Protein AF-0000000085091351 (afdb_homodimer)

Sequence (1080 aa):
MVPRAASSNAKSRRTSRACDFCHKRGRRCKKDTESPLQCTTCIDFGVACTWSRVPAKRGTKPRSGNKAAPWTLSETKHGSIELIEQLIDNFFEAVYPVAITIHEQTFRDRWNTGKMPDSRGSYARLMAMCAVSALRIKNGAVLKERSVPNDLNPRLYFDETLQALPDNVNEFEEFESLQATGLACLTALHYSDGPLLHQILGLYHAVVAEQGFGDEKRWPRGLSEIDAEERRRLFWHMYRLEVHTSLVIGHVVRCPELQSSVAYPTIQDIDSMDPEDRSDSEWLSGWNFVTDLYRGIEHVIAQFKYRRASVNLDRRRLSTSFVLDYDPQKKILDPLAAAREDLPDRFKKAMPVSYNTRRNRCGYQTANIACTYQLLRMVTFSAYHTTTLYEACQTVLELIDEISNIPIEYLRAMGLAMLQELSGFGHILSSFINEGLSKSDYYHLRTVMLCMSELLEILSSCMASATEAGQRLRAYVEDIDRLLDIPQTPDRQTPTEEDDGQSQAVDNTLDLLSPDLLVPLDILQRIPWPAAWEESVGLFMVPRAASSNAKSRRTSRACDFCHKRGRRCKKDTESPLQCTTCIDFGVACTWSRVPAKRGTKPRSGNKAAPWTLSETKHGSIELIEQLIDNFFEAVYPVAITIHEQTFRDRWNTGKMPDSRGSYARLMAMCAVSALRIKNGAVLKERSVPNDLNPRLYFDETLQALPDNVNEFEEFESLQATGLACLTALHYSDGPLLHQILGLYHAVVAEQGFGDEKRWPRGLSEIDAEERRRLFWHMYRLEVHTSLVIGHVVRCPELQSSVAYPTIQDIDSMDPEDRSDSEWLSGWNFVTDLYRGIEHVIAQFKYRRASVNLDRRRLSTSFVLDYDPQKKILDPLAAAREDLPDRFKKAMPVSYNTRRNRCGYQTANIACTYQLLRMVTFSAYHTTTLYEACQTVLELIDEISNIPIEYLRAMGLAMLQELSGFGHILSSFINEGLSKSDYYHLRTVMLCMSELLEILSSCMASATEAGQRLRAYVEDIDRLLDIPQTPDRQTPTEEDDGQSQAVDNTLDLLSPDLLVPLDILQRIPWPAAWEESVGLF

Nearest PDB structures (foldseek):
  4l8t-assembly1_A  TM=1.956E-01  e=2.781E+00  Homo sapiens
  4l8t-assembly1_A  TM=2.017E-01  e=3.199E+00  Homo sapiens

InterPro domains:
  IPR001138 Zn(2)Cys(6) fungal-type DNA-binding domain [PF00172] (17-57)
  IPR001138 Zn(2)Cys(6) fungal-type DNA-binding domain [PS50048] (18-51)
  IPR001138 Zn(2)Cys(6) fungal-type DNA-binding domain [SM00066] (13-60)
  IPR001138 Zn(2)Cys(6) fungal-type DNA-binding domain [cd00067] (14-52)
  IPR007219 Xylanolytic transcriptional activator, regulatory domain [PF04082] (88-276)
  IPR036864 Zn(2)-C6 fungal-type DNA-binding domain superfamily [G3DSA:4.10.240.10] (16-99)
  IPR036864 Zn(2)-C6 fungal-type DNA-binding domain superfamily [SSF57701] (9-59)
  IPR050987 ABC-transporter-regulating transcription factor-like [PTHR46910] (80-487)

Radius of gyration: 35.46 Å; Cα contacts (8 Å, |Δi|>4): 1422; chains: 2; bounding box: 116×86×125 Å

Organism: Talaromyces marneffei (strain ATCC 18224 / CBS 334.59 / QM 7333) (NCBI:txid441960)

Foldseek 3Di:
DDPPPPPPPPPPPQPPDAFPVCVVVVHRFAADPVDRQAGPVCVVVVHDRHRPDDDDDPPPPPVPPPPPDPLDDDCVQQNDPVQLVVLLVQLVQQVCLQQVLDQNQVVVVCVVVVCPPPDLLRSLLSLLSSLLSLLLLVQQLTLDNDDDDPPRDSVSSLVSNVVSADPDLVPPPDVSSLSSLLSSLVSCVSVLPVVVNVVSLVSNLVNCVVQVLLEPVSHDPPDDPVRLLSSQSSVLSSQLVQLLCCLQQVDARSRQNVVGHRDQHDDDRDPPDDPVVCVLLPQSVLVVLLSLLSNLSNLLSVLQCVVPDPDDPPPPPDDPCVVNPDQSCVPRLVVSVVVQVVDDPLLCAQDDDDPDSSSNSSLLSSLSCLLSSLLSVLSSLLSDVVHALLNLLVSLVVSLVSNVRRDLSSVSSCPVSSLSSQLSSLVSSLSNADFADFPVSVVSVLVSLQSQLVSLCVNCVRGVLSPVQSVLSVVLSVVLCVVLVPPPPPDPDDPPDDDDDDPDDPPPPCPPPPPGGRGGSVSSVPRRRSPPNPPPRPND/DDPPPPPPPPPPPQPPDAFPVCVVVVHRFAADPPDRQAGPVCVVVVHDRHRPDDDDDPPPPPVPPPPPDPLDDDCVQQNDPVQLVVLLVQLVQQVCLQQVLDQNQVVVVCVVVVCPPPDLLRSLLSLLSSLLSLLLLVQQLTLDNDDDDPPRDSVSSLVSNVVSADPDLVPPPDVSSLSSLLSSLVSCVSVLPVVVNVVSLVSNLVNCVVQVLLEPVSHDPPDDPVRLLSSQSSVLSSQLVQLLCCLQQVDARSRQNVVGHRDHHDDDRDDDDDPVVCVLLDQSVLVVLLSLLSNLSNLLSVLQCVVPDPDDPPPPPDDPCVVNPDQSCVPRLVVSVVVQVVDDPLLCAQDDDDPDSSSNSSLLSSLSCLLSSLLSVLSSLLSDVVHALLNLLVSLVVSLVSNVRRDLSSVSSCPVSSLSSQLSSLVSSLSNADFADFPVSVVSVLVSLQSQLVSLVVNCVRGVLSPVQSVLSVVLSVVLCVVLVPPPPPDPDDPDDDDDDDPDDPPPPCPPPPPTGRGGSVSSVPRRRSPPNPPPRPRD

Secondary structure (DSSP, 8-state):
----------------S--HHHHHTT----B-SS-TTSBHHHHHHT------------S-----S----TT---HHHH--HHHHHHHHHHIIIIITTT---S-HHHHHHHHHTT----SHHHHHHHHHHHHHHHHHHHHT--SS-----TT--HHHHHHHHHHHS-SSGGG--SHHHHHHHHHHHHHHHHTT-HHHHHHHHHHHHHHHHHHTTTBGGGSPTT--HHHHHHHHHHHHHHHHHHHHHHHHH-PPPSS-GGG-B-PPP---S---S-HHHHHHT--HHHHHHHHHHHHHHHHHHHHHHHHH--S--TT-S---GGGG-S-HIIIIIHHHHHHHHTS-GGGTSPPPP-S-HHHHHHHHHHHHHHHHHHHHHHHHHHHSTT--HHHHHHHHHHHHHHHHTS-HHHHHHHTHHHHHHHHHHHHHHHHT-SS-B-HHHHHHHHHHHHHHHHHHHHHHTT-HHHHHHHHHHHHHHHHHHHHTT-----SS---------------SGGGSS-TT--B-HHHHTT-----SSTTT----/----------------S--HHHHHTT----B-SS-TTSBHHHHHHT------------S-----S----TT---HHHH--HHHHHHHHHHIIIIITTT---S-HHHHHHHHHTT----SHHHHHHHHHHHHHHHHHHHHT--SS-----TT--HHHHHHHHHHHS-SSGGG--SHHHHHHHHHHHHHHHHTT-HHHHHHHHHHHHHHHHHHTTTBGGGSPTT--HHHHHHHHHHHHHHHHHHHHHHHHH-PPPSS-GGG-B-PPP-------S-HHHHHHT--HHHHHHHHHHHHHHHHHHHHHHHHH--S--TT-S---GGGG-S-HIIIIIHHHHHHHHTS-GGGTSPPPP-S-HHHHHHHHHHHHHHHHHHHHHHHHHHHSTT--HHHHHHHHHHHHHHHHTS-HHHHHHHTHHHHHHHHHHHHHHHHT-SS-B-HHHHHHHHHHHHHHHHHHHHHHTT-HHHHHHHHHHHHHHHHHHHHTT-----SS-------------TTSGGGSS-TT--B-HHHHTT-----SSTTT----

pLDDT: mean 77.76, std 20.29, range [20.67, 98.56]

Structure (mmCIF, N/CA/C/O backbone):
data_AF-0000000085091351-model_v1
#
loop_
_entity.id
_entity.type
_entity.pdbx_description
1 polymer 'C6 transcription factor, putative'
#
loop_
_atom_site.group_PDB
_atom_site.id
_atom_site.type_symbol
_atom_site.label_atom_id
_atom_site.label_alt_id
_atom_site.label_comp_id
_atom_site.label_asym_id
_atom_site.label_entity_id
_atom_site.label_seq_id
_atom_site.pdbx_PDB_ins_code
_atom_site.Cartn_x
_atom_site.Cartn_y
_atom_site.Cartn_z
_atom_site.occupancy
_atom_site.B_iso_or_equiv
_atom_site.auth_seq_id
_atom_site.auth_comp_id
_atom_site.auth_asym_id
_atom_site.auth_atom_id
_atom_site.pdbx_PDB_model_num
ATOM 1 N N . MET A 1 1 ? -89.625 -20.672 -34.188 1 25.92 1 MET A N 1
ATOM 2 C CA . MET A 1 1 ? -89.125 -19.672 -33.25 1 25.92 1 MET A CA 1
ATOM 3 C C . MET A 1 1 ? -87.75 -20.031 -32.75 1 25.92 1 MET A C 1
ATOM 5 O O . MET A 1 1 ? -87.562 -21.047 -32.031 1 25.92 1 MET A O 1
ATOM 9 N N . VAL A 1 2 ? -86.688 -19.719 -33.469 1 30.98 2 VAL A N 1
ATOM 10 C CA . VAL A 1 2 ? -85.312 -20.281 -33.438 1 30.98 2 VAL A CA 1
ATOM 11 C C . VAL A 1 2 ? -84.562 -19.703 -32.281 1 30.98 2 VAL A C 1
ATOM 13 O O . VAL A 1 2 ? -84.5 -18.484 -32.094 1 30.98 2 VAL A O 1
ATOM 16 N N . PRO A 1 3 ? -84.312 -20.453 -31.188 1 32.34 3 PRO A N 1
ATOM 17 C CA . PRO A 1 3 ? -83.812 -19.953 -29.906 1 32.34 3 PRO A CA 1
ATOM 18 C C . PRO A 1 3 ? -82.438 -19.25 -30.062 1 32.34 3 PRO A C 1
ATOM 20 O O . PRO A 1 3 ? -81.625 -19.641 -30.875 1 32.34 3 PRO A O 1
ATOM 23 N N . ARG A 1 4 ? -82.375 -17.875 -29.875 1 27.78 4 ARG A N 1
ATOM 24 C CA . ARG A 1 4 ? -81.25 -17 -29.984 1 27.78 4 ARG A CA 1
ATOM 25 C C . ARG A 1 4 ? -80.125 -17.422 -29.031 1 27.78 4 ARG A C 1
ATOM 27 O O . ARG A 1 4 ? -80.375 -17.484 -27.812 1 27.78 4 ARG A O 1
ATOM 34 N N . ALA A 1 5 ? -79.188 -18.281 -29.469 1 27.7 5 ALA A N 1
ATOM 35 C CA . ALA A 1 5 ? -78.062 -18.797 -28.703 1 27.7 5 ALA A CA 1
ATOM 36 C C . ALA A 1 5 ? -77.25 -17.656 -28.109 1 27.7 5 ALA A C 1
ATOM 38 O O . ALA A 1 5 ? -76.75 -16.797 -28.844 1 27.7 5 ALA A O 1
ATOM 39 N N . ALA A 1 6 ? -77.625 -17.172 -26.828 1 29.77 6 ALA A N 1
ATOM 40 C CA . ALA A 1 6 ? -77 -16.094 -26.062 1 29.77 6 ALA A CA 1
ATOM 41 C C . ALA A 1 6 ? -75.5 -16.25 -26.031 1 29.77 6 ALA A C 1
ATOM 43 O O . ALA A 1 6 ? -75 -17.281 -25.594 1 29.77 6 ALA A O 1
ATOM 44 N N . SER A 1 7 ? -74.75 -15.781 -27.062 1 27.19 7 SER A N 1
ATOM 45 C CA . SER A 1 7 ? -73.25 -15.805 -27.188 1 27.19 7 SER A CA 1
ATOM 46 C C . SER A 1 7 ? -72.625 -15.188 -25.953 1 27.19 7 SER A C 1
ATOM 48 O O . SER A 1 7 ? -72.812 -14.016 -25.656 1 27.19 7 SER A O 1
ATOM 50 N N . SER A 1 8 ? -72.75 -15.898 -24.797 1 29.09 8 SER A N 1
ATOM 51 C CA . SER A 1 8 ? -72.188 -15.445 -23.547 1 29.09 8 SER A CA 1
ATOM 52 C C . SER A 1 8 ? -70.75 -14.938 -23.781 1 29.09 8 SER A C 1
ATOM 54 O O . SER A 1 8 ? -69.938 -15.609 -24.406 1 29.09 8 SER A O 1
ATOM 56 N N . ASN A 1 9 ? -70.688 -13.664 -24.016 1 29.44 9 ASN A N 1
ATOM 57 C CA . ASN A 1 9 ? -69.438 -12.93 -24.109 1 29.44 9 ASN A CA 1
ATOM 58 C C . ASN A 1 9 ? -68.438 -13.312 -22.984 1 29.44 9 ASN A C 1
ATOM 60 O O . ASN A 1 9 ? -68.75 -13.102 -21.797 1 29.44 9 ASN A O 1
ATOM 64 N N . ALA A 1 10 ? -67.938 -14.477 -23.047 1 29.08 10 ALA A N 1
ATOM 65 C CA . ALA A 1 10 ? -66.938 -14.922 -22.047 1 29.08 10 ALA A CA 1
ATOM 66 C C . ALA A 1 10 ? -66 -13.781 -21.656 1 29.08 10 ALA A C 1
ATOM 68 O O . ALA A 1 10 ? -65.438 -13.109 -22.531 1 29.08 10 ALA A O 1
ATOM 69 N N . LYS A 1 11 ? -66.438 -13.008 -20.578 1 30.81 11 LYS A N 1
ATOM 70 C CA . LYS A 1 11 ? -65.562 -12.031 -19.953 1 30.81 11 LYS A CA 1
ATOM 71 C C . LYS A 1 11 ? -64.062 -12.469 -20.047 1 30.81 11 LYS A C 1
ATOM 73 O O . LYS A 1 11 ? -63.75 -13.602 -19.719 1 30.81 11 LYS A O 1
ATOM 78 N N . SER A 1 12 ? -63.344 -11.953 -21.047 1 31.16 12 SER A N 1
ATOM 79 C CA . SER A 1 12 ? -61.906 -12.219 -21.219 1 31.16 12 SER A CA 1
ATOM 80 C C . SER A 1 12 ? -61.188 -12.203 -19.875 1 31.16 12 SER A C 1
ATOM 82 O O . SER A 1 12 ? -61.344 -11.266 -19.094 1 31.16 12 SER A O 1
ATOM 84 N N . ARG A 1 13 ? -61.031 -13.281 -19.203 1 34.75 13 ARG A N 1
ATOM 85 C CA . ARG A 1 13 ? -60.281 -13.398 -17.953 1 34.75 13 ARG A CA 1
ATOM 86 C C . ARG A 1 13 ? -59.031 -12.5 -18 1 34.75 13 ARG A C 1
ATOM 88 O O . ARG A 1 13 ? -58.344 -12.43 -19.016 1 34.75 13 ARG A O 1
ATOM 95 N N . ARG A 1 14 ? -59.094 -11.477 -17.188 1 41.19 14 ARG A N 1
ATOM 96 C CA . ARG A 1 14 ? -57.969 -10.578 -16.953 1 41.19 14 ARG A CA 1
ATOM 97 C C . ARG A 1 14 ? -56.656 -11.328 -16.969 1 41.19 14 ARG A C 1
ATOM 99 O O . ARG A 1 14 ? -56.531 -12.422 -16.406 1 41.19 14 ARG A O 1
ATOM 106 N N . THR A 1 15 ? -56 -11.297 -18.031 1 45.34 15 THR A N 1
ATOM 107 C CA . THR A 1 15 ? -54.656 -11.914 -18.047 1 45.34 15 THR A CA 1
ATOM 108 C C . THR A 1 15 ? -53.938 -11.641 -16.734 1 45.34 15 THR A C 1
ATOM 110 O O . THR A 1 15 ? -53.656 -10.492 -16.406 1 45.34 15 THR A O 1
ATOM 113 N N . SER A 1 16 ? -54.156 -12.344 -15.633 1 53.78 16 SER A N 1
ATOM 114 C CA . SER A 1 16 ? -53.719 -12.227 -14.242 1 53.78 16 SER A CA 1
ATOM 115 C C . SER A 1 16 ? -52.219 -12.211 -14.133 1 53.78 16 SER A C 1
ATOM 117 O O . SER A 1 16 ? -51.656 -11.922 -13.062 1 53.78 16 SER A O 1
ATOM 119 N N . ARG A 1 17 ? -51.5 -12.609 -15.172 1 62.44 17 ARG A N 1
ATOM 120 C CA . ARG A 1 17 ? -50.031 -12.734 -15.031 1 62.44 17 ARG A CA 1
ATOM 121 C C . ARG A 1 17 ? -49.312 -11.984 -16.141 1 62.44 17 ARG A C 1
ATOM 123 O O . ARG A 1 17 ? -49.656 -12.133 -17.328 1 62.44 17 ARG A O 1
ATOM 130 N N . ALA A 1 18 ? -48.594 -11.047 -15.859 1 72.06 18 ALA A N 1
ATOM 131 C CA . ALA A 1 18 ? -47.719 -10.383 -16.844 1 72.06 18 ALA A CA 1
ATOM 132 C C . ALA A 1 18 ? -46.594 -11.289 -17.281 1 72.06 18 ALA A C 1
ATOM 134 O O . ALA A 1 18 ? -46.188 -12.188 -16.531 1 72.06 18 ALA A O 1
ATOM 135 N N . CYS A 1 19 ? -46.125 -11.32 -18.469 1 72.88 19 CYS A N 1
ATOM 136 C CA . CYS A 1 19 ? -44.938 -12.039 -18.906 1 72.88 19 CYS A CA 1
ATOM 137 C C . CYS A 1 19 ? -43.719 -11.602 -18.109 1 72.88 19 CYS A C 1
ATOM 139 O O . CYS A 1 19 ? -43.75 -10.586 -17.406 1 72.88 19 CYS A O 1
ATOM 141 N N . ASP A 1 20 ? -42.656 -12.273 -18.078 1 74.88 20 ASP A N 1
ATOM 142 C CA . ASP A 1 20 ? -41.469 -12.023 -17.266 1 74.88 20 ASP A CA 1
ATOM 143 C C . ASP A 1 20 ? -40.906 -10.625 -17.531 1 74.88 20 ASP A C 1
ATOM 145 O O . ASP A 1 20 ? -40.469 -9.938 -16.609 1 74.88 20 ASP A O 1
ATOM 149 N N . PHE A 1 21 ? -40.969 -10.195 -18.672 1 78.5 21 PHE A N 1
ATOM 150 C CA . PHE A 1 21 ? -40.438 -8.891 -19.062 1 78.5 21 PHE A CA 1
ATOM 151 C C . PHE A 1 21 ? -41.344 -7.777 -18.531 1 78.5 21 PHE A C 1
ATOM 153 O O . PHE A 1 21 ? -40.875 -6.789 -17.984 1 78.5 21 PHE A O 1
ATOM 160 N N . CYS A 1 22 ? -42.562 -7.898 -18.734 1 76.38 22 CYS A N 1
ATOM 161 C CA . CYS A 1 22 ? -43.5 -6.887 -18.281 1 76.38 22 CYS A CA 1
ATOM 162 C C . CYS A 1 22 ? -43.594 -6.855 -16.766 1 76.38 22 CYS A C 1
ATOM 164 O O . CYS A 1 22 ? -43.719 -5.781 -16.156 1 76.38 22 CYS A O 1
ATOM 166 N N . HIS A 1 23 ? -43.469 -7.977 -16.172 1 75.5 23 HIS A N 1
ATOM 167 C CA . HIS A 1 23 ? -43.469 -8.07 -14.719 1 75.5 23 HIS A CA 1
ATOM 168 C C . HIS A 1 23 ? -42.281 -7.34 -14.109 1 75.5 23 HIS A C 1
ATOM 170 O O . HIS A 1 23 ? -42.438 -6.605 -13.125 1 75.5 23 HIS A O 1
ATOM 176 N N . LYS A 1 24 ? -41.188 -7.488 -14.719 1 73.25 24 LYS A N 1
ATOM 177 C CA . LYS A 1 24 ? -39.938 -6.883 -14.219 1 73.25 24 LYS A CA 1
ATOM 178 C C . LYS A 1 24 ? -40 -5.359 -14.297 1 73.25 24 LYS A C 1
ATOM 180 O O . LYS A 1 24 ? -39.406 -4.664 -13.477 1 73.25 24 LYS A O 1
ATOM 185 N N . ARG A 1 25 ? -40.781 -4.902 -15.141 1 74.75 25 ARG A N 1
ATOM 186 C CA . ARG A 1 25 ? -40.875 -3.461 -15.359 1 74.75 25 ARG A CA 1
ATOM 187 C C . ARG A 1 25 ? -42.156 -2.889 -14.773 1 74.75 25 ARG A C 1
ATOM 189 O O . ARG A 1 25 ? -42.438 -1.701 -14.938 1 74.75 25 ARG A O 1
ATOM 196 N N . GLY A 1 26 ? -42.938 -3.703 -14.109 1 74.88 26 GLY A N 1
ATOM 197 C CA . GLY A 1 26 ? -44.188 -3.309 -13.461 1 74.88 26 GLY A CA 1
ATOM 198 C C . GLY A 1 26 ? -45.219 -2.795 -14.43 1 74.88 26 GLY A C 1
ATOM 199 O O . GLY A 1 26 ? -46.031 -1.949 -14.07 1 74.88 26 GLY A O 1
ATOM 200 N N . ARG A 1 27 ? -45.125 -3.127 -15.625 1 73.06 27 ARG A N 1
ATOM 201 C CA . ARG A 1 27 ? -46.125 -2.666 -16.594 1 73.06 27 ARG A CA 1
ATOM 202 C C . ARG A 1 27 ? -47.188 -3.729 -16.844 1 73.06 27 ARG A C 1
ATOM 204 O O . ARG A 1 27 ? -46.938 -4.918 -16.641 1 73.06 27 ARG A O 1
ATOM 211 N N . ARG A 1 28 ? -48.281 -3.359 -17.188 1 72.25 28 ARG A N 1
ATOM 212 C CA . ARG A 1 28 ? -49.375 -4.25 -17.547 1 72.25 28 ARG A CA 1
ATOM 213 C C . ARG A 1 28 ? -49.125 -4.957 -18.875 1 72.25 28 ARG A C 1
ATOM 215 O O . ARG A 1 28 ? -48.75 -4.316 -19.859 1 72.25 28 ARG A O 1
ATOM 222 N N . CYS A 1 29 ? -49.031 -6.281 -18.797 1 68.94 29 CYS A N 1
ATOM 223 C CA . CYS A 1 29 ? -48.812 -7.125 -19.953 1 68.94 29 CYS A CA 1
ATOM 224 C C . CYS A 1 29 ? -50.062 -7.195 -20.828 1 68.94 29 CYS A C 1
ATOM 226 O O . CYS A 1 29 ? -51.125 -7.602 -20.375 1 68.94 29 CYS A O 1
ATOM 228 N N . LYS A 1 30 ? -50.094 -6.562 -21.953 1 72.38 30 LYS A N 1
ATOM 229 C CA . LYS A 1 30 ? -51.219 -6.672 -22.891 1 72.38 30 LYS A CA 1
ATOM 230 C C . LYS A 1 30 ? -50.938 -7.734 -23.938 1 72.38 30 LYS A C 1
ATOM 232 O O . LYS A 1 30 ? -50 -7.621 -24.719 1 72.38 30 LYS A O 1
ATOM 237 N N . LYS A 1 31 ? -51.594 -8.852 -23.906 1 68.38 31 LYS A N 1
ATOM 238 C CA . LYS A 1 31 ? -51.438 -9.938 -24.859 1 68.38 31 LYS A CA 1
ATOM 239 C C . LYS A 1 31 ? -51.781 -9.469 -26.281 1 68.38 31 LYS A C 1
ATOM 241 O O . LYS A 1 31 ? -52.719 -8.695 -26.469 1 68.38 31 LYS A O 1
ATOM 246 N N . ASP A 1 32 ? -50.781 -9.82 -27.234 1 67.56 32 ASP A N 1
ATOM 247 C CA . ASP A 1 32 ? -51.031 -9.484 -28.625 1 67.56 32 ASP A CA 1
ATOM 248 C C . ASP A 1 32 ? -52.188 -10.328 -29.203 1 67.56 32 ASP A C 1
ATOM 250 O O . ASP A 1 32 ? -52.312 -11.516 -28.875 1 67.56 32 ASP A O 1
ATOM 254 N N . THR A 1 33 ? -53.156 -9.898 -29.828 1 66.5 33 THR A N 1
ATOM 255 C CA . THR A 1 33 ? -54.312 -10.562 -30.438 1 66.5 33 THR A CA 1
ATOM 256 C C . THR A 1 33 ? -53.844 -11.586 -31.469 1 66.5 33 THR A C 1
ATOM 258 O O . THR A 1 33 ? -54.531 -12.578 -31.719 1 66.5 33 THR A O 1
ATOM 261 N N . GLU A 1 34 ? -52.781 -11.438 -32.25 1 66.44 34 GLU A N 1
ATOM 262 C CA . GLU A 1 34 ? -52.375 -12.281 -33.375 1 66.44 34 GLU A CA 1
ATOM 263 C C . GLU A 1 34 ? -51.469 -13.422 -32.906 1 66.44 34 GLU A C 1
ATOM 265 O O . GLU A 1 34 ? -51.469 -14.5 -33.5 1 66.44 34 GLU A O 1
ATOM 270 N N . SER A 1 35 ? -50.5 -13.25 -31.844 1 58.59 35 SER A N 1
ATOM 271 C CA . SER A 1 35 ? -49.656 -14.312 -31.297 1 58.59 35 SER A CA 1
ATOM 272 C C . SER A 1 35 ? -49.844 -14.438 -29.781 1 58.59 35 SER A C 1
ATOM 274 O O . SER A 1 35 ? -49.375 -13.602 -29.031 1 58.59 35 SER A O 1
ATOM 276 N N . PRO A 1 36 ? -50.719 -15.289 -29.266 1 61 36 PRO A N 1
ATOM 277 C CA . PRO A 1 36 ? -51.125 -15.414 -27.859 1 61 36 PRO A CA 1
ATOM 278 C C . PRO A 1 36 ? -49.938 -15.656 -26.938 1 61 36 PRO A C 1
ATOM 280 O O . PRO A 1 36 ? -50.094 -15.531 -25.719 1 61 36 PRO A O 1
ATOM 283 N N . LEU A 1 37 ? -48.844 -15.938 -27.375 1 66.06 37 LEU A N 1
ATOM 284 C CA . LEU A 1 37 ? -47.75 -16.328 -26.5 1 66.06 37 LEU A CA 1
ATOM 285 C C . LEU A 1 37 ? -46.812 -15.156 -26.219 1 66.06 37 LEU A C 1
ATOM 287 O O . LEU A 1 37 ? -45.906 -15.266 -25.422 1 66.06 37 LEU A O 1
ATOM 291 N N . GLN A 1 38 ? -47.094 -14.023 -26.938 1 71.25 38 GLN A N 1
ATOM 292 C CA . GLN A 1 38 ? -46.25 -12.852 -26.75 1 71.25 38 GLN A CA 1
ATOM 293 C C . GLN A 1 38 ? -47.062 -11.625 -26.391 1 71.25 38 GLN A C 1
ATOM 295 O O . GLN A 1 38 ? -48.219 -11.492 -26.828 1 71.25 38 GLN A O 1
ATOM 300 N N . CYS A 1 39 ? -46.594 -10.828 -25.516 1 74.69 39 CYS A N 1
ATOM 301 C CA . CYS A 1 39 ? -47.312 -9.609 -25.188 1 74.69 39 CYS A CA 1
ATOM 302 C C . CYS A 1 39 ? -46.906 -8.453 -26.094 1 74.69 39 CYS A C 1
ATOM 304 O O . CYS A 1 39 ? -45.812 -8.484 -26.656 1 74.69 39 CYS A O 1
ATOM 306 N N . THR A 1 40 ? -47.719 -7.469 -26.453 1 77.56 40 THR A N 1
ATOM 307 C CA . THR A 1 40 ? -47.469 -6.328 -27.328 1 77.56 40 THR A CA 1
ATOM 308 C C . THR A 1 40 ? -46.25 -5.543 -26.875 1 77.56 40 THR A C 1
ATOM 310 O O . THR A 1 40 ? -45.531 -4.992 -27.703 1 77.56 40 THR A O 1
ATOM 313 N N . THR A 1 41 ? -46 -5.496 -25.578 1 76.81 41 THR A N 1
ATOM 314 C CA . THR A 1 41 ? -44.875 -4.766 -25.031 1 76.81 41 THR A CA 1
ATOM 315 C C . THR A 1 41 ? -43.562 -5.465 -25.406 1 76.81 41 THR A C 1
ATOM 317 O O . THR A 1 41 ? -42.594 -4.809 -25.812 1 76.81 41 THR A O 1
ATOM 320 N N . CYS A 1 42 ? -43.469 -6.699 -25.188 1 75.25 42 CYS A N 1
ATOM 321 C CA . CYS A 1 42 ? -42.281 -7.449 -25.578 1 75.25 42 CYS A CA 1
ATOM 322 C C . CYS A 1 42 ? -42 -7.324 -27.062 1 75.25 42 CYS A C 1
ATOM 324 O O . CYS A 1 42 ? -40.875 -7.199 -27.5 1 75.25 42 CYS A O 1
ATOM 326 N N . ILE A 1 43 ? -42.938 -7.309 -27.953 1 78 43 ILE A N 1
ATOM 327 C CA . ILE A 1 43 ? -42.781 -7.121 -29.391 1 78 43 ILE A CA 1
ATOM 328 C C . ILE A 1 43 ? -42.219 -5.73 -29.688 1 78 43 ILE A C 1
ATOM 330 O O . ILE A 1 43 ? -41.312 -5.578 -30.484 1 78 43 ILE A O 1
ATOM 334 N N . ASP A 1 44 ? -42.812 -4.754 -29.016 1 75.38 44 ASP A N 1
ATOM 335 C CA . ASP A 1 44 ? -42.375 -3.385 -29.266 1 75.38 44 ASP A CA 1
ATOM 336 C C . ASP A 1 44 ? -40.906 -3.195 -28.875 1 75.38 44 ASP A C 1
ATOM 338 O O . ASP A 1 44 ? -40.188 -2.439 -29.516 1 75.38 44 ASP A O 1
ATOM 342 N N . PHE A 1 45 ? -40.438 -3.949 -27.875 1 75.81 45 PHE A N 1
ATOM 343 C CA . PHE A 1 45 ? -39.062 -3.803 -27.359 1 75.81 45 PHE A CA 1
ATOM 344 C C . PHE A 1 45 ? -38.156 -4.844 -27.969 1 75.81 45 PHE A C 1
ATOM 346 O O . PHE A 1 45 ? -36.938 -4.82 -27.734 1 75.81 45 PHE A O 1
ATOM 353 N N . GLY A 1 46 ? -38.656 -5.75 -28.828 1 77 46 GLY A N 1
ATOM 354 C CA . GLY A 1 46 ? -37.906 -6.785 -29.531 1 77 46 GLY A CA 1
ATOM 355 C C . GLY A 1 46 ? -37.344 -7.824 -28.578 1 77 46 GLY A C 1
ATOM 356 O O . GLY A 1 46 ? -36.25 -8.336 -28.812 1 77 46 GLY A O 1
ATOM 357 N N . VAL A 1 47 ? -37.938 -8.039 -27.516 1 77.62 47 VAL A N 1
ATOM 358 C CA . VAL A 1 47 ? -37.469 -9.047 -26.562 1 77.62 47 VAL A CA 1
ATOM 359 C C . VAL A 1 47 ? -38.406 -10.258 -26.594 1 77.62 47 VAL A C 1
ATOM 361 O O . VAL A 1 47 ? -39.562 -10.156 -27 1 77.62 47 VAL A O 1
ATOM 364 N N . ALA A 1 48 ? -37.812 -11.414 -26.188 1 77.12 48 ALA A N 1
ATOM 365 C CA . ALA A 1 48 ? -38.625 -12.633 -26.109 1 77.12 48 ALA A CA 1
ATOM 366 C C . ALA A 1 48 ? -39.625 -12.555 -24.969 1 77.12 48 ALA A C 1
ATOM 368 O O . ALA A 1 48 ? -39.281 -12.195 -23.844 1 77.12 48 ALA A O 1
ATOM 369 N N . CYS A 1 49 ? -40.812 -12.766 -25.188 1 72 49 CYS A N 1
ATOM 370 C CA . CYS A 1 49 ? -41.875 -12.766 -24.188 1 72 49 CYS A CA 1
ATOM 371 C C . CYS A 1 49 ? -41.938 -14.102 -23.453 1 72 49 CYS A C 1
ATOM 373 O O . CYS A 1 49 ? -42.344 -15.109 -24.031 1 72 49 CYS A O 1
ATOM 375 N N . THR A 1 50 ? -41.25 -14.273 -22.359 1 77.31 50 THR A N 1
ATOM 376 C CA . THR A 1 50 ? -41.188 -15.508 -21.594 1 77.31 50 THR A CA 1
ATOM 377 C C . THR A 1 50 ? -42.094 -15.43 -20.359 1 77.31 50 THR A C 1
ATOM 379 O O . THR A 1 50 ? -42.375 -14.336 -19.844 1 77.31 50 THR A O 1
ATOM 382 N N . TRP A 1 51 ? -42.75 -16.438 -20 1 65.81 51 TRP A N 1
ATOM 383 C CA . TRP A 1 51 ? -43.656 -16.578 -18.859 1 65.81 51 TRP A CA 1
ATOM 384 C C . TRP A 1 51 ? -43.125 -17.641 -17.891 1 65.81 51 TRP A C 1
ATOM 386 O O . TRP A 1 51 ? -43.844 -18.578 -17.562 1 65.81 51 TRP A O 1
ATOM 396 N N . SER A 1 52 ? -41.875 -17.703 -17.703 1 69 52 SER A N 1
ATOM 397 C CA . SER A 1 52 ? -41.25 -18.766 -16.922 1 69 52 SER A CA 1
ATOM 398 C C . SER A 1 52 ? -41.344 -18.453 -15.422 1 69 52 SER A C 1
ATOM 400 O O . SER A 1 52 ? -40.938 -19.281 -14.602 1 69 52 SER A O 1
ATOM 402 N N . ARG A 1 53 ? -41.812 -17.391 -15.203 1 61.97 53 ARG A N 1
ATOM 403 C CA . ARG A 1 53 ? -41.906 -17.031 -13.789 1 61.97 53 ARG A CA 1
ATOM 404 C C . ARG A 1 53 ? -42.906 -17.906 -13.062 1 61.97 53 ARG A C 1
ATOM 406 O O . ARG A 1 53 ? -44.031 -18.109 -13.555 1 61.97 53 ARG A O 1
ATOM 413 N N . VAL A 1 54 ? -42.531 -18.672 -12.047 1 58.5 54 VAL A N 1
ATOM 414 C CA . VAL A 1 54 ? -43.438 -19.406 -11.164 1 58.5 54 VAL A CA 1
ATOM 415 C C . VAL A 1 54 ? -44.156 -18.438 -10.227 1 58.5 54 VAL A C 1
ATOM 417 O O . VAL A 1 54 ? -43.531 -17.547 -9.648 1 58.5 54 VAL A O 1
ATOM 420 N N . PRO A 1 55 ? -45.375 -18.312 -10.359 1 48.59 55 PRO A N 1
ATOM 421 C CA . PRO A 1 55 ? -46.094 -17.422 -9.445 1 48.59 55 PRO A CA 1
ATOM 422 C C . PRO A 1 55 ? -45.75 -17.672 -7.977 1 48.59 55 PRO A C 1
ATOM 424 O O . PRO A 1 55 ? -45.594 -18.828 -7.566 1 48.59 55 PRO A O 1
ATOM 427 N N . ALA A 1 56 ? -45.281 -16.656 -7.277 1 46.59 56 ALA A N 1
ATOM 428 C CA . ALA A 1 56 ? -45.156 -16.812 -5.832 1 46.59 56 ALA A CA 1
ATOM 429 C C . ALA A 1 56 ? -46.531 -17.141 -5.199 1 46.59 56 ALA A C 1
ATOM 431 O O . ALA A 1 56 ? -47.5 -16.469 -5.48 1 46.59 56 ALA A O 1
ATOM 432 N N . LYS A 1 57 ? -46.844 -18.297 -4.844 1 42.72 57 LYS A N 1
ATOM 433 C CA . LYS A 1 57 ? -48 -18.547 -3.98 1 42.72 57 LYS A CA 1
ATOM 434 C C . LYS A 1 57 ? -48.156 -17.469 -2.916 1 42.72 57 LYS A C 1
ATOM 436 O O . LYS A 1 57 ? -47.156 -17 -2.363 1 42.72 57 LYS A O 1
ATOM 441 N N . ARG A 1 58 ? -49.125 -16.703 -2.871 1 40.34 58 ARG A N 1
ATOM 442 C CA . ARG A 1 58 ? -49.469 -15.672 -1.896 1 40.34 58 ARG A CA 1
ATOM 443 C C . ARG A 1 58 ? -49.344 -16.203 -0.472 1 40.34 58 ARG A C 1
ATOM 445 O O . ARG A 1 58 ? -49.75 -15.531 0.484 1 40.34 58 ARG A O 1
ATOM 452 N N . GLY A 1 59 ? -49.469 -17.516 -0.262 1 37.41 59 GLY A N 1
ATOM 453 C CA . GLY A 1 59 ? -49.531 -17.859 1.154 1 37.41 59 GLY A CA 1
ATOM 454 C C . GLY A 1 59 ? -48.406 -17.219 1.955 1 37.41 59 GLY A C 1
ATOM 455 O O . GLY A 1 59 ? -47.406 -16.766 1.387 1 37.41 59 GLY A O 1
ATOM 456 N N . THR A 1 60 ? -48.75 -16.781 3.238 1 35.91 60 THR A N 1
ATOM 457 C CA . THR A 1 60 ? -47.625 -16.391 4.102 1 35.91 60 THR A CA 1
ATOM 458 C C . THR A 1 60 ? -46.406 -17.281 3.857 1 35.91 60 THR A C 1
ATOM 460 O O . THR A 1 60 ? -46.531 -18.516 3.893 1 35.91 60 THR A O 1
ATOM 463 N N . LYS A 1 61 ? -45.656 -16.922 2.969 1 35.03 61 LYS A N 1
ATOM 464 C CA . LYS A 1 61 ? -44.562 -17.859 2.738 1 35.03 61 LYS A CA 1
ATOM 465 C C . LYS A 1 61 ? -44.125 -18.531 4.035 1 35.03 61 LYS A C 1
ATOM 467 O O . LYS A 1 61 ? -43.969 -17.875 5.066 1 35.03 61 LYS A O 1
ATOM 472 N N . PRO A 1 62 ? -44.562 -19.766 4.305 1 34.62 62 PRO A N 1
ATOM 473 C CA . PRO A 1 62 ? -44.031 -20.219 5.598 1 34.62 62 PRO A CA 1
ATOM 474 C C . PRO A 1 62 ? -42.688 -19.609 5.938 1 34.62 62 PRO A C 1
ATOM 476 O O . PRO A 1 62 ? -41.875 -19.359 5.043 1 34.62 62 PRO A O 1
ATOM 479 N N . ARG A 1 63 ? -42.656 -18.812 6.934 1 35.81 63 ARG A N 1
ATOM 480 C CA . ARG A 1 63 ? -41.344 -18.5 7.516 1 35.81 63 ARG A CA 1
ATOM 481 C C . ARG A 1 63 ? -40.406 -19.703 7.441 1 35.81 63 ARG A C 1
ATOM 483 O O . ARG A 1 63 ? -40.625 -20.703 8.148 1 35.81 63 ARG A O 1
ATOM 490 N N . SER A 1 64 ? -40.312 -20.312 6.316 1 33.38 64 SER A N 1
ATOM 491 C CA . SER A 1 64 ? -39.562 -21.562 6.254 1 33.38 64 SER A CA 1
ATOM 492 C C . SER A 1 64 ? -38.531 -21.625 7.352 1 33.38 64 SER A C 1
ATOM 494 O O . SER A 1 64 ? -37.656 -20.75 7.449 1 33.38 64 SER A O 1
ATOM 496 N N . GLY A 1 65 ? -38.812 -22.016 8.508 1 38.06 65 GLY A N 1
ATOM 497 C CA . GLY A 1 65 ? -38.125 -22.297 9.758 1 38.06 65 GLY A CA 1
ATOM 498 C C . GLY A 1 65 ? -36.656 -22.656 9.57 1 38.06 65 GLY A C 1
ATOM 499 O O . GLY A 1 65 ? -35.906 -22.719 10.531 1 38.06 65 GLY A O 1
ATOM 500 N N . ASN A 1 66 ? -36.375 -23.688 8.773 1 34.56 66 ASN A N 1
ATOM 501 C CA . ASN A 1 66 ? -35 -24.109 8.883 1 34.56 66 ASN A CA 1
ATOM 502 C C . ASN A 1 66 ? -34.031 -23.047 8.312 1 34.56 66 ASN A C 1
ATOM 504 O O . ASN A 1 66 ? -33.688 -23.109 7.137 1 34.56 66 ASN A O 1
ATOM 508 N N . LYS A 1 67 ? -34.25 -21.828 8.414 1 41.59 67 LYS A N 1
ATOM 509 C CA . LYS A 1 67 ? -33.188 -20.875 8.086 1 41.59 67 LYS A CA 1
ATOM 510 C C . LYS A 1 67 ? -31.812 -21.484 8.305 1 41.59 67 LYS A C 1
ATOM 512 O O . LYS A 1 67 ? -31.438 -21.812 9.438 1 41.59 67 LYS A O 1
ATOM 517 N N . ALA A 1 68 ? -31.391 -22.312 7.312 1 41.84 68 ALA A N 1
ATOM 518 C CA . ALA A 1 68 ? -30.031 -22.812 7.465 1 41.84 68 ALA A CA 1
ATOM 519 C C . ALA A 1 68 ? -29.156 -21.797 8.18 1 41.84 68 ALA A C 1
ATOM 521 O O . ALA A 1 68 ? -29.312 -20.594 7.984 1 41.84 68 ALA A O 1
ATOM 522 N N . ALA A 1 69 ? -28.641 -22.266 9.211 1 55.41 69 ALA A N 1
ATOM 523 C CA . ALA A 1 69 ? -27.688 -21.469 9.992 1 55.41 69 ALA A CA 1
ATOM 524 C C . ALA A 1 69 ? -26.781 -20.641 9.086 1 55.41 69 ALA A C 1
ATOM 526 O O . ALA A 1 69 ? -26.391 -21.109 8.008 1 55.41 69 ALA A O 1
ATOM 527 N N . PRO A 1 70 ? -26.812 -19.312 9.219 1 78.81 70 PRO A N 1
ATOM 528 C CA . PRO A 1 70 ? -25.953 -18.453 8.391 1 78.81 70 PRO A CA 1
ATOM 529 C C . PRO A 1 70 ? -24.547 -19 8.211 1 78.81 70 PRO A C 1
ATOM 531 O O . PRO A 1 70 ? -24.031 -19.703 9.102 1 78.81 70 PRO A O 1
ATOM 534 N N . TRP A 1 71 ? -24.047 -19.297 6.938 1 90.12 71 TRP A N 1
ATOM 535 C CA . TRP A 1 71 ? -22.688 -19.656 6.535 1 90.12 71 TRP A CA 1
ATOM 536 C C . TRP A 1 71 ? -22.484 -21.172 6.637 1 90.12 71 TRP A C 1
ATOM 538 O O . TRP A 1 71 ? -21.5 -21.625 7.223 1 90.12 71 TRP A O 1
ATOM 548 N N . THR A 1 72 ? -23.516 -21.906 6.293 1 89.81 72 THR A N 1
ATOM 549 C CA . THR A 1 72 ? -23.453 -23.375 6.258 1 89.81 72 THR A CA 1
ATOM 550 C C . THR A 1 72 ? -23.531 -23.891 4.824 1 89.81 72 THR A C 1
ATOM 552 O O . THR A 1 72 ? -24.047 -23.188 3.941 1 89.81 72 THR A O 1
ATOM 555 N N . LEU A 1 73 ? -23.031 -25.141 4.723 1 91.12 73 LEU A N 1
ATOM 556 C CA . LEU A 1 73 ? -23.094 -25.781 3.414 1 91.12 73 LEU A CA 1
ATOM 557 C C . LEU A 1 73 ? -24.484 -26.375 3.162 1 91.12 73 LEU A C 1
ATOM 559 O O . LEU A 1 73 ? -25.078 -26.969 4.059 1 91.12 73 LEU A O 1
ATOM 563 N N . SER A 1 74 ? -24.953 -26.078 1.972 1 89.44 74 SER A N 1
ATOM 564 C CA . SER A 1 74 ? -26.25 -26.609 1.546 1 89.44 74 SER A CA 1
ATOM 565 C C . SER A 1 74 ? -26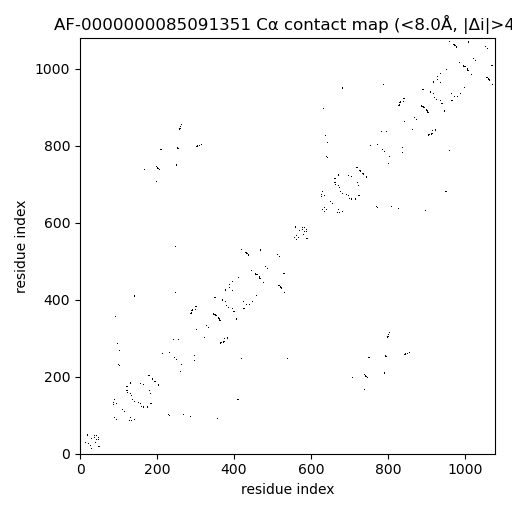.141 -27.297 0.192 1 89.44 74 SER A C 1
ATOM 567 O O . SER A 1 74 ? -25.578 -26.734 -0.754 1 89.44 74 SER A O 1
ATOM 569 N N . GLU A 1 75 ? -26.672 -28.453 0.088 1 88.81 75 GLU A N 1
ATOM 570 C CA . GLU A 1 75 ? -26.625 -29.188 -1.167 1 88.81 75 GLU A CA 1
ATOM 571 C C . GLU A 1 75 ? -27.438 -28.5 -2.256 1 88.81 75 GLU A C 1
ATOM 573 O O . GLU A 1 75 ? -27.062 -28.547 -3.434 1 88.81 75 GLU A O 1
ATOM 578 N N . THR A 1 76 ? -28.453 -27.953 -1.905 1 88 76 THR A N 1
ATOM 579 C CA . THR A 1 76 ? -29.328 -27.281 -2.863 1 88 76 THR A CA 1
ATOM 580 C C . THR A 1 76 ? -28.641 -26.047 -3.449 1 88 76 THR A C 1
ATOM 582 O O . THR A 1 76 ? -28.766 -25.766 -4.645 1 88 76 THR A O 1
ATOM 585 N N . LYS A 1 77 ? -27.953 -25.406 -2.615 1 89.69 77 LYS A N 1
ATOM 586 C CA . LYS A 1 77 ? -27.344 -24.172 -3.053 1 89.69 77 LYS A CA 1
ATOM 587 C C . LYS A 1 77 ? -25.953 -24.422 -3.637 1 89.69 77 LYS A C 1
ATOM 589 O O . LYS A 1 77 ? -25.594 -23.859 -4.68 1 89.69 77 LYS A O 1
ATOM 594 N N . HIS A 1 78 ? -25.172 -25.281 -3.016 1 93.38 78 HIS A N 1
ATOM 595 C CA . HIS A 1 78 ? -23.75 -25.375 -3.314 1 93.38 78 HIS A CA 1
ATOM 596 C C . HIS A 1 78 ? -23.422 -26.625 -4.105 1 93.38 78 HIS A C 1
ATOM 598 O O . HIS A 1 78 ? -22.328 -26.766 -4.629 1 93.38 78 HIS A O 1
ATOM 604 N N . GLY A 1 79 ? -24.422 -27.484 -4.227 1 91 79 GLY A N 1
ATOM 605 C CA . GLY A 1 79 ? -24.172 -28.75 -4.887 1 91 79 GLY A CA 1
ATOM 606 C C . GLY A 1 79 ? -23.938 -29.891 -3.914 1 91 79 GLY A C 1
ATOM 607 O O . GLY A 1 79 ? -23.891 -29.688 -2.699 1 91 79 GLY A O 1
ATOM 608 N N . SER A 1 80 ? -23.75 -31.094 -4.43 1 91.75 80 SER A N 1
ATOM 609 C CA . SER A 1 80 ? -23.547 -32.281 -3.617 1 91.75 80 SER A CA 1
ATOM 610 C C . SER A 1 80 ? -22.203 -32.25 -2.898 1 91.75 80 SER A C 1
ATOM 612 O O . SER A 1 80 ? -21.297 -31.531 -3.314 1 91.75 80 SER A O 1
ATOM 614 N N . ILE A 1 81 ? -22.109 -32.969 -1.825 1 92.19 81 ILE A N 1
ATOM 615 C CA . ILE A 1 81 ? -20.875 -33.062 -1.072 1 92.19 81 ILE A CA 1
ATOM 616 C C . ILE A 1 81 ? -19.766 -33.625 -1.963 1 92.19 81 ILE A C 1
ATOM 618 O O . ILE A 1 81 ? -18.594 -33.25 -1.836 1 92.19 81 ILE A O 1
ATOM 622 N N . GLU A 1 82 ? -20.141 -34.531 -2.828 1 92.75 82 GLU A N 1
ATOM 623 C CA . GLU A 1 82 ? -19.188 -35.125 -3.766 1 92.75 82 GLU A CA 1
ATOM 624 C C . GLU A 1 82 ? -18.594 -34.031 -4.688 1 92.75 82 GLU A C 1
ATOM 626 O O . GLU A 1 82 ? -17.406 -34.062 -5.004 1 92.75 82 GLU A O 1
ATOM 631 N N . LEU A 1 83 ? -19.469 -33.188 -5.07 1 95.19 83 LEU A N 1
ATOM 632 C CA . LEU A 1 83 ? -19 -32.094 -5.914 1 95.19 83 LEU A CA 1
ATOM 633 C C . LEU A 1 83 ? -18.016 -31.203 -5.152 1 95.19 83 LEU A C 1
ATOM 635 O O . LEU A 1 83 ? -16.969 -30.844 -5.68 1 95.19 83 LEU A O 1
ATOM 639 N N . ILE A 1 84 ? -18.406 -30.828 -3.965 1 95.81 84 ILE A N 1
ATOM 640 C CA . ILE A 1 84 ? -17.547 -29.969 -3.143 1 95.81 84 ILE A CA 1
ATOM 641 C C . ILE A 1 84 ? -16.203 -30.656 -2.922 1 95.81 84 ILE A C 1
ATOM 643 O O . ILE A 1 84 ? -15.148 -30.016 -2.961 1 95.81 84 ILE A O 1
ATOM 647 N N . GLU A 1 85 ? -16.219 -31.906 -2.752 1 94.81 85 GLU A N 1
ATOM 648 C CA . GLU A 1 85 ? -14.992 -32.688 -2.576 1 94.81 85 GLU A CA 1
ATOM 649 C C . GLU A 1 85 ? -14.125 -32.625 -3.834 1 94.81 85 GLU A C 1
ATOM 651 O O . GLU A 1 85 ? -12.898 -32.531 -3.752 1 94.81 85 GLU A O 1
ATOM 656 N N . GLN A 1 86 ? -14.766 -32.75 -4.918 1 95.06 86 GLN A N 1
ATOM 657 C CA . GLN A 1 86 ? -14.047 -32.656 -6.18 1 95.06 86 GLN A CA 1
ATOM 658 C C . GLN A 1 86 ? -13.398 -31.281 -6.344 1 95.06 86 GLN A C 1
ATOM 660 O O . GLN A 1 86 ? -12.281 -31.188 -6.852 1 95.06 86 GLN A O 1
ATOM 665 N N . LEU A 1 87 ? -14.117 -30.281 -5.938 1 96.62 87 LEU A N 1
ATOM 666 C CA . LEU A 1 87 ? -13.586 -28.922 -6.02 1 96.62 87 LEU A CA 1
ATOM 667 C C . LEU A 1 87 ? -12.406 -28.75 -5.07 1 96.62 87 LEU A C 1
ATOM 669 O O . LEU A 1 87 ? -11.422 -28.094 -5.418 1 96.62 87 LEU A O 1
ATOM 673 N N . ILE A 1 88 ? -12.5 -29.297 -3.9 1 96.19 88 ILE A N 1
ATOM 674 C CA . ILE A 1 88 ? -11.414 -29.25 -2.934 1 96.19 88 ILE A CA 1
ATOM 675 C C . ILE A 1 88 ? -10.195 -29.984 -3.486 1 96.19 88 ILE A C 1
ATOM 677 O O . ILE A 1 88 ? -9.07 -29.5 -3.398 1 96.19 88 ILE A O 1
ATOM 681 N N . ASP A 1 89 ? -10.43 -31.109 -4.062 1 94.06 89 ASP A N 1
ATOM 682 C CA . ASP A 1 89 ? -9.344 -31.891 -4.652 1 94.06 89 ASP A CA 1
ATOM 683 C C . ASP A 1 89 ? -8.648 -31.109 -5.766 1 94.06 89 ASP A C 1
ATOM 685 O O . ASP A 1 89 ? -7.418 -31.078 -5.828 1 94.06 89 ASP A O 1
ATOM 689 N N . ASN A 1 90 ? -9.477 -30.547 -6.562 1 92.81 90 ASN A N 1
ATOM 690 C CA . ASN A 1 90 ? -8.906 -29.75 -7.648 1 92.81 90 ASN A CA 1
ATOM 691 C C . ASN A 1 90 ? -8.125 -28.547 -7.117 1 92.81 90 ASN A C 1
ATOM 693 O O . ASN A 1 90 ? -7.105 -28.172 -7.688 1 92.81 90 ASN A O 1
ATOM 697 N N . PHE A 1 91 ? -8.664 -27.922 -6.094 1 95.25 91 PHE A N 1
ATOM 698 C CA . PHE A 1 91 ? -7.965 -26.797 -5.488 1 95.25 91 PHE A CA 1
ATOM 699 C C . PHE A 1 91 ? -6.551 -27.188 -5.082 1 95.25 91 PHE A C 1
ATOM 701 O O . PHE A 1 91 ? -5.59 -26.5 -5.422 1 95.25 91 PHE A O 1
ATOM 708 N N . PHE A 1 92 ? -6.387 -28.234 -4.402 1 93.25 92 PHE A N 1
ATOM 709 C CA . PHE A 1 92 ? -5.09 -28.625 -3.871 1 93.25 92 PHE A CA 1
ATOM 710 C C . PHE A 1 92 ? -4.195 -29.188 -4.977 1 93.25 92 PHE A C 1
ATOM 712 O O . PHE A 1 92 ? -2.971 -29.219 -4.832 1 93.25 92 PHE A O 1
ATOM 719 N N . GLU A 1 93 ? -4.797 -29.484 -6.07 1 90.06 93 GLU A N 1
ATOM 720 C CA . GLU A 1 93 ? -4.02 -30.031 -7.18 1 90.06 93 GLU A CA 1
ATOM 721 C C . GLU A 1 93 ? -3.549 -28.922 -8.117 1 90.06 93 GLU A C 1
ATOM 723 O O . GLU A 1 93 ? -2.396 -28.922 -8.555 1 90.06 93 GLU A O 1
ATOM 728 N N . ALA A 1 94 ? -4.461 -27.984 -8.391 1 86.88 94 ALA A N 1
ATOM 729 C CA . ALA A 1 94 ? -4.188 -27.078 -9.508 1 86.88 94 ALA A CA 1
ATOM 730 C C . ALA A 1 94 ? -3.99 -25.641 -9.008 1 86.88 94 ALA A C 1
ATOM 732 O O . ALA A 1 94 ? -3.336 -24.828 -9.672 1 86.88 94 ALA A O 1
ATOM 733 N N . VAL A 1 95 ? -4.512 -25.297 -7.895 1 90.94 95 VAL A N 1
ATOM 734 C CA . VAL A 1 95 ? -4.449 -23.906 -7.414 1 90.94 95 VAL A CA 1
ATOM 735 C C . VAL A 1 95 ? -3.373 -23.781 -6.336 1 90.94 95 VAL A C 1
ATOM 737 O O . VAL A 1 95 ? -2.578 -22.844 -6.348 1 90.94 95 VAL A O 1
ATOM 740 N N . TYR A 1 96 ? -3.287 -24.75 -5.512 1 92.75 96 TYR A N 1
ATOM 741 C CA . TYR A 1 96 ? -2.475 -24.766 -4.301 1 92.75 96 TYR A CA 1
ATOM 742 C C . TYR A 1 96 ? -0.996 -24.594 -4.633 1 92.75 96 TYR A C 1
ATOM 744 O O . TYR A 1 96 ? -0.257 -23.938 -3.896 1 92.75 96 TYR A O 1
ATOM 752 N N . PRO A 1 97 ? -0.527 -25.078 -5.672 1 90.31 97 PRO A N 1
ATOM 753 C CA . PRO A 1 97 ? 0.902 -24.922 -5.945 1 90.31 97 PRO A CA 1
ATOM 754 C C . PRO A 1 97 ? 1.293 -23.453 -6.16 1 90.31 97 PRO A C 1
ATOM 756 O O . PRO A 1 97 ? 2.471 -23.109 -6.051 1 90.31 97 PRO A O 1
ATOM 759 N N . VAL A 1 98 ? 0.323 -22.672 -6.445 1 87.56 98 VAL A N 1
ATOM 760 C CA . VAL A 1 98 ? 0.584 -21.25 -6.617 1 87.56 98 VAL A CA 1
ATOM 761 C C . VAL A 1 98 ? 0.154 -20.5 -5.363 1 87.56 98 VAL A C 1
ATOM 763 O O . VAL A 1 98 ? 0.907 -19.672 -4.84 1 87.56 98 VAL A O 1
ATOM 766 N N . ALA A 1 99 ? -0.999 -20.812 -4.941 1 92.75 99 ALA A N 1
ATOM 767 C CA . ALA A 1 99 ? -1.58 -20.156 -3.775 1 92.75 99 ALA A CA 1
ATOM 768 C C . ALA A 1 99 ? -1.576 -21.078 -2.561 1 92.75 99 ALA A C 1
ATOM 770 O O . ALA A 1 99 ? -2.611 -21.641 -2.197 1 92.75 99 ALA A O 1
ATOM 771 N N . ILE A 1 100 ? -0.563 -21.094 -1.816 1 93.94 100 ILE A N 1
ATOM 772 C CA . ILE A 1 100 ? -0.342 -22.109 -0.788 1 93.94 100 ILE A CA 1
ATOM 773 C C . ILE A 1 100 ? -0.926 -21.625 0.539 1 93.94 100 ILE A C 1
ATOM 775 O O . ILE A 1 100 ? -0.445 -22.016 1.609 1 93.94 100 ILE A O 1
ATOM 779 N N . THR A 1 101 ? -1.894 -20.891 0.568 1 95.75 101 THR A N 1
ATOM 780 C CA . THR A 1 101 ? -2.387 -20.125 1.715 1 95.75 101 THR A CA 1
ATOM 781 C C . THR A 1 101 ? -3 -21.062 2.754 1 95.75 101 THR A C 1
ATOM 783 O O . THR A 1 101 ? -3.176 -20.688 3.912 1 95.75 101 THR A O 1
ATOM 786 N N . ILE A 1 102 ? -3.342 -22.297 2.336 1 95.88 102 ILE A N 1
ATOM 787 C CA . ILE A 1 102 ? -4.027 -23.234 3.215 1 95.88 102 ILE A CA 1
ATOM 788 C C . ILE A 1 102 ? -3.209 -24.516 3.336 1 95.88 102 ILE A C 1
ATOM 790 O O . ILE A 1 102 ? -2.957 -25.203 2.338 1 95.88 102 ILE A O 1
ATOM 794 N N . HIS A 1 103 ? -2.832 -24.812 4.516 1 94.44 103 HIS A N 1
ATOM 795 C CA . HIS A 1 103 ? -2.121 -26.078 4.73 1 94.44 103 HIS A CA 1
ATOM 796 C C . HIS A 1 103 ? -3.027 -27.266 4.465 1 94.44 103 HIS A C 1
ATOM 798 O O . HIS A 1 103 ? -4.035 -27.453 5.152 1 94.44 103 HIS A O 1
ATOM 804 N N . GLU A 1 104 ? -2.639 -28.109 3.59 1 93.81 104 GLU A N 1
ATOM 805 C CA . GLU A 1 104 ? -3.527 -29.141 3.061 1 93.81 104 GLU A CA 1
ATOM 806 C C . GLU A 1 104 ? -3.873 -30.172 4.129 1 93.81 104 GLU A C 1
ATOM 808 O O . GLU A 1 104 ? -5.047 -30.5 4.328 1 93.81 104 GLU A O 1
ATOM 813 N N . GLN A 1 105 ? -2.879 -30.688 4.84 1 91.12 105 GLN A N 1
ATOM 814 C CA . GLN A 1 105 ? -3.119 -31.75 5.809 1 91.12 105 GLN A CA 1
ATOM 815 C C . GLN A 1 105 ? -4.098 -31.312 6.891 1 91.12 105 GLN A C 1
ATOM 817 O O . GLN A 1 105 ? -5.051 -32.031 7.207 1 91.12 105 GLN A O 1
ATOM 822 N N . THR A 1 106 ? -3.83 -30.172 7.391 1 91.12 106 THR A N 1
ATOM 823 C CA . THR A 1 106 ? -4.691 -29.672 8.453 1 91.12 106 THR A CA 1
ATOM 824 C C . THR A 1 106 ? -6.105 -29.438 7.941 1 91.12 106 THR A C 1
ATOM 826 O O . THR A 1 106 ? -7.082 -29.703 8.641 1 91.12 106 THR A O 1
ATOM 829 N N . PHE A 1 107 ? -6.223 -28.984 6.77 1 94.62 107 PHE A N 1
ATOM 830 C CA . PHE A 1 107 ? -7.535 -28.734 6.191 1 94.62 107 PHE A CA 1
ATOM 831 C C . PHE A 1 107 ? -8.305 -30.031 5.988 1 94.62 107 PHE A C 1
ATOM 833 O O . PHE A 1 107 ? -9.477 -30.125 6.363 1 94.62 107 PHE A O 1
ATOM 840 N N . ARG A 1 108 ? -7.672 -30.984 5.422 1 93.31 108 ARG A N 1
ATOM 841 C CA . ARG A 1 108 ? -8.328 -32.25 5.117 1 93.31 108 ARG A CA 1
ATOM 842 C C . ARG A 1 108 ? -8.727 -32.969 6.395 1 93.31 108 ARG A C 1
ATOM 844 O O . ARG A 1 108 ? -9.766 -33.625 6.441 1 93.31 108 ARG A O 1
ATOM 851 N N . ASP A 1 109 ? -7.855 -32.844 7.375 1 91.31 109 ASP A N 1
ATOM 852 C CA . ASP A 1 109 ? -8.203 -33.438 8.664 1 91.31 109 ASP A CA 1
ATOM 853 C C . ASP A 1 109 ? -9.5 -32.844 9.211 1 91.31 109 ASP A C 1
ATOM 855 O O . ASP A 1 109 ? -10.383 -33.594 9.664 1 91.31 109 ASP A O 1
ATOM 859 N N . ARG A 1 110 ? -9.578 -31.594 9.094 1 91.94 110 ARG A N 1
ATOM 860 C CA . ARG A 1 110 ? -10.766 -30.922 9.602 1 91.94 110 ARG A CA 1
ATOM 861 C C . ARG A 1 110 ? -11.984 -31.219 8.727 1 91.94 110 ARG A C 1
ATOM 863 O O . ARG A 1 110 ? -13.086 -31.406 9.234 1 91.94 110 ARG A O 1
ATOM 870 N N . TRP A 1 111 ? -11.82 -31.281 7.473 1 93.94 111 TRP A N 1
ATOM 871 C CA . TRP A 1 111 ? -12.891 -31.578 6.531 1 93.94 111 TRP A CA 1
ATOM 872 C C . TRP A 1 111 ? -13.445 -32.969 6.754 1 93.94 111 TRP A C 1
ATOM 874 O O . TRP A 1 111 ? -14.664 -33.188 6.758 1 93.94 111 TRP A O 1
ATOM 884 N N . ASN A 1 112 ? -12.602 -33.875 6.965 1 91.75 112 ASN A N 1
ATOM 885 C CA . ASN A 1 112 ? -12.984 -35.25 7.09 1 91.75 112 ASN A CA 1
ATOM 886 C C . ASN A 1 112 ? -13.703 -35.531 8.406 1 91.75 112 ASN A C 1
ATOM 888 O O . ASN A 1 112 ? -14.414 -36.531 8.539 1 91.75 112 ASN A O 1
ATOM 892 N N . THR A 1 113 ? -13.492 -34.656 9.281 1 90.31 113 THR A N 1
ATOM 893 C CA . THR A 1 113 ? -14.195 -34.812 10.547 1 90.31 113 THR A CA 1
ATOM 894 C C . THR A 1 113 ? -15.609 -34.25 10.461 1 90.31 113 THR A C 1
ATOM 896 O O . THR A 1 113 ? -16.406 -34.438 11.383 1 90.31 113 THR A O 1
ATOM 899 N N . GLY A 1 114 ? -15.969 -33.656 9.367 1 82.31 114 GLY A N 1
ATOM 900 C CA . GLY A 1 114 ? -17.297 -33.125 9.156 1 82.31 114 GLY A CA 1
ATOM 901 C C . GLY A 1 114 ? -17.547 -31.844 9.938 1 82.31 114 GLY A C 1
ATOM 902 O O . GLY A 1 114 ? -18.703 -31.453 10.133 1 82.31 114 GLY A O 1
ATOM 903 N N . LYS A 1 115 ? -16.641 -31.141 10.219 1 77.94 115 LYS A N 1
ATOM 904 C CA . LYS A 1 115 ? -16.75 -29.984 11.102 1 77.94 115 LYS A CA 1
ATOM 905 C C . LYS A 1 115 ? -16.719 -28.688 10.305 1 77.94 115 LYS A C 1
ATOM 907 O O . LYS A 1 115 ? -16.844 -27.609 10.883 1 77.94 115 LYS A O 1
ATOM 912 N N . MET A 1 116 ? -16.609 -28.812 9.086 1 86.81 116 MET A N 1
ATOM 913 C CA . MET A 1 116 ? -16.453 -27.578 8.312 1 86.81 116 MET A CA 1
ATOM 914 C C . MET A 1 116 ? -17.641 -27.375 7.375 1 86.81 116 MET A C 1
ATOM 916 O O . MET A 1 116 ? -18.172 -28.344 6.82 1 86.81 116 MET A O 1
ATOM 920 N N . PRO A 1 117 ? -18.125 -26.188 7.273 1 91.94 117 PRO A N 1
ATOM 921 C CA . PRO A 1 117 ? -17.656 -24.953 7.895 1 91.94 117 PRO A CA 1
ATOM 922 C C . PRO A 1 117 ? -18.203 -24.75 9.305 1 91.94 117 PRO A C 1
ATOM 924 O O . PRO A 1 117 ? -19.359 -25.094 9.57 1 91.94 117 PRO A O 1
ATOM 927 N N . ASP A 1 118 ? -17.391 -24.156 10.156 1 91.31 118 ASP A N 1
ATOM 928 C CA . ASP A 1 118 ? -17.812 -24 11.539 1 91.31 118 ASP A CA 1
ATOM 929 C C . ASP A 1 118 ? -17.875 -22.531 11.938 1 91.31 118 ASP A C 1
ATOM 931 O O . ASP A 1 118 ? -18.172 -22.203 13.086 1 91.31 118 ASP A O 1
ATOM 935 N N . SER A 1 119 ? -17.547 -21.688 11.133 1 93.75 119 SER A N 1
ATOM 936 C CA . SER A 1 119 ? -17.609 -20.25 11.367 1 93.75 119 SER A CA 1
ATOM 937 C C . SER A 1 119 ? -17.766 -19.484 10.055 1 93.75 119 SER A C 1
ATOM 939 O O . SER A 1 119 ? -17.688 -20.062 8.977 1 93.75 119 SER A O 1
ATOM 941 N N . ARG A 1 120 ? -18.047 -18.234 10.188 1 95.25 120 ARG A N 1
ATOM 942 C CA . ARG A 1 120 ? -18.156 -17.375 9.016 1 95.25 120 ARG A CA 1
ATOM 943 C C . ARG A 1 120 ? -16.875 -17.391 8.203 1 95.25 120 ARG A C 1
ATOM 945 O O . ARG A 1 120 ? -16.906 -17.469 6.973 1 95.25 120 ARG A O 1
ATOM 952 N N . GLY A 1 121 ? -15.773 -17.297 8.906 1 96.12 121 GLY A N 1
ATOM 953 C CA . GLY A 1 121 ? -14.477 -17.328 8.25 1 96.12 121 GLY A CA 1
ATOM 954 C C . GLY A 1 121 ? -14.195 -18.656 7.559 1 96.12 121 GLY A C 1
ATOM 955 O O . GLY A 1 121 ? -13.703 -18.672 6.43 1 96.12 121 GLY A O 1
ATOM 956 N N . SER A 1 122 ? -14.547 -19.703 8.219 1 96.06 122 SER A N 1
ATOM 957 C CA . SER A 1 122 ? -14.367 -21.031 7.648 1 96.06 122 SER A CA 1
ATOM 958 C C . SER A 1 122 ? -15.234 -21.219 6.406 1 96.06 122 SER A C 1
ATOM 960 O O . SER A 1 122 ? -14.789 -21.812 5.426 1 96.06 122 SER A O 1
ATOM 962 N N . TYR A 1 123 ? -16.406 -20.75 6.484 1 97.25 123 TYR A N 1
ATOM 963 C CA . TYR A 1 123 ? -17.312 -20.797 5.344 1 97.25 123 TYR A CA 1
ATOM 964 C C . TYR A 1 123 ? -16.766 -19.984 4.172 1 97.25 123 TYR A C 1
ATOM 966 O O . TYR A 1 123 ? -16.75 -20.469 3.035 1 97.25 123 TYR A O 1
ATOM 974 N N . ALA A 1 124 ? -16.344 -18.781 4.441 1 97.88 124 ALA A N 1
ATOM 975 C CA . ALA A 1 124 ? -15.773 -17.906 3.41 1 97.88 124 ALA A CA 1
ATOM 976 C C . ALA A 1 124 ? -14.586 -18.578 2.719 1 97.88 124 ALA A C 1
ATOM 978 O O . ALA A 1 124 ? -14.477 -18.547 1.491 1 97.88 124 ALA A O 1
ATOM 979 N N . ARG A 1 125 ? -13.742 -19.141 3.471 1 97.94 125 ARG A N 1
ATOM 980 C CA . ARG A 1 125 ? -12.562 -19.812 2.934 1 97.94 125 ARG A CA 1
ATOM 981 C C . ARG A 1 125 ? -12.961 -20.969 2.021 1 97.94 125 ARG A C 1
ATOM 983 O O . ARG A 1 125 ? -12.406 -21.125 0.932 1 97.94 125 ARG A O 1
ATOM 990 N N . LEU A 1 126 ? -13.883 -21.734 2.502 1 97.88 126 LEU A N 1
ATOM 991 C CA . LEU A 1 126 ? -14.328 -22.875 1.703 1 97.88 126 LEU A CA 1
ATOM 992 C C . LEU A 1 126 ? -14.961 -22.406 0.395 1 97.88 126 LEU A C 1
ATOM 994 O O . LEU A 1 126 ? -14.664 -22.953 -0.67 1 97.88 126 LEU A O 1
ATOM 998 N N . MET A 1 127 ? -15.805 -21.438 0.491 1 98.12 127 MET A N 1
ATOM 999 C CA . MET A 1 127 ? -16.438 -20.906 -0.711 1 98.12 127 MET A CA 1
ATOM 1000 C C . MET A 1 127 ? -15.406 -20.312 -1.665 1 98.12 127 MET A C 1
ATOM 1002 O O . MET A 1 127 ? -15.523 -20.469 -2.883 1 98.12 127 MET A O 1
ATOM 1006 N N . ALA A 1 128 ? -14.438 -19.656 -1.106 1 98.56 128 ALA A N 1
ATOM 1007 C CA . ALA A 1 128 ? -13.367 -19.094 -1.935 1 98.56 128 ALA A CA 1
ATOM 1008 C C . ALA A 1 128 ? -12.594 -20.188 -2.656 1 98.56 128 ALA A C 1
ATOM 1010 O O . ALA A 1 128 ? -12.266 -20.047 -3.836 1 98.56 128 ALA A O 1
ATOM 1011 N N . MET A 1 129 ? -12.32 -21.266 -1.959 1 98.06 129 MET A N 1
ATOM 1012 C CA . MET A 1 129 ? -11.664 -22.422 -2.564 1 98.06 129 MET A CA 1
ATOM 1013 C C . MET A 1 129 ? -12.484 -22.969 -3.723 1 98.06 129 MET A C 1
ATOM 1015 O O . MET A 1 129 ? -11.953 -23.234 -4.801 1 98.06 129 MET A O 1
ATOM 1019 N N . CYS A 1 130 ? -13.695 -23.078 -3.436 1 97.94 130 CYS A N 1
ATOM 1020 C CA . CYS A 1 130 ? -14.594 -23.625 -4.449 1 97.94 130 CYS A CA 1
ATOM 1021 C C . CYS A 1 130 ? -14.695 -22.688 -5.645 1 97.94 130 CYS A C 1
ATOM 1023 O O . CYS A 1 130 ? -14.758 -23.141 -6.789 1 97.94 130 CYS A O 1
ATOM 1025 N N . ALA A 1 131 ? -14.727 -21.438 -5.395 1 97.94 131 ALA A N 1
ATOM 1026 C CA . ALA A 1 131 ? -14.867 -20.453 -6.465 1 97.94 131 ALA A CA 1
ATOM 1027 C C . ALA A 1 131 ? -13.695 -20.531 -7.441 1 97.94 131 ALA A C 1
ATOM 1029 O O . ALA A 1 131 ? -13.891 -20.672 -8.648 1 97.94 131 ALA A O 1
ATOM 1030 N N . VAL A 1 132 ? -12.508 -20.484 -6.941 1 95.44 132 VAL A N 1
ATOM 1031 C CA . VAL A 1 132 ? -11.328 -20.484 -7.805 1 95.44 132 VAL A CA 1
ATOM 1032 C C . VAL A 1 132 ? -11.188 -21.844 -8.492 1 95.44 132 VAL A C 1
ATOM 1034 O O . VAL A 1 132 ? -10.844 -21.906 -9.672 1 95.44 132 VAL A O 1
ATOM 1037 N N . SER A 1 133 ? -11.461 -22.844 -7.758 1 94.75 133 SER A N 1
ATOM 1038 C CA . SER A 1 133 ? -11.391 -24.203 -8.312 1 94.75 133 SER A CA 1
ATOM 1039 C C . SER A 1 133 ? -12.391 -24.375 -9.445 1 94.75 133 SER A C 1
ATOM 1041 O O . SER A 1 133 ? -12.039 -24.891 -10.516 1 94.75 133 SER A O 1
ATOM 1043 N N . ALA A 1 134 ? -13.594 -24 -9.188 1 94.81 134 ALA A N 1
ATOM 1044 C CA . ALA A 1 134 ? -14.633 -24.125 -10.203 1 94.81 134 ALA A CA 1
ATOM 1045 C C . ALA A 1 134 ? -14.281 -23.312 -11.445 1 94.81 134 ALA A C 1
ATOM 1047 O O . ALA A 1 134 ? -14.523 -23.75 -12.57 1 94.81 134 ALA A O 1
ATOM 1048 N N . LEU A 1 135 ? -13.797 -22.188 -11.211 1 90.25 135 LEU A N 1
ATOM 1049 C CA . LEU A 1 135 ? -13.422 -21.328 -12.32 1 90.25 135 LEU A CA 1
ATOM 1050 C C . LEU A 1 135 ? -12.305 -21.953 -13.148 1 90.25 135 LEU A C 1
ATOM 1052 O O . LEU A 1 135 ? -12.336 -21.906 -14.383 1 90.25 135 LEU A O 1
ATOM 1056 N N . ARG A 1 136 ? -11.375 -22.547 -12.539 1 86.88 136 ARG A N 1
ATOM 1057 C CA . ARG A 1 136 ? -10.281 -23.203 -13.242 1 86.88 136 ARG A CA 1
ATOM 1058 C C . ARG A 1 136 ? -10.797 -24.406 -14.039 1 86.88 136 ARG A C 1
ATOM 1060 O O . ARG A 1 136 ? -10.344 -24.641 -15.164 1 86.88 136 ARG A O 1
ATOM 1067 N N . ILE A 1 137 ? -11.633 -25.109 -13.43 1 87.5 137 ILE A N 1
ATOM 1068 C CA . ILE A 1 137 ? -12.211 -26.25 -14.125 1 87.5 137 ILE A CA 1
ATOM 1069 C C . ILE A 1 137 ? -12.945 -25.781 -15.375 1 87.5 137 ILE A C 1
ATOM 1071 O O . ILE A 1 137 ? -12.766 -26.344 -16.453 1 87.5 137 ILE A O 1
ATOM 1075 N N . LYS A 1 138 ? -13.695 -24.781 -15.203 1 83.62 138 LYS A N 1
ATOM 1076 C CA . LYS A 1 138 ? -14.484 -24.266 -16.312 1 83.62 138 LYS A CA 1
ATOM 1077 C C . LYS A 1 138 ? -13.586 -23.766 -17.438 1 83.62 138 LYS A C 1
ATOM 1079 O O . LYS A 1 138 ? -13.922 -23.891 -18.625 1 83.62 138 LYS A O 1
ATOM 1084 N N . ASN A 1 139 ? -12.523 -23.203 -17.031 1 77.06 139 ASN A N 1
ATOM 1085 C CA . ASN A 1 139 ? -11.609 -22.641 -18.016 1 77.06 139 ASN A CA 1
ATOM 1086 C C . ASN A 1 139 ? -10.633 -23.688 -18.547 1 77.06 139 ASN A C 1
ATOM 1088 O O . ASN A 1 139 ? -9.789 -23.391 -19.391 1 77.06 139 ASN A O 1
ATOM 1092 N N . GLY A 1 140 ? -10.688 -24.844 -18.016 1 76.88 140 GLY A N 1
ATOM 1093 C CA . GLY A 1 140 ? -9.82 -25.922 -18.469 1 76.88 140 GLY A CA 1
ATOM 1094 C C . GLY A 1 140 ? -8.43 -25.844 -17.875 1 76.88 140 GLY A C 1
ATOM 1095 O O . GLY A 1 140 ? -7.52 -26.531 -18.344 1 76.88 140 GLY A O 1
ATOM 1096 N N . ALA A 1 141 ? -8.219 -25.078 -16.875 1 78.56 141 ALA A N 1
ATOM 1097 C CA . ALA A 1 141 ? -6.926 -24.922 -16.219 1 78.56 141 ALA A CA 1
ATOM 1098 C C . ALA A 1 141 ? -6.754 -25.953 -15.109 1 78.56 141 ALA A C 1
ATOM 1100 O O . ALA A 1 141 ? -6.633 -25.609 -13.938 1 78.56 141 ALA A O 1
ATOM 1101 N N . VAL A 1 142 ? -6.773 -27.188 -15.523 1 81.25 142 VAL A N 1
ATOM 1102 C CA . VAL A 1 142 ? -6.695 -28.297 -14.57 1 81.25 142 VAL A CA 1
ATOM 1103 C C . VAL A 1 142 ? -5.594 -29.266 -14.992 1 81.25 142 VAL A C 1
ATOM 1105 O O . VAL A 1 142 ? -5.199 -29.297 -16.156 1 81.25 142 VAL A O 1
ATOM 1108 N N . LEU A 1 143 ? -5.105 -29.938 -14.031 1 81.12 143 LEU A N 1
ATOM 1109 C CA . LEU A 1 143 ? -4.102 -30.953 -14.305 1 81.12 143 LEU A CA 1
ATOM 1110 C C . LEU A 1 143 ? -4.754 -32.219 -14.82 1 81.12 143 LEU A C 1
ATOM 1112 O O . LEU A 1 143 ? -4.242 -32.875 -15.742 1 81.12 143 LEU A O 1
ATOM 1116 N N . LYS A 1 144 ? -5.762 -32.562 -14.117 1 78.44 144 LYS A N 1
ATOM 1117 C CA . LYS A 1 144 ? -6.551 -33.719 -14.484 1 78.44 144 LYS A CA 1
ATOM 1118 C C . LYS A 1 144 ? -8 -33.344 -14.766 1 78.44 144 LYS A C 1
ATOM 1120 O O . LYS A 1 144 ? -8.602 -32.562 -14.023 1 78.44 144 LYS A O 1
ATOM 1125 N N . GLU A 1 145 ? -8.43 -33.875 -15.875 1 79.25 145 GLU A N 1
ATOM 1126 C CA . GLU A 1 145 ? -9.828 -33.625 -16.203 1 79.25 145 GLU A CA 1
ATOM 1127 C C . GLU A 1 145 ? -10.758 -34.219 -15.156 1 79.25 145 GLU A C 1
ATOM 1129 O O . GLU A 1 145 ? -10.523 -35.344 -14.672 1 79.25 145 GLU A O 1
ATOM 1134 N N . ARG A 1 146 ? -11.641 -33.406 -14.797 1 83 146 ARG A N 1
ATOM 1135 C CA . ARG A 1 146 ? -12.602 -33.844 -13.789 1 83 146 ARG A CA 1
ATOM 1136 C C . ARG A 1 146 ? -14.031 -33.812 -14.336 1 83 146 ARG A C 1
ATOM 1138 O O . ARG A 1 146 ? -14.352 -32.938 -15.156 1 83 146 ARG A O 1
ATOM 1145 N N . SER A 1 147 ? -14.797 -34.812 -13.859 1 84 147 SER A N 1
ATOM 1146 C CA . SER A 1 147 ? -16.203 -34.844 -14.242 1 84 147 SER A CA 1
ATOM 1147 C C . SER A 1 147 ? -17.047 -33.969 -13.336 1 84 147 SER A C 1
ATOM 1149 O O . SER A 1 147 ? -17.281 -34.281 -12.172 1 84 147 SER A O 1
ATOM 1151 N N . VAL A 1 148 ? -17.328 -32.812 -13.828 1 85.69 148 VAL A N 1
ATOM 1152 C CA . VAL A 1 148 ? -18.156 -31.891 -13.055 1 85.69 148 VAL A CA 1
ATOM 1153 C C . VAL A 1 148 ? -19.469 -31.609 -13.797 1 85.69 148 VAL A C 1
ATOM 1155 O O . VAL A 1 148 ? -19.547 -31.797 -15.016 1 85.69 148 VAL A O 1
ATOM 1158 N N . PRO A 1 149 ? -20.469 -31.297 -13.016 1 87.94 149 PRO A N 1
ATOM 1159 C CA . PRO A 1 149 ? -21.75 -31 -13.664 1 87.94 149 PRO A CA 1
ATOM 1160 C C . PRO A 1 149 ? -21.641 -29.859 -14.672 1 87.94 149 PRO A C 1
ATOM 1162 O O . PRO A 1 149 ? -20.875 -28.922 -14.469 1 87.94 149 PRO A O 1
ATOM 1165 N N . ASN A 1 150 ? -22.469 -29.875 -15.648 1 83.06 150 ASN A N 1
ATOM 1166 C CA . ASN A 1 150 ? -22.469 -28.875 -16.703 1 83.06 150 ASN A CA 1
ATOM 1167 C C . ASN A 1 150 ? -22.906 -27.516 -16.188 1 83.06 150 ASN A C 1
ATOM 1169 O O . ASN A 1 150 ? -22.562 -26.469 -16.766 1 83.06 150 ASN A O 1
ATOM 1173 N N . ASP A 1 151 ? -23.609 -27.594 -15.133 1 87.31 151 ASP A N 1
ATOM 1174 C CA . ASP A 1 151 ? -24.172 -26.344 -14.633 1 87.31 151 ASP A CA 1
ATOM 1175 C C . ASP A 1 151 ? -23.281 -25.766 -13.523 1 87.31 151 ASP A C 1
ATOM 1177 O O . ASP A 1 151 ? -23.734 -24.922 -12.742 1 87.31 151 ASP A O 1
ATOM 1181 N N . LEU A 1 152 ? -22.094 -26.234 -13.453 1 91.94 152 LEU A N 1
ATOM 1182 C CA . LEU A 1 152 ? -21.156 -25.672 -12.484 1 91.94 152 LEU A CA 1
ATOM 1183 C C . LEU A 1 152 ? -21.016 -24.156 -12.688 1 91.94 152 LEU A C 1
ATOM 1185 O O . LEU A 1 152 ? -20.703 -23.703 -13.789 1 91.94 152 LEU A O 1
ATOM 1189 N N . ASN A 1 153 ? -21.328 -23.422 -11.617 1 93.38 153 ASN A N 1
ATOM 1190 C CA . ASN A 1 153 ? -21.281 -21.969 -11.688 1 93.38 153 ASN A CA 1
ATOM 1191 C C . ASN A 1 153 ? -20.297 -21.391 -10.688 1 93.38 153 ASN A C 1
ATOM 1193 O O . ASN A 1 153 ? -20.656 -21.094 -9.539 1 93.38 153 ASN A O 1
ATOM 1197 N N . PRO A 1 154 ? -19.062 -21.109 -11.148 1 95.19 154 PRO A N 1
ATOM 1198 C CA . PRO A 1 154 ? -18.078 -20.547 -10.234 1 95.19 154 PRO A CA 1
ATOM 1199 C C . PRO A 1 154 ? -18.547 -19.25 -9.578 1 95.19 154 PRO A C 1
ATOM 1201 O O . PRO A 1 154 ? -18.141 -18.953 -8.445 1 95.19 154 PRO A O 1
ATOM 1204 N N . ARG A 1 155 ? -19.391 -18.484 -10.234 1 95.81 155 ARG A N 1
ATOM 1205 C CA . ARG A 1 155 ? -19.844 -17.188 -9.742 1 95.81 155 ARG A CA 1
ATOM 1206 C C . ARG A 1 155 ? -20.656 -17.359 -8.461 1 95.81 155 ARG A C 1
ATOM 1208 O O . ARG A 1 155 ? -20.625 -16.5 -7.578 1 95.81 155 ARG A O 1
ATOM 1215 N N . LEU A 1 156 ? -21.312 -18.406 -8.406 1 96.38 156 LEU A N 1
ATOM 1216 C CA . LEU A 1 156 ? -22.094 -18.688 -7.199 1 96.38 156 LEU A CA 1
ATOM 1217 C C . LEU A 1 156 ? -21.188 -18.719 -5.973 1 96.38 156 LEU A C 1
ATOM 1219 O O . LEU A 1 156 ? -21.453 -18.047 -4.977 1 96.38 156 LEU A O 1
ATOM 1223 N N . TYR A 1 157 ? -20.172 -19.516 -6.039 1 97.94 157 TYR A N 1
ATOM 1224 C CA . TYR A 1 157 ? -19.234 -19.656 -4.926 1 97.94 157 TYR A CA 1
ATOM 1225 C C . TYR A 1 157 ? -18.531 -18.328 -4.633 1 97.94 157 TYR A C 1
ATOM 1227 O O . TYR A 1 157 ? -18.297 -17.984 -3.473 1 97.94 157 TYR A O 1
ATOM 1235 N N . PHE A 1 158 ? -18.234 -17.672 -5.688 1 98.12 158 PHE A N 1
ATOM 1236 C CA . PHE A 1 158 ? -17.531 -16.391 -5.531 1 98.12 158 PHE A CA 1
ATOM 1237 C C . PHE A 1 158 ? -18.422 -15.375 -4.824 1 98.12 158 PHE A C 1
ATOM 1239 O O . PHE A 1 158 ? -17.969 -14.672 -3.92 1 98.12 158 PHE A O 1
ATOM 1246 N N . ASP A 1 159 ? -19.641 -15.289 -5.227 1 97.19 159 ASP A N 1
ATOM 1247 C CA . ASP A 1 159 ? -20.578 -14.367 -4.594 1 97.19 159 ASP A CA 1
ATOM 1248 C C . ASP A 1 159 ? -20.766 -14.719 -3.117 1 97.19 159 ASP A C 1
ATOM 1250 O O . ASP A 1 159 ? -20.859 -13.82 -2.273 1 97.19 159 ASP A O 1
ATOM 1254 N N . GLU A 1 160 ? -20.844 -15.969 -2.846 1 97.25 160 GLU A N 1
ATOM 1255 C CA . GLU A 1 160 ? -20.953 -16.406 -1.456 1 97.25 160 GLU A CA 1
ATOM 1256 C C . GLU A 1 160 ? -19.719 -15.992 -0.655 1 97.25 160 GLU A C 1
ATOM 1258 O O . GLU A 1 160 ? -19.828 -15.625 0.518 1 97.25 160 GLU A O 1
ATOM 1263 N N . THR A 1 161 ? -18.516 -16.109 -1.252 1 98.06 161 THR A N 1
ATOM 1264 C CA . THR A 1 161 ? -17.281 -15.664 -0.612 1 98.06 161 THR A CA 1
ATOM 1265 C C . THR A 1 161 ? -17.375 -14.188 -0.236 1 98.06 161 THR A C 1
ATOM 1267 O O . THR A 1 161 ? -17.125 -13.812 0.912 1 98.06 161 THR A O 1
ATOM 1270 N N . LEU A 1 162 ? -17.781 -13.383 -1.193 1 96.81 162 LEU A N 1
ATOM 1271 C CA . LEU A 1 162 ? -17.828 -11.938 -1.009 1 96.81 162 LEU A CA 1
ATOM 1272 C C . LEU A 1 162 ? -18.844 -11.547 0.054 1 96.81 162 LEU A C 1
ATOM 1274 O O . LEU A 1 162 ? -18.641 -10.602 0.812 1 96.81 162 LEU A O 1
ATOM 1278 N N . GLN A 1 163 ? -19.875 -12.281 0.086 1 95.69 163 GLN A N 1
ATOM 1279 C CA . GLN A 1 163 ? -20.906 -12.016 1.086 1 95.69 163 GLN A CA 1
ATOM 1280 C C . GLN A 1 163 ? -20.422 -12.383 2.484 1 95.69 163 GLN A C 1
ATOM 1282 O O . GLN A 1 163 ? -20.797 -11.75 3.469 1 95.69 163 GLN A O 1
ATOM 1287 N N . ALA A 1 164 ? -19.672 -13.398 2.518 1 96.62 164 ALA A N 1
ATOM 1288 C CA . ALA A 1 164 ? -19.219 -13.906 3.811 1 96.62 164 ALA A CA 1
ATOM 1289 C C . ALA A 1 164 ? -18.031 -13.102 4.34 1 96.62 164 ALA A C 1
ATOM 1291 O O . ALA A 1 164 ? -17.766 -13.117 5.543 1 96.62 164 ALA A O 1
ATOM 1292 N N . LEU A 1 165 ? -17.281 -12.43 3.508 1 96.19 165 LEU A N 1
ATOM 1293 C CA . LEU A 1 165 ? -16.156 -11.602 3.947 1 96.19 165 LEU A CA 1
ATOM 1294 C C . LEU A 1 165 ? -16.641 -10.391 4.73 1 96.19 165 LEU A C 1
ATOM 1296 O O . LEU A 1 165 ? -17.641 -9.766 4.359 1 96.19 165 LEU A O 1
ATOM 1300 N N . PRO A 1 166 ? -15.938 -10.07 5.766 1 92.56 166 PRO A N 1
ATOM 1301 C CA . PRO A 1 166 ? -16.312 -8.859 6.492 1 92.56 166 PRO A CA 1
ATOM 1302 C C . PRO A 1 166 ? -16.109 -7.59 5.664 1 92.56 166 PRO A C 1
ATOM 1304 O O . PRO A 1 166 ? -15.203 -7.527 4.832 1 92.56 166 PRO A O 1
ATOM 1307 N N . ASP A 1 167 ? -16.875 -6.613 5.977 1 82.75 167 ASP A N 1
ATOM 1308 C CA . ASP A 1 167 ? -16.797 -5.359 5.23 1 82.75 167 ASP A CA 1
ATOM 1309 C C . ASP A 1 167 ? -15.883 -4.359 5.93 1 82.75 167 ASP A C 1
ATOM 1311 O O . ASP A 1 167 ? -15.469 -3.367 5.328 1 82.75 167 ASP A O 1
ATOM 1315 N N . ASN A 1 168 ? -15.656 -4.633 7.113 1 87.44 168 ASN A N 1
ATOM 1316 C CA . ASN A 1 168 ? -14.82 -3.676 7.832 1 87.44 168 ASN A CA 1
ATOM 1317 C C . ASN A 1 168 ? -13.641 -4.359 8.508 1 87.44 168 ASN A C 1
ATOM 1319 O O . ASN A 1 168 ? -13.703 -5.551 8.828 1 87.44 168 ASN A O 1
ATOM 1323 N N . VAL A 1 169 ? -12.656 -3.637 8.781 1 90.44 169 VAL A N 1
ATOM 1324 C CA . VAL A 1 169 ? -11.367 -4.098 9.289 1 90.44 169 VAL A CA 1
ATOM 1325 C C . VAL A 1 169 ? -11.547 -4.699 10.688 1 90.44 169 VAL A C 1
ATOM 1327 O O . VAL A 1 169 ? -10.93 -5.715 11.016 1 90.44 169 VAL A O 1
ATOM 1330 N N . ASN A 1 170 ? -12.523 -4.152 11.391 1 87.56 170 ASN A N 1
ATOM 1331 C CA . ASN A 1 170 ? -12.719 -4.582 12.773 1 87.56 170 ASN A CA 1
ATOM 1332 C C . ASN A 1 170 ? -13.367 -5.961 12.844 1 87.56 170 ASN A C 1
ATOM 1334 O O . ASN A 1 170 ? -13.258 -6.648 13.859 1 87.56 170 ASN A O 1
ATOM 1338 N N . GLU A 1 171 ? -13.906 -6.367 11.852 1 90.75 171 GLU A N 1
ATOM 1339 C CA . GLU A 1 171 ? -14.656 -7.621 11.859 1 90.75 171 GLU A CA 1
ATOM 1340 C C . GLU A 1 171 ? -13.789 -8.789 11.383 1 90.75 171 GLU A C 1
ATOM 1342 O O . GLU A 1 171 ? -14.227 -9.938 11.406 1 90.75 171 GLU A O 1
ATOM 1347 N N . PHE A 1 172 ? -12.555 -8.531 11.031 1 93.12 172 PHE A N 1
ATOM 1348 C CA . PHE A 1 172 ? -11.648 -9.594 10.625 1 93.12 172 PHE A CA 1
ATOM 1349 C C . PHE A 1 172 ? -11.039 -10.281 11.844 1 93.12 172 PHE A C 1
ATOM 1351 O O . PHE A 1 172 ? -9.828 -10.203 12.07 1 93.12 172 PHE A O 1
ATOM 1358 N N . GLU A 1 173 ? -11.805 -11.047 12.43 1 89.69 173 GLU A N 1
ATOM 1359 C CA . GLU A 1 173 ? -11.391 -11.719 13.664 1 89.69 173 GLU A CA 1
ATOM 1360 C C . GLU A 1 173 ? -10.773 -13.078 13.367 1 89.69 173 GLU A C 1
ATOM 1362 O O . GLU A 1 173 ? -9.836 -13.5 14.047 1 89.69 173 GLU A O 1
ATOM 1367 N N . GLU A 1 174 ? -11.242 -13.672 12.383 1 93.44 174 GLU A N 1
ATOM 1368 C CA . GLU A 1 174 ? -10.781 -15.008 12.031 1 93.44 174 GLU A CA 1
ATOM 1369 C C . GLU A 1 174 ? -9.734 -14.953 10.922 1 93.44 174 GLU A C 1
ATOM 1371 O O . GLU A 1 174 ? -9.938 -14.289 9.906 1 93.44 174 GLU A O 1
ATOM 1376 N N . PHE A 1 175 ? -8.711 -15.766 11.078 1 96.06 175 PHE A N 1
ATOM 1377 C CA . PHE A 1 175 ? -7.641 -15.805 10.086 1 96.06 175 PHE A CA 1
ATOM 1378 C C . PHE A 1 175 ? -8.148 -16.375 8.766 1 96.06 175 PHE A C 1
ATOM 1380 O O . PHE A 1 175 ? -7.688 -15.969 7.695 1 96.06 175 PHE A O 1
ATOM 1387 N N . GLU A 1 176 ? -9.117 -17.219 8.844 1 96.62 176 GLU A N 1
ATOM 1388 C CA . GLU A 1 176 ? -9.688 -17.844 7.648 1 96.62 176 GLU A CA 1
ATOM 1389 C C . GLU A 1 176 ? -10.281 -16.797 6.715 1 96.62 176 GLU A C 1
ATOM 1391 O O . GLU A 1 176 ? -10.258 -16.969 5.492 1 96.62 176 GLU A O 1
ATOM 1396 N N . SER A 1 177 ? -10.789 -15.758 7.301 1 97.56 177 SER A N 1
ATOM 1397 C CA . SER A 1 177 ? -11.312 -14.68 6.473 1 97.56 177 SER A CA 1
ATOM 1398 C C . SER A 1 177 ? -10.211 -14.023 5.652 1 97.56 177 SER A C 1
ATOM 1400 O O . SER A 1 177 ? -10.438 -13.609 4.512 1 97.56 177 SER A O 1
ATOM 1402 N N . LEU A 1 178 ? -9.062 -13.938 6.23 1 97.56 178 LEU A N 1
ATOM 1403 C CA . LEU A 1 178 ? -7.934 -13.367 5.504 1 97.56 178 LEU A CA 1
ATOM 1404 C C . LEU A 1 178 ? -7.484 -14.297 4.383 1 97.56 178 LEU A C 1
ATOM 1406 O O . LEU A 1 178 ? -7.137 -13.836 3.293 1 97.56 178 LEU A O 1
ATOM 1410 N N . GLN A 1 179 ? -7.473 -15.531 4.68 1 98.19 179 GLN A N 1
ATOM 1411 C CA . GLN A 1 179 ? -7.164 -16.5 3.637 1 98.19 179 GLN A CA 1
ATOM 1412 C C . GLN A 1 179 ? -8.172 -16.422 2.492 1 98.19 179 GLN A C 1
ATOM 1414 O O . GLN A 1 179 ? -7.789 -16.469 1.32 1 98.19 179 GLN A O 1
ATOM 1419 N N . ALA A 1 180 ? -9.406 -16.328 2.877 1 98.31 180 ALA A N 1
ATOM 1420 C CA . ALA A 1 180 ? -10.461 -16.188 1.873 1 98.31 180 ALA A CA 1
ATOM 1421 C C . ALA A 1 180 ? -10.242 -14.938 1.02 1 98.31 180 ALA A C 1
ATOM 1423 O O . ALA A 1 180 ? -10.492 -14.961 -0.189 1 98.31 180 ALA A O 1
ATOM 1424 N N . THR A 1 181 ? -9.828 -13.891 1.656 1 97.94 181 THR A N 1
ATOM 1425 C CA . THR A 1 181 ? -9.547 -12.648 0.943 1 97.94 181 THR A CA 1
ATOM 1426 C C . THR A 1 181 ? -8.461 -12.867 -0.112 1 97.94 181 THR A C 1
ATOM 1428 O O . THR A 1 181 ? -8.578 -12.375 -1.236 1 97.94 181 THR A O 1
ATOM 1431 N N . GLY A 1 182 ? -7.441 -13.57 0.239 1 97.56 182 GLY A N 1
ATOM 1432 C CA . GLY A 1 182 ? -6.395 -13.883 -0.719 1 97.56 182 GLY A CA 1
ATOM 1433 C C . GLY A 1 182 ? -6.898 -14.648 -1.925 1 97.56 182 GLY A C 1
ATOM 1434 O O . GLY A 1 182 ? -6.574 -14.312 -3.064 1 97.56 182 GLY A O 1
ATOM 1435 N N . LEU A 1 183 ? -7.664 -15.609 -1.679 1 97.81 183 LEU A N 1
ATOM 1436 C CA . LEU A 1 183 ? -8.211 -16.422 -2.762 1 97.81 183 LEU A CA 1
ATOM 1437 C C . LEU A 1 183 ? -9.211 -15.625 -3.59 1 97.81 183 LEU A C 1
ATOM 1439 O O . LEU A 1 183 ? -9.32 -15.82 -4.801 1 97.81 183 LEU A O 1
ATOM 1443 N N . ALA A 1 184 ? -9.938 -14.789 -2.926 1 97.81 184 ALA A N 1
ATOM 1444 C CA . ALA A 1 184 ? -10.867 -13.914 -3.643 1 97.81 184 ALA A CA 1
ATOM 1445 C C . ALA A 1 184 ? -10.117 -13.008 -4.621 1 97.81 184 ALA A C 1
ATOM 1447 O O . ALA A 1 184 ? -10.602 -12.742 -5.723 1 97.81 184 ALA A O 1
ATOM 1448 N N . CYS A 1 185 ? -9 -12.508 -4.207 1 96.19 185 CYS A N 1
ATOM 1449 C CA . CYS A 1 185 ? -8.172 -11.711 -5.105 1 96.19 185 CYS A CA 1
ATOM 1450 C C . CYS A 1 185 ? -7.793 -12.5 -6.348 1 96.19 185 CYS A C 1
ATOM 1452 O O . CYS A 1 185 ? -7.891 -12 -7.469 1 96.19 185 CYS A O 1
ATOM 1454 N N . LEU A 1 186 ? -7.371 -13.695 -6.109 1 92.81 186 LEU A N 1
ATOM 1455 C CA . LEU A 1 186 ? -6.996 -14.562 -7.219 1 92.81 186 LEU A CA 1
ATOM 1456 C C . LEU A 1 186 ? -8.172 -14.781 -8.156 1 92.81 186 LEU A C 1
ATOM 1458 O O . LEU A 1 186 ? -8.016 -14.75 -9.383 1 92.81 186 LEU A O 1
ATOM 1462 N N . THR A 1 187 ? -9.297 -15 -7.57 1 94.06 187 THR A N 1
ATOM 1463 C CA . THR A 1 187 ? -10.5 -15.219 -8.367 1 94.06 187 THR A CA 1
ATOM 1464 C C . THR A 1 187 ? -10.859 -13.969 -9.172 1 94.06 187 THR A C 1
ATOM 1466 O O . THR A 1 187 ? -11.211 -14.062 -10.344 1 94.06 187 THR A O 1
ATOM 1469 N N . ALA A 1 188 ? -10.781 -12.852 -8.523 1 93.06 188 ALA A N 1
ATOM 1470 C CA . ALA A 1 188 ? -11.039 -11.594 -9.219 1 93.06 188 ALA A CA 1
ATOM 1471 C C . ALA A 1 188 ? -10.07 -11.398 -10.383 1 93.06 188 ALA A C 1
ATOM 1473 O O . ALA A 1 188 ? -10.461 -10.914 -11.445 1 93.06 188 ALA A O 1
ATOM 1474 N N . LEU A 1 189 ? -8.891 -11.742 -10.148 1 86.88 189 LEU A N 1
ATOM 1475 C CA . LEU A 1 189 ? -7.883 -11.656 -11.195 1 86.88 189 LEU A CA 1
ATOM 1476 C C . LEU A 1 189 ? -8.242 -12.562 -12.375 1 86.88 189 LEU A C 1
ATOM 1478 O O . LEU A 1 189 ? -8.102 -12.156 -13.531 1 86.88 189 LEU A O 1
ATOM 1482 N N . HIS A 1 190 ? -8.742 -13.75 -12.07 1 83.56 190 HIS A N 1
ATOM 1483 C CA . HIS A 1 190 ? -9.133 -14.688 -13.117 1 83.56 190 HIS A CA 1
ATOM 1484 C C . HIS A 1 190 ? -10.328 -14.156 -13.906 1 83.56 190 HIS A C 1
ATOM 1486 O O . HIS A 1 190 ? -10.453 -14.43 -15.102 1 83.56 190 HIS A O 1
ATOM 1492 N N . TYR A 1 191 ? -11.164 -13.414 -13.211 1 83.12 191 TYR A N 1
ATOM 1493 C CA . TYR A 1 191 ? -12.305 -12.797 -13.883 1 83.12 191 TYR A CA 1
ATOM 1494 C C . TYR A 1 191 ? -11.883 -11.516 -14.594 1 83.12 191 TYR A C 1
ATOM 1496 O O . TYR A 1 191 ? -12.703 -10.875 -15.258 1 83.12 191 TYR A O 1
ATOM 1504 N N . SER A 1 192 ? -10.609 -11.094 -14.477 1 79.75 192 SER A N 1
ATOM 1505 C CA . SER A 1 192 ? -10.102 -9.828 -15.008 1 79.75 192 SER A CA 1
ATOM 1506 C C . SER A 1 192 ? -10.922 -8.648 -14.508 1 79.75 192 SER A C 1
ATOM 1508 O O . SER A 1 192 ? -11.234 -7.734 -15.273 1 79.75 192 SER A O 1
ATOM 1510 N N . ASP A 1 193 ? -11.406 -8.844 -13.336 1 88.25 193 ASP A N 1
ATOM 1511 C CA . ASP A 1 193 ? -12.156 -7.773 -12.688 1 88.25 193 ASP A CA 1
ATOM 1512 C C . ASP A 1 193 ? -11.227 -6.859 -11.891 1 88.25 193 ASP A C 1
ATOM 1514 O O . ASP A 1 193 ? -11.062 -7.031 -10.68 1 88.25 193 ASP A O 1
ATOM 1518 N N . GLY A 1 194 ? -10.695 -5.816 -12.531 1 86.69 194 GLY A N 1
ATOM 1519 C CA . GLY A 1 194 ? -9.711 -4.918 -11.961 1 86.69 194 GLY A CA 1
ATOM 1520 C C . GLY A 1 194 ? -10.219 -4.176 -10.734 1 86.69 194 GLY A C 1
ATOM 1521 O O . GLY A 1 194 ? -9.617 -4.254 -9.664 1 86.69 194 GLY A O 1
ATOM 1522 N N . PRO A 1 195 ? -11.312 -3.514 -10.859 1 91.25 195 PRO A N 1
ATOM 1523 C CA . PRO A 1 195 ? -11.852 -2.762 -9.727 1 91.25 195 PRO A CA 1
ATOM 1524 C C . PRO A 1 195 ? -12.109 -3.641 -8.5 1 91.25 195 PRO A C 1
ATOM 1526 O O . PRO A 1 195 ? -11.758 -3.262 -7.379 1 91.25 195 PRO A O 1
ATOM 1529 N N . LEU A 1 196 ? -12.695 -4.773 -8.758 1 93.69 196 LEU A N 1
ATOM 1530 C CA . LEU A 1 196 ? -12.953 -5.676 -7.641 1 93.69 196 LEU A CA 1
ATOM 1531 C C . LEU A 1 196 ? -11.648 -6.172 -7.031 1 93.69 196 LEU A C 1
ATOM 1533 O O . LEU A 1 196 ? -11.539 -6.289 -5.809 1 93.69 196 LEU A O 1
ATOM 1537 N N . LEU A 1 197 ? -10.711 -6.508 -7.836 1 94.81 197 LEU A N 1
ATOM 1538 C CA . LEU A 1 197 ? -9.398 -6.93 -7.352 1 94.81 197 LEU A CA 1
ATOM 1539 C C . LEU A 1 197 ? -8.805 -5.887 -6.418 1 94.81 197 LEU A C 1
ATOM 1541 O O . LEU A 1 197 ? -8.383 -6.207 -5.305 1 94.81 197 LEU A O 1
ATOM 1545 N N . HIS A 1 198 ? -8.781 -4.656 -6.852 1 95.31 198 HIS A N 1
ATOM 1546 C CA . HIS A 1 198 ? -8.211 -3.59 -6.043 1 95.31 198 HIS A CA 1
ATOM 1547 C C . HIS A 1 198 ? -9.016 -3.369 -4.77 1 95.31 198 HIS A C 1
ATOM 1549 O O . HIS A 1 198 ? -8.453 -3.043 -3.721 1 95.31 198 HIS A O 1
ATOM 1555 N N . GLN A 1 199 ? -10.289 -3.523 -4.93 1 95.12 199 GLN A N 1
ATOM 1556 C CA . GLN A 1 199 ? -11.141 -3.393 -3.748 1 95.12 199 GLN A CA 1
ATOM 1557 C C . GLN A 1 199 ? -10.758 -4.414 -2.682 1 95.12 199 GLN A C 1
ATOM 1559 O O . GLN A 1 199 ? -10.609 -4.07 -1.509 1 95.12 199 GLN A O 1
ATOM 1564 N N . ILE A 1 200 ? -10.625 -5.637 -3.078 1 96.5 200 ILE A N 1
ATOM 1565 C CA . ILE A 1 200 ? -10.297 -6.707 -2.139 1 96.5 200 ILE A CA 1
ATOM 1566 C C . ILE A 1 200 ? -8.867 -6.531 -1.636 1 96.5 200 ILE A C 1
ATOM 1568 O O . ILE A 1 200 ? -8.594 -6.703 -0.445 1 96.5 200 ILE A O 1
ATOM 1572 N N . LEU A 1 201 ? -7.965 -6.16 -2.514 1 96.56 201 LEU A N 1
ATOM 1573 C CA . LEU A 1 201 ? -6.59 -5.902 -2.104 1 96.56 201 LEU A CA 1
ATOM 1574 C C . LEU A 1 201 ? -6.531 -4.746 -1.107 1 96.56 201 LEU A C 1
ATOM 1576 O O . LEU A 1 201 ? -5.773 -4.801 -0.136 1 96.56 201 LEU A O 1
ATOM 1580 N N . GLY A 1 202 ? -7.305 -3.725 -1.436 1 95.56 202 GLY A N 1
ATOM 1581 C CA . GLY A 1 202 ? -7.371 -2.613 -0.499 1 95.56 202 GLY A CA 1
ATOM 1582 C C . GLY A 1 202 ? -7.805 -3.031 0.893 1 95.56 202 GLY A C 1
ATOM 1583 O O . GLY A 1 202 ? -7.223 -2.598 1.889 1 95.56 202 GLY A O 1
ATOM 1584 N N . LEU A 1 203 ? -8.797 -3.846 0.903 1 95.12 203 LEU A N 1
ATOM 1585 C CA . LEU A 1 203 ? -9.266 -4.379 2.178 1 95.12 203 LEU A CA 1
ATOM 1586 C C . LEU A 1 203 ? -8.18 -5.203 2.855 1 95.12 203 LEU A C 1
ATOM 1588 O O . LEU A 1 203 ? -7.957 -5.074 4.062 1 95.12 203 LEU A O 1
ATOM 1592 N N . TYR A 1 204 ? -7.559 -6.027 2.166 1 97.31 204 TYR A N 1
ATOM 1593 C CA . TYR A 1 204 ? -6.473 -6.848 2.695 1 97.31 204 TYR A CA 1
ATOM 1594 C C . TYR A 1 204 ? -5.391 -5.977 3.324 1 97.31 204 TYR A C 1
ATOM 1596 O O . TYR A 1 204 ? -4.965 -6.227 4.453 1 97.31 204 TYR A O 1
ATOM 1604 N N . HIS A 1 205 ? -4.934 -4.977 2.598 1 96.75 205 HIS A N 1
ATOM 1605 C CA . HIS A 1 205 ? -3.859 -4.117 3.082 1 96.75 205 HIS A CA 1
ATOM 1606 C C . HIS A 1 205 ? -4.297 -3.33 4.312 1 96.75 205 HIS A C 1
ATOM 1608 O O . HIS A 1 205 ? -3.482 -3.045 5.191 1 96.75 205 HIS A O 1
ATOM 1614 N N . ALA A 1 206 ? -5.594 -2.992 4.297 1 96.5 206 ALA A N 1
ATOM 1615 C CA . ALA A 1 206 ? -6.117 -2.32 5.484 1 96.5 206 ALA A CA 1
ATOM 1616 C C . ALA A 1 206 ? -6.031 -3.223 6.711 1 96.5 206 ALA A C 1
ATOM 1618 O O . ALA A 1 206 ? -5.578 -2.795 7.773 1 96.5 206 ALA A O 1
ATOM 1619 N N . VAL A 1 207 ? -6.391 -4.453 6.566 1 96.44 207 VAL A N 1
ATOM 1620 C CA . VAL A 1 207 ? -6.406 -5.402 7.676 1 96.44 207 VAL A CA 1
ATOM 1621 C C . VAL A 1 207 ? -4.977 -5.723 8.102 1 96.44 207 VAL A C 1
ATOM 1623 O O . VAL A 1 207 ? -4.676 -5.77 9.297 1 96.44 207 VAL A O 1
ATOM 1626 N N . VAL A 1 208 ? -4.152 -5.941 7.16 1 95.88 208 VAL A N 1
ATOM 1627 C CA . VAL A 1 208 ? -2.76 -6.285 7.422 1 95.88 208 VAL A CA 1
ATOM 1628 C C . VAL A 1 208 ? -2.08 -5.148 8.18 1 95.88 208 VAL A C 1
ATOM 1630 O O . VAL A 1 208 ? -1.274 -5.387 9.078 1 95.88 208 VAL A O 1
ATOM 1633 N N . ALA A 1 209 ? -2.385 -3.941 7.801 1 94.44 209 ALA A N 1
ATOM 1634 C CA . ALA A 1 209 ? -1.815 -2.781 8.484 1 94.44 209 ALA A CA 1
ATOM 1635 C C . ALA A 1 209 ? -2.305 -2.697 9.93 1 94.44 209 ALA A C 1
ATOM 1637 O O . ALA A 1 209 ? -1.515 -2.467 10.844 1 94.44 209 ALA A O 1
ATOM 1638 N N . GLU A 1 210 ? -3.543 -2.932 10.062 1 92.5 210 GLU A N 1
ATOM 1639 C CA . GLU A 1 210 ? -4.145 -2.824 11.391 1 92.5 210 GLU A CA 1
ATOM 1640 C C . GLU A 1 210 ? -3.623 -3.916 12.32 1 92.5 210 GLU A C 1
ATOM 1642 O O . GLU A 1 210 ? -3.373 -3.666 13.5 1 92.5 210 GLU A O 1
ATOM 1647 N N . GLN A 1 211 ? -3.42 -5.086 11.773 1 92.44 211 GLN A N 1
ATOM 1648 C CA . GLN A 1 211 ? -3.086 -6.238 12.602 1 92.44 211 GLN A CA 1
ATOM 1649 C C . GLN A 1 211 ? -1.575 -6.434 12.688 1 92.44 211 GLN A C 1
ATOM 1651 O O . GLN A 1 211 ? -1.099 -7.312 13.414 1 92.44 211 GLN A O 1
ATOM 1656 N N . GLY A 1 212 ? -0.83 -5.68 11.953 1 91.25 212 GLY A N 1
ATOM 1657 C CA . GLY A 1 212 ? 0.615 -5.844 11.953 1 91.25 212 GLY A CA 1
ATOM 1658 C C . GLY A 1 212 ? 1.065 -7.148 11.328 1 91.25 212 GLY A C 1
ATOM 1659 O O . GLY A 1 212 ? 2.035 -7.758 11.781 1 91.25 212 GLY A O 1
ATOM 1660 N N . PHE A 1 213 ? 0.375 -7.578 10.359 1 94.38 213 PHE A N 1
ATOM 1661 C CA . PHE A 1 213 ? 0.548 -8.898 9.758 1 94.38 213 PHE A CA 1
ATOM 1662 C C . PHE A 1 213 ? 1.894 -8.992 9.047 1 94.38 213 PHE A C 1
ATOM 1664 O O . PHE A 1 213 ? 2.422 -10.094 8.859 1 94.38 213 PHE A O 1
ATOM 1671 N N . GLY A 1 214 ? 2.5 -7.906 8.711 1 92.75 214 GLY A N 1
ATOM 1672 C CA . GLY A 1 214 ? 3.762 -7.883 7.992 1 92.75 214 GLY A CA 1
ATOM 1673 C C . GLY A 1 214 ? 4.969 -8.062 8.898 1 92.75 214 GLY A C 1
ATOM 1674 O O . GLY A 1 214 ? 6.105 -8.07 8.422 1 92.75 214 GLY A O 1
ATOM 1675 N N . ASP A 1 215 ? 4.773 -8.242 10.141 1 91.69 215 ASP A N 1
ATOM 1676 C CA . ASP A 1 215 ? 5.824 -8.453 11.133 1 91.69 215 ASP A CA 1
ATOM 1677 C C . ASP A 1 215 ? 5.449 -9.578 12.094 1 91.69 215 ASP A C 1
ATOM 1679 O O . ASP A 1 215 ? 4.527 -9.438 12.898 1 91.69 215 ASP A O 1
ATOM 1683 N N . GLU A 1 216 ? 6.242 -10.648 12.125 1 92.62 216 GLU A N 1
ATOM 1684 C CA . GLU A 1 216 ? 5.906 -11.812 12.938 1 92.62 216 GLU A CA 1
ATOM 1685 C C . GLU A 1 216 ? 5.887 -11.461 14.422 1 92.62 216 GLU A C 1
ATOM 1687 O O . GLU A 1 216 ? 5.172 -12.086 15.211 1 92.62 216 GLU A O 1
ATOM 1692 N N . LYS A 1 217 ? 6.633 -10.43 14.789 1 84.94 217 LYS A N 1
ATOM 1693 C CA . LYS A 1 217 ? 6.68 -10.016 16.188 1 84.94 217 LYS A CA 1
ATOM 1694 C C . LYS A 1 217 ? 5.324 -9.477 16.641 1 84.94 217 LYS A C 1
ATOM 1696 O O . LYS A 1 217 ? 5.027 -9.461 17.844 1 84.94 217 LYS A O 1
ATOM 1701 N N . ARG A 1 218 ? 4.578 -9.078 15.688 1 87.88 218 ARG A N 1
ATOM 1702 C CA . ARG A 1 218 ? 3.295 -8.461 16.016 1 87.88 218 ARG A CA 1
ATOM 1703 C C . ARG A 1 218 ? 2.16 -9.469 15.914 1 87.88 218 ARG A C 1
ATOM 1705 O O . ARG A 1 218 ? 0.998 -9.133 16.156 1 87.88 218 ARG A O 1
ATOM 1712 N N . TRP A 1 219 ? 2.541 -10.664 15.586 1 92.94 219 TRP A N 1
ATOM 1713 C CA . TRP A 1 219 ? 1.521 -11.711 15.539 1 92.94 219 TRP A CA 1
ATOM 1714 C C . TRP A 1 219 ? 1.064 -12.086 16.953 1 92.94 219 TRP A C 1
ATOM 1716 O O . TRP A 1 219 ? 1.78 -11.852 17.922 1 92.94 219 TRP A O 1
ATOM 1726 N N . PRO A 1 220 ? -0.191 -12.609 17 1 89.5 220 PRO A N 1
ATOM 1727 C CA . PRO A 1 220 ? -0.639 -13.039 18.328 1 89.5 220 PRO A CA 1
ATOM 1728 C C . PRO A 1 220 ? 0.321 -14.031 18.984 1 89.5 220 PRO A C 1
ATOM 1730 O O . PRO A 1 220 ? 0.911 -14.867 18.297 1 89.5 220 PRO A O 1
ATOM 1733 N N . ARG A 1 221 ? 0.322 -13.953 20.297 1 87.5 221 ARG A N 1
ATOM 1734 C CA . ARG A 1 221 ? 1.191 -14.852 21.047 1 87.5 221 ARG A CA 1
ATOM 1735 C C . ARG A 1 221 ? 0.582 -16.25 21.141 1 87.5 221 ARG A C 1
ATOM 1737 O O . ARG A 1 221 ? -0.641 -16.391 21.109 1 87.5 221 ARG A O 1
ATOM 1744 N N . GLY A 1 222 ? 1.407 -17.188 21.156 1 90.56 222 GLY A N 1
ATOM 1745 C CA . GLY A 1 222 ? 0.954 -18.562 21.375 1 90.56 222 GLY A CA 1
ATOM 1746 C C . GLY A 1 222 ? 0.43 -19.234 20.125 1 90.56 222 GLY A C 1
ATOM 1747 O O . GLY A 1 222 ? -0.38 -20.156 20.203 1 90.56 222 GLY A O 1
ATOM 1748 N N . LEU A 1 223 ? 0.795 -18.703 19.047 1 93.38 223 LEU A N 1
ATOM 1749 C CA . LEU A 1 223 ? 0.408 -19.359 17.812 1 93.38 223 LEU A CA 1
ATOM 1750 C C . LEU A 1 223 ? 1.085 -20.719 17.672 1 93.38 223 LEU A C 1
ATOM 1752 O O . LEU A 1 223 ? 2.248 -20.875 18.047 1 93.38 223 LEU A O 1
ATOM 1756 N N . SER A 1 224 ? 0.32 -21.656 17.172 1 93.88 224 SER A N 1
ATOM 1757 C CA . SER A 1 224 ? 0.937 -22.938 16.828 1 93.88 224 SER A CA 1
ATOM 1758 C C . SER A 1 224 ? 1.896 -22.797 15.656 1 93.88 224 SER A C 1
ATOM 1760 O O . SER A 1 224 ? 1.857 -21.797 14.938 1 93.88 224 SER A O 1
ATOM 1762 N N . GLU A 1 225 ? 2.682 -23.797 15.492 1 93.56 225 GLU A N 1
ATOM 1763 C CA . GLU A 1 225 ? 3.627 -23.781 14.375 1 93.56 225 GLU A CA 1
ATOM 1764 C C . GLU A 1 225 ? 2.902 -23.75 13.031 1 93.56 225 GLU A C 1
ATOM 1766 O O . GLU A 1 225 ? 3.332 -23.062 12.109 1 93.56 225 GLU A O 1
ATOM 1771 N N . ILE A 1 226 ? 1.879 -24.453 12.938 1 94.25 226 ILE A N 1
ATOM 1772 C CA . ILE A 1 226 ? 1.123 -24.516 11.695 1 94.25 226 ILE A CA 1
ATOM 1773 C C . ILE A 1 226 ? 0.424 -23.188 11.445 1 94.25 226 ILE A C 1
ATOM 1775 O O . ILE A 1 226 ? 0.342 -22.719 10.305 1 94.25 226 ILE A O 1
ATOM 1779 N N . ASP A 1 227 ? -0.052 -22.594 12.523 1 94.88 227 ASP A N 1
ATOM 1780 C CA . ASP A 1 227 ? -0.694 -21.297 12.383 1 94.88 227 ASP A CA 1
ATOM 1781 C C . ASP A 1 227 ? 0.291 -20.25 11.859 1 94.88 227 ASP A C 1
ATOM 1783 O O . ASP A 1 227 ? -0.051 -19.438 10.992 1 94.88 227 ASP A O 1
ATOM 1787 N N . ALA A 1 228 ? 1.418 -20.281 12.406 1 95.44 228 ALA A N 1
ATOM 1788 C CA . ALA A 1 228 ? 2.457 -19.359 11.945 1 95.44 228 ALA A CA 1
ATOM 1789 C C . ALA A 1 228 ? 2.838 -19.641 10.5 1 95.44 228 ALA A C 1
ATOM 1791 O O . ALA A 1 228 ? 3.029 -18.719 9.711 1 95.44 228 ALA A O 1
ATOM 1792 N N . GLU A 1 229 ? 2.895 -20.938 10.203 1 95.81 229 GLU A N 1
ATOM 1793 C CA . GLU A 1 229 ? 3.227 -21.344 8.836 1 95.81 229 GLU A CA 1
ATOM 1794 C C . GLU A 1 229 ? 2.189 -20.844 7.84 1 95.81 229 GLU A C 1
ATOM 1796 O O . GLU A 1 229 ? 2.543 -20.312 6.781 1 95.81 229 GLU A O 1
ATOM 1801 N N . GLU A 1 230 ? 1.007 -20.969 8.156 1 97 230 GLU A N 1
ATOM 1802 C CA . GLU A 1 230 ? -0.051 -20.531 7.254 1 97 230 GLU A CA 1
ATOM 1803 C C . GLU A 1 230 ? -0.037 -19.016 7.078 1 97 230 GLU A C 1
ATOM 1805 O O . GLU A 1 230 ? -0.344 -18.516 5.996 1 97 230 GLU A O 1
ATOM 1810 N N . ARG A 1 231 ? 0.256 -18.344 8.141 1 97.38 231 ARG A N 1
ATOM 1811 C CA . ARG A 1 231 ? 0.378 -16.891 8.039 1 97.38 231 ARG A CA 1
ATOM 1812 C C . ARG A 1 231 ? 1.512 -16.5 7.094 1 97.38 231 ARG A C 1
ATOM 1814 O O . ARG A 1 231 ? 1.362 -15.594 6.277 1 97.38 231 ARG A O 1
ATOM 1821 N N . ARG A 1 232 ? 2.615 -17.203 7.207 1 96.75 232 ARG A N 1
ATOM 1822 C CA . ARG A 1 232 ? 3.736 -16.953 6.309 1 96.75 232 ARG A CA 1
ATOM 1823 C C . ARG A 1 232 ? 3.348 -17.234 4.859 1 96.75 232 ARG A C 1
ATOM 1825 O O . ARG A 1 232 ? 3.643 -16.422 3.969 1 96.75 232 ARG A O 1
ATOM 1832 N N . ARG A 1 233 ? 2.664 -18.281 4.668 1 97.38 233 ARG A N 1
ATOM 1833 C CA . ARG A 1 233 ? 2.23 -18.672 3.332 1 97.38 233 ARG A CA 1
ATOM 1834 C C . ARG A 1 233 ? 1.299 -17.625 2.732 1 97.38 233 ARG A C 1
ATOM 1836 O O . ARG A 1 233 ? 1.464 -17.219 1.576 1 97.38 233 ARG A O 1
ATOM 1843 N N . LEU A 1 234 ? 0.36 -17.234 3.535 1 98.19 234 LEU A N 1
ATOM 1844 C CA . LEU A 1 234 ? -0.561 -16.203 3.049 1 98.19 234 LEU A CA 1
ATOM 1845 C C . LEU A 1 234 ? 0.183 -14.922 2.721 1 98.19 234 LEU A C 1
ATOM 1847 O O . LEU A 1 234 ? -0.039 -14.32 1.665 1 98.19 234 LEU A O 1
ATOM 1851 N N . PHE A 1 235 ? 0.986 -14.492 3.566 1 97.5 235 PHE A N 1
ATOM 1852 C CA . PHE A 1 235 ? 1.697 -13.234 3.385 1 97.5 235 PHE A CA 1
ATOM 1853 C C . PHE A 1 235 ? 2.457 -13.227 2.062 1 97.5 235 PHE A C 1
ATOM 1855 O O . PHE A 1 235 ? 2.307 -12.305 1.26 1 97.5 235 PHE A O 1
ATOM 1862 N N . TRP A 1 236 ? 3.24 -14.195 1.869 1 97.44 236 TRP A N 1
ATOM 1863 C CA . TRP A 1 236 ? 4.113 -14.203 0.698 1 97.44 236 TRP A CA 1
ATOM 1864 C C . TRP A 1 236 ? 3.312 -14.453 -0.575 1 97.44 236 TRP A C 1
ATOM 1866 O O . TRP A 1 236 ? 3.66 -13.953 -1.646 1 97.44 236 TRP A O 1
ATOM 1876 N N . HIS A 1 237 ? 2.27 -15.242 -0.47 1 97.31 237 HIS A N 1
ATOM 1877 C CA . HIS A 1 237 ? 1.396 -15.359 -1.633 1 97.31 237 HIS A CA 1
ATOM 1878 C C . HIS A 1 237 ? 0.835 -14 -2.041 1 97.31 237 HIS A C 1
ATOM 1880 O O . HIS A 1 237 ? 0.855 -13.648 -3.223 1 97.31 237 HIS A O 1
ATOM 1886 N N . MET A 1 238 ? 0.326 -13.312 -1.073 1 97.88 238 MET A N 1
ATOM 1887 C CA . MET A 1 238 ? -0.248 -12 -1.348 1 97.88 238 MET A CA 1
ATOM 1888 C C . MET A 1 238 ? 0.819 -11.039 -1.854 1 97.88 238 MET A C 1
ATOM 1890 O O . MET A 1 238 ? 0.546 -10.203 -2.717 1 97.88 238 MET A O 1
ATOM 1894 N N . TYR A 1 239 ? 1.983 -11.164 -1.318 1 97.44 239 TYR A N 1
ATOM 1895 C CA . TYR A 1 239 ? 3.098 -10.352 -1.79 1 97.44 239 TYR A CA 1
ATOM 1896 C C . TYR A 1 239 ? 3.377 -10.609 -3.266 1 97.44 239 TYR A C 1
ATOM 1898 O O . TYR A 1 239 ? 3.514 -9.672 -4.051 1 97.44 239 TYR A O 1
ATOM 1906 N N . ARG A 1 240 ? 3.457 -11.844 -3.637 1 95.81 240 ARG A N 1
ATOM 1907 C CA . ARG A 1 240 ? 3.68 -12.203 -5.031 1 95.81 240 ARG A CA 1
ATOM 1908 C C . ARG A 1 240 ? 2.574 -11.656 -5.926 1 95.81 240 ARG A C 1
ATOM 1910 O O . ARG A 1 240 ? 2.846 -11.125 -7.004 1 95.81 240 ARG A O 1
ATOM 1917 N N . LEU A 1 241 ? 1.412 -11.828 -5.426 1 93.75 241 LEU A N 1
ATOM 1918 C CA . LEU A 1 241 ? 0.271 -11.328 -6.188 1 93.75 241 LEU A CA 1
ATOM 1919 C C . LEU A 1 241 ? 0.369 -9.82 -6.387 1 93.75 241 LEU A C 1
ATOM 1921 O O . LEU A 1 241 ? 0.084 -9.312 -7.473 1 93.75 241 LEU A O 1
ATOM 1925 N N . GLU A 1 242 ? 0.727 -9.133 -5.355 1 95 242 GLU A N 1
ATOM 1926 C CA . GLU A 1 242 ? 0.887 -7.684 -5.398 1 95 242 GLU A CA 1
ATOM 1927 C C . GLU A 1 242 ? 1.93 -7.273 -6.434 1 95 242 GLU A C 1
ATOM 1929 O O . GLU A 1 242 ? 1.692 -6.371 -7.238 1 95 242 GLU A O 1
ATOM 1934 N N . VAL A 1 243 ? 3.062 -7.875 -6.406 1 94 243 VAL A N 1
ATOM 1935 C CA . VAL A 1 243 ? 4.152 -7.535 -7.312 1 94 243 VAL A CA 1
ATOM 1936 C C . VAL A 1 243 ? 3.752 -7.871 -8.75 1 94 243 VAL A C 1
ATOM 1938 O O . VAL A 1 243 ? 3.982 -7.078 -9.664 1 94 243 VAL A O 1
ATOM 1941 N N . HIS A 1 244 ? 3.109 -9 -8.844 1 87.69 244 HIS A N 1
ATOM 1942 C CA . HIS A 1 244 ? 2.664 -9.414 -10.172 1 87.69 244 HIS A CA 1
ATOM 1943 C C . HIS A 1 244 ? 1.673 -8.414 -10.75 1 87.69 244 HIS A C 1
ATOM 1945 O O . HIS A 1 244 ? 1.812 -7.996 -11.906 1 87.69 244 HIS A O 1
ATOM 1951 N N . THR A 1 245 ? 0.738 -8.062 -10.016 1 88 245 THR A N 1
ATOM 1952 C CA . THR A 1 245 ? -0.289 -7.16 -10.516 1 88 245 THR A CA 1
ATOM 1953 C C . THR A 1 245 ? 0.28 -5.758 -10.727 1 88 245 THR A C 1
ATOM 1955 O O . THR A 1 245 ? -0.139 -5.039 -11.633 1 88 245 THR A O 1
ATOM 1958 N N . SER A 1 246 ? 1.196 -5.363 -9.859 1 90.06 246 SER A N 1
ATOM 1959 C CA . SER A 1 246 ? 1.861 -4.082 -10.07 1 90.06 246 SER A CA 1
ATOM 1960 C C . SER A 1 246 ? 2.557 -4.035 -11.43 1 90.06 246 SER A C 1
ATOM 1962 O O . SER A 1 246 ? 2.527 -3.014 -12.117 1 90.06 246 SER A O 1
ATOM 1964 N N . LEU A 1 247 ? 3.154 -5.09 -11.766 1 82.94 247 LEU A N 1
ATOM 1965 C CA . LEU A 1 247 ? 3.869 -5.188 -13.031 1 82.94 247 LEU A CA 1
ATOM 1966 C C . LEU A 1 247 ? 2.896 -5.164 -14.203 1 82.94 247 LEU A C 1
ATOM 1968 O O . LEU A 1 247 ? 3.137 -4.477 -15.203 1 82.94 247 LEU A O 1
ATOM 1972 N N . VAL A 1 248 ? 1.808 -5.871 -13.992 1 74.81 248 VAL A N 1
ATOM 1973 C CA . VAL A 1 248 ? 0.902 -6.09 -15.117 1 74.81 248 VAL A CA 1
ATOM 1974 C C . VAL A 1 248 ? -0.059 -4.91 -15.234 1 74.81 248 VAL A C 1
ATOM 1976 O O . VAL A 1 248 ? -0.359 -4.457 -16.344 1 74.81 248 VAL A O 1
ATOM 1979 N N . ILE A 1 249 ? -0.557 -4.418 -14.102 1 75.81 249 ILE A N 1
ATOM 1980 C CA . ILE A 1 249 ? -1.591 -3.391 -14.125 1 75.81 249 ILE A CA 1
ATOM 1981 C C . ILE A 1 249 ? -0.949 -2.012 -13.977 1 75.81 249 ILE A C 1
ATOM 1983 O O . ILE A 1 249 ? -1.519 -1.007 -14.406 1 75.81 249 ILE A O 1
ATOM 1987 N N . GLY A 1 250 ? 0.201 -1.939 -13.32 1 81.06 250 GLY A N 1
ATOM 1988 C CA . GLY A 1 250 ? 0.951 -0.694 -13.305 1 81.06 250 GLY A CA 1
ATOM 1989 C C . GLY A 1 250 ? 0.796 0.081 -12.016 1 81.06 250 GLY A C 1
ATOM 1990 O O . GLY A 1 250 ? 1.296 1.201 -11.891 1 81.06 250 GLY A O 1
ATOM 1991 N N . HIS A 1 251 ? 0.13 -0.427 -11.047 1 90.12 251 HIS A N 1
ATOM 1992 C CA . HIS A 1 251 ? 0.013 0.275 -9.773 1 90.12 251 HIS A CA 1
ATOM 1993 C C . HIS A 1 251 ? 1.279 0.116 -8.938 1 90.12 251 HIS A C 1
ATOM 1995 O O . HIS A 1 251 ? 2.182 -0.64 -9.305 1 90.12 251 HIS A O 1
ATOM 2001 N N . VAL A 1 252 ? 1.398 0.828 -7.871 1 94.25 252 VAL A N 1
ATOM 2002 C CA . VAL A 1 252 ? 2.57 0.747 -7.008 1 94.25 252 VAL A CA 1
ATOM 2003 C C . VAL A 1 252 ? 2.492 -0.51 -6.145 1 94.25 252 VAL A C 1
ATOM 2005 O O . VAL A 1 252 ? 1.412 -1.072 -5.953 1 94.25 252 VAL A O 1
ATOM 2008 N N . VAL A 1 253 ? 3.6 -0.967 -5.734 1 95.81 253 VAL A N 1
ATOM 2009 C CA . VAL A 1 253 ? 3.619 -2.088 -4.801 1 95.81 253 VAL A CA 1
ATOM 2010 C C . VAL A 1 253 ? 3.254 -1.601 -3.402 1 95.81 253 VAL A C 1
ATOM 2012 O O . VAL A 1 253 ? 3.949 -0.757 -2.83 1 95.81 253 VAL A O 1
ATOM 2015 N N . ARG A 1 254 ? 2.26 -2.123 -2.748 1 96 254 ARG A N 1
ATOM 2016 C CA . ARG A 1 254 ? 1.716 -1.611 -1.493 1 96 254 ARG A CA 1
ATOM 2017 C C . ARG A 1 254 ? 2.227 -2.42 -0.305 1 96 254 ARG A C 1
ATOM 2019 O O . ARG A 1 254 ? 1.833 -2.172 0.836 1 96 254 ARG A O 1
ATOM 2026 N N . CYS A 1 255 ? 3.037 -3.367 -0.58 1 95 255 CYS A N 1
ATOM 2027 C CA . CYS A 1 255 ? 3.619 -4.188 0.476 1 95 255 CYS A CA 1
ATOM 2028 C C . CYS A 1 255 ? 5.102 -4.438 0.219 1 95 255 CYS A C 1
ATOM 2030 O O . CYS A 1 255 ? 5.504 -5.566 -0.062 1 95 255 CYS A O 1
ATOM 2032 N N . PRO A 1 256 ? 5.863 -3.414 0.379 1 94.69 256 PRO A N 1
ATOM 2033 C CA . PRO A 1 256 ? 7.293 -3.572 0.097 1 94.69 256 PRO A CA 1
ATOM 2034 C C . PRO A 1 256 ? 7.965 -4.586 1.017 1 94.69 256 PRO A C 1
ATOM 2036 O O . PRO A 1 256 ? 7.785 -4.535 2.236 1 94.69 256 PRO A O 1
ATOM 2039 N N . GLU A 1 257 ? 8.766 -5.43 0.479 1 93.69 257 GLU A N 1
ATOM 2040 C CA . GLU A 1 257 ? 9.32 -6.562 1.22 1 93.69 257 GLU A CA 1
ATOM 2041 C C . GLU A 1 257 ? 10.344 -6.098 2.248 1 93.69 257 GLU A C 1
ATOM 2043 O O . GLU A 1 257 ? 10.484 -6.707 3.314 1 93.69 257 GLU A O 1
ATOM 2048 N N . LEU A 1 258 ? 11.047 -4.969 1.965 1 92.62 258 LEU A N 1
ATOM 2049 C CA . LEU A 1 258 ? 12.109 -4.512 2.85 1 92.62 258 LEU A CA 1
ATOM 2050 C C . LEU A 1 258 ? 11.539 -3.924 4.133 1 92.62 258 LEU A C 1
ATOM 2052 O O . LEU A 1 258 ? 12.273 -3.701 5.102 1 92.62 258 LEU A O 1
ATOM 2056 N N . GLN A 1 259 ? 10.305 -3.686 4.098 1 92.44 259 GLN A N 1
ATOM 2057 C CA . GLN A 1 259 ? 9.656 -3.162 5.297 1 92.44 259 GLN A CA 1
ATOM 2058 C C . GLN A 1 259 ? 8.891 -4.258 6.031 1 92.44 259 GLN A C 1
ATOM 2060 O O . GLN A 1 259 ? 8.18 -3.98 7 1 92.44 259 GLN A O 1
ATOM 2065 N N . SER A 1 260 ? 8.984 -5.453 5.527 1 92 260 SER A N 1
ATOM 2066 C CA . SER A 1 260 ? 8.281 -6.582 6.125 1 92 260 SER A CA 1
ATOM 2067 C C . SER A 1 260 ? 9.242 -7.555 6.789 1 92 260 SER A C 1
ATOM 2069 O O . SER A 1 260 ? 10.391 -7.695 6.355 1 92 260 SER A O 1
ATOM 2071 N N . SER A 1 261 ? 8.805 -8.148 7.875 1 92.25 261 SER A N 1
ATOM 2072 C CA . SER A 1 261 ? 9.602 -9.109 8.617 1 92.25 261 SER A CA 1
ATOM 2073 C C . SER A 1 261 ? 8.852 -10.43 8.805 1 92.25 261 SER A C 1
ATOM 2075 O O . SER A 1 261 ? 8.406 -10.75 9.914 1 92.25 261 SER A O 1
ATOM 2077 N N . VAL A 1 262 ? 8.727 -11.117 7.754 1 95 262 VAL A N 1
ATOM 2078 C CA . VAL A 1 262 ? 8.055 -12.414 7.742 1 95 262 VAL A CA 1
ATOM 2079 C C . VAL A 1 262 ? 8.977 -13.469 7.129 1 95 262 VAL A C 1
ATOM 2081 O O . VAL A 1 262 ? 9.508 -13.266 6.035 1 95 262 VAL A O 1
ATOM 2084 N N . ALA A 1 263 ? 9.141 -14.523 7.797 1 94.94 263 ALA A N 1
ATOM 2085 C CA . ALA A 1 263 ? 10 -15.602 7.312 1 94.94 263 ALA A CA 1
ATOM 2086 C C . ALA A 1 263 ? 9.328 -16.375 6.188 1 94.94 263 ALA A C 1
ATOM 2088 O O . ALA A 1 263 ? 8.109 -16.297 6.012 1 94.94 263 ALA A O 1
ATOM 2089 N N . TYR A 1 264 ? 10.188 -17.078 5.383 1 95.5 264 TYR A N 1
ATOM 2090 C CA . TYR A 1 264 ? 9.633 -17.969 4.363 1 95.5 264 TYR A CA 1
ATOM 2091 C C . TYR A 1 264 ? 8.969 -19.188 4.996 1 95.5 264 TYR A C 1
ATOM 2093 O O . TYR A 1 264 ? 9.375 -19.625 6.074 1 95.5 264 TYR A O 1
ATOM 2101 N N . PRO A 1 265 ? 7.93 -19.672 4.293 1 94.31 265 PRO A N 1
ATOM 2102 C CA . PRO A 1 265 ? 7.367 -20.938 4.773 1 94.31 265 PRO A CA 1
ATOM 2103 C C . PRO A 1 265 ? 8.367 -22.094 4.73 1 94.31 265 PRO A C 1
ATOM 2105 O O . PRO A 1 265 ? 9.234 -22.125 3.852 1 94.31 265 PRO A O 1
ATOM 2108 N N . THR A 1 266 ? 8.172 -23.062 5.703 1 90.88 266 THR A N 1
ATOM 2109 C CA . THR A 1 266 ? 9.172 -24.125 5.801 1 90.88 266 THR A CA 1
ATOM 2110 C C . THR A 1 266 ? 8.5 -25.484 6.012 1 90.88 266 THR A C 1
ATOM 2112 O O . THR A 1 266 ? 9.125 -26.516 5.82 1 90.88 266 THR A O 1
ATOM 2115 N N . ILE A 1 267 ? 7.281 -25.516 6.344 1 87.62 267 ILE A N 1
ATOM 2116 C CA . ILE A 1 267 ? 6.633 -26.781 6.703 1 87.62 267 ILE A CA 1
ATOM 2117 C C . ILE A 1 267 ? 5.973 -27.391 5.473 1 87.62 267 ILE A C 1
ATOM 2119 O O . ILE A 1 267 ? 5.121 -26.766 4.84 1 87.62 267 ILE A O 1
ATOM 2123 N N . GLN A 1 268 ? 6.367 -28.641 5.258 1 81.94 268 GLN A N 1
ATOM 2124 C CA . GLN A 1 268 ? 5.789 -29.359 4.121 1 81.94 268 GLN A CA 1
ATOM 2125 C C . GLN A 1 268 ? 4.391 -29.859 4.445 1 81.94 268 GLN A C 1
ATOM 2127 O O . GLN A 1 268 ? 4.035 -30.016 5.617 1 81.94 268 GLN A O 1
ATOM 2132 N N . ASP A 1 269 ? 3.49 -29.984 3.43 1 73.31 269 ASP A N 1
ATOM 2133 C CA . ASP A 1 269 ? 2.09 -30.344 3.631 1 73.31 269 ASP A CA 1
ATOM 2134 C C . ASP A 1 269 ? 1.951 -31.781 4.133 1 73.31 269 ASP A C 1
ATOM 2136 O O . ASP A 1 269 ? 1.064 -32.094 4.934 1 73.31 269 ASP A O 1
ATOM 2140 N N . ILE A 1 270 ? 2.412 -32.875 3.377 1 61.84 270 ILE A N 1
ATOM 2141 C CA . ILE A 1 270 ? 2.006 -34.281 3.621 1 61.84 270 ILE A CA 1
ATOM 2142 C C . ILE A 1 270 ? 3.17 -35.062 4.23 1 61.84 270 ILE A C 1
ATOM 2144 O O . ILE A 1 270 ? 4.266 -35.094 3.668 1 61.84 270 ILE A O 1
ATOM 2148 N N . ASP A 1 271 ? 3.021 -35.406 5.57 1 51.97 271 ASP A N 1
ATOM 2149 C CA . ASP A 1 271 ? 3.912 -36.219 6.395 1 51.97 271 ASP A CA 1
ATOM 2150 C C . ASP A 1 271 ? 3.99 -37.656 5.867 1 51.97 271 ASP A C 1
ATOM 2152 O O . ASP A 1 271 ? 4.738 -38.469 6.402 1 51.97 271 ASP A O 1
ATOM 2156 N N . SER A 1 272 ? 3.014 -38.156 5.16 1 50.16 272 SER A N 1
ATOM 2157 C CA . SER A 1 272 ? 2.918 -39.594 5.238 1 50.16 272 SER A CA 1
ATOM 2158 C C . SER A 1 272 ? 4.09 -40.281 4.527 1 50.16 272 SER A C 1
ATOM 2160 O O . SER A 1 272 ? 4.191 -41.5 4.512 1 50.16 272 SER A O 1
ATOM 2162 N N . MET A 1 273 ? 4.695 -39.625 3.668 1 50.84 273 MET A N 1
ATOM 2163 C CA . MET A 1 273 ? 5.539 -40.5 2.857 1 50.84 273 MET A CA 1
ATOM 2164 C C . MET A 1 273 ? 6.871 -40.75 3.553 1 50.84 273 MET A C 1
ATOM 2166 O O . MET A 1 273 ? 7.266 -40.031 4.453 1 50.84 273 MET A O 1
ATOM 2170 N N . ASP A 1 274 ? 7.5 -41.812 3.125 1 52.62 274 ASP A N 1
ATOM 2171 C CA . ASP A 1 274 ? 8.828 -42.312 3.492 1 52.62 274 ASP A CA 1
ATOM 2172 C C . ASP A 1 274 ? 9.859 -41.188 3.447 1 52.62 274 ASP A C 1
ATOM 2174 O O . ASP A 1 274 ? 9.828 -40.344 2.545 1 52.62 274 ASP A O 1
ATOM 2178 N N . PRO A 1 275 ? 10.609 -41.094 4.469 1 53.97 275 PRO A N 1
ATOM 2179 C CA . PRO A 1 275 ? 11.625 -40.031 4.609 1 53.97 275 PRO A CA 1
ATOM 2180 C C . PRO A 1 275 ? 12.422 -39.812 3.322 1 53.97 275 PRO A C 1
ATOM 2182 O O . PRO A 1 275 ? 12.773 -38.688 3.008 1 53.97 275 PRO A O 1
ATOM 2185 N N . GLU A 1 276 ? 12.898 -40.906 2.758 1 50.53 276 GLU A N 1
ATOM 2186 C CA . GLU A 1 276 ? 13.719 -40.812 1.554 1 50.53 276 GLU A CA 1
ATOM 2187 C C . GLU A 1 276 ? 12.984 -40.094 0.428 1 50.53 276 GLU A C 1
ATOM 2189 O O . GLU A 1 276 ? 13.578 -39.344 -0.321 1 50.53 276 GLU A O 1
ATOM 2194 N N . ASP A 1 277 ? 11.766 -40.344 0.438 1 56.56 277 ASP A N 1
ATOM 2195 C CA . ASP A 1 277 ? 10.898 -39.812 -0.614 1 56.56 277 ASP A CA 1
ATOM 2196 C C . ASP A 1 277 ? 10.578 -38.344 -0.374 1 56.56 277 ASP A C 1
ATOM 2198 O O . ASP A 1 277 ? 10.234 -37.625 -1.309 1 56.56 277 ASP A O 1
ATOM 2202 N N . ARG A 1 278 ? 10.875 -38.031 0.835 1 58.19 278 ARG A N 1
ATOM 2203 C CA . ARG A 1 278 ? 10.586 -36.688 1.288 1 58.19 278 ARG A CA 1
ATOM 2204 C C . ARG A 1 278 ? 11.562 -35.688 0.676 1 58.19 278 ARG A C 1
ATOM 2206 O O . ARG A 1 278 ? 11.164 -34.594 0.25 1 58.19 278 ARG A O 1
ATOM 2213 N N . SER A 1 279 ? 12.797 -36.125 0.677 1 58.75 279 SER A N 1
ATOM 2214 C CA . SER A 1 279 ? 13.805 -35.188 0.211 1 58.75 279 SER A CA 1
ATOM 2215 C C . SER A 1 279 ? 13.672 -34.906 -1.285 1 58.75 279 SER A C 1
ATOM 2217 O O . SER A 1 279 ? 13.836 -33.781 -1.741 1 58.75 279 SER A O 1
ATOM 2219 N N . ASP A 1 280 ? 13.219 -35.938 -1.917 1 62.06 280 ASP A N 1
ATOM 2220 C CA . ASP A 1 280 ? 13.164 -35.844 -3.371 1 62.06 280 ASP A CA 1
ATOM 2221 C C . ASP A 1 280 ? 11.859 -35.188 -3.818 1 62.06 280 ASP A C 1
ATOM 2223 O O . ASP A 1 280 ? 11.719 -34.781 -4.98 1 62.06 280 ASP A O 1
ATOM 2227 N N . SER A 1 281 ? 11.055 -34.969 -2.84 1 70.38 281 SER A N 1
ATOM 2228 C CA . SER A 1 281 ? 9.766 -34.438 -3.273 1 70.38 281 SER A CA 1
ATOM 2229 C C . SER A 1 281 ? 9.414 -33.156 -2.541 1 70.38 281 SER A C 1
ATOM 2231 O O . SER A 1 281 ? 8.25 -32.75 -2.512 1 70.38 281 SER A O 1
ATOM 2233 N N . GLU A 1 282 ? 10.391 -32.562 -2.012 1 86.38 282 GLU A N 1
ATOM 2234 C CA . GLU A 1 282 ? 10.18 -31.281 -1.368 1 86.38 282 GLU A CA 1
ATOM 2235 C C . GLU A 1 282 ? 10 -30.172 -2.402 1 86.38 282 GLU A C 1
ATOM 2237 O O . GLU A 1 282 ? 10.875 -29.953 -3.246 1 86.38 282 GLU A O 1
ATOM 2242 N N . TRP A 1 283 ? 8.875 -29.469 -2.406 1 92 283 TRP A N 1
ATOM 2243 C CA . TRP A 1 283 ? 8.578 -28.516 -3.471 1 92 283 TRP A CA 1
ATOM 2244 C C . TRP A 1 283 ? 8.57 -27.094 -2.934 1 92 283 TRP A C 1
ATOM 2246 O O . TRP A 1 283 ? 8.609 -26.125 -3.707 1 92 283 TRP A O 1
ATOM 2256 N N . LEU A 1 284 ? 8.586 -26.891 -1.625 1 92.31 284 LEU A N 1
ATOM 2257 C CA . LEU A 1 284 ? 8.469 -25.562 -1.025 1 92.31 284 LEU A CA 1
ATOM 2258 C C . LEU A 1 284 ? 9.695 -24.719 -1.33 1 92.31 284 LEU A C 1
ATOM 2260 O O . LEU A 1 284 ? 9.594 -23.5 -1.468 1 92.31 284 LEU A O 1
ATOM 2264 N N . SER A 1 285 ? 10.852 -25.328 -1.415 1 93.06 285 SER A N 1
ATOM 2265 C CA . SER A 1 285 ? 12.047 -24.578 -1.757 1 93.06 285 SER A CA 1
ATOM 2266 C C . SER A 1 285 ? 11.93 -23.938 -3.135 1 93.06 285 SER A C 1
ATOM 2268 O O . SER A 1 285 ? 12.438 -22.828 -3.365 1 93.06 285 SER A O 1
ATOM 2270 N N . GLY A 1 286 ? 11.281 -24.656 -4.043 1 94.56 286 GLY A N 1
ATOM 2271 C CA . GLY A 1 286 ? 10.992 -24.062 -5.34 1 94.56 286 GLY A CA 1
ATOM 2272 C C . GLY A 1 286 ? 10.039 -22.891 -5.258 1 94.56 286 GLY A C 1
ATOM 2273 O O . GLY A 1 286 ? 10.266 -21.859 -5.902 1 94.56 286 GLY A O 1
ATOM 2274 N N . TRP A 1 287 ? 9.062 -23.109 -4.477 1 95.38 287 TRP A N 1
ATOM 2275 C CA . TRP A 1 287 ? 8.102 -22.031 -4.277 1 95.38 287 TRP A CA 1
ATOM 2276 C C . TRP A 1 287 ? 8.773 -20.812 -3.664 1 95.38 287 TRP A C 1
ATOM 2278 O O . TRP A 1 287 ? 8.508 -19.672 -4.07 1 95.38 287 TRP A O 1
ATOM 2288 N N . ASN A 1 288 ? 9.617 -21 -2.693 1 96.19 288 ASN A N 1
ATOM 2289 C CA . ASN A 1 288 ? 10.367 -19.922 -2.061 1 96.19 288 ASN A CA 1
ATOM 2290 C C . ASN A 1 288 ? 11.289 -19.219 -3.051 1 96.19 288 ASN A C 1
ATOM 2292 O O . ASN A 1 288 ? 11.453 -18 -3.004 1 96.19 288 ASN A O 1
ATOM 2296 N N . PHE A 1 289 ? 11.844 -20.016 -3.912 1 97.06 289 PHE A N 1
ATOM 2297 C CA . PHE A 1 289 ? 12.711 -19.406 -4.914 1 97.06 289 PHE A CA 1
ATOM 2298 C C . PHE A 1 289 ? 11.922 -18.484 -5.832 1 97.06 289 PHE A C 1
ATOM 2300 O O . PHE A 1 289 ? 12.398 -17.422 -6.219 1 97.06 289 PHE A O 1
ATOM 2307 N N . VAL A 1 290 ? 10.758 -18.891 -6.195 1 95.69 290 VAL A N 1
ATOM 2308 C CA . VAL A 1 290 ? 9.898 -18.016 -6.992 1 95.69 290 VAL A CA 1
ATOM 2309 C C . VAL A 1 290 ? 9.633 -16.719 -6.238 1 95.69 290 VAL A C 1
ATOM 2311 O O . VAL A 1 290 ? 9.562 -15.648 -6.84 1 95.69 290 VAL A O 1
ATOM 2314 N N . THR A 1 291 ? 9.461 -16.797 -4.977 1 97.06 291 THR A N 1
ATOM 2315 C CA . THR A 1 291 ? 9.297 -15.602 -4.16 1 97.06 291 THR A CA 1
ATOM 2316 C C . THR A 1 291 ? 10.523 -14.703 -4.277 1 97.06 291 THR A C 1
ATOM 2318 O O . THR A 1 291 ? 10.391 -13.477 -4.375 1 97.06 291 THR A O 1
ATOM 2321 N N . ASP A 1 292 ? 11.695 -15.281 -4.289 1 97.81 292 ASP A N 1
ATOM 2322 C CA . ASP A 1 292 ? 12.906 -14.5 -4.496 1 97.81 292 ASP A CA 1
ATOM 2323 C C . ASP A 1 292 ? 12.875 -13.773 -5.836 1 97.81 292 ASP A C 1
ATOM 2325 O O . ASP A 1 292 ? 13.305 -12.625 -5.938 1 97.81 292 ASP A O 1
ATOM 2329 N N . LEU A 1 293 ? 12.414 -14.461 -6.797 1 96 293 LEU A N 1
ATOM 2330 C CA . LEU A 1 293 ? 12.305 -13.836 -8.109 1 96 293 LEU A CA 1
ATOM 2331 C C . LEU A 1 293 ? 11.383 -12.625 -8.062 1 96 293 LEU A C 1
ATOM 2333 O O . LEU A 1 293 ? 11.703 -11.57 -8.609 1 96 293 LEU A O 1
ATOM 2337 N N . TYR A 1 294 ? 10.312 -12.773 -7.387 1 96.06 294 TYR A N 1
ATOM 2338 C CA . TYR A 1 294 ? 9.383 -11.656 -7.27 1 96.06 294 TYR A CA 1
ATOM 2339 C C . TYR A 1 294 ? 9.992 -10.523 -6.461 1 96.06 294 TYR A C 1
ATOM 2341 O O . TYR A 1 294 ? 9.719 -9.344 -6.727 1 96.06 294 TYR A O 1
ATOM 2349 N N . ARG A 1 295 ? 10.719 -10.859 -5.457 1 97.12 295 ARG A N 1
ATOM 2350 C CA . ARG A 1 295 ? 11.422 -9.812 -4.719 1 97.12 295 ARG A CA 1
ATOM 2351 C C . ARG A 1 295 ? 12.359 -9.031 -5.637 1 97.12 295 ARG A C 1
ATOM 2353 O O . ARG A 1 295 ? 12.445 -7.809 -5.547 1 97.12 295 ARG A O 1
ATOM 2360 N N . GLY A 1 296 ? 13.055 -9.75 -6.504 1 96.5 296 GLY A N 1
ATOM 2361 C CA . GLY A 1 296 ? 13.859 -9.078 -7.516 1 96.5 296 GLY A CA 1
ATOM 2362 C C . GLY A 1 296 ? 13.039 -8.18 -8.43 1 96.5 296 GLY A C 1
ATOM 2363 O O . GLY A 1 296 ? 13.414 -7.039 -8.688 1 96.5 296 GLY A O 1
ATOM 2364 N N . ILE A 1 297 ? 11.922 -8.703 -8.859 1 92.94 297 ILE A N 1
ATOM 2365 C CA . ILE A 1 297 ? 11.047 -7.969 -9.773 1 92.94 297 ILE A CA 1
ATOM 2366 C C . ILE A 1 297 ? 10.578 -6.676 -9.109 1 92.94 297 ILE A C 1
ATOM 2368 O O . ILE A 1 297 ? 10.516 -5.629 -9.766 1 92.94 297 ILE A O 1
ATOM 2372 N N . GLU A 1 298 ? 10.242 -6.695 -7.824 1 96.19 298 GLU A N 1
ATOM 2373 C CA . GLU A 1 298 ? 9.797 -5.504 -7.113 1 96.19 298 GLU A CA 1
ATOM 2374 C C . GLU A 1 298 ? 10.789 -4.359 -7.27 1 96.19 298 GLU A C 1
ATOM 2376 O O . GLU A 1 298 ? 10.406 -3.223 -7.547 1 96.19 298 GLU A O 1
ATOM 2381 N N . HIS A 1 299 ? 12.016 -4.676 -7.137 1 95.31 299 HIS A N 1
ATOM 2382 C CA . HIS A 1 299 ? 13.031 -3.629 -7.16 1 95.31 299 HIS A CA 1
ATOM 2383 C C . HIS A 1 299 ? 13.32 -3.174 -8.586 1 95.31 299 HIS A C 1
ATOM 2385 O O . HIS A 1 299 ? 13.602 -1.997 -8.828 1 95.31 299 HIS A O 1
ATOM 2391 N N . VAL A 1 300 ? 13.203 -4.066 -9.508 1 91.94 300 VAL A N 1
ATOM 2392 C CA . VAL A 1 300 ? 13.398 -3.688 -10.898 1 91.94 300 VAL A CA 1
ATOM 2393 C C . VAL A 1 300 ? 12.227 -2.816 -11.359 1 91.94 300 VAL A C 1
ATOM 2395 O O . VAL A 1 300 ? 12.414 -1.892 -12.156 1 91.94 300 VAL A O 1
ATOM 2398 N N . ILE A 1 301 ? 11.07 -3.127 -10.898 1 87.81 301 ILE A N 1
ATOM 2399 C CA . ILE A 1 301 ? 9.883 -2.328 -11.203 1 87.81 301 ILE A CA 1
ATOM 2400 C C . ILE A 1 301 ? 10.102 -0.886 -10.758 1 87.81 301 ILE A C 1
ATOM 2402 O O . ILE A 1 301 ? 9.758 0.055 -11.469 1 87.81 301 ILE A O 1
ATOM 2406 N N . ALA A 1 302 ? 10.617 -0.747 -9.578 1 91 302 ALA A N 1
ATOM 2407 C CA . ALA A 1 302 ? 10.867 0.593 -9.047 1 91 302 ALA A CA 1
ATOM 2408 C C . ALA A 1 302 ? 11.805 1.377 -9.969 1 91 302 ALA A C 1
ATOM 2410 O O . ALA A 1 302 ? 11.57 2.557 -10.242 1 91 302 ALA A O 1
ATOM 2411 N N . GLN A 1 303 ? 12.805 0.729 -10.438 1 88.81 303 GLN A N 1
ATOM 2412 C CA . GLN A 1 303 ? 13.719 1.366 -11.383 1 88.81 303 GLN A CA 1
ATOM 2413 C C . GLN A 1 303 ? 13.008 1.705 -12.695 1 88.81 303 GLN A C 1
ATOM 2415 O O . GLN A 1 303 ? 13.203 2.789 -13.242 1 88.81 303 GLN A O 1
ATOM 2420 N N . PHE A 1 304 ? 12.32 0.775 -13.094 1 82.19 304 PHE A N 1
ATOM 2421 C CA . PHE A 1 304 ? 11.586 0.919 -14.344 1 82.19 304 PHE A CA 1
ATOM 2422 C C . PHE A 1 304 ? 10.648 2.115 -14.289 1 82.19 304 PHE A C 1
ATOM 2424 O O . PHE A 1 304 ? 10.648 2.959 -15.188 1 82.19 304 PHE A O 1
ATOM 2431 N N . LYS A 1 305 ? 9.891 2.207 -13.305 1 83.81 305 LYS A N 1
ATOM 2432 C CA . LYS A 1 305 ? 8.914 3.279 -13.156 1 83.81 305 LYS A CA 1
ATOM 2433 C C . LYS A 1 305 ? 9.602 4.629 -12.969 1 83.81 305 LYS A C 1
ATOM 2435 O O . LYS A 1 305 ? 9.156 5.641 -13.523 1 83.81 305 LYS A O 1
ATOM 2440 N N . TYR A 1 306 ? 10.617 4.656 -12.203 1 85.81 306 TYR A N 1
ATOM 2441 C CA . TYR A 1 306 ? 11.336 5.895 -11.93 1 85.81 306 TYR A CA 1
ATOM 2442 C C . TYR A 1 306 ? 11.945 6.465 -13.211 1 85.81 306 TYR A C 1
ATOM 2444 O O . TYR A 1 306 ? 11.875 7.672 -13.453 1 85.81 306 TYR A O 1
ATOM 2452 N N . ARG A 1 307 ? 12.477 5.68 -13.969 1 78.62 307 ARG A N 1
ATOM 2453 C CA . ARG A 1 307 ? 13.164 6.117 -15.18 1 78.62 307 ARG A CA 1
ATOM 2454 C C . ARG A 1 307 ? 12.172 6.582 -16.234 1 78.62 307 ARG A C 1
ATOM 2456 O O . ARG A 1 307 ? 12.492 7.434 -17.078 1 78.62 307 ARG A O 1
ATOM 2463 N N . ARG A 1 308 ? 11.117 6.121 -16.141 1 73.88 308 ARG A N 1
ATOM 2464 C CA . ARG A 1 308 ? 10.109 6.484 -17.125 1 73.88 308 ARG A CA 1
ATOM 2465 C C . ARG A 1 308 ? 9.281 7.68 -16.656 1 73.88 308 ARG A C 1
ATOM 2467 O O . ARG A 1 308 ? 8.469 8.211 -17.406 1 73.88 308 ARG A O 1
ATOM 2474 N N . ALA A 1 309 ? 9.562 8.023 -15.438 1 76.81 309 ALA A N 1
ATOM 2475 C CA . ALA A 1 309 ? 8.82 9.156 -14.898 1 76.81 309 ALA A CA 1
ATOM 2476 C C . ALA A 1 309 ? 9.141 10.445 -15.648 1 76.81 309 ALA A C 1
ATOM 2478 O O . ALA A 1 309 ? 10.305 10.711 -15.961 1 76.81 309 ALA A O 1
ATOM 2479 N N . SER A 1 310 ? 8.18 11.016 -16.109 1 67.06 310 SER A N 1
ATOM 2480 C CA . SER A 1 310 ? 8.344 12.211 -16.922 1 67.06 310 SER A CA 1
ATOM 2481 C C . SER A 1 310 ? 8.055 13.477 -16.125 1 67.06 310 SER A C 1
ATOM 2483 O O . SER A 1 310 ? 8.148 14.586 -16.641 1 67.06 310 SER A O 1
ATOM 2485 N N . VAL A 1 311 ? 7.875 13.258 -14.914 1 72.25 311 VAL A N 1
ATOM 2486 C CA . VAL A 1 311 ? 7.445 14.445 -14.188 1 72.25 311 VAL A CA 1
ATOM 2487 C C . VAL A 1 311 ? 8.664 15.289 -13.805 1 72.25 311 VAL A C 1
ATOM 2489 O O . VAL A 1 311 ? 9.766 14.766 -13.664 1 72.25 311 VAL A O 1
ATOM 2492 N N . ASN A 1 312 ? 8.367 16.5 -13.789 1 71.69 312 ASN A N 1
ATOM 2493 C CA . ASN A 1 312 ? 9.367 17.5 -13.398 1 71.69 312 ASN A CA 1
ATOM 2494 C C . ASN A 1 312 ? 9.781 17.344 -11.938 1 71.69 312 ASN A C 1
ATOM 2496 O O . ASN A 1 312 ? 8.953 17.5 -11.039 1 71.69 312 ASN A O 1
ATOM 2500 N N . LEU A 1 313 ? 11.039 16.969 -11.867 1 74.62 313 LEU A N 1
ATOM 2501 C CA . LEU A 1 313 ? 11.523 16.719 -10.516 1 74.62 313 LEU A CA 1
ATOM 2502 C C . LEU A 1 313 ? 12.305 17.922 -9.992 1 74.62 313 LEU A C 1
ATOM 2504 O O . LEU A 1 313 ? 12.891 17.859 -8.906 1 74.62 313 LEU A O 1
ATOM 2508 N N . ASP A 1 314 ? 12.203 18.938 -10.641 1 70.5 314 ASP A N 1
ATOM 2509 C CA . ASP A 1 314 ? 13.07 20.078 -10.352 1 70.5 314 ASP A CA 1
ATOM 2510 C C . ASP A 1 314 ? 12.719 20.703 -9.008 1 70.5 314 ASP A C 1
ATOM 2512 O O . ASP A 1 314 ? 13.586 21.266 -8.328 1 70.5 314 ASP A O 1
ATOM 2516 N N . ARG A 1 315 ? 11.609 20.531 -8.625 1 80.25 315 ARG A N 1
ATOM 2517 C CA . ARG A 1 315 ? 11.188 21.234 -7.41 1 80.25 315 ARG A CA 1
ATOM 2518 C C . ARG A 1 315 ? 11.477 20.391 -6.172 1 80.25 315 ARG A C 1
ATOM 2520 O O . ARG A 1 315 ? 11.25 20.828 -5.047 1 80.25 315 ARG A O 1
ATOM 2527 N N . ARG A 1 316 ? 12 19.328 -6.391 1 89.81 316 ARG A N 1
ATOM 2528 C CA . ARG A 1 316 ? 12.383 18.484 -5.262 1 89.81 316 ARG A CA 1
ATOM 2529 C C . ARG A 1 316 ? 13.781 18.844 -4.762 1 89.81 316 ARG A C 1
ATOM 2531 O O . ARG A 1 316 ? 14.727 18.938 -5.551 1 89.81 316 ARG A O 1
ATOM 2538 N N . ARG A 1 317 ? 13.844 19.078 -3.525 1 91.12 317 ARG A N 1
ATOM 2539 C CA . ARG A 1 317 ? 15.125 19.469 -2.943 1 91.12 317 ARG A CA 1
ATOM 2540 C C . ARG A 1 317 ? 15.914 18.234 -2.51 1 91.12 317 ARG A C 1
ATOM 2542 O O . ARG A 1 317 ? 17.125 18.312 -2.301 1 91.12 317 ARG A O 1
ATOM 2549 N N . LEU A 1 318 ? 15.234 17.172 -2.352 1 93.88 318 LEU A N 1
ATOM 2550 C CA . LEU A 1 318 ? 15.883 15.906 -2.021 1 93.88 318 LEU A CA 1
ATOM 2551 C C . LEU A 1 318 ? 15.812 14.93 -3.195 1 93.88 318 LEU A C 1
ATOM 2553 O O . LEU A 1 318 ? 14.719 14.625 -3.686 1 93.88 318 LEU A O 1
ATOM 2557 N N . SER A 1 319 ? 16.984 14.562 -3.666 1 91.81 319 SER A N 1
ATOM 2558 C CA . SER A 1 319 ? 17.016 13.469 -4.633 1 91.81 319 SER A CA 1
ATOM 2559 C C . SER A 1 319 ? 17.141 12.117 -3.941 1 91.81 319 SER A C 1
ATOM 2561 O O . SER A 1 319 ? 18.031 11.93 -3.096 1 91.81 319 SER A O 1
ATOM 2563 N N . THR A 1 320 ? 16.266 11.266 -4.234 1 91.06 320 THR A N 1
ATOM 2564 C CA . THR A 1 320 ? 16.297 9.93 -3.643 1 91.06 320 THR A CA 1
ATOM 2565 C C . THR A 1 320 ? 16.688 8.891 -4.688 1 91.06 320 THR A C 1
ATOM 2567 O O . THR A 1 320 ? 16.531 7.688 -4.465 1 91.06 320 THR A O 1
ATOM 2570 N N . SER A 1 321 ? 17.219 9.305 -5.785 1 89.38 321 SER A N 1
ATOM 2571 C CA . SER A 1 321 ? 17.594 8.414 -6.883 1 89.38 321 SER A CA 1
ATOM 2572 C C . SER A 1 321 ? 18.719 7.469 -6.473 1 89.38 321 SER A C 1
ATOM 2574 O O . SER A 1 321 ? 18.953 6.453 -7.125 1 89.38 321 SER A O 1
ATOM 2576 N N . PHE A 1 322 ? 19.406 7.789 -5.395 1 91.88 322 PHE A N 1
ATOM 2577 C CA . PHE A 1 322 ? 20.516 6.965 -4.922 1 91.88 322 PHE A CA 1
ATOM 2578 C C . PHE A 1 322 ? 20.016 5.582 -4.512 1 91.88 322 PHE A C 1
ATOM 2580 O O . PHE A 1 322 ? 20.766 4.609 -4.555 1 91.88 322 PHE A O 1
ATOM 2587 N N . VAL A 1 323 ? 18.812 5.488 -4.145 1 92.56 323 VAL A N 1
ATOM 2588 C CA . VAL A 1 323 ? 18.219 4.219 -3.732 1 92.56 323 VAL A CA 1
ATOM 2589 C C . VAL A 1 323 ? 18.172 3.264 -4.922 1 92.56 323 VAL A C 1
ATOM 2591 O O . VAL A 1 323 ? 18.25 2.045 -4.754 1 92.56 323 VAL A O 1
ATOM 2594 N N . LEU A 1 324 ? 18.078 3.82 -6.105 1 91.31 324 LEU A N 1
ATOM 2595 C CA . LEU A 1 324 ? 17.906 3.031 -7.32 1 91.31 324 LEU A CA 1
ATOM 2596 C C . LEU A 1 324 ? 19.234 2.914 -8.07 1 91.31 324 LEU A C 1
ATOM 2598 O O . LEU A 1 324 ? 19.281 2.396 -9.188 1 91.31 324 LEU A O 1
ATOM 2602 N N . ASP A 1 325 ? 20.234 3.414 -7.402 1 89.5 325 ASP A N 1
ATOM 2603 C CA . ASP A 1 325 ? 21.516 3.471 -8.078 1 89.5 325 ASP A CA 1
ATOM 2604 C C . ASP A 1 325 ? 22.281 2.154 -7.922 1 89.5 325 ASP A C 1
ATOM 2606 O O . ASP A 1 325 ? 23.281 2.09 -7.211 1 89.5 325 ASP A O 1
ATOM 2610 N N . TYR A 1 326 ? 21.875 1.137 -8.539 1 91.12 326 TYR A N 1
ATOM 2611 C CA . TYR A 1 326 ? 22.516 -0.169 -8.586 1 91.12 326 TYR A CA 1
ATOM 2612 C C . TYR A 1 326 ? 22.328 -0.821 -9.953 1 91.12 326 TYR A C 1
ATOM 2614 O O . TYR A 1 326 ? 21.406 -0.475 -10.688 1 91.12 326 TYR A O 1
ATOM 2622 N N . ASP A 1 327 ? 23.234 -1.693 -10.266 1 91.06 327 ASP A N 1
ATOM 2623 C CA . ASP A 1 327 ? 23.125 -2.477 -11.492 1 91.06 327 ASP A CA 1
ATOM 2624 C C . ASP A 1 327 ? 22.281 -3.727 -11.266 1 91.06 327 ASP A C 1
ATOM 2626 O O . ASP A 1 327 ? 22.719 -4.68 -10.625 1 91.06 327 ASP A O 1
ATOM 2630 N N . PRO A 1 328 ? 21.109 -3.756 -11.836 1 91.44 328 PRO A N 1
ATOM 2631 C CA . PRO A 1 328 ? 20.203 -4.891 -11.594 1 91.44 328 PRO A CA 1
ATOM 2632 C C . PRO A 1 328 ? 20.781 -6.211 -12.117 1 91.44 328 PRO A C 1
ATOM 2634 O O . PRO A 1 328 ? 20.438 -7.277 -11.594 1 91.44 328 PRO A O 1
ATOM 2637 N N . GLN A 1 329 ? 21.562 -6.148 -13.141 1 89.31 329 GLN A N 1
ATOM 2638 C CA . GLN A 1 329 ? 22.203 -7.363 -13.633 1 89.31 329 GLN A CA 1
ATOM 2639 C C . GLN A 1 329 ? 23.125 -7.969 -12.578 1 89.31 329 GLN A C 1
ATOM 2641 O O . GLN A 1 329 ? 23.031 -9.164 -12.281 1 89.31 329 GLN A O 1
ATOM 2646 N N . LYS A 1 330 ? 23.859 -7.168 -12.008 1 93.44 330 LYS A N 1
ATOM 2647 C CA . LYS A 1 330 ? 24.875 -7.637 -11.055 1 93.44 330 LYS A CA 1
ATOM 2648 C C . LYS A 1 330 ? 24.234 -7.953 -9.703 1 93.44 330 LYS A C 1
ATOM 2650 O O . LYS A 1 330 ? 24.641 -8.898 -9.023 1 93.44 330 LYS A O 1
ATOM 2655 N N . LYS A 1 331 ? 23.281 -7.16 -9.328 1 95.44 331 LYS A N 1
ATOM 2656 C CA . LYS A 1 331 ? 22.797 -7.25 -7.953 1 95.44 331 LYS A CA 1
ATOM 2657 C C . LYS A 1 331 ? 21.578 -8.18 -7.863 1 95.44 331 LYS A C 1
ATOM 2659 O O . LYS A 1 331 ? 21.281 -8.711 -6.793 1 95.44 331 LYS A O 1
ATOM 2664 N N . ILE A 1 332 ? 20.906 -8.406 -8.977 1 95.62 332 ILE A N 1
ATOM 2665 C CA . ILE A 1 332 ? 19.672 -9.164 -8.898 1 95.62 332 ILE A CA 1
ATOM 2666 C C . ILE A 1 332 ? 19.75 -10.375 -9.82 1 95.62 332 ILE A C 1
ATOM 2668 O O . ILE A 1 332 ? 19.703 -11.523 -9.359 1 95.62 332 ILE A O 1
ATOM 2672 N N . LEU A 1 333 ? 20 -10.188 -11.07 1 93.38 333 LEU A N 1
ATOM 2673 C CA . LEU A 1 333 ? 19.906 -11.266 -12.055 1 93.38 333 LEU A CA 1
ATOM 2674 C C . LEU A 1 333 ? 21.031 -12.273 -11.859 1 93.38 333 LEU A C 1
ATOM 2676 O O . LEU A 1 333 ? 20.797 -13.484 -11.875 1 93.38 333 LEU A O 1
ATOM 2680 N N . ASP A 1 334 ? 22.234 -11.781 -11.656 1 95.75 334 ASP A N 1
ATOM 2681 C CA . ASP A 1 334 ? 23.375 -12.688 -11.531 1 95.75 334 ASP A CA 1
ATOM 2682 C C . ASP A 1 334 ? 23.234 -13.578 -10.297 1 95.75 334 ASP A C 1
ATOM 2684 O O . ASP A 1 334 ? 23.391 -14.797 -10.383 1 95.75 334 ASP A O 1
ATOM 2688 N N . PRO A 1 335 ? 22.953 -12.992 -9.188 1 96.88 335 PRO A N 1
ATOM 2689 C CA . PRO A 1 335 ? 22.781 -13.836 -8.008 1 96.88 335 PRO A CA 1
ATOM 2690 C C . PRO A 1 335 ? 21.641 -14.844 -8.172 1 96.88 335 PRO A C 1
ATOM 2692 O O . PRO A 1 335 ? 21.75 -15.992 -7.727 1 96.88 335 PRO A O 1
ATOM 2695 N N . LEU A 1 336 ? 20.594 -14.477 -8.797 1 97.19 336 LEU A N 1
ATOM 2696 C CA . LEU A 1 336 ? 19.453 -15.367 -8.977 1 97.19 336 LEU A CA 1
ATOM 2697 C C . LEU A 1 336 ? 19.766 -16.438 -10.016 1 97.19 336 LEU A C 1
ATOM 2699 O O . LEU A 1 336 ? 19.266 -17.562 -9.914 1 97.19 336 LEU A O 1
ATOM 2703 N N . ALA A 1 337 ? 20.5 -16.062 -10.984 1 94.88 337 ALA A N 1
ATOM 2704 C CA . ALA A 1 337 ? 20.953 -17.062 -11.945 1 94.88 337 ALA A CA 1
ATOM 2705 C C . ALA A 1 337 ? 21.797 -18.141 -11.258 1 94.88 337 ALA A C 1
ATOM 2707 O O . ALA A 1 337 ? 21.625 -19.328 -11.516 1 94.88 337 ALA A O 1
ATOM 2708 N N . ALA A 1 338 ? 22.688 -17.656 -10.43 1 96.81 338 ALA A N 1
ATOM 2709 C CA . ALA A 1 338 ? 23.516 -18.594 -9.68 1 96.81 338 ALA A CA 1
ATOM 2710 C C . ALA A 1 338 ? 22.672 -19.453 -8.75 1 96.81 338 ALA A C 1
ATOM 2712 O O . ALA A 1 338 ? 22.906 -20.656 -8.633 1 96.81 338 ALA A O 1
ATOM 2713 N N . ALA A 1 339 ? 21.766 -18.859 -8.125 1 96.75 339 ALA A N 1
ATOM 2714 C CA . ALA A 1 339 ? 20.875 -19.578 -7.227 1 96.75 339 ALA A CA 1
ATOM 2715 C C . ALA A 1 339 ? 20.047 -20.609 -7.992 1 96.75 339 ALA A C 1
ATOM 2717 O O . ALA A 1 339 ? 19.766 -21.703 -7.484 1 96.75 339 ALA A O 1
ATOM 2718 N N . ARG A 1 340 ? 19.562 -20.25 -9.125 1 95.31 340 ARG A N 1
ATOM 2719 C CA . ARG A 1 340 ? 18.781 -21.156 -9.961 1 95.31 340 ARG A CA 1
ATOM 2720 C C . ARG A 1 340 ? 19.594 -22.391 -10.32 1 95.31 340 ARG A C 1
ATOM 2722 O O . ARG A 1 340 ? 19.062 -23.516 -10.305 1 95.31 340 ARG A O 1
ATOM 2729 N N . GLU A 1 341 ? 20.859 -22.188 -10.555 1 94.5 341 GLU A N 1
ATOM 2730 C CA . GLU A 1 341 ? 21.75 -23.281 -10.891 1 94.5 341 GLU A CA 1
ATOM 2731 C C . GLU A 1 341 ? 21.984 -24.188 -9.688 1 94.5 341 GLU A C 1
ATOM 2733 O O . GLU A 1 341 ? 22.188 -25.406 -9.844 1 94.5 341 GLU A O 1
ATOM 2738 N N . ASP A 1 342 ? 21.844 -23.609 -8.562 1 94.69 342 ASP A N 1
ATOM 2739 C CA . ASP A 1 342 ? 22.109 -24.344 -7.336 1 94.69 342 ASP A CA 1
ATOM 2740 C C . ASP A 1 342 ? 20.859 -25.047 -6.832 1 94.69 342 ASP A C 1
ATOM 2742 O O . ASP A 1 342 ? 20.906 -25.797 -5.852 1 94.69 342 ASP A O 1
ATOM 2746 N N . LEU A 1 343 ? 19.781 -24.875 -7.504 1 94.75 343 LEU A N 1
ATOM 2747 C CA . LEU A 1 343 ? 18.547 -25.547 -7.078 1 94.75 343 LEU A CA 1
ATOM 2748 C C . LEU A 1 343 ? 18.656 -27.047 -7.277 1 94.75 343 LEU A C 1
ATOM 2750 O O . LEU A 1 343 ? 19.375 -27.516 -8.156 1 94.75 343 LEU A O 1
ATOM 2754 N N . PRO A 1 344 ? 17.984 -27.781 -6.461 1 92.44 344 PRO A N 1
ATOM 2755 C CA . PRO A 1 344 ? 17.953 -29.234 -6.664 1 92.44 344 PRO A CA 1
ATOM 2756 C C . PRO A 1 344 ? 17.484 -29.625 -8.062 1 92.44 344 PRO A C 1
ATOM 2758 O O . PRO A 1 344 ? 16.734 -28.875 -8.695 1 92.44 344 PRO A O 1
ATOM 2761 N N . ASP A 1 345 ? 17.797 -30.797 -8.508 1 90.56 345 ASP A N 1
ATOM 2762 C CA . ASP A 1 345 ? 17.547 -31.297 -9.859 1 90.56 345 ASP A CA 1
ATOM 2763 C C . ASP A 1 345 ? 16.047 -31.359 -10.141 1 90.56 345 ASP A C 1
ATOM 2765 O O . ASP A 1 345 ? 15.617 -31.156 -11.281 1 90.56 345 ASP A O 1
ATOM 2769 N N . ARG A 1 346 ? 15.336 -31.547 -9.18 1 89.81 346 ARG A N 1
ATOM 2770 C CA . ARG A 1 346 ? 13.891 -31.688 -9.359 1 89.81 346 ARG A CA 1
ATOM 2771 C C . ARG A 1 346 ? 13.273 -30.406 -9.891 1 89.81 346 ARG A C 1
ATOM 2773 O O . ARG A 1 346 ? 12.148 -30.406 -10.406 1 89.81 346 ARG A O 1
ATOM 2780 N N . PHE A 1 347 ? 14.031 -29.281 -9.797 1 92.81 347 PHE A N 1
ATOM 2781 C CA . PHE A 1 347 ? 13.508 -28 -10.273 1 92.81 347 PHE A CA 1
ATOM 2782 C C . PHE A 1 347 ? 14.141 -27.625 -11.602 1 92.81 347 PHE A C 1
ATOM 2784 O O . PHE A 1 347 ? 13.883 -26.547 -12.133 1 92.81 347 PHE A O 1
ATOM 2791 N N . LYS A 1 348 ? 14.938 -28.391 -12.172 1 88.38 348 LYS A N 1
ATOM 2792 C CA . LYS A 1 348 ? 15.625 -28.078 -13.422 1 88.38 348 LYS A CA 1
ATOM 2793 C C . LYS A 1 348 ? 14.836 -28.578 -14.625 1 88.38 348 LYS A C 1
ATOM 2795 O O . LYS A 1 348 ? 14.789 -27.922 -15.664 1 88.38 348 LYS A O 1
ATOM 2800 N N . LYS A 1 349 ? 14.25 -29.734 -14.43 1 86.62 349 LYS A N 1
ATOM 2801 C CA . LYS A 1 349 ? 13.406 -30.312 -15.484 1 86.62 349 LYS A CA 1
ATOM 2802 C C . LYS A 1 349 ? 12.078 -30.797 -14.914 1 86.62 349 LYS A C 1
ATOM 2804 O O . LYS A 1 349 ? 12.055 -31.594 -13.977 1 86.62 349 LYS A O 1
ATOM 2809 N N . ALA A 1 350 ? 11.047 -30.266 -15.539 1 87.88 350 ALA A N 1
ATOM 2810 C CA . ALA A 1 350 ? 9.727 -30.688 -15.086 1 87.88 350 ALA A CA 1
ATOM 2811 C C . ALA A 1 350 ? 9.398 -32.094 -15.586 1 87.88 350 ALA A C 1
ATOM 2813 O O . ALA A 1 350 ? 9.352 -32.344 -16.797 1 87.88 350 ALA A O 1
ATOM 2814 N N . MET A 1 351 ? 9.148 -32.969 -14.672 1 87 351 MET A N 1
ATOM 2815 C CA . MET A 1 351 ? 8.742 -34.312 -15.031 1 87 351 MET A CA 1
ATOM 2816 C C . MET A 1 351 ? 7.285 -34.344 -15.469 1 87 351 MET A C 1
ATOM 2818 O O . MET A 1 351 ? 6.492 -33.5 -15.07 1 87 351 MET A O 1
ATOM 2822 N N . PRO A 1 352 ? 6.969 -35.312 -16.312 1 87.81 352 PRO A N 1
ATOM 2823 C CA . PRO A 1 352 ? 5.559 -35.406 -16.703 1 87.81 352 PRO A CA 1
ATOM 2824 C C . PRO A 1 352 ? 4.637 -35.625 -15.508 1 87.81 352 PRO A C 1
ATOM 2826 O O . PRO A 1 352 ? 5.07 -36.125 -14.469 1 87.81 352 PRO A O 1
ATOM 2829 N N . VAL A 1 353 ? 3.463 -35.25 -15.758 1 87.31 353 VAL A N 1
ATOM 2830 C CA . VAL A 1 353 ? 2.471 -35.375 -14.695 1 87.31 353 VAL A CA 1
ATOM 2831 C C . VAL A 1 353 ? 2.338 -36.844 -14.281 1 87.31 353 VAL A C 1
ATOM 2833 O O . VAL A 1 353 ? 2.348 -37.719 -15.125 1 87.31 353 VAL A O 1
ATOM 2836 N N . SER A 1 354 ? 2.326 -37.094 -13 1 86.06 354 SER A N 1
ATOM 2837 C CA . SER A 1 354 ? 2.219 -38.438 -12.461 1 86.06 354 SER A CA 1
ATOM 2838 C C . SER A 1 354 ? 1.164 -38.531 -11.367 1 86.06 354 SER A C 1
ATOM 2840 O O . SER A 1 354 ? 0.437 -37.562 -11.125 1 86.06 354 SER A O 1
ATOM 2842 N N . TYR A 1 355 ? 1.078 -39.719 -10.781 1 83 355 TYR A N 1
ATOM 2843 C CA . TYR A 1 355 ? 0.119 -39.906 -9.695 1 83 355 TYR A CA 1
ATOM 2844 C C . TYR A 1 355 ? 0.647 -39.344 -8.391 1 83 355 TYR A C 1
ATOM 2846 O O . TYR A 1 355 ? -0.114 -39.125 -7.438 1 83 355 TYR A O 1
ATOM 2854 N N . ASN A 1 356 ? 1.873 -39.031 -8.414 1 84 356 ASN A N 1
ATOM 2855 C CA . ASN A 1 356 ? 2.49 -38.438 -7.227 1 84 356 ASN A CA 1
ATOM 2856 C C . ASN A 1 356 ? 2.279 -36.938 -7.172 1 84 356 ASN A C 1
ATOM 2858 O O . ASN A 1 356 ? 2.922 -36.188 -7.91 1 84 356 ASN A O 1
ATOM 2862 N N . THR A 1 357 ? 1.486 -36.531 -6.219 1 84.62 357 THR A N 1
ATOM 2863 C CA . THR A 1 357 ? 1.101 -35.125 -6.105 1 84.62 357 THR A CA 1
ATOM 2864 C C . THR A 1 357 ? 2.318 -34.25 -5.82 1 84.62 357 THR A C 1
ATOM 2866 O O . THR A 1 357 ? 2.41 -33.125 -6.312 1 84.62 357 THR A O 1
ATOM 2869 N N . ARG A 1 358 ? 3.223 -34.719 -5.074 1 86.44 358 ARG A N 1
ATOM 2870 C CA . ARG A 1 358 ? 4.395 -33.906 -4.719 1 86.44 358 ARG A CA 1
ATOM 2871 C C . ARG A 1 358 ? 5.309 -33.719 -5.922 1 86.44 358 ARG A C 1
ATOM 2873 O O . ARG A 1 358 ? 5.895 -32.656 -6.094 1 86.44 358 ARG A O 1
ATOM 2880 N N . ARG A 1 359 ? 5.422 -34.75 -6.641 1 87.5 359 ARG A N 1
ATOM 2881 C CA . ARG A 1 359 ? 6.207 -34.625 -7.863 1 87.5 359 ARG A CA 1
ATOM 2882 C C . ARG A 1 359 ? 5.57 -33.625 -8.828 1 87.5 359 ARG A C 1
ATOM 2884 O O . ARG A 1 359 ? 6.27 -32.906 -9.523 1 87.5 359 ARG A O 1
ATOM 2891 N N . ASN A 1 360 ? 4.285 -33.719 -8.883 1 89 360 ASN A N 1
ATOM 2892 C CA . ASN A 1 360 ? 3.578 -32.781 -9.727 1 89 360 ASN A CA 1
ATOM 2893 C C . ASN A 1 360 ? 3.803 -31.344 -9.25 1 89 360 ASN A C 1
ATOM 2895 O O . ASN A 1 360 ? 3.91 -30.422 -10.062 1 89 360 ASN A O 1
ATOM 2899 N N . ARG A 1 361 ? 3.826 -31.172 -7.953 1 91.19 361 ARG A N 1
ATOM 2900 C CA . ARG A 1 361 ? 4.082 -29.828 -7.414 1 91.19 361 ARG A CA 1
ATOM 2901 C C . ARG A 1 361 ? 5.488 -29.359 -7.762 1 91.19 361 ARG A C 1
ATOM 2903 O O . ARG A 1 361 ? 5.707 -28.172 -8.031 1 91.19 361 ARG A O 1
ATOM 2910 N N . CYS A 1 362 ? 6.422 -30.281 -7.758 1 91.56 362 CYS A N 1
ATOM 2911 C CA . CYS A 1 362 ? 7.766 -29.938 -8.203 1 91.56 362 CYS A CA 1
ATOM 2912 C C . CYS A 1 362 ? 7.762 -29.516 -9.672 1 91.56 362 CYS A C 1
ATOM 2914 O O . CYS A 1 362 ? 8.43 -28.547 -10.039 1 91.56 362 CYS A O 1
ATOM 2916 N N . GLY A 1 363 ? 7.023 -30.312 -10.422 1 88.81 363 GLY A N 1
ATOM 2917 C CA . GLY A 1 363 ? 6.883 -29.922 -11.82 1 88.81 363 GLY A CA 1
ATOM 2918 C C . GLY A 1 363 ? 6.262 -28.547 -12 1 88.81 363 GLY A C 1
ATOM 2919 O O . GLY A 1 363 ? 6.711 -27.766 -12.844 1 88.81 363 GLY A O 1
ATOM 2920 N N . TYR A 1 364 ? 5.285 -28.266 -11.211 1 88.38 364 TYR A N 1
ATOM 2921 C CA . TYR A 1 364 ? 4.656 -26.953 -11.219 1 88.38 364 TYR A CA 1
ATOM 2922 C C . TYR A 1 364 ? 5.668 -25.859 -10.891 1 88.38 364 TYR A C 1
ATOM 2924 O O . TYR A 1 364 ? 5.684 -24.812 -11.539 1 88.38 364 TYR A O 1
ATOM 2932 N N . GLN A 1 365 ? 6.441 -26.062 -9.891 1 92.62 365 GLN A N 1
ATOM 2933 C CA . GLN A 1 365 ? 7.414 -25.062 -9.477 1 92.62 365 GLN A CA 1
ATOM 2934 C C . GLN A 1 365 ? 8.492 -24.875 -10.531 1 92.62 365 GLN A C 1
ATOM 2936 O O . GLN A 1 365 ? 8.992 -23.766 -10.734 1 92.62 365 GLN A O 1
ATOM 2941 N N . THR A 1 366 ? 8.844 -25.922 -11.18 1 91 366 THR A N 1
ATOM 2942 C CA . THR A 1 366 ? 9.797 -25.812 -12.281 1 91 366 THR A CA 1
ATOM 2943 C C . THR A 1 366 ? 9.273 -24.875 -13.359 1 91 366 THR A C 1
ATOM 2945 O O . THR A 1 366 ? 10 -24 -13.844 1 91 366 THR A O 1
ATOM 2948 N N . ALA A 1 367 ? 8.039 -25.078 -13.656 1 85.5 367 ALA A N 1
ATOM 2949 C CA . ALA A 1 367 ? 7.402 -24.203 -14.648 1 85.5 367 ALA A CA 1
ATOM 2950 C C . ALA A 1 367 ? 7.344 -22.766 -14.156 1 85.5 367 ALA A C 1
ATOM 2952 O O . ALA A 1 367 ? 7.641 -21.828 -14.906 1 85.5 367 ALA A O 1
ATOM 2953 N N . ASN A 1 368 ? 6.949 -22.578 -12.953 1 88.44 368 ASN A N 1
ATOM 2954 C CA . ASN A 1 368 ? 6.844 -21.234 -12.359 1 88.44 368 ASN A CA 1
ATOM 2955 C C . ASN A 1 368 ? 8.195 -20.531 -12.328 1 88.44 368 ASN A C 1
ATOM 2957 O O . ASN A 1 368 ? 8.281 -19.328 -12.578 1 88.44 368 ASN A O 1
ATOM 2961 N N . ILE A 1 369 ? 9.203 -21.25 -11.93 1 91.25 369 ILE A N 1
ATOM 2962 C CA . ILE A 1 369 ? 10.555 -20.703 -11.875 1 91.25 369 ILE A CA 1
ATOM 2963 C C . ILE A 1 369 ? 10.977 -20.25 -13.273 1 91.25 369 ILE A C 1
ATOM 2965 O O . ILE A 1 369 ? 11.469 -19.125 -13.438 1 91.25 369 ILE A O 1
ATOM 2969 N N . ALA A 1 370 ? 10.75 -21.078 -14.219 1 84.38 370 ALA A N 1
ATOM 2970 C CA . ALA A 1 370 ? 11.141 -20.75 -15.586 1 84.38 370 ALA A CA 1
ATOM 2971 C C . ALA A 1 370 ? 10.43 -19.484 -16.078 1 84.38 370 ALA A C 1
ATOM 2973 O O . ALA A 1 370 ? 11.07 -18.578 -16.609 1 84.38 370 ALA A O 1
ATOM 2974 N N . CYS A 1 371 ? 9.164 -19.438 -15.859 1 79.94 371 CYS A N 1
ATOM 2975 C CA . CYS A 1 371 ? 8.359 -18.328 -16.344 1 79.94 371 CYS A CA 1
ATOM 2976 C C . CYS A 1 371 ? 8.727 -17.031 -15.602 1 79.94 371 CYS A C 1
ATOM 2978 O O . CYS A 1 371 ? 8.914 -15.992 -16.234 1 79.94 371 CYS A O 1
ATOM 2980 N N . THR A 1 372 ? 8.805 -17.078 -14.312 1 86.25 372 THR A N 1
ATOM 2981 C CA . THR A 1 372 ? 9.055 -15.891 -13.516 1 86.25 372 THR A CA 1
ATOM 2982 C C . THR A 1 372 ? 10.484 -15.383 -13.727 1 86.25 372 THR A C 1
ATOM 2984 O O . THR A 1 372 ? 10.727 -14.172 -13.719 1 86.25 372 THR A O 1
ATOM 2987 N N . TYR A 1 373 ? 11.391 -16.312 -13.859 1 88.44 373 TYR A N 1
ATOM 2988 C CA . TYR A 1 373 ? 12.773 -15.914 -14.125 1 88.44 373 TYR A CA 1
ATOM 2989 C C . TYR A 1 373 ? 12.875 -15.141 -15.438 1 88.44 373 TYR A C 1
ATOM 2991 O O . TYR A 1 373 ? 13.562 -14.125 -15.508 1 88.44 373 TYR A O 1
ATOM 2999 N N . GLN A 1 374 ? 12.258 -15.609 -16.375 1 79.25 374 GLN A N 1
ATOM 3000 C CA . GLN A 1 374 ? 12.297 -14.922 -17.672 1 79.25 374 GLN A CA 1
ATOM 3001 C C . GLN A 1 374 ? 11.586 -13.578 -17.594 1 79.25 374 GLN A C 1
ATOM 3003 O O . GLN A 1 374 ? 11.984 -12.617 -18.266 1 79.25 374 GLN A O 1
ATOM 3008 N N . LEU A 1 375 ? 10.539 -13.586 -16.875 1 80 375 LEU A N 1
ATOM 3009 C CA . LEU A 1 375 ? 9.859 -12.32 -16.656 1 80 375 LEU A CA 1
ATOM 3010 C C . LEU A 1 375 ? 10.805 -11.305 -16.016 1 80 375 LEU A C 1
ATOM 3012 O O . LEU A 1 375 ? 10.844 -10.141 -16.422 1 80 375 LEU A O 1
ATOM 3016 N N . LEU A 1 376 ? 11.484 -11.695 -15.023 1 87.25 376 LEU A N 1
ATOM 3017 C CA . LEU A 1 376 ? 12.453 -10.844 -14.336 1 87.25 376 LEU A CA 1
ATOM 3018 C C . LEU A 1 376 ? 13.516 -10.344 -15.312 1 87.25 376 LEU A C 1
ATOM 3020 O O . LEU A 1 376 ? 13.875 -9.164 -15.297 1 87.25 376 LEU A O 1
ATOM 3024 N N . ARG A 1 377 ? 13.992 -11.203 -16.109 1 83 377 ARG A N 1
ATOM 3025 C CA . ARG A 1 377 ? 14.992 -10.82 -17.094 1 83 377 ARG A CA 1
ATOM 3026 C C . ARG A 1 377 ? 14.445 -9.758 -18.047 1 83 377 ARG A C 1
ATOM 3028 O O . ARG A 1 377 ? 15.125 -8.773 -18.344 1 83 377 ARG A O 1
ATOM 3035 N N . MET A 1 378 ? 13.32 -9.953 -18.406 1 75.75 378 MET A N 1
ATOM 3036 C CA . MET A 1 378 ? 12.688 -9.031 -19.359 1 75.75 378 MET A CA 1
ATOM 3037 C C . MET A 1 378 ? 12.492 -7.656 -18.734 1 75.75 378 MET A C 1
ATOM 3039 O O . MET A 1 378 ? 12.75 -6.637 -19.375 1 75.75 378 MET A O 1
ATOM 3043 N N . VAL A 1 379 ? 11.992 -7.676 -17.562 1 79.19 379 VAL A N 1
ATOM 3044 C CA . VAL A 1 379 ? 11.766 -6.41 -16.891 1 79.19 379 VAL A CA 1
ATOM 3045 C C . VAL A 1 379 ? 13.094 -5.699 -16.656 1 79.19 379 VAL A C 1
ATOM 3047 O O . VAL A 1 379 ? 13.18 -4.473 -16.781 1 79.19 379 VAL A O 1
ATOM 3050 N N . THR A 1 380 ? 14.086 -6.445 -16.328 1 83.69 380 THR A N 1
ATOM 3051 C CA . THR A 1 380 ? 15.406 -5.883 -16.094 1 83.69 380 THR A CA 1
ATOM 3052 C C . THR A 1 380 ? 15.938 -5.227 -17.375 1 83.69 380 THR A C 1
ATOM 3054 O O . THR A 1 380 ? 16.516 -4.137 -17.328 1 83.69 380 THR A O 1
ATOM 3057 N N . PHE A 1 381 ? 15.688 -5.809 -18.422 1 74.5 381 PHE A N 1
ATOM 3058 C CA . PHE A 1 381 ? 16.156 -5.285 -19.703 1 74.5 381 PHE A CA 1
ATOM 3059 C C . PHE A 1 381 ? 15.391 -4.027 -20.094 1 74.5 381 PHE A C 1
ATOM 3061 O O . PHE A 1 381 ? 15.961 -3.107 -20.688 1 74.5 381 PHE A O 1
ATOM 3068 N N . SER A 1 382 ? 14.195 -4.008 -19.797 1 70.25 382 SER A N 1
ATOM 3069 C CA . SER A 1 382 ? 13.367 -2.85 -20.109 1 70.25 382 SER A CA 1
ATOM 3070 C C . SER A 1 382 ? 13.734 -1.647 -19.25 1 70.25 382 SER A C 1
ATOM 3072 O O . SER A 1 382 ? 13.539 -0.5 -19.656 1 70.25 382 SER A O 1
ATOM 3074 N N . ALA A 1 383 ? 14.133 -1.921 -18.094 1 71.44 383 ALA A N 1
ATOM 3075 C CA . ALA A 1 383 ? 14.508 -0.846 -17.172 1 71.44 383 ALA A CA 1
ATOM 3076 C C . ALA A 1 383 ? 15.836 -0.213 -17.578 1 71.44 383 ALA A C 1
ATOM 3078 O O . ALA A 1 383 ? 16.078 0.967 -17.328 1 71.44 383 ALA A O 1
ATOM 3079 N N . TYR A 1 384 ? 16.625 -1.013 -18.219 1 63.75 384 TYR A N 1
ATOM 3080 C CA . TYR A 1 384 ? 17.938 -0.502 -18.594 1 63.75 384 TYR A CA 1
ATOM 3081 C C . TYR A 1 384 ? 17.984 -0.128 -20.062 1 63.75 384 TYR A C 1
ATOM 3083 O O . TYR A 1 384 ? 17.578 -0.916 -20.922 1 63.75 384 TYR A O 1
ATOM 3091 N N . HIS A 1 385 ? 17.984 1.092 -20.344 1 58.16 385 HIS A N 1
ATOM 3092 C CA . HIS A 1 385 ? 17.938 1.671 -21.688 1 58.16 385 HIS A CA 1
ATOM 3093 C C . HIS A 1 385 ? 19.094 1.17 -22.547 1 58.16 385 HIS A C 1
ATOM 3095 O O . HIS A 1 385 ? 19.203 1.516 -23.719 1 58.16 385 HIS A O 1
ATOM 3101 N N . THR A 1 386 ? 19.812 0.391 -21.922 1 62.28 386 THR A N 1
ATOM 3102 C CA . THR A 1 386 ? 20.953 0.017 -22.766 1 62.28 386 THR A CA 1
ATOM 3103 C C . THR A 1 386 ? 20.625 -1.239 -23.578 1 62.28 386 THR A C 1
ATOM 3105 O O . THR A 1 386 ? 21.406 -1.639 -24.453 1 62.28 386 THR A O 1
ATOM 3108 N N . THR A 1 387 ? 19.391 -1.688 -23.297 1 68.62 387 THR A N 1
ATOM 3109 C CA . THR A 1 387 ? 19.062 -2.928 -23.984 1 68.62 387 THR A CA 1
ATOM 3110 C C . THR A 1 387 ? 18.406 -2.639 -25.344 1 68.62 387 THR A C 1
ATOM 3112 O O . THR A 1 387 ? 17.531 -1.768 -25.438 1 68.62 387 THR A O 1
ATOM 3115 N N . THR A 1 388 ? 18.969 -3.238 -26.281 1 74.5 388 THR A N 1
ATOM 3116 C CA . THR A 1 388 ? 18.438 -3.076 -27.625 1 74.5 388 THR A CA 1
ATOM 3117 C C . THR A 1 388 ? 17.188 -3.93 -27.828 1 74.5 388 THR A C 1
ATOM 3119 O O . THR A 1 388 ? 16.922 -4.848 -27.047 1 74.5 388 THR A O 1
ATOM 3122 N N . LEU A 1 389 ? 16.391 -3.578 -28.75 1 79.25 389 LEU A N 1
ATOM 3123 C CA . LEU A 1 389 ? 15.227 -4.375 -29.109 1 79.25 389 LEU A CA 1
ATOM 3124 C C . LEU A 1 389 ? 15.617 -5.812 -29.406 1 79.25 389 LEU A C 1
ATOM 3126 O O . LEU A 1 389 ? 14.891 -6.75 -29.062 1 79.25 389 LEU A O 1
ATOM 3130 N N . TYR A 1 390 ? 16.766 -5.949 -30.016 1 80.94 390 TYR A N 1
ATOM 3131 C CA . TYR A 1 390 ? 17.25 -7.281 -30.359 1 80.94 390 TYR A CA 1
ATOM 3132 C C . TYR A 1 390 ? 17.422 -8.133 -29.109 1 80.94 390 TYR A C 1
ATOM 3134 O O . TYR A 1 390 ? 16.984 -9.281 -29.062 1 80.94 390 TYR A O 1
ATOM 3142 N N . GLU A 1 391 ? 18.016 -7.539 -28.156 1 77 391 GLU A N 1
ATOM 3143 C CA . GLU A 1 391 ? 18.266 -8.273 -26.922 1 77 391 GLU A CA 1
ATOM 3144 C C . GLU A 1 391 ? 16.953 -8.633 -26.219 1 77 391 GLU A C 1
ATOM 3146 O O . GLU A 1 391 ? 16.828 -9.719 -25.656 1 77 391 GLU A O 1
ATOM 3151 N N . ALA A 1 392 ? 16.078 -7.738 -26.281 1 78.19 392 ALA A N 1
ATOM 3152 C CA . ALA A 1 392 ? 14.766 -7.996 -25.703 1 78.19 392 ALA A CA 1
ATOM 3153 C C . ALA A 1 392 ? 14.062 -9.141 -26.406 1 78.19 392 ALA A C 1
ATOM 3155 O O . ALA A 1 392 ? 13.469 -10.016 -25.766 1 78.19 392 ALA A O 1
ATOM 3156 N N . CYS A 1 393 ? 14.156 -9.133 -27.672 1 82.25 393 CYS A N 1
ATOM 3157 C CA . CYS A 1 393 ? 13.539 -10.18 -28.469 1 82.25 393 CYS A CA 1
ATOM 3158 C C . CYS A 1 393 ? 14.172 -11.539 -28.172 1 82.25 393 CYS A C 1
ATOM 3160 O O . CYS A 1 393 ? 13.477 -12.547 -28.062 1 82.25 393 CYS A O 1
ATOM 3162 N N . GLN A 1 394 ? 15.477 -11.562 -28 1 82.38 394 GLN A N 1
ATOM 3163 C CA . GLN A 1 394 ? 16.188 -12.805 -27.703 1 82.38 394 GLN A CA 1
ATOM 3164 C C . GLN A 1 394 ? 15.75 -13.367 -26.359 1 82.38 394 GLN A C 1
ATOM 3166 O O . GLN A 1 394 ? 15.609 -14.586 -26.203 1 82.38 394 GLN A O 1
ATOM 3171 N N . THR A 1 395 ? 15.594 -12.508 -25.516 1 76.75 395 THR A N 1
ATOM 3172 C CA . THR A 1 395 ? 15.148 -12.93 -24.188 1 76.75 395 THR A CA 1
ATOM 3173 C C . THR A 1 395 ? 13.766 -13.578 -24.266 1 76.75 395 THR A C 1
ATOM 3175 O O . THR A 1 395 ? 13.516 -14.602 -23.609 1 76.75 395 THR A O 1
ATOM 3178 N N . VAL A 1 396 ? 12.906 -13.031 -25.031 1 79.62 396 VAL A N 1
ATOM 3179 C CA . VAL A 1 396 ? 11.555 -13.57 -25.172 1 79.62 396 VAL A CA 1
ATOM 3180 C C . VAL A 1 396 ? 11.617 -14.93 -25.859 1 79.62 396 VAL A C 1
ATOM 3182 O O . VAL A 1 396 ? 10.883 -15.852 -25.5 1 79.62 396 VAL A O 1
ATOM 3185 N N . LEU A 1 397 ? 12.461 -14.977 -26.812 1 82.75 397 LEU A N 1
ATOM 3186 C CA . LEU A 1 397 ? 12.594 -16.234 -27.531 1 82.75 397 LEU A CA 1
ATOM 3187 C C . LEU A 1 397 ? 13.141 -17.328 -26.609 1 82.75 397 LEU A C 1
ATOM 3189 O O . LEU A 1 397 ? 12.719 -18.484 -26.688 1 82.75 397 LEU A O 1
ATOM 3193 N N . GLU A 1 398 ? 14.062 -17 -25.797 1 79.06 398 GLU A N 1
ATOM 3194 C CA . GLU A 1 398 ? 14.562 -17.938 -24.812 1 79.06 398 GLU A CA 1
ATOM 3195 C C . GLU A 1 398 ? 13.453 -18.406 -23.875 1 79.06 398 GLU A C 1
ATOM 3197 O O . GLU A 1 398 ? 13.406 -19.578 -23.484 1 79.06 398 GLU A O 1
ATOM 3202 N N . LEU A 1 399 ? 12.695 -17.516 -23.531 1 77.19 399 LEU A N 1
ATOM 3203 C CA . LEU A 1 399 ? 11.555 -17.844 -22.688 1 77.19 399 LEU A CA 1
ATOM 3204 C C . LEU A 1 399 ? 10.633 -18.844 -23.391 1 77.19 399 LEU A C 1
ATOM 3206 O O . LEU A 1 399 ? 10.203 -19.828 -22.781 1 77.19 399 LEU A O 1
ATOM 3210 N N . ILE A 1 400 ? 10.344 -18.5 -24.562 1 77.62 400 ILE A N 1
ATOM 3211 C CA . ILE A 1 400 ? 9.445 -19.359 -25.328 1 77.62 400 ILE A CA 1
ATOM 3212 C C . ILE A 1 400 ? 10.039 -20.766 -25.438 1 77.62 400 ILE A C 1
ATOM 3214 O O . ILE A 1 400 ? 9.328 -21.766 -25.297 1 77.62 400 ILE A O 1
ATOM 3218 N N . ASP A 1 401 ? 11.273 -20.797 -25.594 1 79.62 401 ASP A N 1
ATOM 3219 C CA . ASP A 1 401 ? 11.961 -22.078 -25.703 1 79.62 401 ASP A CA 1
ATOM 3220 C C . ASP A 1 401 ? 11.883 -22.844 -24.375 1 79.62 401 ASP A C 1
ATOM 3222 O O . ASP A 1 401 ? 11.617 -24.047 -24.375 1 79.62 401 ASP A O 1
ATOM 3226 N N . GLU A 1 402 ? 12.109 -22.219 -23.391 1 76.88 402 GLU A N 1
ATOM 3227 C CA . GLU A 1 402 ? 12.062 -22.844 -22.078 1 76.88 402 GLU A CA 1
ATOM 3228 C C . GLU A 1 402 ? 10.656 -23.344 -21.75 1 76.88 402 GLU A C 1
ATOM 3230 O O . GLU A 1 402 ? 10.484 -24.438 -21.203 1 76.88 402 GLU A O 1
ATOM 3235 N N . ILE A 1 403 ? 9.727 -22.547 -22.031 1 74.88 403 ILE A N 1
ATOM 3236 C CA . ILE A 1 403 ? 8.336 -22.875 -21.734 1 74.88 403 ILE A CA 1
ATOM 3237 C C . ILE A 1 403 ? 7.895 -24.047 -22.609 1 74.88 403 ILE A C 1
ATOM 3239 O O . ILE A 1 403 ? 7.129 -24.906 -22.172 1 74.88 403 ILE A O 1
ATOM 3243 N N . SER A 1 404 ? 8.445 -24.062 -23.766 1 76.69 404 SER A N 1
ATOM 3244 C CA . SER A 1 404 ? 8.078 -25.125 -24.688 1 76.69 404 SER A CA 1
ATOM 3245 C C . SER A 1 404 ? 8.562 -26.484 -24.203 1 76.69 404 SER A C 1
ATOM 3247 O O . SER A 1 404 ? 8.031 -27.531 -24.609 1 76.69 404 SER A O 1
ATOM 3249 N N . ASN A 1 405 ? 9.484 -26.469 -23.328 1 79.56 405 ASN A N 1
ATOM 3250 C CA . ASN A 1 405 ? 10.031 -27.719 -22.828 1 79.56 405 ASN A CA 1
ATOM 3251 C C . ASN A 1 405 ? 9.297 -28.188 -21.578 1 79.56 405 ASN A C 1
ATOM 3253 O O . ASN A 1 405 ? 9.57 -29.266 -21.047 1 79.56 405 ASN A O 1
ATOM 3257 N N . ILE A 1 406 ? 8.406 -27.469 -21.156 1 82.88 406 ILE A N 1
ATOM 3258 C CA . ILE A 1 406 ? 7.594 -27.828 -20 1 82.88 406 ILE A CA 1
ATOM 3259 C C . ILE A 1 406 ? 6.359 -28.594 -20.453 1 82.88 406 ILE A C 1
ATOM 3261 O O . ILE A 1 406 ? 5.691 -28.203 -21.422 1 82.88 406 ILE A O 1
ATOM 3265 N N . PRO A 1 407 ? 6.152 -29.75 -19.703 1 83.31 407 PRO A N 1
ATOM 3266 C CA . PRO A 1 407 ? 4.926 -30.469 -20.062 1 83.31 407 PRO A CA 1
ATOM 3267 C C . PRO A 1 407 ? 3.699 -29.562 -20.078 1 83.31 407 PRO A C 1
ATOM 3269 O O . PRO A 1 407 ? 3.5 -28.766 -19.172 1 83.31 407 PRO A O 1
ATOM 3272 N N . ILE A 1 408 ? 2.912 -29.703 -21.047 1 77.62 408 ILE A N 1
ATOM 3273 C CA . ILE A 1 408 ? 1.822 -28.781 -21.375 1 77.62 408 ILE A CA 1
ATOM 3274 C C . ILE A 1 408 ? 0.792 -28.781 -20.234 1 77.62 408 ILE A C 1
ATOM 3276 O O . ILE A 1 408 ? 0.115 -27.781 -20 1 77.62 408 ILE A O 1
ATOM 3280 N N . GLU A 1 409 ? 0.744 -29.906 -19.547 1 81.94 409 GLU A N 1
ATOM 3281 C CA . GLU A 1 409 ? -0.236 -30.031 -18.469 1 81.94 409 GLU A CA 1
ATOM 3282 C C . GLU A 1 409 ? 0.009 -28.984 -17.391 1 81.94 409 GLU A C 1
ATOM 3284 O O . GLU A 1 409 ? -0.938 -28.438 -16.828 1 81.94 409 GLU A O 1
ATOM 3289 N N . TYR A 1 410 ? 1.242 -28.703 -17.203 1 83.44 410 TYR A N 1
ATOM 3290 C CA . TYR A 1 410 ? 1.577 -27.703 -16.188 1 83.44 410 TYR A CA 1
ATOM 3291 C C . TYR A 1 410 ? 1.228 -26.312 -16.688 1 83.44 410 TYR A C 1
ATOM 3293 O O . TYR A 1 410 ? 0.707 -25.484 -15.914 1 83.44 410 TYR A O 1
ATOM 3301 N N . LEU A 1 411 ? 1.487 -26.078 -17.891 1 77.56 411 LEU A N 1
ATOM 3302 C CA . LEU A 1 411 ? 1.201 -24.766 -18.469 1 77.56 411 LEU A CA 1
ATOM 3303 C C . LEU A 1 411 ? -0.301 -24.516 -18.516 1 77.56 411 LEU A C 1
ATOM 3305 O O . LEU A 1 411 ? -0.752 -23.406 -18.234 1 77.56 411 LEU A O 1
ATOM 3309 N N . ARG A 1 412 ? -0.924 -25.547 -18.766 1 74.94 412 ARG A N 1
ATOM 3310 C CA . ARG A 1 412 ? -2.381 -25.484 -18.766 1 74.94 412 ARG A CA 1
ATOM 3311 C C . ARG A 1 412 ? -2.91 -25.156 -17.375 1 74.94 412 ARG A C 1
ATOM 3313 O O . ARG A 1 412 ? -3.797 -24.312 -17.219 1 74.94 412 ARG A O 1
ATOM 3320 N N . ALA A 1 413 ? -2.344 -25.797 -16.516 1 74.5 413 ALA A N 1
ATOM 3321 C CA . ALA A 1 413 ? -2.803 -25.609 -15.133 1 74.5 413 ALA A CA 1
ATOM 3322 C C . ALA A 1 413 ? -2.502 -24.203 -14.625 1 74.5 413 ALA A C 1
ATOM 3324 O O . ALA A 1 413 ? -3.238 -23.672 -13.797 1 74.5 413 ALA A O 1
ATOM 3325 N N . MET A 1 414 ? -1.455 -23.641 -15.125 1 74.56 414 MET A N 1
ATOM 3326 C CA . MET A 1 414 ? -1.104 -22.281 -14.719 1 74.56 414 MET A CA 1
ATOM 3327 C C . MET A 1 414 ? -2.055 -21.266 -15.344 1 74.56 414 MET A C 1
ATOM 3329 O O . MET A 1 414 ? -2.213 -20.156 -14.82 1 74.56 414 MET A O 1
ATOM 3333 N N . GLY A 1 415 ? -2.721 -21.734 -16.359 1 61.56 415 GLY A N 1
ATOM 3334 C CA . GLY A 1 415 ? -3.846 -21.016 -16.953 1 61.56 415 GLY A CA 1
ATOM 3335 C C . GLY A 1 415 ? -3.488 -19.625 -17.422 1 61.56 415 GLY A C 1
ATOM 3336 O O . GLY A 1 415 ? -2.525 -19.453 -18.172 1 61.56 415 GLY A O 1
ATOM 3337 N N . LEU A 1 416 ? -4.234 -18.766 -16.875 1 59.03 416 LEU A N 1
ATOM 3338 C CA . LEU A 1 416 ? -4.27 -17.344 -17.25 1 59.03 416 LEU A CA 1
ATOM 3339 C C . LEU A 1 416 ? -2.994 -16.641 -16.797 1 59.03 416 LEU A C 1
ATOM 3341 O O . LEU A 1 416 ? -2.545 -15.695 -17.453 1 59.03 416 LEU A O 1
ATOM 3345 N N . ALA A 1 417 ? -2.471 -17.125 -15.805 1 61.25 417 ALA A N 1
ATOM 3346 C CA . ALA A 1 417 ? -1.26 -16.469 -15.312 1 61.25 417 ALA A CA 1
ATOM 3347 C C . ALA A 1 417 ? -0.153 -16.516 -16.359 1 61.25 417 ALA A C 1
ATOM 3349 O O . ALA A 1 417 ? 0.565 -15.523 -16.547 1 61.25 417 ALA A O 1
ATOM 3350 N N . MET A 1 418 ? -0.137 -17.625 -17.016 1 64.38 418 MET A N 1
ATOM 3351 C CA . MET A 1 418 ? 0.872 -17.75 -18.062 1 64.38 418 MET A CA 1
ATOM 3352 C C . MET A 1 418 ? 0.581 -16.797 -19.203 1 64.38 418 MET A C 1
ATOM 3354 O O . MET A 1 418 ? 1.492 -16.156 -19.734 1 64.38 418 MET A O 1
ATOM 3358 N N . LEU A 1 419 ? -0.649 -16.734 -19.547 1 64.44 419 LEU A N 1
ATOM 3359 C CA . LEU A 1 419 ? -1.039 -15.844 -20.625 1 64.44 419 LEU A CA 1
ATOM 3360 C C . LEU A 1 419 ? -0.75 -14.391 -20.266 1 64.44 419 LEU A C 1
ATOM 3362 O O . LEU A 1 419 ? -0.312 -13.602 -21.109 1 64.44 419 LEU A O 1
ATOM 3366 N N . GLN A 1 420 ? -0.971 -14.18 -19.047 1 62.72 420 GLN A N 1
ATOM 3367 C CA . GLN A 1 420 ? -0.71 -12.828 -18.578 1 62.72 420 GLN A CA 1
ATOM 3368 C C . GLN A 1 420 ? 0.782 -12.516 -18.609 1 62.72 420 GLN A C 1
ATOM 3370 O O . GLN A 1 420 ? 1.177 -11.391 -18.938 1 62.72 420 GLN A O 1
ATOM 3375 N N . GLU A 1 421 ? 1.471 -13.484 -18.266 1 63.62 421 GLU A N 1
ATOM 3376 C CA . GLU A 1 421 ? 2.916 -13.297 -18.328 1 63.62 421 GLU A CA 1
ATOM 3377 C C . GLU A 1 421 ? 3.367 -13.031 -19.766 1 63.62 421 GLU A C 1
ATOM 3379 O O . GLU A 1 421 ? 4.18 -12.141 -20.016 1 63.62 421 GLU A O 1
ATOM 3384 N N . LEU A 1 422 ? 2.783 -13.758 -20.703 1 68.06 422 LEU A N 1
ATOM 3385 C CA . LEU A 1 422 ? 3.125 -13.586 -22.109 1 68.06 422 LEU A CA 1
ATOM 3386 C C . LEU A 1 422 ? 2.709 -12.211 -22.609 1 68.06 422 LEU A C 1
ATOM 3388 O O . LEU A 1 422 ? 3.441 -11.57 -23.375 1 68.06 422 LEU A O 1
ATOM 3392 N N . SER A 1 423 ? 1.586 -11.812 -22.156 1 67.62 423 SER A N 1
ATOM 3393 C CA . SER A 1 423 ? 1.119 -10.477 -22.5 1 67.62 423 SER A CA 1
ATOM 3394 C C . SER A 1 423 ? 2.07 -9.406 -21.969 1 67.62 423 SER A C 1
ATOM 3396 O O . SER A 1 423 ? 2.35 -8.422 -22.641 1 67.62 423 SER A O 1
ATOM 3398 N N . GLY A 1 424 ? 2.42 -9.617 -20.797 1 66.38 424 GLY A N 1
ATOM 3399 C CA . GLY A 1 424 ? 3.381 -8.695 -20.203 1 66.38 424 GLY A CA 1
ATOM 3400 C C . GLY A 1 424 ? 4.652 -8.562 -21.016 1 66.38 424 GLY A C 1
ATOM 3401 O O . GLY A 1 424 ? 5.137 -7.449 -21.25 1 66.38 424 GLY A O 1
ATOM 3402 N N . PHE A 1 425 ? 5.094 -9.609 -21.562 1 71.19 425 PHE A N 1
ATOM 3403 C CA . PHE A 1 425 ? 6.285 -9.602 -22.406 1 71.19 425 PHE A CA 1
ATOM 3404 C C . PHE A 1 425 ? 6.039 -8.797 -23.672 1 71.19 425 PHE A C 1
ATOM 3406 O O . PHE A 1 425 ? 6.91 -8.039 -24.109 1 71.19 425 PHE A O 1
ATOM 3413 N N . GLY A 1 426 ? 4.945 -8.984 -24.188 1 72.06 426 GLY A N 1
ATOM 3414 C CA . GLY A 1 426 ? 4.598 -8.219 -25.375 1 72.06 426 GLY A CA 1
ATOM 3415 C C . GLY A 1 426 ? 4.602 -6.723 -25.141 1 72.06 426 GLY A C 1
ATOM 3416 O O . GLY A 1 426 ? 5.168 -5.969 -25.938 1 72.06 426 GLY A O 1
ATOM 3417 N N . HIS A 1 427 ? 4.141 -6.355 -24.031 1 69.25 427 HIS A N 1
ATOM 3418 C CA . HIS A 1 427 ? 4.07 -4.934 -23.703 1 69.25 427 HIS A CA 1
ATOM 3419 C C . HIS A 1 427 ? 5.461 -4.359 -23.453 1 69.25 427 HIS A C 1
ATOM 3421 O O . HIS A 1 427 ? 5.738 -3.217 -23.828 1 69.25 427 HIS A O 1
ATOM 3427 N N . ILE A 1 428 ? 6.188 -5.078 -22.797 1 69.25 428 ILE A N 1
ATOM 3428 C CA . ILE A 1 428 ? 7.555 -4.633 -22.562 1 69.25 428 ILE A CA 1
ATOM 3429 C C . ILE A 1 428 ? 8.289 -4.461 -23.891 1 69.25 428 ILE A C 1
ATOM 3431 O O . ILE A 1 428 ? 9.016 -3.482 -24.078 1 69.25 428 ILE A O 1
ATOM 3435 N N . LEU A 1 429 ? 8.039 -5.32 -24.766 1 74.38 429 LEU A N 1
ATOM 3436 C CA . LEU A 1 429 ? 8.664 -5.23 -26.078 1 74.38 429 LEU A CA 1
ATOM 3437 C C . LEU A 1 429 ? 8.203 -3.977 -26.812 1 74.38 429 LEU A C 1
ATOM 3439 O O . LEU A 1 429 ? 9 -3.326 -27.5 1 74.38 429 LEU A O 1
ATOM 3443 N N . SER A 1 430 ? 7.008 -3.67 -26.609 1 73.69 430 SER A N 1
ATOM 3444 C CA . SER A 1 430 ? 6.457 -2.484 -27.25 1 73.69 430 SER A CA 1
ATOM 3445 C C . SER A 1 430 ? 7.133 -1.213 -26.75 1 73.69 430 SER A C 1
ATOM 3447 O O . SER A 1 430 ? 7.199 -0.212 -27.469 1 73.69 430 SER A O 1
ATOM 3449 N N . SER A 1 431 ? 7.539 -1.265 -25.594 1 68.81 431 SER A N 1
ATOM 3450 C CA . SER A 1 431 ? 8.164 -0.085 -25.016 1 68.81 431 SER A CA 1
ATOM 3451 C C . SER A 1 431 ? 9.508 0.215 -25.672 1 68.81 431 SER A C 1
ATOM 3453 O O . SER A 1 431 ? 10.008 1.338 -25.594 1 68.81 431 SER A O 1
ATOM 3455 N N . PHE A 1 432 ? 10.039 -0.744 -26.344 1 71.06 432 PHE A N 1
ATOM 3456 C CA . PHE A 1 432 ? 11.297 -0.558 -27.047 1 71.06 432 PHE A CA 1
ATOM 3457 C C . PHE A 1 432 ? 11.062 0.051 -28.422 1 71.06 432 PHE A C 1
ATOM 3459 O O . PHE A 1 432 ? 12.008 0.439 -29.109 1 71.06 432 PHE A O 1
ATOM 3466 N N . ILE A 1 433 ? 9.781 0.152 -28.719 1 72.06 433 ILE A N 1
ATOM 3467 C CA . ILE A 1 433 ? 9.43 0.662 -30.031 1 72.06 433 ILE A CA 1
ATOM 3468 C C . ILE A 1 433 ? 9.133 2.156 -29.953 1 72.06 433 ILE A C 1
ATOM 3470 O O . ILE A 1 433 ? 8.07 2.559 -29.484 1 72.06 433 ILE A O 1
ATOM 3474 N N . ASN A 1 434 ? 10.016 3.129 -30.141 1 63.41 434 ASN A N 1
ATOM 3475 C CA . ASN A 1 434 ? 9.828 4.566 -29.969 1 63.41 434 ASN A CA 1
ATOM 3476 C C . ASN A 1 434 ? 9.438 5.234 -31.297 1 63.41 434 ASN A C 1
ATOM 3478 O O . ASN A 1 434 ? 8.484 6.016 -31.328 1 63.41 434 ASN A O 1
ATOM 3482 N N . GLU A 1 435 ? 10.203 5.254 -32.344 1 63.62 435 GLU A N 1
ATOM 3483 C CA . GLU A 1 435 ? 9.977 6.027 -33.562 1 63.62 435 GLU A CA 1
ATOM 3484 C C . GLU A 1 435 ? 9.75 5.109 -34.75 1 63.62 435 GLU A C 1
ATOM 3486 O O . GLU A 1 435 ? 9.648 5.578 -35.875 1 63.62 435 GLU A O 1
ATOM 3491 N N . GLY A 1 436 ? 9.594 3.773 -34.594 1 71.81 436 GLY A N 1
ATOM 3492 C CA . GLY A 1 436 ? 9.484 2.816 -35.656 1 71.81 436 GLY A CA 1
ATOM 3493 C C . GLY A 1 436 ? 10.57 1.752 -35.625 1 71.81 436 GLY A C 1
ATOM 3494 O O . GLY A 1 436 ? 11.32 1.661 -34.656 1 71.81 436 GLY A O 1
ATOM 3495 N N . LEU A 1 437 ? 10.367 0.807 -36.531 1 81.25 437 LEU A N 1
ATOM 3496 C CA . LEU A 1 437 ? 11.312 -0.302 -36.531 1 81.25 437 LEU A CA 1
ATOM 3497 C C . LEU A 1 437 ? 12 -0.457 -37.875 1 81.25 437 LEU A C 1
ATOM 3499 O O . LEU A 1 437 ? 11.359 -0.306 -38.906 1 81.25 437 LEU A O 1
ATOM 3503 N N . SER A 1 438 ? 13.336 -0.539 -37.812 1 80 438 SER A N 1
ATOM 3504 C CA . SER A 1 438 ? 14.07 -0.943 -39 1 80 438 SER A CA 1
ATOM 3505 C C . SER A 1 438 ? 13.648 -2.33 -39.469 1 80 438 SER A C 1
ATOM 3507 O O . SER A 1 438 ? 12.953 -3.051 -38.75 1 80 438 SER A O 1
ATOM 3509 N N . LYS A 1 439 ? 14.023 -2.678 -40.688 1 78.31 439 LYS A N 1
ATOM 3510 C CA . LYS A 1 439 ? 13.688 -3.988 -41.25 1 78.31 439 LYS A CA 1
ATOM 3511 C C . LYS A 1 439 ? 14.266 -5.109 -40.375 1 78.31 439 LYS A C 1
ATOM 3513 O O . LYS A 1 439 ? 13.586 -6.105 -40.125 1 78.31 439 LYS A O 1
ATOM 3518 N N . SER A 1 440 ? 15.492 -4.879 -40.031 1 80.69 440 SER A N 1
ATOM 3519 C CA . SER A 1 440 ? 16.141 -5.891 -39.188 1 80.69 440 SER A CA 1
ATOM 3520 C C . SER A 1 440 ? 15.445 -6.039 -37.844 1 80.69 440 SER A C 1
ATOM 3522 O O . SER A 1 440 ? 15.234 -7.156 -37.375 1 80.69 440 SER A O 1
ATOM 3524 N N . ASP A 1 441 ? 15.094 -4.973 -37.25 1 83.12 441 ASP A N 1
ATOM 3525 C CA . ASP A 1 441 ? 14.422 -4.988 -35.969 1 83.12 441 ASP A CA 1
ATOM 3526 C C . ASP A 1 441 ? 13.031 -5.621 -36.094 1 83.12 441 ASP A C 1
ATOM 3528 O O . ASP A 1 441 ? 12.602 -6.344 -35.188 1 83.12 441 ASP A O 1
ATOM 3532 N N . TYR A 1 442 ? 12.461 -5.355 -37.188 1 85 442 TYR A N 1
ATOM 3533 C CA . TYR A 1 442 ? 11.141 -5.938 -37.375 1 85 442 TYR A CA 1
ATOM 3534 C C . TYR A 1 442 ? 11.227 -7.457 -37.5 1 85 442 TYR A C 1
ATOM 3536 O O . TYR A 1 442 ? 10.367 -8.18 -37 1 85 442 TYR A O 1
ATOM 3544 N N . TYR A 1 443 ? 12.219 -7.93 -38.188 1 85.38 443 TYR A N 1
ATOM 3545 C CA . TYR A 1 443 ? 12.344 -9.375 -38.344 1 85.38 443 TYR A CA 1
ATOM 3546 C C . TYR A 1 443 ? 12.484 -10.07 -37 1 85.38 443 TYR A C 1
ATOM 3548 O O . TYR A 1 443 ? 11.953 -11.164 -36.781 1 85.38 443 TYR A O 1
ATOM 3556 N N . HIS A 1 444 ? 13.211 -9.414 -36.188 1 87 444 HIS A N 1
ATOM 3557 C CA . HIS A 1 444 ? 13.328 -9.977 -34.844 1 87 444 HIS A CA 1
ATOM 3558 C C . HIS A 1 444 ? 11.984 -9.977 -34.125 1 87 444 HIS A C 1
ATOM 3560 O O . HIS A 1 444 ? 11.609 -10.969 -33.5 1 87 444 HIS A O 1
ATOM 3566 N N . LEU A 1 445 ? 11.328 -8.859 -34.219 1 87.25 445 LEU A N 1
ATOM 3567 C CA . LEU A 1 445 ? 10.016 -8.742 -33.594 1 87.25 445 LEU A CA 1
ATOM 3568 C C . LEU A 1 445 ? 9.023 -9.727 -34.219 1 87.25 445 LEU A C 1
ATOM 3570 O O . LEU A 1 445 ? 8.219 -10.328 -33.5 1 87.25 445 LEU A O 1
ATOM 3574 N N . ARG A 1 446 ? 9.141 -9.836 -35.469 1 87.69 446 ARG A N 1
ATOM 3575 C CA . ARG A 1 446 ? 8.305 -10.773 -36.219 1 87.69 446 ARG A CA 1
ATOM 3576 C C . ARG A 1 446 ? 8.477 -12.195 -35.719 1 87.69 446 ARG A C 1
ATOM 3578 O O . ARG A 1 446 ? 7.496 -12.914 -35.531 1 87.69 446 ARG A O 1
ATOM 3585 N N . THR A 1 447 ? 9.641 -12.578 -35.594 1 87.62 447 THR A N 1
ATOM 3586 C CA . THR A 1 447 ? 9.945 -13.914 -35.094 1 87.62 447 THR A CA 1
ATOM 3587 C C . THR A 1 447 ? 9.336 -14.141 -33.719 1 87.62 447 THR A C 1
ATOM 3589 O O . THR A 1 447 ? 8.773 -15.203 -33.438 1 87.62 447 THR A O 1
ATOM 3592 N N . VAL A 1 448 ? 9.484 -13.195 -32.875 1 87.44 448 VAL A N 1
ATOM 3593 C CA . VAL A 1 448 ? 8.93 -13.289 -31.547 1 87.44 448 VAL A CA 1
ATOM 3594 C C . VAL A 1 448 ? 7.414 -13.445 -31.609 1 87.44 448 VAL A C 1
ATOM 3596 O O . VAL A 1 448 ? 6.836 -14.289 -30.922 1 87.44 448 VAL A O 1
ATOM 3599 N N . MET A 1 449 ? 6.797 -12.648 -32.406 1 86.25 449 MET A N 1
ATOM 3600 C CA . MET A 1 449 ? 5.344 -12.68 -32.531 1 86.25 449 MET A CA 1
ATOM 3601 C C . MET A 1 449 ? 4.867 -14.031 -33.031 1 86.25 449 MET A C 1
ATOM 3603 O O . MET A 1 449 ? 3.873 -14.578 -32.562 1 86.25 449 MET A O 1
ATOM 3607 N N . LEU A 1 450 ? 5.582 -14.547 -33.938 1 87.25 450 LEU A N 1
ATOM 3608 C CA . LEU A 1 450 ? 5.211 -15.844 -34.5 1 87.25 450 LEU A CA 1
ATOM 3609 C C . LEU A 1 450 ? 5.422 -16.969 -33.469 1 87.25 450 LEU A C 1
ATOM 3611 O O . LEU A 1 450 ? 4.59 -17.859 -33.375 1 87.25 450 LEU A O 1
ATOM 3615 N N . CYS A 1 451 ? 6.535 -16.906 -32.844 1 83.31 451 CYS A N 1
ATOM 3616 C CA . CYS A 1 451 ? 6.812 -17.922 -31.812 1 83.31 451 CYS A CA 1
ATOM 3617 C C . CYS A 1 451 ? 5.777 -17.859 -30.688 1 83.31 451 CYS A C 1
ATOM 3619 O O . CYS A 1 451 ? 5.352 -18.891 -30.188 1 83.31 451 CYS A O 1
ATOM 3621 N N . MET A 1 452 ? 5.441 -16.703 -30.344 1 81.75 452 MET A N 1
ATOM 3622 C CA . MET A 1 452 ? 4.398 -16.531 -29.328 1 81.75 452 MET A CA 1
ATOM 3623 C C . MET A 1 452 ? 3.072 -17.094 -29.828 1 81.75 452 MET A C 1
ATOM 3625 O O . MET A 1 452 ? 2.342 -17.734 -29.062 1 81.75 452 MET A O 1
ATOM 3629 N N . SER A 1 453 ? 2.793 -16.812 -31.031 1 83.38 453 SER A N 1
ATOM 3630 C CA . SER A 1 453 ? 1.577 -17.344 -31.625 1 83.38 453 SER A CA 1
ATOM 3631 C C . SER A 1 453 ? 1.571 -18.875 -31.609 1 83.38 453 SER A C 1
ATOM 3633 O O . SER A 1 453 ? 0.551 -19.484 -31.297 1 83.38 453 SER A O 1
ATOM 3635 N N . GLU A 1 454 ? 2.676 -19.438 -31.906 1 82.19 454 GLU A N 1
ATOM 3636 C CA . GLU A 1 454 ? 2.793 -20.891 -31.906 1 82.19 454 GLU A CA 1
ATOM 3637 C C . GLU A 1 454 ? 2.615 -21.469 -30.5 1 82.19 454 GLU A C 1
ATOM 3639 O O . GLU A 1 454 ? 1.971 -22.5 -30.312 1 82.19 454 GLU A O 1
ATOM 3644 N N . LEU A 1 455 ? 3.266 -20.828 -29.625 1 78.75 455 LEU A N 1
ATOM 3645 C CA . LEU A 1 455 ? 3.123 -21.25 -28.234 1 78.75 455 LEU A CA 1
ATOM 3646 C C . LEU A 1 455 ? 1.666 -21.188 -27.781 1 78.75 455 LEU A C 1
ATOM 3648 O O . LEU A 1 455 ? 1.17 -22.094 -27.125 1 78.75 455 LEU A O 1
ATOM 3652 N N . LEU A 1 456 ? 0.992 -20.109 -28.141 1 78.38 456 LEU A N 1
ATOM 3653 C CA . LEU A 1 456 ? -0.413 -19.922 -27.781 1 78.38 456 LEU A CA 1
ATOM 3654 C C . LEU A 1 456 ? -1.281 -20.984 -28.453 1 78.38 456 LEU A C 1
ATOM 3656 O O . LEU A 1 456 ? -2.271 -21.438 -27.875 1 78.38 456 LEU A O 1
ATOM 3660 N N . GLU A 1 457 ? -0.945 -21.375 -29.594 1 76.44 457 GLU A N 1
ATOM 3661 C CA . GLU A 1 457 ? -1.681 -22.422 -30.297 1 76.44 457 GLU A CA 1
ATOM 3662 C C . GLU A 1 457 ? -1.542 -23.766 -29.578 1 76.44 457 GLU A C 1
ATOM 3664 O O . GLU A 1 457 ? -2.484 -24.547 -29.547 1 76.44 457 GLU A O 1
ATOM 3669 N N . ILE A 1 458 ? -0.38 -23.906 -29.141 1 71.88 458 ILE A N 1
ATOM 3670 C CA . ILE A 1 458 ? -0.146 -25.141 -28.406 1 71.88 458 ILE A CA 1
ATOM 3671 C C . ILE A 1 458 ? -0.978 -25.141 -27.125 1 71.88 458 ILE A C 1
ATOM 3673 O O . ILE A 1 458 ? -1.515 -26.172 -26.719 1 71.88 458 ILE A O 1
ATOM 3677 N N . LEU A 1 459 ? -1.107 -24 -26.594 1 69.88 459 LEU A N 1
ATOM 3678 C CA . LEU A 1 459 ? -1.859 -23.859 -25.359 1 69.88 459 LEU A CA 1
ATOM 3679 C C . LEU A 1 459 ? -3.359 -23.859 -25.625 1 69.88 459 LEU A C 1
ATOM 3681 O O . LEU A 1 459 ? -4.16 -24.031 -24.703 1 69.88 459 LEU A O 1
ATOM 3685 N N . SER A 1 460 ? -3.74 -23.531 -26.859 1 64.56 460 SER A N 1
ATOM 3686 C CA . SER A 1 460 ? -5.133 -23.406 -27.281 1 64.56 460 SER A CA 1
ATOM 3687 C C . SER A 1 460 ? -5.922 -24.672 -26.984 1 64.56 460 SER A C 1
ATOM 3689 O O . SER A 1 460 ? -7.148 -24.625 -26.859 1 64.56 460 SER A O 1
ATOM 3691 N N . SER A 1 461 ? -5.211 -25.703 -27.062 1 59.75 461 SER A N 1
ATOM 3692 C CA . SER A 1 461 ? -5.938 -26.922 -26.734 1 59.75 461 SER A CA 1
ATOM 3693 C C . SER A 1 461 ? -6.613 -26.812 -25.375 1 59.75 461 SER A C 1
ATOM 3695 O O . SER A 1 461 ? -7.609 -27.484 -25.109 1 59.75 461 SER A O 1
ATOM 3697 N N . CYS A 1 462 ? -6.082 -25.797 -24.641 1 55.53 462 CYS A N 1
ATOM 3698 C CA . CYS A 1 462 ? -6.566 -25.766 -23.266 1 55.53 462 CYS A CA 1
ATOM 3699 C C . CYS A 1 462 ? -7.234 -24.438 -22.953 1 55.53 462 CYS A C 1
ATOM 3701 O O . CYS A 1 462 ? -8 -24.328 -21.984 1 55.53 462 CYS A O 1
ATOM 3703 N N . MET A 1 463 ? -6.938 -23.484 -23.688 1 61.25 463 MET A N 1
ATOM 3704 C CA . MET A 1 463 ? -7.461 -22.141 -23.391 1 61.25 463 MET A CA 1
ATOM 3705 C C . MET A 1 463 ? -8.008 -21.484 -24.656 1 61.25 463 MET A C 1
ATOM 3707 O O . MET A 1 463 ? -7.238 -21.078 -25.531 1 61.25 463 MET A O 1
ATOM 3711 N N . ALA A 1 464 ? -9.273 -21.438 -24.688 1 61.25 464 ALA A N 1
ATOM 3712 C CA . ALA A 1 464 ? -9.891 -20.844 -25.859 1 61.25 464 ALA A CA 1
ATOM 3713 C C . ALA A 1 464 ? -9.328 -19.438 -26.109 1 61.25 464 ALA A C 1
ATOM 3715 O O . ALA A 1 464 ? -9.094 -19.062 -27.266 1 61.25 464 ALA A O 1
ATOM 3716 N N . SER A 1 465 ? -9.07 -18.781 -25.062 1 63.84 465 SER A N 1
ATOM 3717 C CA . SER A 1 465 ? -8.547 -17.422 -25.188 1 63.84 465 SER A CA 1
ATOM 3718 C C . SER A 1 465 ? -7.164 -17.422 -25.828 1 63.84 465 SER A C 1
ATOM 3720 O O . SER A 1 465 ? -6.809 -16.484 -26.547 1 63.84 465 SER A O 1
ATOM 3722 N N . ALA A 1 466 ? -6.473 -18.469 -25.578 1 70.31 466 ALA A N 1
ATOM 3723 C CA . ALA A 1 466 ? -5.129 -18.562 -26.141 1 70.31 466 ALA A CA 1
ATOM 3724 C C . ALA A 1 466 ? -5.18 -18.75 -27.656 1 70.31 466 ALA A C 1
ATOM 3726 O O . ALA A 1 466 ? -4.332 -18.219 -28.391 1 70.31 466 ALA A O 1
ATOM 3727 N N . THR A 1 467 ? -6.234 -19.453 -28.062 1 72.56 467 THR A N 1
ATOM 3728 C CA . THR A 1 467 ? -6.379 -19.672 -29.5 1 72.56 467 THR A CA 1
ATOM 3729 C C . THR A 1 467 ? -6.633 -18.359 -30.234 1 72.56 467 THR A C 1
ATOM 3731 O O . THR A 1 467 ? -6 -18.078 -31.25 1 72.56 467 THR A O 1
ATOM 3734 N N . GLU A 1 468 ? -7.492 -17.672 -29.688 1 74.44 468 GLU A N 1
ATOM 3735 C CA . GLU A 1 468 ? -7.836 -16.406 -30.328 1 74.44 468 GLU A CA 1
ATOM 3736 C C . GLU A 1 468 ? -6.648 -15.445 -30.328 1 74.44 468 GLU A C 1
ATOM 3738 O O . GLU A 1 468 ? -6.395 -14.766 -31.328 1 74.44 468 GLU A O 1
ATOM 3743 N N . ALA A 1 469 ? -6 -15.438 -29.281 1 75.81 469 ALA A N 1
ATOM 3744 C CA . ALA A 1 469 ? -4.844 -14.555 -29.172 1 75.81 469 ALA A CA 1
ATOM 3745 C C . ALA A 1 469 ? -3.752 -14.953 -30.156 1 75.81 469 ALA A C 1
ATOM 3747 O O . ALA A 1 469 ? -3.131 -14.086 -30.781 1 75.81 469 ALA A O 1
ATOM 3748 N N . GLY A 1 470 ? -3.535 -16.219 -30.281 1 79.88 470 GLY A N 1
ATOM 3749 C CA . GLY A 1 470 ? -2.543 -16.703 -31.234 1 79.88 470 GLY A CA 1
ATOM 3750 C C . GLY A 1 470 ? -2.887 -16.375 -32.688 1 79.88 470 GLY A C 1
ATOM 3751 O O . GLY A 1 470 ? -2.027 -15.945 -33.438 1 79.88 470 GLY A O 1
ATOM 3752 N N . GLN A 1 471 ? -4.09 -16.5 -32.969 1 82.38 471 GLN A N 1
ATOM 3753 C CA . GLN A 1 471 ? -4.555 -16.219 -34.312 1 82.38 471 GLN A CA 1
ATOM 3754 C C . GLN A 1 471 ? -4.461 -14.734 -34.656 1 82.38 471 GLN A C 1
ATOM 3756 O O . GLN A 1 471 ? -4.09 -14.359 -35.75 1 82.38 471 GLN A O 1
ATOM 3761 N N . ARG A 1 472 ? -4.766 -13.984 -33.719 1 83.19 472 ARG A N 1
ATOM 3762 C CA . ARG A 1 472 ? -4.703 -12.547 -33.906 1 83.19 472 ARG A CA 1
ATOM 3763 C C . ARG A 1 472 ? -3.27 -12.086 -34.125 1 83.19 472 ARG A C 1
ATOM 3765 O O . ARG A 1 472 ? -3.016 -11.227 -35 1 83.19 472 ARG A O 1
ATOM 3772 N N . LEU A 1 473 ? -2.426 -12.633 -33.375 1 85.38 473 LEU A N 1
ATOM 3773 C CA . LEU A 1 473 ? -1.021 -12.266 -33.531 1 85.38 473 LEU A CA 1
ATOM 3774 C C . LEU A 1 473 ? -0.483 -12.688 -34.906 1 85.38 473 LEU A C 1
ATOM 3776 O O . LEU A 1 473 ? 0.247 -11.93 -35.531 1 85.38 473 LEU A O 1
ATOM 3780 N N . ARG A 1 474 ? -0.848 -13.812 -35.312 1 87.5 474 ARG A N 1
ATOM 3781 C CA . ARG A 1 474 ? -0.414 -14.312 -36.594 1 87.5 474 ARG A CA 1
ATOM 3782 C C . ARG A 1 474 ? -0.988 -13.469 -37.719 1 87.5 474 ARG A C 1
ATOM 3784 O O . ARG A 1 474 ? -0.282 -13.141 -38.688 1 87.5 474 ARG A O 1
ATOM 3791 N N . ALA A 1 475 ? -2.199 -13.172 -37.531 1 87.19 475 ALA A N 1
ATOM 3792 C CA . ALA A 1 475 ? -2.85 -12.344 -38.531 1 87.19 475 ALA A CA 1
ATOM 3793 C C . ALA A 1 475 ? -2.195 -10.969 -38.625 1 87.19 475 ALA A C 1
ATOM 3795 O O . ALA A 1 475 ? -2.059 -10.398 -39.719 1 87.19 475 ALA A O 1
ATOM 3796 N N . TYR A 1 476 ? -1.882 -10.453 -37.594 1 87.38 476 TYR A N 1
ATOM 3797 C CA . TYR A 1 476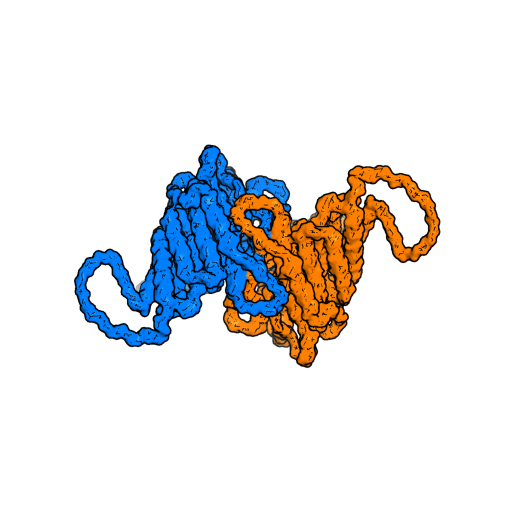 ? -1.247 -9.141 -37.531 1 87.38 476 TYR A CA 1
ATOM 3798 C C . TYR A 1 476 ? 0.107 -9.164 -38.25 1 87.38 476 TYR A C 1
ATOM 3800 O O . TYR A 1 476 ? 0.456 -8.234 -38.969 1 87.38 476 TYR A O 1
ATOM 3808 N N . VAL A 1 477 ? 0.851 -10.148 -38 1 87.62 477 VAL A N 1
ATOM 3809 C CA . VAL A 1 477 ? 2.148 -10.305 -38.656 1 87.62 477 VAL A CA 1
ATOM 3810 C C . VAL A 1 477 ? 1.96 -10.406 -40.188 1 87.62 477 VAL A C 1
ATOM 3812 O O . VAL A 1 477 ? 2.715 -9.805 -40.938 1 87.62 477 VAL A O 1
ATOM 3815 N N . GLU A 1 478 ? 1.002 -11.133 -40.531 1 87.25 478 GLU A N 1
ATOM 3816 C CA . GLU A 1 478 ? 0.714 -11.289 -41.938 1 87.25 478 GLU A CA 1
ATOM 3817 C C . GLU A 1 478 ? 0.339 -9.945 -42.562 1 87.25 478 GLU A C 1
ATOM 3819 O O . GLU A 1 478 ? 0.725 -9.664 -43.719 1 87.25 478 GLU A O 1
ATOM 3824 N N . ASP A 1 479 ? -0.374 -9.258 -41.844 1 86.69 479 ASP A N 1
ATOM 3825 C CA . ASP A 1 479 ? -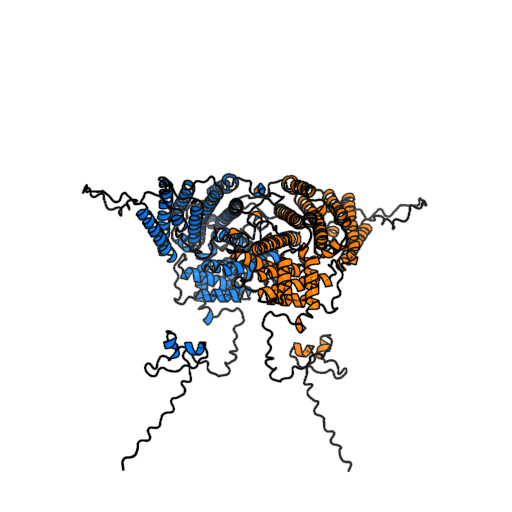0.77 -7.934 -42.312 1 86.69 479 ASP A CA 1
ATOM 3826 C C . ASP A 1 479 ? 0.447 -7.031 -42.5 1 86.69 479 ASP A C 1
ATOM 3828 O O . ASP A 1 479 ? 0.542 -6.305 -43.5 1 86.69 479 ASP A O 1
ATOM 3832 N N . ILE A 1 480 ? 1.252 -7.043 -41.562 1 84.75 480 ILE A N 1
ATOM 3833 C CA . ILE A 1 480 ? 2.451 -6.219 -41.656 1 84.75 480 ILE A CA 1
ATOM 3834 C C . ILE A 1 480 ? 3.322 -6.703 -42.812 1 84.75 480 ILE A C 1
ATOM 3836 O O . ILE A 1 480 ? 3.885 -5.895 -43.562 1 84.75 480 ILE A O 1
ATOM 3840 N N . ASP A 1 481 ? 3.418 -7.965 -42.906 1 84.56 481 ASP A N 1
ATOM 3841 C CA . ASP A 1 481 ? 4.207 -8.539 -44 1 84.56 481 ASP A CA 1
ATOM 3842 C C . ASP A 1 481 ? 3.666 -8.109 -45.375 1 84.56 481 ASP A C 1
ATOM 3844 O O . ASP A 1 481 ? 4.438 -7.832 -46.281 1 84.56 481 ASP A O 1
ATOM 3848 N N . ARG A 1 482 ? 2.404 -8.125 -45.438 1 82.25 482 ARG A N 1
ATOM 3849 C CA . ARG A 1 482 ? 1.762 -7.68 -46.656 1 82.25 482 ARG A CA 1
ATOM 3850 C C . ARG A 1 482 ? 2.061 -6.207 -46.938 1 82.25 482 ARG A C 1
ATOM 3852 O O . ARG A 1 482 ? 2.314 -5.824 -48.094 1 82.25 482 ARG A O 1
ATOM 3859 N N . LEU A 1 483 ? 1.99 -5.496 -45.906 1 79.06 483 LEU A N 1
ATOM 3860 C CA . LEU A 1 483 ? 2.242 -4.066 -46.031 1 79.06 483 LEU A CA 1
ATOM 3861 C C . LEU A 1 483 ? 3.686 -3.805 -46.469 1 79.06 483 LEU A C 1
ATOM 3863 O O . LEU A 1 483 ? 3.959 -2.852 -47.188 1 79.06 483 LEU A O 1
ATOM 3867 N N . LEU A 1 484 ? 4.574 -4.574 -45.969 1 77.19 484 LEU A N 1
ATOM 3868 C CA . LEU A 1 484 ? 5.992 -4.371 -46.25 1 77.19 484 LEU A CA 1
ATOM 3869 C C . LEU A 1 484 ? 6.441 -5.18 -47.469 1 77.19 484 LEU A C 1
ATOM 3871 O O . LEU A 1 484 ? 7.613 -5.145 -47.844 1 77.19 484 LEU A O 1
ATOM 3875 N N . ASP A 1 485 ? 5.5 -5.754 -48.188 1 70.5 485 ASP A N 1
ATOM 3876 C CA . ASP A 1 485 ? 5.762 -6.582 -49.344 1 70.5 485 ASP A CA 1
ATOM 3877 C C . ASP A 1 485 ? 6.773 -7.68 -49.031 1 70.5 485 ASP A C 1
ATOM 3879 O O . ASP A 1 485 ? 7.707 -7.91 -49.812 1 70.5 485 ASP A O 1
ATOM 3883 N N . ILE A 1 486 ? 6.934 -8 -47.906 1 62.66 486 ILE A N 1
ATOM 3884 C CA . ILE A 1 486 ? 7.777 -9.117 -47.5 1 62.66 486 ILE A CA 1
ATOM 3885 C C . ILE A 1 486 ? 7.164 -10.43 -48 1 62.66 486 ILE A C 1
ATOM 3887 O O . ILE A 1 486 ? 5.984 -10.695 -47.75 1 62.66 486 ILE A O 1
ATOM 3891 N N . PRO A 1 487 ? 7.793 -11.148 -49.062 1 53.03 487 PRO A N 1
ATOM 3892 C CA . PRO A 1 487 ? 7.242 -12.391 -49.594 1 53.03 487 PRO A CA 1
ATOM 3893 C C . PRO A 1 487 ? 6.789 -13.352 -48.5 1 53.03 487 PRO A C 1
ATOM 3895 O O . PRO A 1 487 ? 7.477 -13.508 -47.5 1 53.03 487 PRO A O 1
ATOM 3898 N N . GLN A 1 488 ? 5.574 -13.477 -48.438 1 49.44 488 GLN A N 1
ATOM 3899 C CA . GLN A 1 488 ? 5.012 -14.422 -47.469 1 49.44 488 GLN A CA 1
ATOM 3900 C C . GLN A 1 488 ? 5.613 -15.812 -47.656 1 49.44 488 GLN A C 1
ATOM 3902 O O . GLN A 1 488 ? 5.637 -16.344 -48.781 1 49.44 488 GLN A O 1
ATOM 3907 N N . THR A 1 489 ? 6.68 -16.266 -47.25 1 39.56 489 THR A N 1
ATOM 3908 C CA . THR A 1 489 ? 7.188 -17.625 -47.375 1 39.56 489 THR A CA 1
ATOM 3909 C C . THR A 1 489 ? 6.043 -18.625 -47.344 1 39.56 489 THR A C 1
ATOM 3911 O O . THR A 1 489 ? 5.262 -18.672 -46.406 1 39.56 489 THR A O 1
ATOM 3914 N N . PRO A 1 490 ? 5.605 -19.266 -48.594 1 35.09 490 PRO A N 1
ATOM 3915 C CA . PRO A 1 490 ? 4.656 -20.375 -48.625 1 35.09 490 PRO A CA 1
ATOM 3916 C C . PRO A 1 490 ? 4.836 -21.312 -47.438 1 35.09 490 PRO A C 1
ATOM 3918 O O . PRO A 1 490 ? 5.883 -21.297 -46.781 1 35.09 490 PRO A O 1
ATOM 3921 N N . ASP A 1 491 ? 3.738 -22.078 -47.031 1 33.19 491 ASP A N 1
ATOM 3922 C CA . ASP A 1 491 ? 4.004 -23.281 -46.25 1 33.19 491 ASP A CA 1
ATOM 3923 C C . ASP A 1 491 ? 5.273 -23.984 -46.719 1 33.19 491 ASP A C 1
ATOM 3925 O O . ASP A 1 491 ? 5.648 -23.875 -47.875 1 33.19 491 ASP A O 1
ATOM 3929 N N . ARG A 1 492 ? 6.191 -24.594 -45.969 1 32.22 492 ARG A N 1
ATOM 3930 C CA . ARG A 1 492 ? 7.148 -25.609 -46.375 1 32.22 492 ARG A CA 1
ATOM 3931 C C . ARG A 1 492 ? 6.586 -26.469 -47.5 1 32.22 492 ARG A C 1
ATOM 3933 O O . ARG A 1 492 ? 6.191 -27.609 -47.281 1 32.22 492 ARG A O 1
ATOM 3940 N N . GLN A 1 493 ? 5.766 -26.062 -48.5 1 28.88 493 GLN A N 1
ATOM 3941 C CA . GLN A 1 493 ? 5.855 -27.031 -49.562 1 28.88 493 GLN A CA 1
ATOM 3942 C C . GLN A 1 493 ? 7.238 -27.016 -50.219 1 28.88 493 GLN A C 1
ATOM 3944 O O . GLN A 1 493 ? 7.945 -26 -50.156 1 28.88 493 GLN A O 1
ATOM 3949 N N . THR A 1 494 ? 7.82 -28.312 -50.719 1 26.7 494 THR A N 1
ATOM 3950 C CA . THR A 1 494 ? 9.031 -28.703 -51.438 1 26.7 494 THR A CA 1
ATOM 3951 C C . THR A 1 494 ? 9.273 -27.766 -52.625 1 26.7 494 THR A C 1
ATOM 3953 O O . THR A 1 494 ? 8.328 -27.359 -53.312 1 26.7 494 THR A O 1
ATOM 3956 N N . PRO A 1 495 ? 10.461 -27.219 -52.75 1 27.41 495 PRO A N 1
ATOM 3957 C CA . PRO A 1 495 ? 11.016 -26.422 -53.875 1 27.41 495 PRO A CA 1
ATOM 3958 C C . PRO A 1 495 ? 10.578 -26.922 -55.219 1 27.41 495 PRO A C 1
ATOM 3960 O O . PRO A 1 495 ? 10.992 -28 -55.656 1 27.41 495 PRO A O 1
ATOM 3963 N N . THR A 1 496 ? 9.195 -26.906 -55.531 1 24.97 496 THR A N 1
ATOM 3964 C CA . THR A 1 496 ? 9.195 -27.219 -56.969 1 24.97 496 THR A CA 1
ATOM 3965 C C . THR A 1 496 ? 9.844 -26.109 -57.75 1 24.97 496 THR A C 1
ATOM 3967 O O . THR A 1 496 ? 9.68 -24.922 -57.438 1 24.97 496 THR A O 1
ATOM 3970 N N . GLU A 1 497 ? 10.734 -26.281 -58.812 1 23.11 497 GLU A N 1
ATOM 3971 C CA . GLU A 1 497 ? 11.742 -25.641 -59.656 1 23.11 497 GLU A CA 1
ATOM 3972 C C . GLU A 1 497 ? 11.148 -24.453 -60.406 1 23.11 497 GLU A C 1
ATOM 3974 O O . GLU A 1 497 ? 11.883 -23.594 -60.906 1 23.11 497 GLU A O 1
ATOM 3979 N N . GLU A 1 498 ? 9.75 -24.422 -60.719 1 22.77 498 GLU A N 1
ATOM 3980 C CA . GLU A 1 498 ? 9.734 -23.984 -62.125 1 22.77 498 GLU A CA 1
ATOM 3981 C C . GLU A 1 498 ? 10 -22.484 -62.25 1 22.77 498 GLU A C 1
ATOM 3983 O O . GLU A 1 498 ? 10.898 -22.062 -62.969 1 22.77 498 GLU A O 1
ATOM 3988 N N . ASP A 1 499 ? 8.867 -21.594 -62.656 1 23.28 499 ASP A N 1
ATOM 3989 C CA . ASP A 1 499 ? 8.867 -20.734 -63.812 1 23.28 499 ASP A CA 1
ATOM 3990 C C . ASP A 1 499 ? 9.227 -19.297 -63.469 1 23.28 499 ASP A C 1
ATOM 3992 O O . ASP A 1 499 ? 8.891 -18.828 -62.375 1 23.28 499 ASP A O 1
ATOM 3996 N N . ASP A 1 500 ? 10.055 -18.469 -64.188 1 23.23 500 ASP A N 1
ATOM 3997 C CA . ASP A 1 500 ? 10.875 -17.281 -64.375 1 23.23 500 ASP A CA 1
ATOM 3998 C C . ASP A 1 500 ? 10.008 -16.016 -64.375 1 23.23 500 ASP A C 1
ATOM 4000 O O . ASP A 1 500 ? 10.5 -14.93 -64.688 1 23.23 500 ASP A O 1
ATOM 4004 N N . GLY A 1 501 ? 8.633 -16.047 -64.438 1 22.16 501 GLY A N 1
ATOM 4005 C CA . GLY A 1 501 ? 8.141 -14.922 -65.188 1 22.16 501 GLY A CA 1
ATOM 4006 C C . GLY A 1 501 ? 8.312 -13.586 -64.5 1 22.16 501 GLY A C 1
ATOM 4007 O O . GLY A 1 501 ? 8.641 -13.539 -63.312 1 22.16 501 GLY A O 1
ATOM 4008 N N . GLN A 1 502 ? 7.508 -12.391 -64.938 1 21.34 502 GLN A N 1
ATOM 4009 C CA . GLN A 1 502 ? 7.645 -10.969 -65.25 1 21.34 502 GLN A CA 1
ATOM 4010 C C . GLN A 1 502 ? 7.309 -10.125 -64 1 21.34 502 GLN A C 1
ATOM 4012 O O . GLN A 1 502 ? 6.156 -10.078 -63.562 1 21.34 502 GLN A O 1
ATOM 4017 N N . SER A 1 503 ? 8.188 -9.906 -62.969 1 21.64 503 SER A N 1
ATOM 4018 C CA . SER A 1 503 ? 8.078 -9.312 -61.656 1 21.64 503 SER A CA 1
ATOM 4019 C C . SER A 1 503 ? 8.016 -7.789 -61.719 1 21.64 503 SER A C 1
ATOM 4021 O O . SER A 1 503 ? 8.992 -7.102 -61.438 1 21.64 503 SER A O 1
ATOM 4023 N N . GLN A 1 504 ? 7.312 -7.039 -62.625 1 20.67 504 GLN A N 1
ATOM 4024 C CA . GLN A 1 504 ? 7.629 -5.648 -62.938 1 20.67 504 GLN A CA 1
ATOM 4025 C C . GLN A 1 504 ? 7.23 -4.73 -61.781 1 20.67 504 GLN A C 1
ATOM 4027 O O . GLN A 1 504 ? 8.047 -3.934 -61.281 1 20.67 504 GLN A O 1
ATOM 4032 N N . ALA A 1 505 ? 5.969 -3.865 -61.906 1 21.28 505 ALA A N 1
ATOM 4033 C CA . ALA A 1 505 ? 5.773 -2.42 -61.844 1 21.28 505 ALA A CA 1
ATOM 4034 C C . ALA A 1 505 ? 5.484 -1.965 -60.406 1 21.28 505 ALA A C 1
ATOM 4036 O O . ALA A 1 505 ? 5.223 -0.785 -60.156 1 21.28 505 ALA A O 1
ATOM 4037 N N . VAL A 1 506 ? 4.891 -2.709 -59.531 1 21.98 506 VAL A N 1
ATOM 4038 C CA . VAL A 1 506 ? 4.141 -2.004 -58.5 1 21.98 506 VAL A CA 1
ATOM 4039 C C . VAL A 1 506 ? 5.098 -1.187 -57.656 1 21.98 506 VAL A C 1
ATOM 4041 O O . VAL A 1 506 ? 5.781 -1.733 -56.781 1 21.98 506 VAL A O 1
ATOM 4044 N N . ASP A 1 507 ? 6.062 -0.272 -58.094 1 24.83 507 ASP A N 1
ATOM 4045 C CA . ASP A 1 507 ? 7.176 0.565 -57.656 1 24.83 507 ASP A CA 1
ATOM 4046 C C . ASP A 1 507 ? 6.691 1.669 -56.719 1 24.83 507 ASP A C 1
ATOM 4048 O O . ASP A 1 507 ? 7.402 2.055 -55.812 1 24.83 507 ASP A O 1
ATOM 4052 N N . ASN A 1 508 ? 5.598 2.58 -57 1 26.25 508 ASN A N 1
ATOM 4053 C CA . ASN A 1 508 ? 5.637 4.023 -56.812 1 26.25 508 ASN A CA 1
ATOM 4054 C C . ASN A 1 508 ? 5.398 4.398 -55.344 1 26.25 508 ASN A C 1
ATOM 4056 O O . ASN A 1 508 ? 5.926 5.402 -54.875 1 26.25 508 ASN A O 1
ATOM 4060 N N . THR A 1 509 ? 4.191 4.133 -54.812 1 27.3 509 THR A N 1
ATOM 4061 C CA . THR A 1 509 ? 3.633 4.961 -53.75 1 27.3 509 THR A CA 1
ATOM 4062 C C . THR A 1 509 ? 4.398 4.762 -52.438 1 27.3 509 THR A C 1
ATOM 4064 O O . THR A 1 509 ? 4.004 5.281 -51.406 1 27.3 509 THR A O 1
ATOM 4067 N N . LEU A 1 510 ? 5.328 3.83 -52.344 1 29.44 510 LEU A N 1
ATOM 4068 C CA . LEU A 1 510 ? 6.176 3.422 -51.219 1 29.44 510 LEU A CA 1
ATOM 4069 C C . LEU A 1 510 ? 7.184 4.516 -50.875 1 29.44 510 LEU A C 1
ATOM 4071 O O . LEU A 1 510 ? 8.164 4.262 -50.188 1 29.44 510 LEU A O 1
ATOM 4075 N N . ASP A 1 511 ? 7.109 5.668 -51.469 1 31.53 511 ASP A N 1
ATOM 4076 C CA . ASP A 1 511 ? 8.141 6.695 -51.438 1 31.53 511 ASP A CA 1
ATOM 4077 C C . ASP A 1 511 ? 8.375 7.188 -50 1 31.53 511 ASP A C 1
ATOM 4079 O O . ASP A 1 511 ? 9.492 7.574 -49.656 1 31.53 511 ASP A O 1
ATOM 4083 N N . LEU A 1 512 ? 7.301 7.73 -49.344 1 31.91 512 LEU A N 1
ATOM 4084 C CA . LEU A 1 512 ? 7.457 8.758 -48.312 1 31.91 512 LEU A CA 1
ATOM 4085 C C . LEU A 1 512 ? 8.07 8.164 -47.062 1 31.91 512 LEU A C 1
ATOM 4087 O O . LEU A 1 512 ? 8.094 8.82 -46 1 31.91 512 LEU A O 1
ATOM 4091 N N . LEU A 1 513 ? 8.023 6.906 -46.781 1 35.41 513 LEU A N 1
ATOM 4092 C CA . LEU A 1 513 ? 8.617 6.273 -45.625 1 35.41 513 LEU A CA 1
ATOM 4093 C C . LEU A 1 513 ? 10.125 6.477 -45.594 1 35.41 513 LEU A C 1
ATOM 4095 O O . LEU A 1 513 ? 10.789 6.363 -46.625 1 35.41 513 LEU A O 1
ATOM 4099 N N . SER A 1 514 ? 10.672 7.391 -44.75 1 39.12 514 SER A N 1
ATOM 4100 C CA . SER A 1 514 ? 12.133 7.445 -44.781 1 39.12 514 SER A CA 1
ATOM 4101 C C . SER A 1 514 ? 12.727 6.082 -45.094 1 39.12 514 SER A C 1
ATOM 4103 O O . SER A 1 514 ? 12.141 5.047 -44.781 1 39.12 514 SER A O 1
ATOM 4105 N N . PRO A 1 515 ? 13.633 5.914 -45.938 1 44.97 515 PRO A N 1
ATOM 4106 C CA . PRO A 1 515 ? 14.234 4.684 -46.469 1 44.97 515 PRO A CA 1
ATOM 4107 C C . PRO A 1 515 ? 14.516 3.658 -45.375 1 44.97 515 PRO A C 1
ATOM 4109 O O . PRO A 1 515 ? 14.508 2.453 -45.625 1 44.97 515 PRO A O 1
ATOM 4112 N N . ASP A 1 516 ? 14.797 4.066 -44.031 1 52.16 516 ASP A N 1
ATOM 4113 C CA . ASP A 1 516 ? 15.383 3.191 -43.031 1 52.16 516 ASP A CA 1
ATOM 4114 C C . ASP A 1 516 ? 14.305 2.641 -42.094 1 52.16 516 ASP A C 1
ATOM 4116 O O . ASP A 1 516 ? 14.531 1.647 -41.406 1 52.16 516 ASP A O 1
ATOM 4120 N N . LEU A 1 517 ? 13.305 3.34 -41.719 1 60.09 517 LEU A N 1
ATOM 4121 C CA . LEU A 1 517 ? 12.234 2.863 -40.844 1 60.09 517 LEU A CA 1
ATOM 4122 C C . LEU A 1 517 ? 11.109 2.223 -41.656 1 60.09 517 LEU A C 1
ATOM 4124 O O . LEU A 1 517 ? 10.555 2.854 -42.562 1 60.09 517 LEU A O 1
ATOM 4128 N N . LEU A 1 518 ? 11.016 0.816 -41.625 1 64.75 518 LEU A N 1
ATOM 4129 C CA . LEU A 1 518 ? 10.141 -0.009 -42.469 1 64.75 518 LEU A CA 1
ATOM 4130 C C . LEU A 1 518 ? 8.727 -0.061 -41.875 1 64.75 518 LEU A C 1
ATOM 4132 O O . LEU A 1 518 ? 7.742 0.028 -42.625 1 64.75 518 LEU A O 1
ATOM 4136 N N . VAL A 1 519 ? 8.625 -0.191 -40.5 1 71.81 519 VAL A N 1
ATOM 4137 C CA . VAL A 1 519 ? 7.293 -0.388 -39.938 1 71.81 519 VAL A CA 1
ATOM 4138 C C . VAL A 1 519 ? 6.883 0.836 -39.125 1 71.81 519 VAL A C 1
ATOM 4140 O O . VAL A 1 519 ? 7.531 1.17 -38.125 1 71.81 519 VAL A O 1
ATOM 4143 N N . PRO A 1 520 ? 5.836 1.554 -39.625 1 69.88 520 PRO A N 1
ATOM 4144 C CA . PRO A 1 520 ? 5.391 2.748 -38.906 1 69.88 520 PRO A CA 1
ATOM 4145 C C . PRO A 1 520 ? 4.977 2.451 -37.469 1 69.88 520 PRO A C 1
ATOM 4147 O O . PRO A 1 520 ? 4.508 1.348 -37.156 1 69.88 520 PRO A O 1
ATOM 4150 N N . LEU A 1 521 ? 5.16 3.432 -36.562 1 70.06 521 LEU A N 1
ATOM 4151 C CA . LEU A 1 521 ? 4.898 3.33 -35.125 1 70.06 521 LEU A CA 1
ATOM 4152 C C . LEU A 1 521 ? 3.42 3.057 -34.844 1 70.06 521 LEU A C 1
ATOM 4154 O O . LEU A 1 521 ? 3.076 2.326 -33.938 1 70.06 521 LEU A O 1
ATOM 4158 N N . ASP A 1 522 ? 2.617 3.625 -35.688 1 69.38 522 ASP A N 1
ATOM 4159 C CA . ASP A 1 522 ? 1.181 3.475 -35.5 1 69.38 522 ASP A CA 1
ATOM 4160 C C . ASP A 1 522 ? 0.765 2.008 -35.562 1 69.38 522 ASP A C 1
ATOM 4162 O O . ASP A 1 522 ? -0.151 1.583 -34.844 1 69.38 522 ASP A O 1
ATOM 4166 N N . ILE A 1 523 ? 1.471 1.309 -36.469 1 68.88 523 ILE A N 1
ATOM 4167 C CA . ILE A 1 523 ? 1.184 -0.111 -36.625 1 68.88 523 ILE A CA 1
ATOM 4168 C C . ILE A 1 523 ? 1.718 -0.894 -35.438 1 68.88 523 ILE A C 1
ATOM 4170 O O . ILE A 1 523 ? 1.071 -1.828 -34.969 1 68.88 523 ILE A O 1
ATOM 4174 N N . LEU A 1 524 ? 2.75 -0.376 -34.969 1 69.56 524 LEU A N 1
ATOM 4175 C CA . LEU A 1 524 ? 3.457 -1.107 -33.938 1 69.56 524 LEU A CA 1
ATOM 4176 C C . LEU A 1 524 ? 2.807 -0.877 -32.562 1 69.56 524 LEU A C 1
ATOM 4178 O O . LEU A 1 524 ? 2.947 -1.7 -31.656 1 69.56 524 LEU A O 1
ATOM 4182 N N . GLN A 1 525 ? 2.092 0.176 -32.438 1 64.56 525 GLN A N 1
ATOM 4183 C CA . GLN A 1 525 ? 1.419 0.508 -31.188 1 64.56 525 GLN A CA 1
ATOM 4184 C C . GLN A 1 525 ? 0.139 -0.305 -31.016 1 64.56 525 GLN A C 1
ATOM 4186 O O . GLN A 1 525 ? -0.397 -0.408 -29.906 1 64.56 525 GLN A O 1
ATOM 4191 N N . ARG A 1 526 ? -0.169 -1.094 -32.156 1 63.84 526 ARG A N 1
ATOM 4192 C CA . ARG A 1 526 ? -1.456 -1.783 -32.125 1 63.84 526 ARG A CA 1
ATOM 4193 C C . ARG A 1 526 ? -1.267 -3.295 -32.062 1 63.84 526 ARG A C 1
ATOM 4195 O O . ARG A 1 526 ? -2.188 -4.055 -32.375 1 63.84 526 ARG A O 1
ATOM 4202 N N . ILE A 1 527 ? -0.065 -3.662 -31.781 1 70.56 527 ILE A N 1
ATOM 4203 C CA . ILE A 1 527 ? 0.17 -5.102 -31.719 1 70.56 527 ILE A CA 1
ATOM 4204 C C . ILE A 1 527 ? -0.763 -5.727 -30.672 1 70.56 527 ILE A C 1
ATOM 4206 O O . ILE A 1 527 ? -0.788 -5.309 -29.516 1 70.56 527 ILE A O 1
ATOM 4210 N N . PRO A 1 528 ? -1.568 -6.707 -31.078 1 70.69 528 PRO A N 1
ATOM 4211 C CA . PRO A 1 528 ? -2.561 -7.309 -30.188 1 70.69 528 PRO A CA 1
ATOM 4212 C C . PRO A 1 528 ? -1.958 -8.359 -29.25 1 70.69 528 PRO A C 1
ATOM 4214 O O . PRO A 1 528 ? -2.217 -9.555 -29.422 1 70.69 528 PRO A O 1
ATOM 4217 N N . TRP A 1 529 ? -1.2 -7.855 -28.344 1 72 529 TRP A N 1
ATOM 4218 C CA . TRP A 1 529 ? -0.646 -8.797 -27.375 1 72 529 TRP A CA 1
ATOM 4219 C C . TRP A 1 529 ? -1.756 -9.547 -26.656 1 72 529 TRP A C 1
ATOM 4221 O O . TRP A 1 529 ? -2.875 -9.047 -26.516 1 72 529 TRP A O 1
ATOM 4231 N N . PRO A 1 530 ? -1.521 -10.836 -26.406 1 62.12 530 PRO A N 1
ATOM 4232 C CA . PRO A 1 530 ? -2.572 -11.625 -25.766 1 62.12 530 PRO A CA 1
ATOM 4233 C C . PRO A 1 530 ? -3.201 -10.922 -24.562 1 62.12 530 PRO A C 1
ATOM 4235 O O . PRO A 1 530 ? -2.486 -10.391 -23.719 1 62.12 530 PRO A O 1
ATOM 4238 N N . ALA A 1 531 ? -4.137 -9.852 -24.859 1 52.72 531 ALA A N 1
ATOM 4239 C CA . ALA A 1 531 ? -4.703 -8.922 -23.875 1 52.72 531 ALA A CA 1
ATOM 4240 C C . ALA A 1 531 ? -5.457 -9.672 -22.781 1 52.72 531 ALA A C 1
ATOM 4242 O O . ALA A 1 531 ? -6.484 -10.297 -23.047 1 52.72 531 ALA A O 1
ATOM 4243 N N . ALA A 1 532 ? -4.988 -10.414 -22.094 1 47.31 532 ALA A N 1
ATOM 4244 C CA . ALA A 1 532 ? -6.07 -10.672 -21.156 1 47.31 532 ALA A CA 1
ATOM 4245 C C . ALA A 1 532 ? -6.723 -9.375 -20.703 1 47.31 532 ALA A C 1
ATOM 4247 O O . ALA A 1 532 ? -7.938 -9.32 -20.484 1 47.31 532 ALA A O 1
ATOM 4248 N N . TRP A 1 533 ? -5.926 -8.359 -20.125 1 41.84 533 TRP A N 1
ATOM 4249 C CA . TRP A 1 533 ? -6.418 -7.148 -19.484 1 41.84 533 TRP A CA 1
ATOM 4250 C C . TRP A 1 533 ? -6.57 -6.016 -20.484 1 41.84 533 TRP A C 1
ATOM 4252 O O . TRP A 1 533 ? -6.422 -4.84 -20.141 1 41.84 533 TRP A O 1
ATOM 4262 N N . GLU A 1 534 ? -6.609 -6.203 -21.672 1 38.59 534 GLU A N 1
ATOM 4263 C CA . GLU A 1 534 ? -6.469 -5.254 -22.766 1 38.59 534 GLU A CA 1
ATOM 4264 C C . GLU A 1 534 ? -7.223 -3.961 -22.484 1 38.59 534 GLU A C 1
ATOM 4266 O O . GLU A 1 534 ? -6.75 -2.873 -22.812 1 38.59 534 GLU A O 1
ATOM 4271 N N . GLU A 1 535 ? -8.539 -4.066 -22.547 1 39.12 535 GLU A N 1
ATOM 4272 C CA . GLU A 1 535 ? -9.164 -2.756 -22.734 1 39.12 535 GLU A CA 1
ATOM 4273 C C . GLU A 1 535 ? -8.594 -1.737 -21.75 1 39.12 535 GLU A C 1
ATOM 4275 O O . GLU A 1 535 ? -8.617 -0.533 -22 1 39.12 535 GLU A O 1
ATOM 4280 N N . SER A 1 536 ? -8.633 -1.961 -20.578 1 33.88 536 SER A N 1
ATOM 4281 C CA . SER A 1 536 ? -8.555 -0.958 -19.516 1 33.88 536 SER A CA 1
ATOM 4282 C C . SER A 1 536 ? -7.121 -0.507 -19.281 1 33.88 536 SER A C 1
ATOM 4284 O O . SER A 1 536 ? -6.883 0.528 -18.656 1 33.88 536 SER A O 1
ATOM 4286 N N . VAL A 1 537 ? -6.137 -1.342 -19.156 1 34.38 537 VAL A N 1
ATOM 4287 C CA . VAL A 1 537 ? -4.977 -0.933 -18.375 1 34.38 537 VAL A CA 1
ATOM 4288 C C . VAL A 1 537 ? -3.908 -0.351 -19.297 1 34.38 537 VAL A C 1
ATOM 4290 O O . VAL A 1 537 ? -3.342 -1.062 -20.125 1 34.38 537 VAL A O 1
ATOM 4293 N N . GLY A 1 538 ? -4.129 0.572 -20.016 1 32.94 538 GLY A N 1
ATOM 4294 C CA . GLY A 1 538 ? -3.033 1.374 -20.531 1 32.94 538 GLY A CA 1
ATOM 4295 C C . GLY A 1 538 ? -1.799 1.342 -19.656 1 32.94 538 GLY A C 1
ATOM 4296 O O . GLY A 1 538 ? -1.546 2.281 -18.891 1 32.94 538 GLY A O 1
ATOM 4297 N N . LEU A 1 539 ? -1.547 0.311 -19.188 1 33 539 LEU A N 1
ATOM 4298 C CA . LEU A 1 539 ? -0.561 0.227 -18.125 1 33 539 LEU A CA 1
ATOM 4299 C C . LEU A 1 539 ? 0.72 0.963 -18.5 1 33 539 LEU A C 1
ATOM 4301 O O . LEU A 1 539 ? 1.399 1.521 -17.625 1 33 539 LEU A O 1
ATOM 4305 N N . PHE A 1 540 ? 1.486 0.267 -19.531 1 29.28 540 PHE A N 1
ATOM 4306 C CA . PHE A 1 540 ? 2.783 0.847 -19.859 1 29.28 540 PHE A CA 1
ATOM 4307 C C . PHE A 1 540 ? 2.621 2.016 -20.828 1 29.28 540 PHE A C 1
ATOM 4309 O O . PHE A 1 540 ? 1.822 1.947 -21.766 1 29.28 540 PHE A O 1
ATOM 4316 N N . MET B 1 1 ? -79.312 -2.16 55.625 1 25.14 1 MET B N 1
ATOM 4317 C CA . MET B 1 1 ? -78.938 -2.82 54.375 1 25.14 1 MET B CA 1
ATOM 4318 C C . MET B 1 1 ? -78.062 -1.951 53.531 1 25.14 1 MET B C 1
ATOM 4320 O O . MET B 1 1 ? -78.5 -0.985 52.906 1 25.14 1 MET B O 1
ATOM 4324 N N . VAL B 1 2 ? -76.875 -1.704 53.969 1 30.95 2 VAL B N 1
ATOM 4325 C CA . VAL B 1 2 ? -75.938 -0.655 53.531 1 30.95 2 VAL B CA 1
ATOM 4326 C C . VAL B 1 2 ? -75.375 -0.976 52.156 1 30.95 2 VAL B C 1
ATOM 4328 O O . VAL B 1 2 ? -74.938 -2.102 51.906 1 30.95 2 VAL B O 1
ATOM 4331 N N . PRO B 1 3 ? -75.75 -0.267 51.125 1 30.03 3 PRO B N 1
ATOM 4332 C CA . PRO B 1 3 ? -75.438 -0.618 49.75 1 30.03 3 PRO B CA 1
ATOM 4333 C C . PRO B 1 3 ? -73.938 -0.791 49.5 1 30.03 3 PRO B C 1
ATOM 4335 O O . PRO B 1 3 ? -73.125 -0.124 50.156 1 30.03 3 PRO B O 1
ATOM 4338 N N . ARG B 1 4 ? -73.5 -2.053 49.156 1 28.59 4 ARG B N 1
ATOM 4339 C CA . ARG B 1 4 ? -72.125 -2.471 48.938 1 28.59 4 ARG B CA 1
ATOM 4340 C C . ARG B 1 4 ? -71.5 -1.66 47.781 1 28.59 4 ARG B C 1
ATOM 4342 O O . ARG B 1 4 ? -72 -1.646 46.688 1 28.59 4 ARG B O 1
ATOM 4349 N N . ALA B 1 5 ? -70.875 -0.516 48.125 1 30.72 5 ALA B N 1
ATOM 4350 C CA . ALA B 1 5 ? -70.25 0.367 47.156 1 30.72 5 ALA B CA 1
ATOM 4351 C C . ALA B 1 5 ? -69.25 -0.412 46.25 1 30.72 5 ALA B C 1
ATOM 4353 O O . ALA B 1 5 ? -68.438 -1.162 46.719 1 30.72 5 ALA B O 1
ATOM 4354 N N . ALA B 1 6 ? -69.75 -0.841 45.031 1 30.45 6 ALA B N 1
ATOM 4355 C CA . ALA B 1 6 ? -69.062 -1.584 43.969 1 30.45 6 ALA B CA 1
ATOM 4356 C C . ALA B 1 6 ? -67.688 -0.97 43.656 1 30.45 6 ALA B C 1
ATOM 4358 O O . ALA B 1 6 ? -67.625 0.183 43.219 1 30.45 6 ALA B O 1
ATOM 4359 N N . SER B 1 7 ? -66.625 -1.17 44.469 1 28.28 7 SER B N 1
ATOM 4360 C CA . SER B 1 7 ? -65.312 -0.653 44.219 1 28.28 7 SER B CA 1
ATOM 4361 C C . SER B 1 7 ? -64.812 -1.068 42.844 1 28.28 7 SER B C 1
ATOM 4363 O O . SER B 1 7 ? -64.75 -2.26 42.531 1 28.28 7 SER B O 1
ATOM 4365 N N . SER B 1 8 ? -65.375 -0.393 41.781 1 29.06 8 SER B N 1
ATOM 4366 C CA . SER B 1 8 ? -65 -0.633 40.406 1 29.06 8 SER B CA 1
ATOM 4367 C C . SER B 1 8 ? -63.469 -0.766 40.281 1 29.06 8 SER B C 1
ATOM 4369 O O . SER B 1 8 ? -62.719 0.08 40.781 1 29.06 8 SER B O 1
ATOM 4371 N N . ASN B 1 9 ? -63.031 -1.961 40.406 1 29.92 9 ASN B N 1
ATOM 4372 C CA . ASN B 1 9 ? -61.625 -2.33 40.156 1 29.92 9 ASN B CA 1
ATOM 4373 C C . ASN B 1 9 ? -61.062 -1.668 38.906 1 29.92 9 ASN B C 1
ATOM 4375 O O . ASN B 1 9 ? -61.531 -1.921 37.812 1 29.92 9 ASN B O 1
ATOM 4379 N N . ALA B 1 10 ? -60.844 -0.352 38.938 1 28.38 10 ALA B N 1
ATOM 4380 C CA . ALA B 1 10 ? -60.219 0.337 37.781 1 28.38 10 ALA B CA 1
ATOM 4381 C C . ALA B 1 10 ? -59.188 -0.546 37.094 1 28.38 10 ALA B C 1
ATOM 4383 O O . ALA B 1 10 ? -58.281 -1.057 37.75 1 28.38 10 ALA B O 1
ATOM 4384 N N . LYS B 1 11 ? -59.594 -1.251 36.062 1 31 11 LYS B N 1
ATOM 4385 C CA . LYS B 1 11 ? -58.719 -1.973 35.156 1 31 11 LYS B CA 1
ATOM 4386 C C . LYS B 1 11 ? -57.375 -1.249 35 1 31 11 LYS B C 1
ATOM 4388 O O . LYS B 1 11 ? -57.344 -0.049 34.719 1 31 11 LYS B O 1
ATOM 4393 N N . SER B 1 12 ? -56.375 -1.593 35.781 1 32.22 12 SER B N 1
ATOM 4394 C CA . SER B 1 12 ? -55.031 -1.021 35.688 1 32.22 12 SER B CA 1
ATOM 4395 C C . SER B 1 12 ? -54.625 -0.79 34.25 1 32.22 12 SER B C 1
ATOM 4397 O O . SER B 1 12 ? -54.75 -1.688 33.406 1 32.22 12 SER B O 1
ATOM 4399 N N . ARG B 1 13 ? -54.875 0.4 33.719 1 35.62 13 ARG B N 1
ATOM 4400 C CA . ARG B 1 13 ? -54.438 0.751 32.375 1 35.62 13 ARG B CA 1
ATOM 4401 C C . ARG B 1 13 ? -53.094 0.144 32.062 1 35.62 13 ARG B C 1
ATOM 4403 O O . ARG B 1 13 ? -52.188 0.196 32.875 1 35.62 13 ARG B O 1
ATOM 4410 N N . ARG B 1 14 ? -53.031 -0.872 31.234 1 40.22 14 ARG B N 1
ATOM 4411 C CA . ARG B 1 14 ? -51.844 -1.502 30.672 1 40.22 14 ARG B CA 1
ATOM 4412 C C . ARG B 1 14 ? -50.75 -0.468 30.391 1 40.22 14 ARG B C 1
ATOM 4414 O O . ARG B 1 14 ? -51.031 0.606 29.859 1 40.22 14 ARG B O 1
ATOM 4421 N N . THR B 1 15 ? -49.875 -0.312 31.297 1 44.66 15 THR B N 1
ATOM 4422 C CA . THR B 1 15 ? -48.75 0.581 31 1 44.66 15 THR B CA 1
ATOM 4423 C C . THR B 1 15 ? -48.344 0.45 29.531 1 44.66 15 THR B C 1
ATOM 4425 O O . THR B 1 15 ? -47.906 -0.616 29.109 1 44.66 15 THR B O 1
ATOM 4428 N N . SER B 1 16 ? -48.938 1.103 28.562 1 53.69 16 SER B N 1
ATOM 4429 C CA . SER B 1 16 ? -48.875 1.044 27.109 1 53.69 16 SER B CA 1
ATOM 4430 C C . SER B 1 16 ? -47.469 1.341 26.609 1 53.69 16 SER B C 1
ATOM 4432 O O . SER B 1 16 ? -47.156 1.161 25.422 1 53.69 16 SER B O 1
ATOM 4434 N N . ARG B 1 17 ? -46.594 1.888 27.5 1 62.44 17 ARG B N 1
ATOM 4435 C CA . ARG B 1 17 ? -45.281 2.316 26.984 1 62.44 17 ARG B CA 1
ATOM 4436 C C . ARG B 1 17 ? -44.156 1.749 27.844 1 62.44 17 ARG B C 1
ATOM 4438 O O . ARG B 1 17 ? -44.188 1.83 29.078 1 62.44 17 ARG B O 1
ATOM 4445 N N . ALA B 1 18 ? -43.344 1.021 27.375 1 72.38 18 ALA B N 1
ATOM 4446 C CA . ALA B 1 18 ? -42.125 0.573 28.062 1 72.38 18 ALA B CA 1
ATOM 4447 C C . ALA B 1 18 ? -41.125 1.726 28.25 1 72.38 18 ALA B C 1
ATOM 4449 O O . ALA B 1 18 ? -41.156 2.695 27.484 1 72.38 18 ALA B O 1
ATOM 4450 N N . CYS B 1 19 ? -40.406 1.873 29.297 1 72.75 19 CYS B N 1
ATOM 4451 C CA . CYS B 1 19 ? -39.344 2.844 29.469 1 72.75 19 CYS B CA 1
ATOM 4452 C C . CYS B 1 19 ? -38.312 2.711 28.344 1 72.75 19 CYS B C 1
ATOM 4454 O O . CYS B 1 19 ? -38.312 1.726 27.609 1 72.75 19 CYS B O 1
ATOM 4456 N N . ASP B 1 20 ? -37.469 3.607 28.109 1 74.62 20 ASP B N 1
ATOM 4457 C CA . ASP B 1 20 ? -36.531 3.643 27 1 74.62 20 ASP B CA 1
ATOM 4458 C C . ASP B 1 20 ? -35.625 2.412 27.031 1 74.62 20 ASP B C 1
ATOM 4460 O O . ASP B 1 20 ? -35.312 1.849 25.969 1 74.62 20 ASP B O 1
ATOM 4464 N N . PHE B 1 21 ? -35.281 1.96 28.125 1 78.25 21 PHE B N 1
ATOM 4465 C CA . PHE B 1 21 ? -34.406 0.797 28.266 1 78.25 21 PHE B CA 1
ATOM 4466 C C . PHE B 1 21 ? -35.156 -0.485 27.922 1 78.25 21 PHE B C 1
ATOM 4468 O O . PHE B 1 21 ? -34.625 -1.332 27.188 1 78.25 21 PHE B O 1
ATOM 4475 N N . CYS B 1 22 ? -36.25 -0.632 28.453 1 76.06 22 CYS B N 1
ATOM 4476 C CA . CYS B 1 22 ? -37.031 -1.828 28.188 1 76.06 22 CYS B CA 1
ATOM 4477 C C . CYS B 1 22 ? -37.5 -1.863 26.734 1 76.06 22 CYS B C 1
ATOM 4479 O O . CYS B 1 22 ? -37.562 -2.93 26.125 1 76.06 22 CYS B O 1
ATOM 4481 N N . HIS B 1 23 ? -37.812 -0.752 26.219 1 75.44 23 HIS B N 1
ATOM 4482 C CA . HIS B 1 23 ? -38.219 -0.657 24.828 1 75.44 23 HIS B CA 1
ATOM 4483 C C . HIS B 1 23 ? -37.125 -1.09 23.891 1 75.44 23 HIS B C 1
ATOM 4485 O O . HIS B 1 23 ? -37.344 -1.835 22.938 1 75.44 23 HIS B O 1
ATOM 4491 N N . LYS B 1 24 ? -35.938 -0.667 24.188 1 73 24 LYS B N 1
ATOM 4492 C CA . LYS B 1 24 ? -34.781 -0.966 23.328 1 73 24 LYS B CA 1
ATOM 4493 C C . LYS B 1 24 ? -34.5 -2.461 23.328 1 73 24 LYS B C 1
ATOM 4495 O O . LYS B 1 24 ? -34 -2.994 22.344 1 73 24 LYS B O 1
ATOM 4500 N N . ARG B 1 25 ? -34.906 -3.092 24.328 1 74.38 25 ARG B N 1
ATOM 4501 C CA . ARG B 1 25 ? -34.594 -4.512 24.469 1 74.38 25 ARG B CA 1
ATOM 4502 C C . ARG B 1 25 ? -35.812 -5.367 24.203 1 74.38 25 ARG B C 1
ATOM 4504 O O . ARG B 1 25 ? -35.781 -6.59 24.359 1 74.38 25 ARG B O 1
ATOM 4511 N N . GLY B 1 26 ? -36.906 -4.766 23.812 1 75.06 26 GLY B N 1
ATOM 4512 C CA . GLY B 1 26 ? -38.156 -5.438 23.484 1 75.06 26 GLY B CA 1
ATOM 4513 C C . GLY B 1 26 ? -38.75 -6.184 24.656 1 75.06 26 GLY B C 1
ATOM 4514 O O . GLY B 1 26 ? -39.438 -7.207 24.484 1 75.06 26 GLY B O 1
ATOM 4515 N N . ARG B 1 27 ? -38.438 -5.852 25.797 1 73.25 27 ARG B N 1
ATOM 4516 C CA . ARG B 1 27 ? -39 -6.539 26.953 1 73.25 27 ARG B CA 1
ATOM 4517 C C . ARG B 1 27 ? -40.156 -5.762 27.547 1 73.25 27 ARG B C 1
ATOM 4519 O O . ARG B 1 27 ? -40.25 -4.547 27.359 1 73.25 27 ARG B O 1
ATOM 4526 N N . ARG B 1 28 ? -41 -6.391 28.156 1 72.44 28 ARG B N 1
ATOM 4527 C CA . ARG B 1 28 ? -42.125 -5.781 28.844 1 72.44 28 ARG B CA 1
ATOM 4528 C C . ARG B 1 28 ? -41.688 -5.027 30.094 1 72.44 28 ARG B C 1
ATOM 4530 O O . ARG B 1 28 ? -40.938 -5.57 30.922 1 72.44 28 ARG B O 1
ATOM 4537 N N . CYS B 1 29 ? -41.906 -3.729 30.062 1 69.12 29 CYS B N 1
ATOM 4538 C CA . CYS B 1 29 ? -41.562 -2.855 31.172 1 69.12 29 CYS B CA 1
ATOM 4539 C C . CYS B 1 29 ? -42.5 -3.064 32.344 1 69.12 29 CYS B C 1
ATOM 4541 O O . CYS B 1 29 ? -43.719 -2.883 32.219 1 69.12 29 CYS B O 1
ATOM 4543 N N . LYS B 1 30 ? -42.094 -3.756 33.375 1 72.25 30 LYS B N 1
ATOM 4544 C CA . LYS B 1 30 ? -42.938 -3.906 34.594 1 72.25 30 LYS B CA 1
ATOM 4545 C C . LYS B 1 30 ? -42.625 -2.814 35.594 1 72.25 30 LYS B C 1
ATOM 4547 O O . LYS B 1 30 ? -41.5 -2.709 36.094 1 72.25 30 LYS B O 1
ATOM 4552 N N . LYS B 1 31 ? -43.438 -1.878 35.812 1 68.19 31 LYS B N 1
ATOM 4553 C CA . LYS B 1 31 ? -43.281 -0.79 36.75 1 68.19 31 LYS B CA 1
ATOM 4554 C C . LYS B 1 31 ? -43.125 -1.327 38.188 1 68.19 31 LYS B C 1
ATOM 4556 O O . LYS B 1 31 ? -43.781 -2.301 38.562 1 68.19 31 LYS B O 1
ATOM 4561 N N . ASP B 1 32 ? -41.969 -0.777 38.875 1 68.12 32 ASP B N 1
ATOM 4562 C CA . ASP B 1 32 ? -41.781 -1.171 40.25 1 68.12 32 ASP B CA 1
ATOM 4563 C C . ASP B 1 32 ? -42.875 -0.608 41.156 1 68.12 32 ASP B C 1
ATOM 4565 O O . ASP B 1 32 ? -43.312 0.529 40.969 1 68.12 32 ASP B O 1
ATOM 4569 N N . THR B 1 33 ? -43.5 -1.256 42 1 66.56 33 THR B N 1
ATOM 4570 C CA . THR B 1 33 ? -44.562 -0.867 42.938 1 66.56 33 THR B CA 1
ATOM 4571 C C . THR B 1 33 ? -44.062 0.222 43.875 1 66.56 33 THR B C 1
ATOM 4573 O O . THR B 1 33 ? -44.844 1.046 44.344 1 66.56 33 THR B O 1
ATOM 4576 N N . GLU B 1 34 ? -42.812 0.309 44.312 1 66.5 34 GLU B N 1
ATOM 4577 C CA . GLU B 1 34 ? -42.312 1.218 45.344 1 66.5 34 GLU B CA 1
ATOM 4578 C C . GLU B 1 34 ? -41.844 2.541 44.75 1 66.5 34 GLU B C 1
ATOM 4580 O O . GLU B 1 34 ? -41.938 3.586 45.406 1 66.5 34 GLU B O 1
ATOM 4585 N N . SER B 1 35 ? -41.188 2.58 43.469 1 58.78 35 SER B N 1
ATOM 4586 C CA . SER B 1 35 ? -40.812 3.82 42.812 1 58.78 35 SER B CA 1
ATOM 4587 C C . SER B 1 35 ? -41.438 3.912 41.406 1 58.78 35 SER B C 1
ATOM 4589 O O . SER B 1 35 ? -41 3.221 40.5 1 58.78 35 SER B O 1
ATOM 4591 N N . PRO B 1 36 ? -42.562 4.562 41.219 1 61 36 PRO B N 1
ATOM 4592 C CA . PRO B 1 36 ? -43.344 4.609 39.969 1 61 36 PRO B CA 1
ATOM 4593 C C . PRO B 1 36 ? -42.562 5.125 38.781 1 61 36 PRO B C 1
ATOM 4595 O O . PRO B 1 36 ? -43 4.988 37.625 1 61 36 PRO B O 1
ATOM 4598 N N . LEU B 1 37 ? -41.469 5.652 38.938 1 65.5 37 LEU B N 1
ATOM 4599 C CA . LEU B 1 37 ? -40.781 6.301 37.844 1 65.5 37 LEU B CA 1
ATOM 4600 C C . LEU B 1 37 ? -39.75 5.375 37.25 1 65.5 37 LEU B C 1
ATOM 4602 O O . LEU B 1 37 ? -39.125 5.707 36.219 1 65.5 37 LEU B O 1
ATOM 4606 N N . GLN B 1 38 ? -39.531 4.191 37.938 1 71.25 38 GLN B N 1
ATOM 4607 C CA . GLN B 1 38 ? -38.531 3.246 37.438 1 71.25 38 GLN B CA 1
ATOM 4608 C C . GLN B 1 38 ? -39.125 1.863 37.219 1 71.25 38 GLN B C 1
ATOM 4610 O O . GLN B 1 38 ? -40.062 1.47 37.938 1 71.25 38 GLN B O 1
ATOM 4615 N N . CYS B 1 39 ? -38.781 1.215 36.188 1 74.25 39 CYS B N 1
ATOM 4616 C CA . CYS B 1 39 ? -39.281 -0.139 36 1 74.25 39 CYS B CA 1
ATOM 4617 C C . CYS B 1 39 ? -38.375 -1.163 36.688 1 74.25 39 CYS B C 1
ATOM 4619 O O . CYS B 1 39 ? -37.219 -0.885 36.938 1 74.25 39 CYS B O 1
ATOM 4621 N N . THR B 1 40 ? -38.844 -2.326 37.156 1 77.25 40 THR B N 1
ATOM 4622 C CA . THR B 1 40 ? -38.125 -3.383 37.875 1 77.25 40 THR B CA 1
ATOM 4623 C C . THR B 1 40 ? -36.906 -3.854 37.062 1 77.25 40 THR B C 1
ATOM 4625 O O . THR B 1 40 ? -35.875 -4.219 37.625 1 77.25 40 THR B O 1
ATOM 4628 N N . THR B 1 41 ? -37.031 -3.826 35.75 1 76.69 41 THR B N 1
ATOM 4629 C CA . THR B 1 41 ? -35.969 -4.262 34.875 1 76.69 41 THR B CA 1
ATOM 4630 C C . THR B 1 41 ? -34.781 -3.277 34.938 1 76.69 41 THR B C 1
ATOM 4632 O O . THR B 1 41 ? -33.625 -3.684 35.031 1 76.69 41 THR B O 1
ATOM 4635 N N . CYS B 1 42 ? -35.031 -2.061 34.812 1 75.31 42 CYS B N 1
ATOM 4636 C CA . CYS B 1 42 ? -34 -1.054 34.906 1 75.31 42 CYS B CA 1
ATOM 4637 C C . CYS B 1 42 ? -33.312 -1.117 36.281 1 75.31 42 CYS B C 1
ATOM 4639 O O . CYS B 1 42 ? -32.094 -0.969 36.375 1 75.31 42 CYS B O 1
ATOM 4641 N N . ILE B 1 43 ? -33.906 -1.362 37.375 1 77.69 43 ILE B N 1
ATOM 4642 C CA . ILE B 1 43 ? -33.344 -1.525 38.719 1 77.69 43 ILE B CA 1
ATOM 4643 C C . ILE B 1 43 ? -32.438 -2.744 38.75 1 77.69 43 ILE B C 1
ATOM 4645 O O . ILE B 1 43 ? -31.328 -2.678 39.25 1 77.69 43 ILE B O 1
ATOM 4649 N N . ASP B 1 44 ? -32.938 -3.812 38.188 1 75 44 ASP B N 1
ATOM 4650 C CA . ASP B 1 44 ? -32.156 -5.043 38.188 1 75 44 ASP B CA 1
ATOM 4651 C C . ASP B 1 44 ? -30.859 -4.879 37.438 1 75 44 ASP B C 1
ATOM 4653 O O . ASP B 1 44 ? -29.828 -5.449 37.781 1 75 44 ASP B O 1
ATOM 4657 N N . PHE B 1 45 ? -30.844 -4.02 36.406 1 75.88 45 PHE B N 1
ATOM 4658 C CA . PHE B 1 45 ? -29.688 -3.836 35.531 1 75.88 45 PHE B CA 1
ATOM 4659 C C . PHE B 1 45 ? -28.891 -2.609 35.938 1 75.88 45 PHE B C 1
ATOM 4661 O O . PHE B 1 45 ? -27.828 -2.332 35.375 1 75.88 45 PHE B O 1
ATOM 4668 N N . GLY B 1 46 ? -29.344 -1.88 37 1 77.31 46 GLY B N 1
ATOM 4669 C CA . GLY B 1 46 ? -28.688 -0.702 37.531 1 77.31 46 GLY B CA 1
ATOM 4670 C C . GLY B 1 46 ? -28.625 0.453 36.562 1 77.31 46 GLY B C 1
ATOM 4671 O O . GLY B 1 46 ? -27.641 1.199 36.531 1 77.31 46 GLY B O 1
ATOM 4672 N N . VAL B 1 47 ? -29.547 0.496 35.688 1 77.81 47 VAL B N 1
ATOM 4673 C CA . VAL B 1 47 ? -29.578 1.591 34.719 1 77.81 47 VAL B CA 1
ATOM 4674 C C . VAL B 1 47 ? -30.703 2.559 35.094 1 77.81 47 VAL B C 1
ATOM 4676 O O . VAL B 1 47 ? -31.656 2.188 35.781 1 77.81 47 VAL B O 1
ATOM 4679 N N . ALA B 1 48 ? -30.531 3.822 34.625 1 77.19 48 ALA B N 1
ATOM 4680 C CA . ALA B 1 48 ? -31.562 4.82 34.844 1 77.19 48 ALA B CA 1
ATOM 4681 C C . ALA B 1 48 ? -32.812 4.523 34.031 1 77.19 48 ALA B C 1
ATOM 4683 O O . ALA B 1 48 ? -32.719 4.273 32.812 1 77.19 48 ALA B O 1
ATOM 4684 N N . CYS B 1 49 ? -33.906 4.453 34.562 1 72.06 49 CYS B N 1
ATOM 4685 C CA . CYS B 1 49 ? -35.188 4.215 33.875 1 72.06 49 CYS B CA 1
ATOM 4686 C C . CYS B 1 49 ? -35.719 5.508 33.281 1 72.06 49 CYS B C 1
ATOM 4688 O O . CYS B 1 49 ? -36.188 6.391 34 1 72.06 49 CYS B O 1
ATOM 4690 N N . THR B 1 50 ? -35.406 5.836 32.062 1 77.31 50 THR B N 1
ATOM 4691 C CA . THR B 1 50 ? -35.812 7.062 31.375 1 77.31 50 THR B CA 1
ATOM 4692 C C . THR B 1 50 ? -37 6.785 30.422 1 77.31 50 THR B C 1
ATOM 4694 O O . THR B 1 50 ? -37.125 5.668 29.922 1 77.31 50 THR B O 1
ATOM 4697 N N . TRP B 1 51 ? -37.906 7.625 30.297 1 65.75 51 TRP B N 1
ATOM 4698 C CA . TRP B 1 51 ? -39.094 7.566 29.453 1 65.75 51 TRP B CA 1
ATOM 4699 C C . TRP B 1 51 ? -39.094 8.719 28.453 1 65.75 51 TRP B C 1
ATOM 4701 O O . TRP B 1 51 ? -40.094 9.461 28.359 1 65.75 51 TRP B O 1
ATOM 4711 N N . SER B 1 52 ? -38 9.062 27.953 1 69.44 52 SER B N 1
ATOM 4712 C CA . SER B 1 52 ? -37.844 10.242 27.109 1 69.44 52 SER B CA 1
ATOM 4713 C C . SER B 1 52 ? -38.25 9.953 25.672 1 69.44 52 SER B C 1
ATOM 4715 O O . SER B 1 52 ? -38.281 10.852 24.828 1 69.44 52 SER B O 1
ATOM 4717 N N . ARG B 1 53 ? -38.5 8.781 25.5 1 62.12 53 ARG B N 1
ATOM 4718 C CA . ARG B 1 53 ? -38.906 8.445 24.125 1 62.12 53 ARG B CA 1
ATOM 4719 C C . ARG B 1 53 ? -40.219 9.078 23.766 1 62.12 53 ARG B C 1
ATOM 4721 O O . ARG B 1 53 ? -41.188 9.023 24.531 1 62.12 53 ARG B O 1
ATOM 4728 N N . VAL B 1 54 ? -40.312 9.914 22.75 1 58.59 54 VAL B N 1
ATOM 4729 C CA . VAL B 1 54 ? -41.562 10.438 22.188 1 58.59 54 VAL B CA 1
ATOM 4730 C C . VAL B 1 54 ? -42.25 9.344 21.391 1 58.59 54 VAL B C 1
ATOM 4732 O O . VAL B 1 54 ? -41.625 8.641 20.594 1 58.59 54 VAL B O 1
ATOM 4735 N N . PRO B 1 55 ? -43.344 8.945 21.844 1 48.78 55 PRO B N 1
ATOM 4736 C CA . PRO B 1 55 ? -44.062 7.934 21.078 1 48.78 55 PRO B CA 1
ATOM 4737 C C . PRO B 1 55 ? -44.219 8.289 19.594 1 48.78 55 PRO B C 1
ATOM 4739 O O . PRO B 1 55 ? -44.438 9.461 19.25 1 48.78 55 PRO B O 1
ATOM 4742 N N . ALA B 1 56 ? -43.719 7.457 18.719 1 46.59 56 ALA B N 1
ATOM 4743 C CA . ALA B 1 56 ? -44.031 7.676 17.312 1 46.59 56 ALA B CA 1
ATOM 4744 C C . ALA B 1 56 ? -45.531 7.684 17.062 1 46.59 56 ALA B C 1
ATOM 4746 O O . ALA B 1 56 ? -46.25 6.797 17.547 1 46.59 56 ALA B O 1
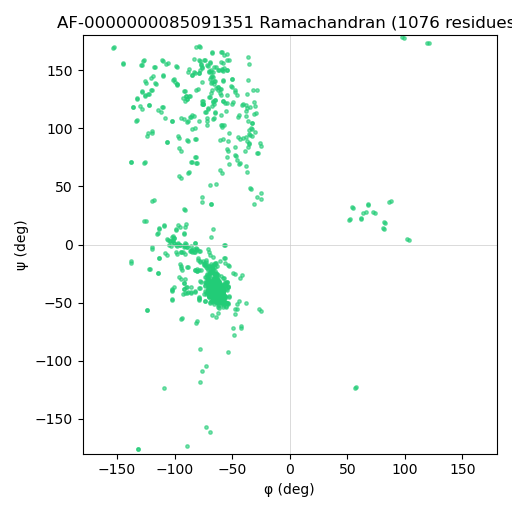ATOM 4747 N N . LYS B 1 57 ? -46.188 8.742 16.891 1 43.28 57 LYS B N 1
ATOM 4748 C CA . LYS B 1 57 ? -47.562 8.742 16.375 1 43.28 57 LYS B CA 1
ATOM 4749 C C . LYS B 1 57 ? -47.719 7.664 15.312 1 43.28 57 LYS B C 1
ATOM 4751 O O . LYS B 1 57 ? -46.844 7.414 14.508 1 43.28 57 LYS B O 1
ATOM 4756 N N . ARG B 1 58 ? -48.531 6.695 15.492 1 40.75 58 ARG B N 1
ATOM 4757 C CA . ARG B 1 58 ? -48.875 5.613 14.578 1 40.75 58 ARG B CA 1
ATOM 4758 C C . ARG B 1 58 ? -49.219 6.152 13.195 1 40.75 58 ARG B C 1
ATOM 4760 O O . ARG B 1 58 ? -49.688 5.41 12.336 1 40.75 58 ARG B O 1
ATOM 4767 N N . GLY B 1 59 ? -49.656 7.414 13.094 1 37.34 59 GLY B N 1
ATOM 4768 C CA . GLY B 1 59 ? -50.125 7.715 11.758 1 37.34 59 GLY B CA 1
ATOM 4769 C C . GLY B 1 59 ? -49.156 7.34 10.672 1 37.34 59 GLY B C 1
ATOM 4770 O O . GLY B 1 59 ? -47.969 7.121 10.953 1 37.34 59 GLY B O 1
ATOM 4771 N N . THR B 1 60 ? -49.719 6.84 9.508 1 36.16 60 THR B N 1
ATOM 4772 C CA . THR B 1 60 ? -48.812 6.695 8.375 1 36.16 60 THR B CA 1
ATOM 4773 C C . THR B 1 60 ? -47.781 7.82 8.359 1 36.16 60 THR B C 1
ATOM 4775 O O . THR B 1 60 ? -48.125 9 8.438 1 36.16 60 THR B O 1
ATOM 4778 N N . LYS B 1 61 ? -46.75 7.633 9.031 1 35.38 61 LYS B N 1
ATOM 4779 C CA . LYS B 1 61 ? -45.844 8.773 9.008 1 35.38 61 LYS B CA 1
ATOM 4780 C C . LYS B 1 61 ? -45.906 9.508 7.676 1 35.38 61 LYS B C 1
ATOM 4782 O O . LYS B 1 61 ? -45.906 8.883 6.613 1 35.38 61 LYS B O 1
ATOM 4787 N N . PRO B 1 62 ? -46.625 10.609 7.574 1 34.34 62 PRO B N 1
ATOM 4788 C CA . PRO B 1 62 ? -46.562 11.148 6.215 1 34.34 62 PRO B CA 1
ATOM 4789 C C . PRO B 1 62 ? -45.25 10.852 5.527 1 34.34 62 PRO B C 1
ATOM 4791 O O . PRO B 1 62 ? -44.188 10.805 6.188 1 34.34 62 PRO B O 1
ATOM 4794 N N . ARG B 1 63 ? -45.312 10.047 4.531 1 36.03 63 ARG B N 1
ATOM 4795 C CA . ARG B 1 63 ? -44.156 10.031 3.635 1 36.03 63 ARG B CA 1
ATOM 4796 C C . ARG B 1 63 ? -43.531 11.422 3.535 1 36.03 63 ARG B C 1
ATOM 4798 O O . ARG B 1 63 ? -44.094 12.328 2.934 1 36.03 63 ARG B O 1
ATOM 4805 N N . SER B 1 64 ? -43.312 12.039 4.633 1 33.31 64 SER B N 1
ATOM 4806 C CA . SER B 1 64 ? -42.875 13.43 4.535 1 33.31 64 SER B CA 1
ATOM 4807 C C . SER B 1 64 ? -42.156 13.695 3.203 1 33.31 64 SER B C 1
ATOM 4809 O O . SER B 1 64 ? -41.188 13.016 2.854 1 33.31 64 SER B O 1
ATOM 4811 N N . GLY B 1 65 ? -42.812 14.016 2.189 1 37.91 65 GLY B N 1
ATOM 4812 C CA . GLY B 1 65 ? -42.531 14.414 0.823 1 37.91 65 GLY B CA 1
ATOM 4813 C C . GLY B 1 65 ? -41.156 15.078 0.682 1 37.91 65 GLY B C 1
ATOM 4814 O O . GLY B 1 65 ? -40.688 15.328 -0.433 1 37.91 65 GLY B O 1
ATOM 4815 N N . ASN B 1 66 ? -40.906 16.109 1.44 1 34.12 66 ASN B N 1
ATOM 4816 C CA . ASN B 1 66 ? -39.719 16.812 1.023 1 34.12 66 ASN B CA 1
ATOM 4817 C C . ASN B 1 66 ? -38.469 15.977 1.279 1 34.12 66 ASN B C 1
ATOM 4819 O O . ASN B 1 66 ? -37.812 16.109 2.326 1 34.12 66 ASN B O 1
ATOM 4823 N N . LYS B 1 67 ? -38.469 14.734 1.168 1 41.41 67 LYS B N 1
ATOM 4824 C CA . LYS B 1 67 ? -37.188 14.016 1.169 1 41.41 67 LYS B CA 1
ATOM 4825 C C . LYS B 1 67 ? -36.062 14.891 0.627 1 41.41 67 LYS B C 1
ATOM 4827 O O . LYS B 1 67 ? -36.062 15.281 -0.542 1 41.41 67 LYS B O 1
ATOM 4832 N N . ALA B 1 68 ? -35.594 15.773 1.491 1 43.09 68 ALA B N 1
ATOM 4833 C CA . ALA B 1 68 ? -34.438 16.531 1.033 1 43.09 68 ALA B CA 1
ATOM 4834 C C . ALA B 1 68 ? -33.594 15.711 0.066 1 43.09 68 ALA B C 1
ATOM 4836 O O . ALA B 1 68 ? -33.5 14.484 0.199 1 43.09 68 ALA B O 1
ATOM 4837 N N . ALA B 1 69 ? -33.5 16.234 -1.077 1 55.5 69 ALA B N 1
ATOM 4838 C CA . ALA B 1 69 ? -32.656 15.625 -2.113 1 55.5 69 ALA B CA 1
ATOM 4839 C C . ALA B 1 69 ? -31.422 14.992 -1.514 1 55.5 69 ALA B C 1
ATOM 4841 O O . ALA B 1 69 ? -30.828 15.531 -0.577 1 55.5 69 ALA B O 1
ATOM 4842 N N . PRO B 1 70 ? -31.25 13.68 -1.665 1 76.81 70 PRO B N 1
ATOM 4843 C CA . PRO B 1 70 ? -30.062 13 -1.115 1 76.81 70 PRO B CA 1
ATOM 4844 C C . PRO B 1 70 ? -28.781 13.805 -1.303 1 76.81 70 PRO B C 1
ATOM 4846 O O . PRO B 1 70 ? -28.656 14.555 -2.279 1 76.81 70 PRO B O 1
ATOM 4849 N N . TRP B 1 71 ? -28.016 14.188 -0.204 1 89.69 71 TRP B N 1
ATOM 4850 C CA . TRP B 1 71 ? -26.688 14.805 -0.155 1 89.69 71 TRP B CA 1
ATOM 4851 C C . TRP B 1 71 ? -26.797 16.312 -0.268 1 89.69 71 TRP B C 1
ATOM 4853 O O . TRP B 1 71 ? -26.094 16.938 -1.074 1 89.69 71 TRP B O 1
ATOM 4863 N N . THR B 1 72 ? -27.844 16.891 0.344 1 89.62 72 THR B N 1
ATOM 4864 C CA . THR B 1 72 ? -28.031 18.328 0.395 1 89.62 72 THR B CA 1
ATOM 4865 C C . THR B 1 72 ? -27.828 18.859 1.814 1 89.62 72 THR B C 1
ATOM 4867 O O . THR B 1 72 ? -27.969 18.109 2.783 1 89.62 72 THR B O 1
ATOM 4870 N N . LEU B 1 73 ? -27.531 20.172 1.809 1 90.88 73 LEU B N 1
ATOM 4871 C CA . LEU B 1 73 ? -27.359 20.828 3.102 1 90.88 73 LEU B CA 1
ATOM 4872 C C . LEU B 1 73 ? -28.719 21.156 3.73 1 90.88 73 LEU B C 1
ATOM 4874 O O . LEU B 1 73 ? -29.625 21.625 3.043 1 90.88 73 LEU B O 1
ATOM 4878 N N . SER B 1 74 ? -28.781 20.812 5.004 1 89.25 74 SER B N 1
ATOM 4879 C CA . SER B 1 74 ? -29.984 21.094 5.777 1 89.25 74 SER B CA 1
ATOM 4880 C C . SER B 1 74 ? -29.656 21.828 7.066 1 89.25 74 SER B C 1
ATOM 4882 O O . SER B 1 74 ? -28.781 21.406 7.828 1 89.25 74 SER B O 1
ATOM 4884 N N . GLU B 1 75 ? -30.344 22.875 7.332 1 88.75 75 GLU B N 1
ATOM 4885 C CA . GLU B 1 75 ? -30.094 23.656 8.547 1 88.75 75 GLU B CA 1
ATOM 4886 C C . GLU B 1 75 ? -30.453 22.859 9.789 1 88.75 75 GLU B C 1
ATOM 4888 O O . GLU B 1 75 ? -29.812 23 10.836 1 88.75 75 GLU B O 1
ATOM 4893 N N . THR B 1 76 ? -31.406 22.125 9.695 1 88.06 76 THR B N 1
ATOM 4894 C CA . THR B 1 76 ? -31.875 21.328 10.828 1 88.06 76 THR B CA 1
ATOM 4895 C C . THR B 1 76 ? -30.844 20.266 11.188 1 88.06 76 THR B C 1
ATOM 4897 O O . THR B 1 76 ? -30.609 20 12.375 1 88.06 76 THR B O 1
ATOM 4900 N N . LYS B 1 77 ? -30.312 19.734 10.211 1 89.62 77 LYS B N 1
ATOM 4901 C CA . LYS B 1 77 ? -29.375 18.641 10.445 1 89.62 77 LYS B CA 1
ATOM 4902 C C . LYS B 1 77 ? -27.953 19.141 10.656 1 89.62 77 LYS B C 1
ATOM 4904 O O . LYS B 1 77 ? -27.25 18.688 11.555 1 89.62 77 LYS B O 1
ATOM 4909 N N . HIS B 1 78 ? -27.547 20.141 9.859 1 93.31 78 HIS B N 1
ATOM 4910 C CA . HIS B 1 78 ? -26.141 20.469 9.773 1 93.31 78 HIS B CA 1
ATOM 4911 C C . HIS B 1 78 ? -25.844 21.797 10.477 1 93.31 78 HIS B C 1
ATOM 4913 O O . HIS B 1 78 ? -24.688 22.156 10.68 1 93.31 78 HIS B O 1
ATOM 4919 N N . GLY B 1 79 ? -26.891 22.453 10.891 1 91 79 GLY B N 1
ATOM 4920 C CA . GLY B 1 79 ? -26.719 23.766 11.492 1 91 79 GLY B CA 1
ATOM 4921 C C . GLY B 1 79 ? -26.953 24.906 10.516 1 91 79 GLY B C 1
ATOM 4922 O O . GLY B 1 79 ? -27.203 24.672 9.336 1 91 79 GLY B O 1
ATOM 4923 N N . SER B 1 80 ? -26.844 26.125 11 1 91.75 80 SER B N 1
ATOM 4924 C CA . SER B 1 80 ? -27.078 27.312 10.188 1 91.75 80 SER B CA 1
ATOM 4925 C C . SER B 1 80 ? -25.984 27.5 9.141 1 91.75 80 SER B C 1
ATOM 4927 O O . SER B 1 80 ? -24.891 26.969 9.281 1 91.75 80 SER B O 1
ATOM 4929 N N . ILE B 1 81 ? -26.312 28.203 8.102 1 92.19 81 ILE B N 1
ATOM 4930 C CA . ILE B 1 81 ? -25.344 28.5 7.047 1 92.19 81 ILE B CA 1
ATOM 4931 C C . ILE B 1 81 ? -24.172 29.281 7.629 1 92.19 81 ILE B C 1
ATOM 4933 O O . ILE B 1 81 ? -23.031 29.109 7.188 1 92.19 81 ILE B O 1
ATOM 4937 N N . GLU B 1 82 ? -24.453 30.125 8.578 1 92.75 82 GLU B N 1
ATOM 4938 C CA . GLU B 1 82 ? -23.406 30.875 9.25 1 92.75 82 GLU B CA 1
ATOM 4939 C C . GLU B 1 82 ? -22.422 29.953 9.953 1 92.75 82 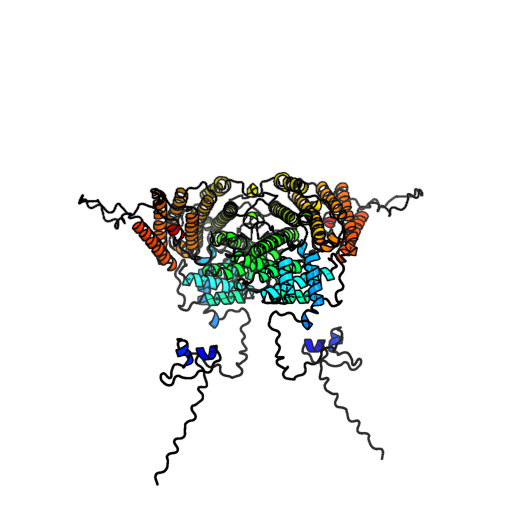GLU B C 1
ATOM 4941 O O . GLU B 1 82 ? -21.203 30.203 9.938 1 92.75 82 GLU B O 1
ATOM 4946 N N . LEU B 1 83 ? -22.984 28.969 10.531 1 95.12 83 LEU B N 1
ATOM 4947 C CA . LEU B 1 83 ? -22.125 27.984 11.188 1 95.12 83 LEU B CA 1
ATOM 4948 C C . LEU B 1 83 ? -21.234 27.266 10.172 1 95.12 83 LEU B C 1
ATOM 4950 O O . LEU B 1 83 ? -20.031 27.109 10.391 1 95.12 83 LEU B O 1
ATOM 4954 N N . ILE B 1 84 ? -21.844 26.812 9.125 1 95.81 84 ILE B N 1
ATOM 4955 C CA . ILE B 1 84 ? -21.094 26.109 8.078 1 95.81 84 ILE B CA 1
ATOM 4956 C C . ILE B 1 84 ? -20 27.016 7.531 1 95.81 84 ILE B C 1
ATOM 4958 O O . ILE B 1 84 ? -18.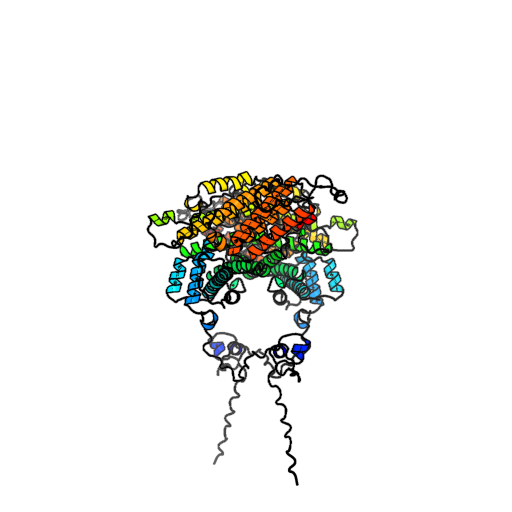875 26.562 7.273 1 95.81 84 ILE B O 1
ATOM 4962 N N . GLU B 1 85 ? -20.281 28.25 7.402 1 94.81 85 GLU B N 1
ATOM 4963 C CA . GLU B 1 85 ? -19.297 29.203 6.922 1 94.81 85 GLU B CA 1
ATOM 4964 C C . GLU B 1 85 ? -18.141 29.344 7.91 1 94.81 85 GLU B C 1
ATOM 4966 O O . GLU B 1 85 ? -16.984 29.469 7.504 1 94.81 85 GLU B O 1
ATOM 4971 N N . GLN B 1 86 ? -18.484 29.375 9.133 1 95.12 86 GLN B N 1
ATOM 4972 C CA . GLN B 1 86 ? -17.453 29.453 10.156 1 95.12 86 GLN B CA 1
ATOM 4973 C C . GLN B 1 86 ? -16.547 28.219 10.109 1 95.12 86 GLN B C 1
ATOM 4975 O O . GLN B 1 86 ? -15.336 28.312 10.305 1 95.12 86 GLN B O 1
ATOM 4980 N N . LEU B 1 87 ? -17.156 27.078 9.883 1 96.62 87 LEU B N 1
ATOM 4981 C CA . LEU B 1 87 ? -16.391 25.844 9.781 1 96.62 87 LEU B CA 1
ATOM 4982 C C . LEU B 1 87 ? -15.492 25.859 8.555 1 96.62 87 LEU B C 1
ATOM 4984 O O . LEU B 1 87 ? -14.344 25.406 8.609 1 96.62 87 LEU B O 1
ATOM 4988 N N . ILE B 1 88 ? -15.984 26.359 7.461 1 96.25 88 ILE B N 1
ATOM 4989 C CA . ILE B 1 88 ? -15.195 26.484 6.242 1 96.25 88 ILE B CA 1
ATOM 4990 C C . ILE B 1 88 ? -14.031 27.438 6.473 1 96.25 88 ILE B C 1
ATOM 4992 O O . ILE B 1 88 ? -12.898 27.156 6.074 1 96.25 88 ILE B O 1
ATOM 4996 N N . ASP B 1 89 ? -14.297 28.516 7.121 1 94.19 89 ASP B N 1
ATOM 4997 C CA . ASP B 1 89 ? -13.25 29.484 7.422 1 94.19 89 ASP B CA 1
ATOM 4998 C C . ASP B 1 89 ? -12.156 28.875 8.289 1 94.19 89 ASP B C 1
ATOM 5000 O O . ASP B 1 89 ? -10.969 29.062 8.023 1 94.19 89 ASP B O 1
ATOM 5004 N N . ASN B 1 90 ? -12.625 28.188 9.266 1 92.88 90 ASN B N 1
ATOM 5005 C CA . ASN B 1 90 ? -11.656 27.531 10.141 1 92.88 90 ASN B CA 1
ATOM 5006 C C . ASN B 1 90 ? -10.852 26.484 9.391 1 92.88 90 ASN B C 1
ATOM 5008 O O . ASN B 1 90 ? -9.664 26.281 9.672 1 92.88 90 ASN B O 1
ATOM 5012 N N . PHE B 1 91 ? -11.516 25.75 8.531 1 95.25 91 PHE B N 1
ATOM 5013 C CA . PHE B 1 91 ? -10.82 24.75 7.738 1 95.25 91 PHE B CA 1
ATOM 5014 C C . PHE B 1 91 ? -9.648 25.359 6.98 1 95.25 91 PHE B C 1
ATOM 5016 O O . PHE B 1 91 ? -8.531 24.859 7.039 1 95.25 91 PHE B O 1
ATOM 5023 N N . PHE B 1 92 ? -9.867 26.406 6.305 1 93.44 92 PHE B N 1
ATOM 5024 C CA . PHE B 1 92 ? -8.836 27.016 5.461 1 93.44 92 PHE B CA 1
ATOM 5025 C C . PHE B 1 92 ? -7.797 27.734 6.305 1 93.44 92 PHE B C 1
ATOM 5027 O O . PHE B 1 92 ? -6.68 27.984 5.852 1 93.44 92 PHE B O 1
ATOM 5034 N N . GLU B 1 93 ? -8.141 27.969 7.527 1 90.31 93 GLU B N 1
ATOM 5035 C CA . GLU B 1 93 ? -7.207 28.656 8.406 1 90.31 93 GLU B CA 1
ATOM 5036 C C . GLU B 1 93 ? -6.32 27.672 9.164 1 90.31 93 GLU B C 1
ATOM 5038 O O . GLU B 1 93 ? -5.113 27.891 9.289 1 90.31 93 GLU B O 1
ATOM 5043 N N . ALA B 1 94 ? -6.941 26.594 9.633 1 86.94 94 ALA B N 1
ATOM 5044 C CA . ALA B 1 94 ? -6.227 25.766 10.609 1 86.94 94 ALA B CA 1
ATOM 5045 C C . ALA B 1 94 ? -5.914 24.391 10.039 1 86.94 94 ALA B C 1
ATOM 5047 O O . ALA B 1 94 ? -4.973 23.719 10.477 1 86.94 94 ALA B O 1
ATOM 5048 N N . VAL B 1 95 ? -6.641 23.922 9.094 1 90.75 95 VAL B N 1
ATOM 5049 C CA . VAL B 1 95 ? -6.465 22.562 8.578 1 90.75 95 VAL B CA 1
ATOM 5050 C C . VAL B 1 95 ? -5.707 22.609 7.258 1 90.75 95 VAL B C 1
ATOM 5052 O O . VAL B 1 95 ? -4.781 21.812 7.035 1 90.75 95 VAL B O 1
ATOM 5055 N N . TYR B 1 96 ? -6.016 23.547 6.469 1 92.75 96 TYR B N 1
ATOM 5056 C CA . TYR B 1 96 ? -5.562 23.672 5.09 1 92.75 96 TYR B CA 1
ATOM 5057 C C . TYR B 1 96 ? -4.047 23.781 5.02 1 92.75 96 TYR B C 1
ATOM 5059 O O . TYR B 1 96 ? -3.418 23.25 4.102 1 92.75 96 TYR B O 1
ATOM 5067 N N . PRO B 1 97 ? -3.408 24.391 5.91 1 90.19 97 PRO B N 1
ATOM 5068 C CA . PRO B 1 97 ? -1.951 24.484 5.797 1 90.19 97 PRO B CA 1
ATOM 5069 C C . PRO B 1 97 ? -1.264 23.125 5.863 1 90.19 97 PRO B C 1
ATOM 5071 O O . PRO B 1 97 ? -0.113 22.984 5.438 1 90.19 97 PRO B O 1
ATOM 5074 N N . VAL B 1 98 ? -1.969 22.188 6.367 1 87.12 98 VAL B N 1
ATOM 5075 C CA . VAL B 1 98 ? -1.42 20.828 6.43 1 87.12 98 VAL B CA 1
ATOM 5076 C C . VAL B 1 98 ? -2.025 19.969 5.316 1 87.12 98 VAL B C 1
ATOM 5078 O O . VAL B 1 98 ? -1.306 19.281 4.598 1 87.12 98 VAL B O 1
ATOM 5081 N N . ALA B 1 99 ? -3.289 20.062 5.215 1 92.56 99 ALA B N 1
ATOM 5082 C CA . ALA B 1 99 ? -4.035 19.297 4.23 1 92.56 99 ALA B CA 1
ATOM 5083 C C . ALA B 1 99 ? -4.52 20.172 3.084 1 92.56 99 ALA B C 1
ATOM 5085 O O . ALA B 1 99 ? -5.691 20.547 3.035 1 92.56 99 ALA B O 1
ATOM 5086 N N . ILE B 1 100 ? -3.762 20.344 2.094 1 93.69 100 ILE B N 1
ATOM 5087 C CA . ILE B 1 100 ? -4.004 21.344 1.067 1 93.69 100 ILE B CA 1
ATOM 5088 C C . ILE B 1 100 ? -4.828 20.734 -0.068 1 93.69 100 ILE B C 1
ATOM 5090 O O . ILE B 1 100 ? -4.719 21.172 -1.22 1 93.69 100 ILE B O 1
ATOM 5094 N N . THR B 1 101 ? -5.625 19.828 0.145 1 95.56 101 THR B N 1
ATOM 5095 C CA . THR B 1 101 ? -6.266 18.969 -0.847 1 95.56 101 THR B CA 1
ATOM 5096 C C . THR B 1 101 ? -7.285 19.75 -1.664 1 95.56 101 THR B C 1
ATOM 5098 O O . THR B 1 101 ? -7.691 19.328 -2.744 1 95.56 101 THR B O 1
ATOM 5101 N N . ILE B 1 102 ? -7.719 20.906 -1.139 1 95.88 102 ILE B N 1
ATOM 5102 C CA . ILE B 1 102 ? -8.766 21.688 -1.782 1 95.88 102 ILE B CA 1
ATOM 5103 C C . ILE B 1 102 ? -8.242 23.094 -2.082 1 95.88 102 ILE B C 1
ATOM 5105 O O . ILE B 1 102 ? -7.863 23.828 -1.168 1 95.88 102 ILE B O 1
ATOM 5109 N N . HIS B 1 103 ? -8.242 23.438 -3.295 1 94.31 103 HIS B N 1
ATOM 5110 C CA . HIS B 1 103 ? -7.848 24.797 -3.656 1 94.31 103 HIS B CA 1
ATOM 5111 C C . HIS B 1 103 ? -8.852 25.828 -3.133 1 94.31 103 HIS B C 1
ATOM 5113 O O . HIS B 1 103 ? -10.016 25.812 -3.525 1 94.31 103 HIS B O 1
ATOM 5119 N N . GLU B 1 104 ? -8.398 26.734 -2.379 1 93.69 104 GLU B N 1
ATOM 5120 C CA . GLU B 1 104 ? -9.281 27.609 -1.607 1 93.69 104 GLU B CA 1
ATOM 5121 C C . GLU B 1 104 ? -10.078 28.531 -2.521 1 93.69 104 GLU B C 1
ATOM 5123 O O . GLU B 1 104 ? -11.297 28.656 -2.391 1 93.69 104 GLU B O 1
ATOM 5128 N N . GLN B 1 105 ? -9.414 29.203 -3.469 1 91.12 105 GLN B N 1
ATOM 5129 C CA . GLN B 1 105 ? -10.086 30.188 -4.309 1 91.12 105 GLN B CA 1
ATOM 5130 C C . GLN B 1 105 ? -11.219 29.531 -5.102 1 91.12 105 GLN B C 1
ATOM 5132 O O . GLN B 1 105 ? -12.336 30.062 -5.141 1 91.12 105 GLN B O 1
ATOM 5137 N N . THR B 1 106 ? -10.898 28.469 -5.684 1 90.81 106 THR B N 1
ATOM 5138 C CA . THR B 1 106 ? -11.906 27.797 -6.496 1 90.81 106 THR B CA 1
ATOM 5139 C C . THR B 1 106 ? -13.07 27.328 -5.633 1 90.81 106 THR B C 1
ATOM 5141 O O . THR B 1 106 ? -14.234 27.406 -6.047 1 90.81 106 THR B O 1
ATOM 5144 N N . PHE B 1 107 ? -12.797 26.891 -4.488 1 94.62 107 PHE B N 1
ATOM 5145 C CA . PHE B 1 107 ? -13.844 26.422 -3.59 1 94.62 107 PHE B CA 1
ATOM 5146 C C . PHE B 1 107 ? -14.75 27.578 -3.164 1 94.62 107 PHE B C 1
ATOM 5148 O O . PHE B 1 107 ? -15.977 27.453 -3.215 1 94.62 107 PHE B O 1
ATOM 5155 N N . ARG B 1 108 ? -14.164 28.625 -2.744 1 93.38 108 ARG B N 1
ATOM 5156 C CA . ARG B 1 108 ? -14.93 29.781 -2.25 1 93.38 108 ARG B CA 1
ATOM 5157 C C . ARG B 1 108 ? -15.773 30.391 -3.359 1 93.38 108 ARG B C 1
ATOM 5159 O O . ARG B 1 108 ? -16.891 30.859 -3.113 1 93.38 108 ARG B O 1
ATOM 5166 N N . ASP B 1 109 ? -15.195 30.391 -4.551 1 91.31 109 ASP B N 1
ATOM 5167 C CA . ASP B 1 109 ? -15.969 30.891 -5.684 1 91.31 109 ASP B CA 1
ATOM 5168 C C . ASP B 1 109 ? -17.234 30.062 -5.883 1 91.31 109 ASP B C 1
ATOM 5170 O O . ASP B 1 109 ? -18.328 30.625 -6.074 1 91.31 109 ASP B O 1
ATOM 5174 N N . ARG B 1 110 ? -17.062 28.828 -5.785 1 91.88 110 ARG B N 1
ATOM 5175 C CA . ARG B 1 110 ? -18.203 27.938 -5.973 1 91.88 110 ARG B CA 1
ATOM 5176 C C . ARG B 1 110 ? -19.172 28.031 -4.805 1 91.88 110 ARG B C 1
ATOM 5178 O O . ARG B 1 110 ? -20.391 28 -5 1 91.88 110 ARG B O 1
ATOM 5185 N N . TRP B 1 111 ? -18.703 28.156 -3.633 1 93.88 111 TRP B N 1
ATOM 5186 C CA . TRP B 1 111 ? -19.516 28.281 -2.432 1 93.88 111 TRP B CA 1
ATOM 5187 C C . TRP B 1 111 ? -20.344 29.562 -2.469 1 93.88 111 TRP B C 1
ATOM 5189 O O . TRP B 1 111 ? -21.531 29.547 -2.146 1 93.88 111 TRP B O 1
ATOM 5199 N N . ASN B 1 112 ? -19.75 30.578 -2.869 1 91.69 112 ASN B N 1
ATOM 5200 C CA . ASN B 1 112 ? -20.375 31.891 -2.857 1 91.69 112 ASN B CA 1
ATOM 5201 C C . ASN B 1 112 ? -21.453 32 -3.934 1 91.69 112 ASN B C 1
ATOM 5203 O O . ASN B 1 112 ? -22.359 32.844 -3.838 1 91.69 112 ASN B O 1
ATOM 5207 N N . THR B 1 113 ? -21.344 31.156 -4.859 1 90.25 113 THR B N 1
ATOM 5208 C CA . THR B 1 113 ? -22.359 31.172 -5.895 1 90.25 113 THR B CA 1
ATOM 5209 C C . THR B 1 113 ? -23.562 30.328 -5.48 1 90.25 113 THR B C 1
ATOM 5211 O O . THR B 1 113 ? -24.578 30.297 -6.184 1 90.25 113 THR B O 1
ATOM 5214 N N . GLY B 1 114 ? -23.516 29.719 -4.34 1 82.19 114 GLY B N 1
ATOM 5215 C CA . GLY B 1 114 ? -24.625 28.922 -3.824 1 82.19 114 GLY B CA 1
ATOM 5216 C C . GLY B 1 114 ? -24.812 27.609 -4.555 1 82.19 114 GLY B C 1
ATOM 5217 O O . GLY B 1 114 ? -25.875 26.984 -4.477 1 82.19 114 GLY B O 1
ATOM 5218 N N . LYS B 1 115 ? -23.891 27.094 -5.062 1 78.31 115 LYS B N 1
ATOM 5219 C CA . LYS B 1 115 ? -23.984 25.906 -5.918 1 78.31 115 LYS B CA 1
ATOM 5220 C C . LYS B 1 115 ? -23.547 24.656 -5.18 1 78.31 115 LYS B C 1
ATOM 5222 O O . LYS B 1 115 ? -23.578 23.562 -5.738 1 78.31 115 LYS B O 1
ATOM 5227 N N . MET B 1 116 ? -23.172 24.828 -4.016 1 86.88 116 MET B N 1
ATOM 5228 C CA . MET B 1 116 ? -22.625 23.656 -3.328 1 86.88 116 MET B CA 1
ATOM 5229 C C . MET B 1 116 ? -23.484 23.281 -2.121 1 86.88 116 MET B C 1
ATOM 5231 O O . MET B 1 116 ? -24.016 24.156 -1.436 1 86.88 116 MET B O 1
ATOM 5235 N N . PRO B 1 117 ? -23.703 22.047 -1.913 1 92 117 PRO B N 1
ATOM 5236 C CA . PRO B 1 117 ? -23.203 20.891 -2.666 1 92 117 PRO B CA 1
ATOM 5237 C C . PRO B 1 117 ? -24.078 20.562 -3.881 1 92 117 PRO B C 1
ATOM 5239 O O . PRO B 1 117 ? -25.297 20.703 -3.828 1 92 117 PRO B O 1
ATOM 5242 N N . ASP B 1 118 ? -23.438 20.094 -4.926 1 91.19 118 ASP B N 1
ATOM 5243 C CA . ASP B 1 118 ? -24.172 19.844 -6.16 1 91.19 118 ASP B CA 1
ATOM 5244 C C . ASP B 1 118 ? -24.078 18.359 -6.555 1 91.19 118 ASP B C 1
ATOM 5246 O O . ASP B 1 118 ? -24.609 17.969 -7.598 1 91.19 118 ASP B O 1
ATOM 5250 N N . SER B 1 119 ? -23.391 17.609 -5.902 1 93.69 119 SER B N 1
ATOM 5251 C CA . SER B 1 119 ? -23.266 16.172 -6.145 1 93.69 119 SER B CA 1
ATOM 5252 C C . SER B 1 119 ? -22.922 15.43 -4.859 1 93.69 119 SER B C 1
ATOM 5254 O O . SER B 1 119 ? -22.672 16.047 -3.822 1 93.69 119 SER B O 1
ATOM 5256 N N . ARG B 1 120 ? -23 14.156 -4.949 1 95.19 120 ARG B N 1
ATOM 5257 C CA . ARG B 1 120 ? -22.656 13.312 -3.812 1 95.19 120 ARG B CA 1
ATOM 5258 C C . ARG B 1 120 ? -21.219 13.57 -3.363 1 95.19 120 ARG B C 1
ATOM 5260 O O . ARG B 1 120 ? -20.953 13.68 -2.166 1 95.19 120 ARG B O 1
ATOM 5267 N N . GLY B 1 121 ? -20.344 13.656 -4.328 1 96.06 121 GLY B N 1
ATOM 5268 C CA . GLY B 1 121 ? -18.953 13.938 -4.027 1 96.06 121 GLY B CA 1
ATOM 5269 C C . GLY B 1 121 ? -18.734 15.305 -3.408 1 96.06 121 GLY B C 1
ATOM 5270 O O . GLY B 1 121 ? -17.969 15.445 -2.449 1 96.06 121 GLY B O 1
ATOM 5271 N N . SER B 1 122 ? -19.438 16.266 -3.932 1 96.06 122 SER B N 1
ATOM 5272 C CA . SER B 1 122 ? -19.344 17.609 -3.395 1 96.06 122 SER B CA 1
ATOM 5273 C C . SER B 1 122 ? -19.875 17.672 -1.964 1 96.06 122 SER B C 1
ATOM 5275 O O . SER B 1 122 ? -19.312 18.375 -1.12 1 96.06 122 SER B O 1
ATOM 5277 N N . TYR B 1 123 ? -20.922 17 -1.739 1 97.19 123 TYR B N 1
ATOM 5278 C CA . TYR B 1 123 ? -21.5 16.922 -0.399 1 97.19 123 TYR B CA 1
ATOM 5279 C C . TYR B 1 123 ? -20.516 16.25 0.563 1 97.19 123 TYR B C 1
ATOM 5281 O O . TYR B 1 123 ? -20.297 16.75 1.67 1 97.19 123 TYR B O 1
ATOM 5289 N N . ALA B 1 124 ? -19.969 15.117 0.164 1 97.88 124 ALA B N 1
ATOM 5290 C CA . ALA B 1 124 ? -19.016 14.391 0.99 1 97.88 124 ALA B CA 1
ATOM 5291 C C . ALA B 1 124 ? -17.828 15.273 1.361 1 97.88 124 ALA B C 1
ATOM 5293 O O . ALA B 1 124 ? -17.391 15.281 2.516 1 97.88 124 ALA B O 1
ATOM 5294 N N . ARG B 1 125 ? -17.312 15.969 0.423 1 97.94 125 ARG B N 1
ATOM 5295 C CA . ARG B 1 125 ? -16.172 16.844 0.649 1 97.94 125 ARG B CA 1
ATOM 5296 C C . ARG B 1 125 ? -16.516 17.938 1.661 1 97.94 125 ARG B C 1
ATOM 5298 O O . ARG B 1 125 ? -15.734 18.219 2.57 1 97.94 125 ARG B O 1
ATOM 5305 N N . LEU B 1 126 ? -17.672 18.531 1.459 1 97.88 126 LEU B N 1
ATOM 5306 C CA . LEU B 1 126 ? -18.078 19.578 2.375 1 97.88 126 LEU B CA 1
ATOM 5307 C C . LEU B 1 126 ? -18.25 19.047 3.789 1 97.88 126 LEU B C 1
ATOM 5309 O O . LEU B 1 126 ? -17.781 19.656 4.754 1 97.88 126 LEU B O 1
ATOM 5313 N N . MET B 1 127 ? -18.891 17.922 3.898 1 98.06 127 MET B N 1
ATOM 5314 C CA . MET B 1 127 ? -19.094 17.312 5.215 1 98.06 127 MET B CA 1
ATOM 5315 C C . MET B 1 127 ? -17.75 16.953 5.844 1 98.06 127 MET B C 1
ATOM 5317 O O . MET B 1 127 ? -17.562 17.094 7.055 1 98.06 127 MET B O 1
ATOM 5321 N N . ALA B 1 128 ? -16.859 16.453 5.031 1 98.5 128 ALA B N 1
ATOM 5322 C CA . ALA B 1 128 ? -15.531 16.109 5.535 1 98.5 128 ALA B CA 1
ATOM 5323 C C . ALA B 1 128 ? -14.805 17.344 6.055 1 98.5 128 ALA B C 1
ATOM 5325 O O . ALA B 1 128 ? -14.148 17.297 7.098 1 98.5 128 ALA B O 1
ATOM 5326 N N . MET B 1 129 ? -14.906 18.438 5.332 1 98.06 129 MET B N 1
ATOM 5327 C CA . MET B 1 129 ? -14.32 19.703 5.77 1 98.06 129 MET B CA 1
ATOM 5328 C C . MET B 1 129 ? -14.891 20.125 7.117 1 98.06 129 MET B C 1
ATOM 5330 O O . MET B 1 129 ? -14.148 20.516 8.023 1 98.06 129 MET B O 1
ATOM 5334 N N . CYS B 1 130 ? -16.141 20.016 7.172 1 97.94 130 CYS B N 1
ATOM 5335 C CA . CYS B 1 130 ? -16.812 20.422 8.398 1 97.94 130 CYS B CA 1
ATOM 5336 C C . CYS B 1 130 ? -16.438 19.5 9.555 1 97.94 130 CYS B C 1
ATOM 5338 O O . CYS B 1 130 ? -16.281 19.969 10.688 1 97.94 130 CYS B O 1
ATOM 5340 N N . ALA B 1 131 ? -16.297 18.266 9.297 1 97.94 131 ALA B N 1
ATOM 5341 C CA . ALA B 1 131 ? -15.977 17.297 10.336 1 97.94 131 ALA B CA 1
ATOM 5342 C C . ALA B 1 131 ? -14.617 17.609 10.969 1 97.94 131 ALA B C 1
ATOM 5344 O O . ALA B 1 131 ? -14.508 17.734 12.188 1 97.94 131 ALA B O 1
ATOM 5345 N N . VAL B 1 132 ? -13.625 17.75 10.164 1 95.44 132 VAL B N 1
ATOM 5346 C CA . VAL B 1 132 ? -12.281 17.984 10.688 1 95.44 132 VAL B CA 1
ATOM 5347 C C . VAL B 1 132 ? -12.203 19.359 11.344 1 95.44 132 VAL B C 1
ATOM 5349 O O . VAL B 1 132 ? -11.578 19.516 12.391 1 95.44 132 VAL B O 1
ATOM 5352 N N . SER B 1 133 ? -12.828 20.297 10.734 1 94.69 133 SER B N 1
ATOM 5353 C CA . SER B 1 133 ? -12.852 21.641 11.281 1 94.69 133 SER B CA 1
ATOM 5354 C C . SER B 1 133 ? -13.539 21.672 12.648 1 94.69 133 SER B C 1
ATOM 5356 O O . SER B 1 133 ? -13.016 22.266 13.594 1 94.69 133 SER B O 1
ATOM 5358 N N . ALA B 1 134 ? -14.688 21.062 12.703 1 94.81 134 ALA B N 1
ATOM 5359 C CA . ALA B 1 134 ? -15.422 21.031 13.961 1 94.81 134 ALA B CA 1
ATOM 5360 C C . ALA B 1 134 ? -14.617 20.328 15.047 1 94.81 134 ALA B C 1
ATOM 5362 O O . ALA B 1 134 ? -14.633 20.75 16.203 1 94.81 134 ALA B O 1
ATOM 5363 N N . LEU B 1 135 ? -14.023 19.297 14.664 1 90.25 135 LEU B N 1
ATOM 5364 C CA . LEU B 1 135 ? -13.219 18.547 15.625 1 90.25 135 LEU B CA 1
ATOM 5365 C C . LEU B 1 135 ? -12.055 19.391 16.141 1 90.25 135 LEU B C 1
ATOM 5367 O O . LEU B 1 135 ? -11.742 19.359 17.328 1 90.25 135 LEU B O 1
ATOM 5371 N N . ARG B 1 136 ? -11.43 20.109 15.312 1 86.88 136 ARG B N 1
ATOM 5372 C CA . ARG B 1 136 ? -10.336 20.984 15.711 1 86.88 136 ARG B CA 1
ATOM 5373 C C . ARG B 1 136 ? -10.82 22.078 16.656 1 86.88 136 ARG B C 1
ATOM 5375 O O . ARG B 1 136 ? -10.141 22.422 17.625 1 86.88 136 ARG B O 1
ATOM 5382 N N . ILE B 1 137 ? -11.898 22.609 16.312 1 87.44 137 ILE B N 1
ATOM 5383 C CA . ILE B 1 137 ? -12.461 23.641 17.156 1 87.44 137 ILE B CA 1
ATOM 5384 C C . ILE B 1 137 ? -12.742 23.078 18.547 1 87.44 137 ILE B C 1
ATOM 5386 O O . ILE B 1 137 ? -12.391 23.688 19.562 1 87.44 137 ILE B O 1
ATOM 5390 N N . LYS B 1 138 ? -13.32 21.953 18.547 1 83.62 138 LYS B N 1
ATOM 5391 C CA . LYS B 1 138 ? -13.68 21.328 19.828 1 83.62 138 LYS B CA 1
ATOM 5392 C C . LYS B 1 138 ? -12.438 21.016 20.656 1 83.62 138 LYS B C 1
ATOM 5394 O O . LYS B 1 138 ? -12.469 21.094 21.875 1 83.62 138 LYS B O 1
ATOM 5399 N N . ASN B 1 139 ? -11.453 20.656 19.969 1 76.94 139 ASN B N 1
ATOM 5400 C CA . ASN B 1 139 ? -10.219 20.281 20.656 1 76.94 139 ASN B CA 1
ATOM 5401 C C . ASN B 1 139 ? -9.336 21.5 20.938 1 76.94 139 ASN B C 1
ATOM 5403 O O . ASN B 1 139 ? -8.25 21.359 21.5 1 76.94 139 ASN B O 1
ATOM 5407 N N . GLY B 1 140 ? -9.742 22.609 20.453 1 76.81 140 GLY B N 1
ATOM 5408 C CA . GLY B 1 140 ? -8.984 23.828 20.688 1 76.81 140 GLY B CA 1
ATOM 5409 C C . GLY B 1 140 ? -7.809 24 19.75 1 76.81 140 GLY B C 1
ATOM 5410 O O . GLY B 1 140 ? -6.938 24.844 19.984 1 76.81 140 GLY B O 1
ATOM 5411 N N . ALA B 1 141 ? -7.73 23.25 18.719 1 78.5 141 ALA B N 1
ATOM 5412 C CA . ALA B 1 141 ? -6.648 23.328 17.734 1 78.5 141 ALA B CA 1
ATOM 5413 C C . ALA B 1 141 ? -6.961 24.344 16.641 1 78.5 141 ALA B C 1
ATOM 5415 O O . ALA B 1 141 ? -7.094 24 15.469 1 78.5 141 ALA B O 1
ATOM 5416 N N . VAL B 1 142 ? -7.086 25.578 17.094 1 81.5 142 VAL B N 1
ATOM 5417 C CA . VAL B 1 142 ? -7.457 26.656 16.188 1 81.5 142 VAL B CA 1
ATOM 5418 C C . VAL B 1 142 ? -6.477 27.812 16.328 1 81.5 142 VAL B C 1
ATOM 5420 O O . VAL B 1 142 ? -5.801 27.938 17.344 1 81.5 142 VAL B O 1
ATOM 5423 N N . LEU B 1 143 ? -6.383 28.531 15.289 1 81.44 143 LEU B N 1
ATOM 5424 C CA . LEU B 1 143 ? -5.543 29.719 15.312 1 81.44 143 LEU B CA 1
ATOM 5425 C C . LEU B 1 143 ? -6.254 30.875 16.016 1 81.44 143 LEU B C 1
ATOM 5427 O O . LEU B 1 143 ? -5.637 31.609 16.797 1 81.44 143 LEU B O 1
ATOM 5431 N N . LYS B 1 144 ? -7.469 31 15.609 1 78.56 144 LYS B N 1
ATOM 5432 C CA . LYS B 1 144 ? -8.328 32.031 16.203 1 78.56 144 LYS B CA 1
ATOM 5433 C C . LYS B 1 144 ? -9.562 31.406 16.844 1 78.56 144 LYS B C 1
ATOM 5435 O O . LYS B 1 144 ? -10.188 30.516 16.25 1 78.56 144 LYS B O 1
ATOM 5440 N N . GLU B 1 145 ? -9.766 31.875 18.016 1 79.31 145 GLU B N 1
ATOM 5441 C CA . GLU B 1 145 ? -10.961 31.359 18.688 1 79.31 145 GLU B CA 1
ATOM 5442 C C . GLU B 1 145 ? -12.227 31.766 17.953 1 79.31 145 GLU B C 1
ATOM 5444 O O . GLU B 1 145 ? -12.328 32.875 17.453 1 79.31 145 GLU B O 1
ATOM 5449 N N . ARG B 1 146 ? -13.039 30.812 17.812 1 82.81 146 ARG B N 1
ATOM 5450 C CA . ARG B 1 146 ? -14.289 31.047 17.109 1 82.81 146 ARG B CA 1
ATOM 5451 C C . ARG B 1 146 ? -15.492 30.75 18 1 82.81 146 ARG B C 1
ATOM 5453 O O . ARG B 1 146 ? -15.43 29.859 18.859 1 82.81 146 ARG B O 1
ATOM 5460 N N . SER B 1 147 ? -16.516 31.609 17.797 1 83.88 147 SER B N 1
ATOM 5461 C CA . SER B 1 147 ? -17.75 31.391 18.531 1 83.88 147 SER B CA 1
ATOM 5462 C C . SER B 1 147 ? -18.641 30.344 17.859 1 83.88 147 SER B C 1
ATOM 5464 O O . SER B 1 147 ? -19.219 30.609 16.797 1 83.88 147 SER B O 1
ATOM 5466 N N . VAL B 1 148 ? -18.578 29.188 18.391 1 85.44 148 VAL B N 1
ATOM 5467 C CA . VAL B 1 148 ? -19.406 28.109 17.828 1 85.44 148 VAL B CA 1
ATOM 5468 C C . VAL B 1 148 ? -20.391 27.625 18.891 1 85.44 148 VAL B C 1
ATOM 5470 O O . VAL B 1 148 ? -20.172 27.812 20.094 1 85.44 148 VAL B O 1
ATOM 5473 N N . PRO B 1 149 ? -21.5 27.109 18.391 1 87.75 149 PRO B N 1
ATOM 5474 C CA . PRO B 1 149 ? -22.484 26.609 19.344 1 87.75 149 PRO B CA 1
ATOM 5475 C C . PRO B 1 149 ? -21.922 25.516 20.25 1 87.75 149 PRO B C 1
ATOM 5477 O O . PRO B 1 149 ? -21.078 24.719 19.828 1 87.75 149 PRO B O 1
ATOM 5480 N N . ASN B 1 150 ? -22.438 25.422 21.422 1 83 150 ASN B N 1
ATOM 5481 C CA . ASN B 1 150 ? -21.969 24.469 22.422 1 83 150 ASN B CA 1
ATOM 5482 C C . ASN B 1 150 ? -22.281 23.031 22 1 83 150 ASN B C 1
ATOM 5484 O O . ASN B 1 150 ? -21.625 22.094 22.438 1 83 150 ASN B O 1
ATOM 5488 N N . ASP B 1 151 ? -23.25 22.953 21.188 1 87.19 151 ASP B N 1
ATOM 5489 C CA . ASP B 1 151 ? -23.688 21.609 20.812 1 87.19 151 ASP B CA 1
ATOM 5490 C C . ASP B 1 151 ? -23.031 21.156 19.5 1 87.19 151 ASP B C 1
ATOM 5492 O O . ASP B 1 151 ? -23.531 20.234 18.844 1 87.19 151 ASP B O 1
ATOM 5496 N N . LEU B 1 152 ? -22.016 21.844 19.125 1 91.94 152 LEU B N 1
ATOM 5497 C CA . LEU B 1 152 ? -21.281 21.422 17.938 1 91.94 152 LEU B CA 1
ATOM 5498 C C . LEU B 1 152 ? -20.828 19.969 18.047 1 91.94 152 LEU B C 1
ATOM 5500 O O . LEU B 1 152 ? -20.156 19.609 19.016 1 91.94 152 LEU B O 1
ATOM 5504 N N . ASN B 1 153 ? -21.281 19.172 17.078 1 93.38 153 ASN B N 1
ATOM 5505 C CA . ASN B 1 153 ? -20.953 17.75 17.094 1 93.38 153 ASN B CA 1
ATOM 5506 C C . ASN B 1 153 ? -20.188 17.344 15.852 1 93.38 153 ASN B C 1
ATOM 5508 O O . ASN B 1 153 ? -20.781 16.969 14.844 1 93.38 153 ASN B O 1
ATOM 5512 N N . PRO B 1 154 ? -18.875 17.281 15.977 1 95.25 154 PRO B N 1
ATOM 5513 C CA . PRO B 1 154 ? -18.062 16.891 14.82 1 95.25 154 PRO B CA 1
ATOM 5514 C C . PRO B 1 154 ? -18.438 15.516 14.273 1 95.25 154 PRO B C 1
ATOM 5516 O O . PRO B 1 154 ? -18.312 15.266 13.07 1 95.25 154 PRO B O 1
ATOM 5519 N N . ARG B 1 155 ? -18.938 14.641 15.109 1 95.69 155 ARG B N 1
ATOM 5520 C CA . ARG B 1 155 ? -19.266 13.273 14.711 1 95.69 155 ARG B CA 1
ATOM 5521 C C . ARG B 1 155 ? -20.406 13.258 13.703 1 95.69 155 ARG B C 1
ATOM 5523 O O . ARG B 1 155 ? -20.453 12.398 12.82 1 95.69 155 ARG B O 1
ATOM 5530 N N . LEU B 1 156 ? -21.25 14.18 13.859 1 96.38 156 LEU B N 1
ATOM 5531 C CA . LEU B 1 156 ? -22.344 14.281 12.906 1 96.38 156 LEU B CA 1
ATOM 5532 C C . LEU B 1 156 ? -21.828 14.453 11.484 1 96.38 156 LEU B C 1
ATOM 5534 O O . LEU B 1 156 ? -22.219 13.719 10.578 1 96.38 156 LEU B O 1
ATOM 5538 N N . TYR B 1 157 ? -20.953 15.414 11.297 1 97.94 157 TYR B N 1
ATOM 5539 C CA . TYR B 1 157 ? -20.391 15.688 9.977 1 97.94 157 TYR B CA 1
ATOM 5540 C C . TYR B 1 157 ? -19.562 14.508 9.477 1 97.94 157 TYR B C 1
ATOM 5542 O O . TYR B 1 157 ? -19.594 14.188 8.289 1 97.94 157 TYR B O 1
ATOM 5550 N N . PHE B 1 158 ? -18.906 13.93 10.406 1 98.06 158 PHE B N 1
ATOM 5551 C CA . PHE B 1 158 ? -18.047 12.805 10.039 1 98.06 158 PHE B CA 1
ATOM 5552 C C . PHE B 1 158 ? -18.891 11.625 9.562 1 98.06 158 PHE B C 1
ATOM 5554 O O . PHE B 1 158 ? -18.578 10.992 8.555 1 98.06 158 PHE B O 1
ATOM 5561 N N . ASP B 1 159 ? -19.922 11.336 10.273 1 97.25 159 ASP B N 1
ATOM 5562 C CA . ASP B 1 159 ? -20.812 10.25 9.883 1 97.25 159 ASP B CA 1
ATOM 5563 C C . ASP B 1 159 ? -21.453 10.523 8.523 1 97.25 159 ASP B C 1
ATOM 5565 O O . ASP B 1 159 ? -21.609 9.609 7.711 1 97.25 159 ASP B O 1
ATOM 5569 N N . GLU B 1 160 ? -21.828 11.734 8.312 1 97.25 160 GLU B N 1
ATOM 5570 C CA . GLU B 1 160 ? -22.359 12.117 7.012 1 97.25 160 GLU B CA 1
ATOM 5571 C C . GLU B 1 160 ? -21.328 11.914 5.906 1 97.25 160 GLU B C 1
ATOM 5573 O O . GLU B 1 160 ? -21.672 11.508 4.793 1 97.25 160 GLU B O 1
ATOM 5578 N N . THR B 1 161 ? -20.078 12.242 6.16 1 98.06 161 THR B N 1
ATOM 5579 C CA . THR B 1 161 ? -18.984 12.008 5.211 1 98.06 161 THR B CA 1
ATOM 5580 C C . THR B 1 161 ? -18.906 10.531 4.832 1 98.06 161 THR B C 1
ATOM 5582 O O . THR B 1 161 ? -18.906 10.188 3.648 1 98.06 161 THR B O 1
ATOM 5585 N N . LEU B 1 162 ? -18.906 9.688 5.84 1 96.81 162 LEU B N 1
ATOM 5586 C CA . LEU B 1 162 ? -18.734 8.25 5.633 1 96.81 162 LEU B CA 1
ATOM 5587 C C . LEU B 1 162 ? -19.922 7.668 4.867 1 96.81 162 LEU B C 1
ATOM 5589 O O . LEU B 1 162 ? -19.75 6.754 4.055 1 96.81 162 LEU B O 1
ATOM 5593 N N . GLN B 1 163 ? -21.031 8.195 5.133 1 95.69 163 GLN B N 1
ATOM 5594 C CA . GLN B 1 163 ? -22.219 7.723 4.434 1 95.69 163 GLN B CA 1
ATOM 5595 C C . GLN B 1 163 ? -22.203 8.148 2.967 1 95.69 163 GLN B C 1
ATOM 5597 O O . GLN B 1 163 ? -22.703 7.43 2.104 1 95.69 163 GLN B O 1
ATOM 5602 N N . ALA B 1 164 ? -21.688 9.281 2.756 1 96.62 164 ALA B N 1
ATOM 5603 C CA . ALA B 1 164 ? -21.688 9.836 1.404 1 96.62 164 ALA B CA 1
ATOM 5604 C C . ALA B 1 164 ? -20.562 9.242 0.561 1 96.62 164 ALA B C 1
ATOM 5606 O O . ALA B 1 164 ? -20.625 9.266 -0.671 1 96.62 164 ALA B O 1
ATOM 5607 N N . LEU B 1 165 ? -19.5 8.719 1.143 1 96.25 165 LEU B N 1
ATOM 5608 C CA . LEU B 1 165 ? -18.406 8.094 0.402 1 96.25 165 LEU B CA 1
ATOM 5609 C C . LEU B 1 165 ? -18.859 6.797 -0.253 1 96.25 165 LEU B C 1
ATOM 5611 O O . LEU B 1 165 ? -19.594 6.016 0.355 1 96.25 165 LEU B O 1
ATOM 5615 N N . PRO B 1 166 ? -18.422 6.598 -1.451 1 92.62 166 PRO B N 1
ATOM 5616 C CA . PRO B 1 166 ? -18.75 5.32 -2.08 1 92.62 166 PRO B CA 1
ATOM 5617 C C . PRO B 1 166 ? -18.125 4.129 -1.364 1 92.62 166 PRO B C 1
ATOM 5619 O O . PRO B 1 166 ? -17.031 4.246 -0.805 1 92.62 166 PRO B O 1
ATOM 5622 N N . ASP B 1 167 ? -18.766 3.023 -1.48 1 82.75 167 ASP B N 1
ATOM 5623 C CA . ASP B 1 167 ? -18.281 1.821 -0.811 1 82.75 167 ASP B CA 1
ATOM 5624 C C . ASP B 1 167 ? -17.406 0.985 -1.745 1 82.75 167 ASP B C 1
ATOM 5626 O O . ASP B 1 167 ? -16.672 0.102 -1.295 1 82.75 167 ASP B O 1
ATOM 5630 N N . ASN B 1 168 ? -17.562 1.261 -2.938 1 87.69 168 ASN B N 1
ATOM 5631 C CA . ASN B 1 168 ? -16.781 0.448 -3.871 1 87.69 168 ASN B CA 1
ATOM 5632 C C . ASN B 1 168 ? -15.961 1.314 -4.816 1 87.69 168 ASN B C 1
ATOM 5634 O O . ASN B 1 168 ? -16.312 2.465 -5.082 1 87.69 168 ASN B O 1
ATOM 5638 N N . VAL B 1 169 ? -14.969 0.765 -5.355 1 90.69 169 VAL B N 1
ATOM 5639 C CA . VAL B 1 169 ? -13.961 1.434 -6.176 1 90.69 169 VAL B CA 1
ATOM 5640 C C . VAL B 1 169 ? -14.602 1.958 -7.457 1 90.69 169 VAL B C 1
ATOM 5642 O O . VAL B 1 169 ? -14.281 3.059 -7.914 1 90.69 169 VAL B O 1
ATOM 5645 N N . ASN B 1 170 ? -15.609 1.239 -7.898 1 87.88 170 ASN B N 1
ATOM 5646 C CA . ASN B 1 170 ? -16.234 1.592 -9.172 1 87.88 170 ASN B CA 1
ATOM 5647 C C . ASN B 1 170 ? -17.109 2.83 -9.039 1 87.88 170 ASN B C 1
ATOM 5649 O O . ASN B 1 170 ? -17.406 3.5 -10.031 1 87.88 170 ASN B O 1
ATOM 5653 N N . GLU B 1 171 ? -17.438 3.16 -7.934 1 91 171 GLU B N 1
ATOM 5654 C CA . GLU B 1 171 ? -18.375 4.258 -7.711 1 91 171 GLU B CA 1
ATOM 5655 C C . GLU B 1 171 ? -17.625 5.57 -7.457 1 91 171 GLU B C 1
ATOM 5657 O O . GLU B 1 171 ? -18.266 6.625 -7.336 1 91 171 GLU B O 1
ATOM 5662 N N . PHE B 1 172 ? -16.312 5.551 -7.453 1 93.19 172 PHE B N 1
ATOM 5663 C CA . PHE B 1 172 ? -15.531 6.77 -7.273 1 93.19 172 PHE B CA 1
ATOM 5664 C C . PHE B 1 172 ? -15.406 7.527 -8.586 1 93.19 172 PHE B C 1
ATOM 5666 O O . PHE B 1 172 ? -14.305 7.652 -9.133 1 93.19 172 PHE B O 1
ATOM 5673 N N . GLU B 1 173 ? -16.438 8.141 -8.93 1 89.94 173 GLU B N 1
ATOM 5674 C CA . GLU B 1 173 ? -16.484 8.844 -10.211 1 89.94 173 GLU B CA 1
ATOM 5675 C C . GLU B 1 173 ? -16.047 10.305 -10.047 1 89.94 173 GLU B C 1
ATOM 5677 O O . GLU B 1 173 ? -15.422 10.875 -10.938 1 89.94 173 GLU B O 1
ATOM 5682 N N . GLU B 1 174 ? -16.359 10.812 -8.961 1 93.44 174 GLU B N 1
ATOM 5683 C CA . GLU B 1 174 ? -16.062 12.219 -8.711 1 93.44 174 GLU B CA 1
ATOM 5684 C C . GLU B 1 174 ? -14.766 12.375 -7.914 1 93.44 174 GLU B C 1
ATOM 5686 O O . GLU B 1 174 ? -14.57 11.711 -6.898 1 93.44 174 GLU B O 1
ATOM 5691 N N . PHE B 1 175 ? -13.969 13.344 -8.328 1 96 175 PHE B N 1
ATOM 5692 C CA . PHE B 1 175 ? -12.703 13.602 -7.652 1 96 175 PHE B CA 1
ATOM 5693 C C . PHE B 1 175 ? -12.93 14.102 -6.23 1 96 175 PHE B C 1
ATOM 5695 O O . PHE B 1 175 ? -12.141 13.812 -5.332 1 96 175 PHE B O 1
ATOM 5702 N N . GLU B 1 176 ? -14.023 14.766 -6.023 1 96.62 176 GLU B N 1
ATOM 5703 C CA . GLU B 1 176 ? -14.359 15.305 -4.707 1 96.62 176 GLU B CA 1
ATOM 5704 C C . GLU B 1 176 ? -14.492 14.188 -3.674 1 96.62 176 GLU B C 1
ATOM 5706 O O . GLU B 1 176 ? -14.172 14.383 -2.5 1 96.62 176 GLU B O 1
ATOM 5711 N N . SER B 1 177 ? -14.938 13.062 -4.129 1 97.56 177 SER B N 1
ATOM 5712 C CA . SER B 1 177 ? -15.031 11.922 -3.215 1 97.56 177 SER B CA 1
ATOM 5713 C C . SER B 1 177 ? -13.648 11.492 -2.73 1 97.56 177 SER B C 1
ATOM 5715 O O . SER B 1 177 ? -13.492 11.07 -1.583 1 97.56 177 SER B O 1
ATOM 5717 N N . LEU B 1 178 ? -12.695 11.594 -3.6 1 97.62 178 LEU B N 1
ATOM 5718 C CA . LEU B 1 178 ? -11.336 11.25 -3.213 1 97.62 178 LEU B CA 1
ATOM 5719 C C . LEU B 1 178 ? -10.773 12.273 -2.229 1 97.62 178 LEU B C 1
ATOM 5721 O O . LEU B 1 178 ? -10.07 11.906 -1.282 1 97.62 178 LEU B O 1
ATOM 5725 N N . GLN B 1 179 ? -11.055 13.492 -2.492 1 98.19 179 GLN B N 1
ATOM 5726 C CA . GLN B 1 179 ? -10.656 14.523 -1.543 1 98.19 179 GLN B CA 1
ATOM 5727 C C . GLN B 1 179 ? -11.289 14.289 -0.176 1 98.19 179 GLN B C 1
ATOM 5729 O O . GLN B 1 179 ? -10.625 14.43 0.855 1 98.19 179 GLN B O 1
ATOM 5734 N N . ALA B 1 180 ? -12.547 13.969 -0.217 1 98.31 180 ALA B N 1
ATOM 5735 C CA . ALA B 1 180 ? -13.258 13.672 1.023 1 98.31 180 ALA B CA 1
ATOM 5736 C C . ALA B 1 180 ? -12.617 12.5 1.76 1 98.31 180 ALA B C 1
ATOM 5738 O O . ALA B 1 180 ? -12.539 12.5 2.99 1 98.31 180 ALA B O 1
ATOM 5739 N N . THR B 1 181 ? -12.203 11.516 1.014 1 97.94 181 THR B N 1
ATOM 5740 C CA . THR B 1 181 ? -11.531 10.367 1.598 1 97.94 181 THR B CA 1
ATOM 5741 C C . THR B 1 181 ? -10.266 10.789 2.336 1 97.94 181 THR B C 1
ATOM 5743 O O . THR B 1 181 ? -9.992 10.312 3.439 1 97.94 181 THR B O 1
ATOM 5746 N N . GLY B 1 182 ? -9.508 11.656 1.734 1 97.56 182 GLY B N 1
ATOM 5747 C CA . GLY B 1 182 ? -8.32 12.172 2.389 1 97.56 182 GLY B CA 1
ATOM 5748 C C . GLY B 1 182 ? -8.609 12.867 3.701 1 97.56 182 GLY B C 1
ATOM 5749 O O . GLY B 1 182 ? -7.945 12.617 4.707 1 97.56 182 GLY B O 1
ATOM 5750 N N . LEU B 1 183 ? -9.562 13.68 3.691 1 97.81 183 LEU B N 1
ATOM 5751 C CA . LEU B 1 183 ? -9.938 14.406 4.898 1 97.81 183 LEU B CA 1
ATOM 5752 C C . LEU B 1 183 ? -10.523 13.469 5.945 1 97.81 183 LEU B C 1
ATOM 5754 O O . LEU B 1 183 ? -10.344 13.672 7.145 1 97.81 183 LEU B O 1
ATOM 5758 N N . ALA B 1 184 ? -11.25 12.492 5.477 1 97.81 184 ALA B N 1
ATOM 5759 C CA . ALA B 1 184 ? -11.789 11.484 6.391 1 97.81 184 ALA B CA 1
ATOM 5760 C C . ALA B 1 184 ? -10.664 10.75 7.113 1 97.81 184 ALA B C 1
ATOM 5762 O O . ALA B 1 184 ? -10.789 10.422 8.297 1 97.81 184 ALA B O 1
ATOM 5763 N N . CYS B 1 185 ? -9.625 10.453 6.41 1 96.25 185 CYS B N 1
ATOM 5764 C CA . CYS B 1 185 ? -8.469 9.828 7.039 1 96.25 185 CYS B CA 1
ATOM 5765 C C . CYS B 1 185 ? -7.914 10.703 8.156 1 96.25 185 CYS B C 1
ATOM 5767 O O . CYS B 1 185 ? -7.625 10.219 9.25 1 96.25 185 CYS B O 1
ATOM 5769 N N . LEU B 1 186 ? -7.789 11.953 7.84 1 92.81 186 LEU B N 1
ATOM 5770 C CA . LEU B 1 186 ? -7.285 12.898 8.836 1 92.81 186 LEU B CA 1
ATOM 5771 C C . LEU B 1 186 ? -8.195 12.93 10.062 1 92.81 186 LEU B C 1
ATOM 5773 O O . LEU B 1 186 ? -7.711 12.953 11.195 1 92.81 186 LEU B O 1
ATOM 5777 N N . THR B 1 187 ? -9.461 12.93 9.789 1 94.06 187 THR B N 1
ATOM 5778 C CA . THR B 1 187 ? -10.43 12.953 10.883 1 94.06 187 THR B CA 1
ATOM 5779 C C . THR B 1 187 ? -10.336 11.68 11.719 1 94.06 187 THR B C 1
ATOM 5781 O O . THR B 1 187 ? -10.375 11.734 12.953 1 94.06 187 THR B O 1
ATOM 5784 N N . ALA B 1 188 ? -10.234 10.578 11.055 1 93.06 188 ALA B N 1
ATOM 5785 C CA . ALA B 1 188 ? -10.078 9.305 11.758 1 93.06 188 ALA B CA 1
ATOM 5786 C C . ALA B 1 188 ? -8.82 9.312 12.625 1 93.06 188 ALA B C 1
ATOM 5788 O O . ALA B 1 188 ? -8.828 8.789 13.742 1 93.06 188 ALA B O 1
ATOM 5789 N N . LEU B 1 189 ? -7.824 9.852 12.078 1 87 189 LEU B N 1
ATOM 5790 C CA . LEU B 1 189 ? -6.574 9.969 12.828 1 87 189 LEU B CA 1
ATOM 5791 C C . LEU B 1 189 ? -6.766 10.812 14.078 1 87 189 LEU B C 1
ATOM 5793 O O . LEU B 1 189 ? -6.258 10.469 15.148 1 87 189 LEU B O 1
ATOM 5797 N N . HIS B 1 190 ? -7.516 11.898 13.953 1 83.69 190 HIS B N 1
ATOM 5798 C CA . HIS B 1 190 ? -7.781 12.766 15.094 1 83.69 190 HIS B CA 1
ATOM 5799 C C . HIS B 1 190 ? -8.609 12.055 16.156 1 83.69 190 HIS B C 1
ATOM 5801 O O . HIS B 1 190 ? -8.461 12.32 17.344 1 83.69 190 HIS B O 1
ATOM 5807 N N . TYR B 1 191 ? -9.453 11.172 15.68 1 83.12 191 TYR B N 1
ATOM 5808 C CA . TYR B 1 191 ? -10.25 10.383 16.609 1 83.12 191 TYR B CA 1
ATOM 5809 C C . TYR B 1 191 ? -9.438 9.211 17.172 1 83.12 191 TYR B C 1
ATOM 5811 O O . TYR B 1 191 ? -9.93 8.453 18 1 83.12 191 TYR B O 1
ATOM 5819 N N . SER B 1 192 ? -8.188 9.016 16.703 1 79.75 192 SER B N 1
ATOM 5820 C CA . SER B 1 192 ? -7.344 7.879 17.047 1 79.75 192 SER B CA 1
ATOM 5821 C C . SER B 1 192 ? -8.047 6.555 16.766 1 79.75 192 SER B C 1
ATOM 5823 O O . SER B 1 192 ? -7.984 5.625 17.562 1 79.75 192 SER B O 1
ATOM 5825 N N . ASP B 1 193 ? -8.852 6.633 15.758 1 88.19 193 ASP B N 1
ATOM 5826 C CA . ASP B 1 193 ? -9.539 5.43 15.305 1 88.19 193 ASP B CA 1
ATOM 5827 C C . ASP B 1 193 ? -8.711 4.676 14.273 1 88.19 193 ASP B C 1
ATOM 5829 O O . ASP B 1 193 ? -8.906 4.844 13.07 1 88.19 193 ASP B O 1
ATOM 5833 N N . GLY B 1 194 ? -7.859 3.758 14.727 1 86.75 194 GLY B N 1
ATOM 5834 C CA . GLY B 1 194 ? -6.914 3.039 13.891 1 86.75 194 GLY B CA 1
ATOM 5835 C C . GLY B 1 194 ? -7.586 2.188 12.828 1 86.75 194 GLY B C 1
ATOM 5836 O O . GLY B 1 194 ? -7.316 2.348 11.633 1 86.75 194 GLY B O 1
ATOM 5837 N N . PRO B 1 195 ? -8.484 1.348 13.219 1 91.31 195 PRO B N 1
ATOM 5838 C CA . PRO B 1 195 ? -9.156 0.487 12.25 1 91.31 195 PRO B CA 1
ATOM 5839 C C . PRO B 1 195 ? -9.875 1.28 11.156 1 91.31 195 PRO B C 1
ATOM 5841 O O . PRO B 1 195 ? -9.773 0.944 9.977 1 91.31 195 PRO B O 1
ATOM 5844 N N . LEU B 1 196 ? -10.578 2.295 11.586 1 93.75 196 LEU B N 1
ATOM 5845 C CA . LEU B 1 196 ? -11.273 3.109 10.602 1 93.75 196 LEU B CA 1
ATOM 5846 C C . LEU B 1 196 ? -10.289 3.816 9.68 1 93.75 196 LEU B C 1
ATOM 5848 O O . LEU B 1 196 ? -10.523 3.92 8.477 1 93.75 196 LEU B O 1
ATOM 5852 N N . LEU B 1 197 ? -9.234 4.34 10.227 1 94.75 197 LEU B N 1
ATOM 5853 C CA . LEU B 1 197 ? -8.195 4.977 9.422 1 94.75 197 LEU B CA 1
ATOM 5854 C C . LEU B 1 197 ? -7.691 4.031 8.336 1 94.75 197 LEU B C 1
ATOM 5856 O O . LEU B 1 197 ? -7.648 4.398 7.16 1 94.75 197 LEU B O 1
ATOM 5860 N N . HIS B 1 198 ? -7.344 2.832 8.711 1 95.31 198 HIS B N 1
ATOM 5861 C CA . HIS B 1 198 ? -6.824 1.864 7.754 1 95.31 198 HIS B CA 1
ATOM 5862 C C . HIS B 1 198 ? -7.887 1.472 6.734 1 95.31 198 HIS B C 1
ATOM 5864 O O . HIS B 1 198 ? -7.574 1.223 5.57 1 95.31 198 HIS B O 1
ATOM 5870 N N . GLN B 1 199 ? -9.086 1.398 7.23 1 95.12 199 GLN B N 1
ATOM 5871 C CA . GLN B 1 199 ? -10.172 1.094 6.309 1 95.12 199 GLN B CA 1
ATOM 5872 C C . GLN B 1 199 ? -10.273 2.145 5.207 1 95.12 199 GLN B C 1
ATOM 5874 O O . GLN B 1 199 ? -10.375 1.805 4.027 1 95.12 199 GLN B O 1
ATOM 5879 N N . ILE B 1 200 ? -10.258 3.377 5.582 1 96.44 200 ILE B N 1
ATOM 5880 C CA . ILE B 1 200 ? -10.383 4.465 4.621 1 96.44 200 ILE B CA 1
ATOM 5881 C C . ILE B 1 200 ? -9.133 4.539 3.754 1 96.44 200 ILE B C 1
ATOM 5883 O O . ILE B 1 200 ? -9.219 4.73 2.539 1 96.44 200 ILE B O 1
ATOM 5887 N N . LEU B 1 201 ? -7.984 4.352 4.355 1 96.56 201 LEU B N 1
ATOM 5888 C CA . LEU B 1 201 ? -6.742 4.332 3.59 1 96.56 201 LEU B CA 1
ATOM 5889 C C . LEU B 1 201 ? -6.742 3.186 2.584 1 96.56 201 LEU B C 1
ATOM 5891 O O . LEU B 1 201 ? -6.289 3.352 1.448 1 96.56 201 LEU B O 1
ATOM 5895 N N . GLY B 1 202 ? -7.211 2.057 3.084 1 95.56 202 GLY B N 1
ATOM 5896 C CA . GLY B 1 202 ? -7.32 0.93 2.17 1 95.56 202 GLY B CA 1
ATOM 5897 C C . GLY B 1 202 ? -8.172 1.23 0.953 1 95.56 202 GLY B C 1
ATOM 5898 O O . GLY B 1 202 ? -7.809 0.886 -0.172 1 95.56 202 GLY B O 1
ATOM 5899 N N . LEU B 1 203 ? -9.266 1.847 1.218 1 95.19 203 LEU B N 1
ATOM 5900 C CA . LEU B 1 203 ? -10.141 2.256 0.127 1 95.19 203 LEU B CA 1
ATOM 5901 C C . LEU B 1 203 ? -9.438 3.244 -0.796 1 95.19 203 LEU B C 1
ATOM 5903 O O . LEU B 1 203 ? -9.523 3.127 -2.02 1 95.19 203 LEU B O 1
ATOM 5907 N N . TYR B 1 204 ? -8.805 4.188 -0.275 1 97.31 204 TYR B N 1
ATOM 5908 C CA . TYR B 1 204 ? -8.062 5.172 -1.055 1 97.31 204 TYR B CA 1
ATOM 5909 C C . TYR B 1 204 ? -7.047 4.488 -1.968 1 97.31 204 TYR B C 1
ATOM 5911 O O . TYR B 1 204 ? -6.984 4.781 -3.164 1 97.31 204 TYR B O 1
ATOM 5919 N N . HIS B 1 205 ? -6.246 3.604 -1.408 1 96.81 205 HIS B N 1
ATOM 5920 C CA . HIS B 1 205 ? -5.207 2.934 -2.182 1 96.81 205 HIS B CA 1
ATOM 5921 C C . HIS B 1 205 ? -5.809 2.053 -3.27 1 96.81 205 HIS B C 1
ATOM 5923 O O . HIS B 1 205 ? -5.219 1.892 -4.34 1 96.81 205 HIS B O 1
ATOM 5929 N N . ALA B 1 206 ? -6.977 1.492 -2.914 1 96.5 206 ALA B N 1
ATOM 5930 C CA . ALA B 1 206 ? -7.664 0.708 -3.934 1 96.5 206 ALA B CA 1
ATOM 5931 C C . ALA B 1 206 ? -8.07 1.582 -5.117 1 96.5 206 ALA B C 1
ATOM 5933 O O . ALA B 1 206 ? -7.848 1.216 -6.273 1 96.5 206 ALA B O 1
ATOM 5934 N N . VAL B 1 207 ? -8.602 2.729 -4.859 1 96.56 207 VAL B N 1
ATOM 5935 C CA . VAL B 1 207 ? -9.078 3.633 -5.898 1 96.56 207 VAL B CA 1
ATOM 5936 C C . VAL B 1 207 ? -7.891 4.191 -6.684 1 96.56 207 VAL B C 1
ATOM 5938 O O . VAL B 1 207 ? -7.93 4.262 -7.914 1 96.56 207 VAL B O 1
ATOM 5941 N N . VAL B 1 208 ? -6.895 4.574 -5.988 1 95.88 208 VAL B N 1
ATOM 5942 C CA . VAL B 1 208 ? -5.703 5.152 -6.602 1 95.88 208 VAL B CA 1
ATOM 5943 C C . VAL B 1 208 ? -5.055 4.137 -7.535 1 95.88 208 VAL B C 1
ATOM 5945 O O . VAL B 1 208 ? -4.574 4.496 -8.617 1 95.88 208 VAL B O 1
ATOM 5948 N N . ALA B 1 209 ? -5.039 2.906 -7.129 1 94.56 209 ALA B N 1
ATOM 5949 C CA . ALA B 1 209 ? -4.477 1.849 -7.961 1 94.56 209 ALA B CA 1
ATOM 5950 C C . ALA B 1 209 ? -5.309 1.646 -9.227 1 94.56 209 ALA B C 1
ATOM 5952 O O . ALA B 1 209 ? -4.762 1.531 -10.328 1 94.56 209 ALA B O 1
ATOM 5953 N N . GLU B 1 210 ? -6.551 1.656 -9.031 1 92.5 210 GLU B N 1
ATOM 5954 C CA . GLU B 1 210 ? -7.453 1.415 -10.148 1 92.5 210 GLU B CA 1
ATOM 5955 C C . GLU B 1 210 ? -7.398 2.559 -11.164 1 92.5 210 GLU B C 1
ATOM 5957 O O . GLU B 1 210 ? -7.422 2.326 -12.375 1 92.5 210 GLU B O 1
ATOM 5962 N N . GLN B 1 211 ? -7.27 3.762 -10.648 1 92.5 211 GLN B N 1
ATOM 5963 C CA . GLN B 1 211 ? -7.375 4.934 -11.516 1 92.5 211 GLN B CA 1
ATOM 5964 C C . GLN B 1 211 ? -6 5.387 -11.992 1 92.5 211 GLN B C 1
ATOM 5966 O O . GLN B 1 211 ? -5.895 6.309 -12.805 1 92.5 211 GLN B O 1
ATOM 5971 N N . GLY B 1 212 ? -4.957 4.797 -11.5 1 91.38 212 GLY B N 1
ATOM 5972 C CA . GLY B 1 212 ? -3.615 5.211 -11.875 1 91.38 212 GLY B CA 1
ATOM 5973 C C . GLY B 1 212 ? -3.25 6.59 -11.359 1 91.38 212 GLY B C 1
ATOM 5974 O O . GLY B 1 212 ? -2.557 7.348 -12.039 1 91.38 212 GLY B O 1
ATOM 5975 N N . PHE B 1 213 ? -3.719 6.918 -10.227 1 94.5 213 PHE B N 1
ATOM 5976 C CA . PHE B 1 213 ? -3.625 8.258 -9.664 1 94.5 213 PHE B CA 1
ATOM 5977 C C . PHE B 1 213 ? -2.178 8.609 -9.336 1 94.5 213 PHE B C 1
ATOM 5979 O O . PHE B 1 213 ? -1.815 9.781 -9.273 1 94.5 213 PHE B O 1
ATOM 5986 N N . GLY B 1 214 ? -1.327 7.645 -9.203 1 92.81 214 GLY B N 1
ATOM 5987 C CA . GLY B 1 214 ? 0.065 7.859 -8.844 1 92.81 214 GLY B CA 1
ATOM 5988 C C . GLY B 1 214 ? 0.938 8.227 -10.023 1 92.81 214 GLY B C 1
ATOM 5989 O O . GLY B 1 214 ? 2.143 8.438 -9.875 1 92.81 214 GLY B O 1
ATOM 5990 N N . ASP B 1 215 ? 0.391 8.336 -11.172 1 91.75 215 ASP B N 1
ATOM 5991 C CA . ASP B 1 215 ? 1.086 8.711 -12.398 1 91.75 215 ASP B CA 1
ATOM 5992 C C . ASP B 1 215 ? 0.28 9.734 -13.203 1 91.75 215 ASP B C 1
ATOM 5994 O O . ASP B 1 215 ? -0.781 9.406 -13.742 1 91.75 215 ASP B O 1
ATOM 5998 N N . GLU B 1 216 ? 0.827 10.922 -13.406 1 92.69 216 GLU B N 1
ATOM 5999 C CA . GLU B 1 216 ? 0.088 11.992 -14.078 1 92.69 216 GLU B CA 1
ATOM 6000 C C . GLU B 1 216 ? -0.259 11.602 -15.508 1 92.69 216 GLU B C 1
ATOM 6002 O O . GLU B 1 216 ? -1.253 12.078 -16.062 1 92.69 216 GLU B O 1
ATOM 6007 N N . LYS B 1 217 ? 0.54 10.719 -16.094 1 85.06 217 LYS B N 1
ATOM 6008 C CA . LYS B 1 217 ? 0.286 10.281 -17.469 1 85.06 217 LYS B CA 1
ATOM 6009 C C . LYS B 1 217 ? -1.025 9.508 -17.562 1 85.06 217 LYS B C 1
ATOM 6011 O O . LYS B 1 217 ? -1.622 9.414 -18.625 1 85.06 217 LYS B O 1
ATOM 6016 N N . ARG B 1 218 ? -1.409 9 -16.453 1 88 218 ARG B N 1
ATOM 6017 C CA . ARG B 1 218 ? -2.607 8.164 -16.453 1 88 218 ARG B CA 1
ATOM 6018 C C . ARG B 1 218 ? -3.832 8.969 -16.031 1 88 218 ARG B C 1
ATOM 6020 O O . ARG B 1 218 ? -4.941 8.43 -15.969 1 88 218 ARG B O 1
ATOM 6027 N N . TRP B 1 219 ? -3.584 10.219 -15.773 1 92.81 219 TRP B N 1
ATOM 6028 C CA . TRP B 1 219 ? -4.719 11.07 -15.438 1 92.81 219 TRP B CA 1
ATOM 6029 C C . TRP B 1 219 ? -5.586 11.328 -16.656 1 92.81 219 TRP B C 1
ATOM 6031 O O . TRP B 1 219 ? -5.117 11.203 -17.797 1 92.81 219 TRP B O 1
ATOM 6041 N N . PRO B 1 220 ? -6.891 11.609 -16.375 1 89.62 220 PRO B N 1
ATOM 6042 C CA . PRO B 1 220 ? -7.738 11.922 -17.531 1 89.62 220 PRO B CA 1
ATOM 6043 C C . PRO B 1 220 ? -7.176 13.055 -18.375 1 89.62 220 PRO B C 1
ATOM 6045 O O . PRO B 1 220 ? -6.594 14.008 -17.844 1 89.62 220 PRO B O 1
ATOM 6048 N N . ARG B 1 221 ? -7.504 12.961 -19.641 1 87.81 221 ARG B N 1
ATOM 6049 C CA . ARG B 1 221 ? -7.039 13.984 -20.562 1 87.81 221 ARG B CA 1
ATOM 6050 C C . ARG B 1 221 ? -7.895 15.242 -20.469 1 87.81 221 ARG B C 1
ATOM 6052 O O . ARG B 1 221 ? -9.07 15.172 -20.094 1 87.81 221 ARG B O 1
ATOM 6059 N N . GLY B 1 222 ? -7.289 16.328 -20.672 1 90.56 222 GLY B N 1
ATOM 6060 C CA . GLY B 1 222 ? -8.023 17.578 -20.734 1 90.56 222 GLY B CA 1
ATOM 6061 C C . GLY B 1 222 ? -8.312 18.172 -19.375 1 90.56 222 GLY B C 1
ATOM 6062 O O . GLY B 1 222 ? -9.266 18.938 -19.203 1 90.56 222 GLY B O 1
ATOM 6063 N N . LEU B 1 223 ? -7.586 17.734 -18.438 1 93.38 223 LEU B N 1
ATOM 6064 C CA . LEU B 1 223 ? -7.738 18.344 -17.125 1 93.38 223 LEU B CA 1
ATOM 6065 C C . LEU B 1 223 ? -7.305 19.812 -17.141 1 93.38 223 LEU B C 1
ATOM 6067 O O . LEU B 1 223 ? -6.328 20.156 -17.812 1 93.38 223 LEU B O 1
ATOM 6071 N N . SER B 1 224 ? -8.047 20.625 -16.438 1 93.81 224 SER B N 1
ATOM 6072 C CA . SER B 1 224 ? -7.598 22 -16.234 1 93.81 224 SER B CA 1
ATOM 6073 C C . SER B 1 224 ? -6.352 22.047 -15.359 1 93.81 224 SER B C 1
ATOM 6075 O O . SER B 1 224 ? -6.023 21.078 -14.68 1 93.81 224 SER B O 1
ATOM 6077 N N . GLU B 1 225 ? -5.727 23.156 -15.383 1 93.31 225 GLU B N 1
ATOM 6078 C CA . GLU B 1 225 ? -4.535 23.344 -14.555 1 93.31 225 GLU B CA 1
ATOM 6079 C C . GLU B 1 225 ? -4.863 23.219 -13.07 1 93.31 225 GLU B C 1
ATOM 6081 O O . GLU B 1 225 ? -4.086 22.641 -12.312 1 93.31 225 GLU B O 1
ATOM 6086 N N . ILE B 1 226 ? -5.934 23.734 -12.703 1 94 226 ILE B N 1
ATOM 6087 C CA . ILE B 1 226 ? -6.336 23.703 -11.297 1 94 226 ILE B CA 1
ATOM 6088 C C . ILE B 1 226 ? -6.695 22.266 -10.906 1 94 226 ILE B C 1
ATOM 6090 O O . ILE B 1 226 ? -6.391 21.828 -9.797 1 94 226 ILE B O 1
ATOM 6094 N N . ASP B 1 227 ? -7.328 21.578 -11.828 1 94.69 227 ASP B N 1
ATOM 6095 C CA . ASP B 1 227 ? -7.672 20.188 -11.555 1 94.69 227 ASP B CA 1
ATOM 6096 C C . ASP B 1 227 ? -6.414 19.344 -11.344 1 94.69 227 ASP B C 1
ATOM 6098 O O . ASP B 1 227 ? -6.367 18.516 -10.438 1 94.69 227 ASP B O 1
ATOM 6102 N N . ALA B 1 228 ? -5.5 19.562 -12.164 1 95.31 228 ALA B N 1
ATOM 6103 C CA . ALA B 1 228 ? -4.23 18.859 -12.023 1 95.31 228 ALA B CA 1
ATOM 6104 C C . ALA B 1 228 ? -3.539 19.234 -10.711 1 95.31 228 ALA B C 1
ATOM 6106 O O . ALA B 1 228 ? -2.984 18.375 -10.031 1 95.31 228 ALA B O 1
ATOM 6107 N N . GLU B 1 229 ? -3.627 20.516 -10.406 1 95.56 229 GLU B N 1
ATOM 6108 C CA . GLU B 1 229 ? -3.025 21.016 -9.172 1 95.56 229 GLU B CA 1
ATOM 6109 C C . GLU B 1 229 ? -3.656 20.359 -7.949 1 95.56 229 GLU B C 1
ATOM 6111 O O . GLU B 1 229 ? -2.949 19.938 -7.031 1 95.56 229 GLU B O 1
ATOM 6116 N N . GLU B 1 230 ? -4.891 20.266 -7.941 1 96.94 230 GLU B N 1
ATOM 6117 C CA . GLU B 1 230 ? -5.578 19.672 -6.797 1 96.94 230 GLU B CA 1
ATOM 6118 C C . GLU B 1 230 ? -5.254 18.188 -6.668 1 96.94 230 GLU B C 1
ATOM 6120 O O . GLU B 1 230 ? -5.168 17.656 -5.559 1 96.94 230 GLU B O 1
ATOM 6125 N N . ARG B 1 231 ? -5.137 17.562 -7.793 1 97.31 231 ARG B N 1
ATOM 6126 C CA . ARG B 1 231 ? -4.738 16.156 -7.762 1 97.31 231 ARG B CA 1
ATOM 6127 C C . ARG B 1 231 ? -3.348 15.992 -7.164 1 97.31 231 ARG B C 1
ATOM 6129 O O . ARG B 1 231 ? -3.111 15.086 -6.359 1 97.31 231 ARG B O 1
ATOM 6136 N N . ARG B 1 232 ? -2.449 16.875 -7.547 1 96.69 232 ARG B N 1
ATOM 6137 C CA . ARG B 1 232 ? -1.104 16.844 -6.984 1 96.69 232 ARG B CA 1
ATOM 6138 C C . ARG B 1 232 ? -1.136 17.078 -5.477 1 96.69 232 ARG B C 1
ATOM 6140 O O . ARG B 1 232 ? -0.478 16.359 -4.719 1 96.69 232 ARG B O 1
ATOM 6147 N N . ARG B 1 233 ? -1.915 18 -5.082 1 97.31 233 ARG B N 1
ATOM 6148 C CA . ARG B 1 233 ? -2.041 18.328 -3.668 1 97.31 233 ARG B CA 1
ATOM 6149 C C . ARG B 1 233 ? -2.584 17.156 -2.873 1 97.31 233 ARG B C 1
ATOM 6151 O O . ARG B 1 233 ? -2.059 16.812 -1.809 1 97.31 233 ARG B O 1
ATOM 6158 N N . LEU B 1 234 ? -3.617 16.578 -3.404 1 98.19 234 LEU B N 1
ATOM 6159 C CA . LEU B 1 234 ? -4.188 15.43 -2.719 1 98.19 234 LEU B CA 1
ATOM 6160 C C . LEU B 1 234 ? -3.168 14.297 -2.631 1 98.19 234 LEU B C 1
ATOM 6162 O O . LEU B 1 234 ? -3.002 13.688 -1.57 1 98.19 234 LEU B O 1
ATOM 6166 N N . PHE B 1 235 ? -2.551 13.992 -3.672 1 97.5 235 PHE B N 1
ATOM 6167 C CA . PHE B 1 235 ? -1.609 12.875 -3.713 1 97.5 235 PHE B CA 1
ATOM 6168 C C . PHE B 1 235 ? -0.541 13.031 -2.639 1 97.5 235 PHE B C 1
ATOM 6170 O O . PHE B 1 235 ? -0.306 12.109 -1.853 1 97.5 235 PHE B O 1
ATOM 6177 N N . TRP B 1 236 ? 0.083 14.148 -2.643 1 97.38 236 TRP B N 1
ATOM 6178 C CA . TRP B 1 236 ? 1.218 14.328 -1.743 1 97.38 236 TRP B CA 1
ATOM 6179 C C . TRP B 1 236 ? 0.751 14.469 -0.299 1 97.38 236 TRP B C 1
ATOM 6181 O O . TRP B 1 236 ? 1.455 14.07 0.631 1 97.38 236 TRP B O 1
ATOM 6191 N N . HIS B 1 237 ? -0.406 15.055 -0.102 1 97.31 237 HIS B N 1
ATOM 6192 C CA . HIS B 1 237 ? -0.948 15.039 1.252 1 97.31 237 HIS B CA 1
ATOM 6193 C C . HIS B 1 237 ? -1.132 13.617 1.76 1 97.31 237 HIS B C 1
ATOM 6195 O O . HIS B 1 237 ? -0.741 13.297 2.885 1 97.31 237 HIS B O 1
ATOM 6201 N N . MET B 1 238 ? -1.753 12.82 0.948 1 97.88 238 MET B N 1
ATOM 6202 C CA . MET B 1 238 ? -1.991 11.43 1.332 1 97.88 238 MET B CA 1
ATOM 6203 C C . MET B 1 238 ? -0.675 10.688 1.516 1 97.88 238 MET B C 1
ATOM 6205 O O . MET B 1 238 ? -0.558 9.836 2.398 1 97.88 238 MET B O 1
ATOM 6209 N N . TYR B 1 239 ? 0.265 11.016 0.688 1 97.5 239 TYR B N 1
ATOM 6210 C CA . TYR B 1 239 ? 1.59 10.422 0.83 1 97.5 239 TYR B CA 1
ATOM 6211 C C . TYR B 1 239 ? 2.197 10.758 2.186 1 97.5 239 TYR B C 1
ATOM 6213 O O . TYR B 1 239 ? 2.703 9.883 2.885 1 97.5 239 TYR B O 1
ATOM 6221 N N . ARG B 1 240 ? 2.15 11.992 2.555 1 95.88 240 ARG B N 1
ATOM 6222 C CA . ARG B 1 240 ? 2.668 12.422 3.852 1 95.88 240 ARG B CA 1
ATOM 6223 C C . ARG B 1 240 ? 1.952 11.703 4.992 1 95.88 240 ARG B C 1
ATOM 6225 O O . ARG B 1 240 ? 2.588 11.258 5.945 1 95.88 240 ARG B O 1
ATOM 6232 N N . LEU B 1 241 ? 0.689 11.656 4.82 1 93.75 241 LEU B N 1
ATOM 6233 C CA . LEU B 1 241 ? -0.103 10.977 5.84 1 93.75 241 LEU B CA 1
ATOM 6234 C C . LEU B 1 241 ? 0.309 9.516 5.969 1 93.75 241 LEU B C 1
ATOM 6236 O O . LEU B 1 241 ? 0.417 8.992 7.082 1 93.75 241 LEU B O 1
ATOM 6240 N N . GLU B 1 242 ? 0.494 8.883 4.867 1 95.06 242 GLU B N 1
ATOM 6241 C CA . GLU B 1 242 ? 0.914 7.484 4.828 1 95.06 242 GLU B CA 1
ATOM 6242 C C . GLU B 1 242 ? 2.248 7.293 5.547 1 95.06 242 GLU B C 1
ATOM 6244 O O . GLU B 1 242 ? 2.395 6.379 6.359 1 95.06 242 GLU B O 1
ATOM 6249 N N . VAL B 1 243 ? 3.217 8.086 5.234 1 94.06 243 VAL B N 1
ATOM 6250 C CA . VAL B 1 243 ? 4.547 7.965 5.816 1 94.06 243 VAL B CA 1
ATOM 6251 C C . VAL B 1 243 ? 4.484 8.258 7.312 1 94.06 243 VAL B C 1
ATOM 6253 O O . VAL B 1 243 ? 5.086 7.547 8.117 1 94.06 243 VAL B O 1
ATOM 6256 N N . HIS B 1 244 ? 3.709 9.266 7.598 1 87.81 244 HIS B N 1
ATOM 6257 C CA . HIS B 1 244 ? 3.561 9.625 9 1 87.81 244 HIS B CA 1
ATOM 6258 C C . HIS B 1 244 ? 2.951 8.477 9.805 1 87.81 244 HIS B C 1
ATOM 6260 O O . HIS B 1 244 ? 3.461 8.117 10.867 1 87.81 244 HIS B O 1
ATOM 6266 N N . THR B 1 245 ? 1.93 7.941 9.32 1 88.06 245 THR B N 1
ATOM 6267 C CA . THR B 1 245 ? 1.249 6.883 10.055 1 88.06 245 THR B CA 1
ATOM 6268 C C . THR B 1 245 ? 2.092 5.609 10.07 1 88.06 245 THR B C 1
ATOM 6270 O O . THR B 1 245 ? 2.062 4.852 11.039 1 88.06 245 THR B O 1
ATOM 6273 N N . SER B 1 246 ? 2.797 5.367 8.992 1 90.06 246 SER B N 1
ATOM 6274 C CA . SER B 1 246 ? 3.709 4.227 8.992 1 90.06 246 SER B CA 1
ATOM 6275 C C . SER B 1 246 ? 4.734 4.336 10.117 1 90.06 246 SER B C 1
ATOM 6277 O O . SER B 1 246 ? 5.066 3.34 10.758 1 90.06 246 SER B O 1
ATOM 6279 N N . LEU B 1 247 ? 5.207 5.492 10.305 1 83.19 247 LEU B N 1
ATOM 6280 C CA . LEU B 1 247 ? 6.203 5.742 11.344 1 83.19 247 LEU B CA 1
ATOM 6281 C C . LEU B 1 247 ? 5.598 5.574 12.734 1 83.19 247 LEU B C 1
ATOM 6283 O O . LEU B 1 247 ? 6.207 4.965 13.609 1 83.19 247 LEU B O 1
ATOM 6287 N N . VAL B 1 248 ? 4.379 6.074 12.828 1 74.94 248 VAL B N 1
ATOM 6288 C CA . VAL B 1 248 ? 3.779 6.152 14.156 1 74.94 248 VAL B CA 1
ATOM 6289 C C . VAL B 1 248 ? 3.105 4.828 14.5 1 74.94 248 VAL B C 1
ATOM 6291 O O . VAL B 1 248 ? 3.199 4.352 15.641 1 74.94 248 VAL B O 1
ATOM 6294 N N . ILE B 1 249 ? 2.41 4.25 13.523 1 75.56 249 ILE B N 1
ATOM 6295 C CA . ILE B 1 249 ? 1.614 3.055 13.789 1 75.56 249 ILE B CA 1
ATOM 6296 C C . ILE B 1 249 ? 2.428 1.808 13.461 1 75.56 249 ILE B C 1
ATOM 6298 O O . ILE B 1 249 ? 2.193 0.735 14.023 1 75.56 249 ILE B O 1
ATOM 6302 N N . GLY B 1 250 ? 3.344 1.92 12.5 1 81.06 250 GLY B N 1
ATOM 6303 C CA . GLY B 1 250 ? 4.27 0.824 12.266 1 81.06 250 GLY B CA 1
ATOM 6304 C C . GLY B 1 250 ? 3.918 0.002 11.039 1 81.06 250 GLY B C 1
ATOM 6305 O O . GLY B 1 250 ? 4.559 -1.015 10.758 1 81.06 250 GLY B O 1
ATOM 6306 N N . HIS B 1 251 ? 2.943 0.354 10.297 1 90.12 251 HIS B N 1
ATOM 6307 C CA . HIS B 1 251 ? 2.621 -0.386 9.078 1 90.12 251 HIS B CA 1
ATOM 6308 C C . HIS B 1 251 ? 3.574 -0.024 7.945 1 90.12 251 HIS B C 1
ATOM 6310 O O . HIS B 1 251 ? 4.383 0.898 8.078 1 90.12 251 HIS B O 1
ATOM 6316 N N . VAL B 1 252 ? 3.535 -0.734 6.871 1 94.25 252 VAL B N 1
ATOM 6317 C CA . VAL B 1 252 ? 4.406 -0.469 5.73 1 94.25 252 VAL B CA 1
ATOM 6318 C C . VAL B 1 252 ? 3.879 0.729 4.941 1 94.25 252 VAL B C 1
ATOM 6320 O O . VAL B 1 252 ? 2.703 1.083 5.055 1 94.25 252 VAL B O 1
ATOM 6323 N N . VAL B 1 253 ? 4.742 1.369 4.273 1 95.88 253 VAL B N 1
ATOM 6324 C CA . VAL B 1 253 ? 4.316 2.453 3.395 1 95.88 253 VAL B CA 1
ATOM 6325 C C . VAL B 1 253 ? 3.688 1.876 2.127 1 95.88 253 VAL B C 1
ATOM 6327 O O . VAL B 1 253 ? 4.348 1.157 1.372 1 95.88 253 VAL B O 1
ATOM 6330 N N . ARG B 1 254 ? 2.48 2.199 1.773 1 96.12 254 ARG B N 1
ATOM 6331 C CA . ARG B 1 254 ? 1.725 1.567 0.696 1 96.12 254 ARG B CA 1
ATOM 6332 C C . ARG B 1 254 ? 1.752 2.424 -0.566 1 96.12 254 ARG B C 1
ATOM 6334 O O . ARG B 1 254 ? 1.117 2.084 -1.566 1 96.12 254 ARG B O 1
ATOM 6341 N N . CYS B 1 255 ? 2.426 3.504 -0.505 1 95.25 255 CYS B N 1
ATOM 6342 C CA . CYS B 1 255 ? 2.555 4.383 -1.662 1 95.25 255 CYS B CA 1
ATOM 6343 C C . CYS B 1 255 ? 3.982 4.898 -1.799 1 95.25 255 CYS B C 1
ATOM 6345 O O . CYS B 1 255 ? 4.234 6.09 -1.625 1 95.25 255 CYS B O 1
ATOM 6347 N N . PRO B 1 256 ? 4.848 4.023 -2.172 1 94.81 256 PRO B N 1
ATOM 6348 C CA . PRO B 1 256 ? 6.25 4.438 -2.273 1 94.81 256 PRO B CA 1
ATOM 6349 C C . PRO B 1 256 ? 6.469 5.531 -3.314 1 94.81 256 PRO B C 1
ATOM 6351 O O . PRO B 1 256 ? 5.98 5.426 -4.441 1 94.81 256 PRO B O 1
ATOM 6354 N N . GLU B 1 257 ? 7.23 6.52 -2.98 1 93.81 257 GLU B N 1
ATOM 6355 C CA . GLU B 1 257 ? 7.359 7.715 -3.809 1 93.81 257 GLU B CA 1
ATOM 6356 C C . GLU B 1 257 ? 8.148 7.418 -5.082 1 93.81 257 GLU B C 1
ATOM 6358 O O . GLU B 1 257 ? 7.887 8.016 -6.129 1 93.81 257 GLU B O 1
ATOM 6363 N N . LEU B 1 258 ? 9.078 6.445 -5.023 1 92.81 258 LEU B N 1
ATOM 6364 C CA . LEU B 1 258 ? 9.938 6.164 -6.168 1 92.81 258 LEU B CA 1
ATOM 6365 C C . LEU B 1 258 ? 9.156 5.457 -7.273 1 92.81 258 LEU B C 1
ATOM 6367 O O . LEU B 1 258 ? 9.633 5.352 -8.406 1 92.81 258 LEU B O 1
ATOM 6371 N N . GLN B 1 259 ? 8.039 4.984 -6.914 1 92.56 259 GLN B N 1
ATOM 6372 C CA . GLN B 1 259 ? 7.203 4.328 -7.914 1 92.56 259 GLN B CA 1
ATOM 6373 C C . GLN B 1 259 ? 6.086 5.254 -8.391 1 92.56 259 GLN B C 1
ATOM 6375 O O . GLN B 1 259 ? 5.207 4.836 -9.148 1 92.56 259 GLN B O 1
ATOM 6380 N N . SER B 1 260 ? 6.102 6.461 -7.902 1 92.12 260 SER B N 1
ATOM 6381 C CA . SER B 1 260 ? 5.07 7.43 -8.258 1 92.12 260 SER B CA 1
ATOM 6382 C C . SER B 1 260 ? 5.641 8.539 -9.141 1 92.12 260 SER B C 1
ATOM 6384 O O . SER B 1 260 ? 6.816 8.891 -9.023 1 92.12 260 SER B O 1
ATOM 6386 N N . SER B 1 261 ? 4.828 9.023 -10.047 1 92.38 261 SER B N 1
ATOM 6387 C CA . SER B 1 261 ? 5.219 10.094 -10.961 1 92.38 261 SER B CA 1
ATOM 6388 C C . SER B 1 261 ? 4.227 11.25 -10.906 1 92.38 261 SER B C 1
ATOM 6390 O O . SER B 1 261 ? 3.475 11.477 -11.859 1 92.38 261 SER B O 1
ATOM 6392 N N . VAL B 1 262 ? 4.254 11.922 -9.836 1 95.12 262 VAL B N 1
ATOM 6393 C CA . VAL B 1 262 ? 3.396 13.086 -9.617 1 95.12 262 VAL B CA 1
ATOM 6394 C C . VAL B 1 262 ? 4.246 14.297 -9.242 1 95.12 262 VAL B C 1
ATOM 6396 O O . VAL B 1 262 ? 5.078 14.219 -8.328 1 95.12 262 VAL B O 1
ATOM 6399 N N . ALA B 1 263 ? 4.059 15.344 -9.914 1 94.88 263 ALA B N 1
ATOM 6400 C CA . ALA B 1 263 ? 4.812 16.562 -9.648 1 94.88 263 ALA B CA 1
ATOM 6401 C C . ALA B 1 263 ? 4.332 17.234 -8.367 1 94.88 263 ALA B C 1
ATOM 6403 O O . ALA B 1 263 ? 3.232 16.953 -7.883 1 94.88 263 ALA B O 1
ATOM 6404 N N . TYR B 1 264 ? 5.234 18.094 -7.793 1 95.56 264 TYR B N 1
ATOM 6405 C CA . TYR B 1 264 ? 4.82 18.891 -6.641 1 95.56 264 TYR B CA 1
ATOM 6406 C C . TYR B 1 264 ? 3.814 19.969 -7.051 1 95.56 264 TYR B C 1
ATOM 6408 O O . TYR B 1 264 ? 3.836 20.438 -8.188 1 95.56 264 TYR B O 1
ATOM 6416 N N . PRO B 1 265 ? 2.926 20.281 -6.102 1 94.31 265 PRO B N 1
ATOM 6417 C CA . PRO B 1 265 ? 2.041 21.406 -6.387 1 94.31 265 PRO B CA 1
ATOM 6418 C C . PRO B 1 265 ? 2.803 22.719 -6.582 1 94.31 265 PRO B C 1
ATOM 6420 O O . PRO B 1 265 ? 3.848 22.922 -5.961 1 94.31 265 PRO B O 1
ATOM 6423 N N . THR B 1 266 ? 2.207 23.609 -7.43 1 90.75 266 THR B N 1
ATOM 6424 C CA . THR B 1 266 ? 2.939 24.828 -7.762 1 90.75 266 THR B CA 1
ATOM 6425 C C . THR B 1 266 ? 2.012 26.031 -7.75 1 90.75 266 THR B C 1
ATOM 6427 O O . THR B 1 266 ? 2.473 27.172 -7.699 1 90.75 266 THR B O 1
ATOM 6430 N N . ILE B 1 267 ? 0.763 25.828 -7.773 1 87.31 267 ILE B N 1
ATOM 6431 C CA . ILE B 1 267 ? -0.17 26.953 -7.91 1 87.31 267 ILE B CA 1
ATOM 6432 C C . ILE B 1 267 ? -0.564 27.469 -6.531 1 87.31 267 ILE B C 1
ATOM 6434 O O . ILE B 1 267 ? -1.093 26.719 -5.707 1 87.31 267 ILE B O 1
ATOM 6438 N N . GLN B 1 268 ? -0.301 28.688 -6.426 1 81.5 268 GLN B N 1
ATOM 6439 C CA . GLN B 1 268 ? -0.671 29.328 -5.16 1 81.5 268 GLN B CA 1
ATOM 6440 C C . GLN B 1 268 ? -2.174 29.578 -5.094 1 81.5 268 GLN B C 1
ATOM 6442 O O . GLN B 1 268 ? -2.848 29.625 -6.125 1 81.5 268 GLN B O 1
ATOM 6447 N N . ASP B 1 269 ? -2.791 29.344 -3.902 1 72.06 269 ASP B N 1
ATOM 6448 C CA . ASP B 1 269 ? -4.238 29.453 -3.756 1 72.06 269 ASP B CA 1
ATOM 6449 C C . ASP B 1 269 ? -4.734 30.812 -4.25 1 72.06 269 ASP B C 1
ATOM 6451 O O . ASP B 1 269 ? -5.766 30.891 -4.922 1 72.06 269 ASP B O 1
ATOM 6455 N N . ILE B 1 270 ? -4.836 31.719 -3.436 1 55.25 270 ILE B N 1
ATOM 6456 C CA . ILE B 1 270 ? -5.621 32.938 -3.615 1 55.25 270 ILE B CA 1
ATOM 6457 C C . ILE B 1 270 ? -4.766 34 -4.277 1 55.25 270 ILE B C 1
ATOM 6459 O O . ILE B 1 270 ? -3.535 33.969 -4.207 1 55.25 270 ILE B O 1
ATOM 6463 N N . ASP B 1 271 ? -5.418 35.312 -4.363 1 45.31 271 ASP B N 1
ATOM 6464 C CA . ASP B 1 271 ? -6.199 36.406 -4.93 1 45.31 271 ASP B CA 1
ATOM 6465 C C . ASP B 1 271 ? -5.305 37.594 -5.289 1 45.31 271 ASP B C 1
ATOM 6467 O O . ASP B 1 271 ? -5.297 38.031 -6.438 1 45.31 271 ASP B O 1
ATOM 6471 N N . SER B 1 272 ? -5.848 38.656 -4.586 1 46.59 272 SER B N 1
ATOM 6472 C CA . SER B 1 272 ? -6.012 40.094 -4.816 1 46.59 272 SER B CA 1
ATOM 6473 C C . SER B 1 272 ? -4.703 40.844 -4.586 1 46.59 272 SER B C 1
ATOM 6475 O O . SER B 1 272 ? -4.672 42.062 -4.645 1 46.59 272 SER B O 1
ATOM 6477 N N . MET B 1 273 ? -3.779 40.156 -3.77 1 48.88 273 MET B N 1
ATOM 6478 C CA . MET B 1 273 ? -2.895 41.219 -3.281 1 48.88 273 MET B CA 1
ATOM 6479 C C . MET B 1 273 ? -1.842 41.562 -4.324 1 48.88 273 MET B C 1
ATOM 6481 O O . MET B 1 273 ? -1.629 40.812 -5.277 1 48.88 273 MET B O 1
ATOM 6485 N N . ASP B 1 274 ? -1.204 42.594 -4.031 1 52.41 274 ASP B N 1
ATOM 6486 C CA . ASP B 1 274 ? -0.124 43.281 -4.746 1 52.41 274 ASP B CA 1
ATOM 6487 C C . ASP B 1 274 ? 1.02 42.312 -5.051 1 52.41 274 ASP B C 1
ATOM 6489 O O . ASP B 1 274 ? 1.371 41.469 -4.215 1 52.41 274 ASP B O 1
ATOM 6493 N N . PRO B 1 275 ? 1.44 42.25 -6.223 1 54.06 275 PRO B N 1
ATOM 6494 C CA . PRO B 1 275 ? 2.516 41.406 -6.719 1 54.06 275 PRO B CA 1
ATOM 6495 C C . PRO B 1 275 ? 3.678 41.281 -5.738 1 54.06 275 PRO B C 1
ATOM 6497 O O . PRO B 1 275 ? 4.281 40.188 -5.613 1 54.06 275 PRO B O 1
ATOM 6500 N N . GLU B 1 276 ? 4.152 42.406 -5.246 1 50.09 276 GLU B N 1
ATOM 6501 C CA . GLU B 1 276 ? 5.305 42.438 -4.348 1 50.09 276 GLU B CA 1
ATOM 6502 C C . GLU B 1 276 ? 5.066 41.562 -3.113 1 50.09 276 GLU B C 1
ATOM 6504 O O . GLU B 1 276 ? 5.984 40.906 -2.633 1 50.09 276 GLU B O 1
ATOM 6509 N N . ASP B 1 277 ? 3.873 41.562 -2.77 1 55.91 277 ASP B N 1
ATOM 6510 C CA . ASP B 1 277 ? 3.463 40.875 -1.544 1 55.91 277 ASP B CA 1
ATOM 6511 C C . ASP B 1 277 ? 3.336 39.375 -1.763 1 55.91 277 ASP B C 1
ATOM 6513 O O . ASP B 1 277 ? 3.375 38.594 -0.807 1 55.91 277 ASP B O 1
ATOM 6517 N N . ARG B 1 278 ? 3.35 39.094 -3.008 1 58.41 278 ARG B N 1
ATOM 6518 C CA . ARG B 1 278 ? 3.18 37.688 -3.424 1 58.41 278 ARG B CA 1
ATOM 6519 C C . ARG B 1 278 ? 4.441 36.875 -3.15 1 58.41 278 ARG B C 1
ATOM 6521 O O . ARG B 1 278 ? 4.363 35.75 -2.68 1 58.41 278 ARG B O 1
ATOM 6528 N N . SER B 1 279 ? 5.535 37.5 -3.457 1 59.41 279 SER B N 1
ATOM 6529 C CA . SER B 1 279 ? 6.777 36.75 -3.326 1 59.41 279 SER B CA 1
ATOM 6530 C C . SER B 1 279 ? 7.113 36.469 -1.862 1 59.41 279 SER B C 1
ATOM 6532 O O . SER B 1 279 ? 7.582 35.406 -1.514 1 59.41 279 SER B O 1
ATOM 6534 N N . ASP B 1 280 ? 6.699 37.438 -1.101 1 62.66 280 ASP B N 1
ATOM 6535 C CA . ASP B 1 280 ? 7.07 37.312 0.307 1 62.66 280 ASP B CA 1
ATOM 6536 C C . ASP B 1 280 ? 6.078 36.438 1.069 1 62.66 280 ASP B C 1
ATOM 6538 O O . ASP B 1 280 ? 6.332 36.062 2.209 1 62.66 280 ASP B O 1
ATOM 6542 N N . SER B 1 281 ? 5.102 36.094 0.357 1 71 281 SER B N 1
ATOM 6543 C CA . SER B 1 281 ? 4.086 35.344 1.107 1 71 281 SER B CA 1
ATOM 6544 C C . SER B 1 281 ? 3.793 34 0.463 1 71 281 SER B C 1
ATOM 6546 O O . SER B 1 281 ? 2.76 33.375 0.739 1 71 281 SER B O 1
ATOM 6548 N N . GLU B 1 282 ? 4.676 33.562 -0.323 1 86.38 282 GLU B N 1
ATOM 6549 C CA . GLU B 1 282 ? 4.531 32.25 -0.918 1 86.38 282 GLU B CA 1
ATOM 6550 C C . GLU B 1 282 ? 4.836 31.156 0.097 1 86.38 282 GLU B C 1
ATOM 6552 O O . GLU B 1 282 ? 5.926 31.109 0.67 1 86.38 282 GLU B O 1
ATOM 6557 N N . TRP B 1 283 ? 3.883 30.266 0.374 1 92.12 283 TRP B N 1
ATOM 6558 C CA . TRP B 1 283 ? 4.059 29.297 1.453 1 92.12 283 TRP B CA 1
ATOM 6559 C C . TRP B 1 283 ? 4.16 27.875 0.903 1 92.12 283 TRP B C 1
ATOM 6561 O O . TRP B 1 283 ? 4.57 26.953 1.614 1 92.12 283 TRP B O 1
ATOM 6571 N N . LEU B 1 284 ? 3.854 27.656 -0.367 1 92.31 284 LEU B N 1
ATOM 6572 C CA . LEU B 1 284 ? 3.809 26.312 -0.944 1 92.31 284 LEU B CA 1
ATOM 6573 C C . LEU B 1 284 ? 5.203 25.703 -0.999 1 92.31 284 LEU B C 1
ATOM 6575 O O . LEU B 1 284 ? 5.355 24.484 -0.874 1 92.31 284 LEU B O 1
ATOM 6579 N N . SER B 1 285 ? 6.215 26.516 -1.207 1 93.06 285 SER B N 1
ATOM 6580 C CA . SER B 1 285 ? 7.578 25.984 -1.215 1 93.06 285 SER B CA 1
ATOM 6581 C C . SER B 1 285 ? 7.938 25.359 0.131 1 93.06 285 SER B C 1
ATOM 6583 O O . SER B 1 285 ? 8.68 24.375 0.189 1 93.06 285 SER B O 1
ATOM 6585 N N . GLY B 1 286 ? 7.438 26 1.194 1 94.56 286 GLY B N 1
ATOM 6586 C CA . GLY B 1 286 ? 7.613 25.391 2.504 1 94.56 286 GLY B CA 1
ATOM 6587 C C . GLY B 1 286 ? 6.898 24.062 2.648 1 94.56 286 GLY B C 1
ATOM 6588 O O . GLY B 1 286 ? 7.453 23.094 3.189 1 94.56 286 GLY B O 1
ATOM 6589 N N . TRP B 1 287 ? 5.727 24.078 2.162 1 95.31 287 TRP B N 1
ATOM 6590 C CA . TRP B 1 287 ? 4.949 22.844 2.197 1 95.31 287 TRP B CA 1
ATOM 6591 C C . TRP B 1 287 ? 5.641 21.734 1.399 1 95.31 287 TRP B C 1
ATOM 6593 O O . TRP B 1 287 ? 5.688 20.594 1.832 1 95.31 287 TRP B O 1
ATOM 6603 N N . ASN B 1 288 ? 6.141 22.062 0.243 1 96.12 288 ASN B N 1
ATOM 6604 C CA . ASN B 1 288 ? 6.875 21.109 -0.591 1 96.12 288 ASN B CA 1
ATOM 6605 C C . ASN B 1 288 ? 8.141 20.609 0.105 1 96.12 288 ASN B C 1
ATOM 6607 O O . ASN B 1 288 ? 8.492 19.438 -0.011 1 96.12 288 ASN B O 1
ATOM 6611 N N . PHE B 1 289 ? 8.758 21.516 0.803 1 97 289 PHE B N 1
ATOM 6612 C CA . PHE B 1 289 ? 9.953 21.094 1.524 1 97 289 PHE B CA 1
ATOM 6613 C C . PHE B 1 289 ? 9.609 20.078 2.598 1 97 289 PHE B C 1
ATOM 6615 O O . PHE B 1 289 ? 10.359 19.125 2.816 1 97 289 PHE B O 1
ATOM 6622 N N . VAL B 1 290 ? 8.531 20.266 3.266 1 95.69 290 VAL B N 1
ATOM 6623 C CA . VAL B 1 290 ? 8.078 19.266 4.242 1 95.69 290 VAL B CA 1
ATOM 6624 C C . VAL B 1 290 ? 7.855 17.922 3.551 1 95.69 290 VAL B C 1
ATOM 6626 O O . VAL B 1 290 ? 8.141 16.875 4.121 1 95.69 290 VAL B O 1
ATOM 6629 N N . THR B 1 291 ? 7.344 17.953 2.375 1 97.06 291 THR B N 1
ATOM 6630 C CA . THR B 1 291 ? 7.184 16.719 1.604 1 97.06 291 THR B CA 1
ATOM 6631 C C . THR B 1 291 ? 8.531 16.047 1.367 1 97.06 291 THR B C 1
ATOM 6633 O O . THR B 1 291 ? 8.648 14.828 1.463 1 97.06 291 THR B O 1
ATOM 6636 N N . ASP B 1 292 ? 9.539 16.844 1.093 1 97.81 292 ASP B N 1
ATOM 6637 C CA . ASP B 1 292 ? 10.883 16.297 0.95 1 97.81 292 ASP B CA 1
ATOM 6638 C C . ASP B 1 292 ? 11.336 15.594 2.234 1 97.81 292 ASP B C 1
ATOM 6640 O O . ASP B 1 292 ? 11.969 14.539 2.186 1 97.81 292 ASP B O 1
ATOM 6644 N N . LEU B 1 293 ? 11.031 16.219 3.301 1 96 293 LEU B N 1
ATOM 6645 C CA . LEU B 1 293 ? 11.383 15.609 4.578 1 96 293 LEU B CA 1
ATOM 6646 C C . LEU B 1 293 ? 10.711 14.25 4.742 1 96 293 LEU B C 1
ATOM 6648 O O . LEU B 1 293 ? 11.344 13.281 5.16 1 96 293 LEU B O 1
ATOM 6652 N N . TYR B 1 294 ? 9.492 14.195 4.387 1 96.12 294 TYR B N 1
ATOM 6653 C CA . TYR B 1 294 ? 8.766 12.938 4.492 1 96.12 294 TYR B CA 1
ATOM 6654 C C . TYR B 1 294 ? 9.328 11.898 3.525 1 96.12 294 TYR B C 1
ATOM 6656 O O . TYR B 1 294 ? 9.352 10.703 3.826 1 96.12 294 TYR B O 1
ATOM 6664 N N . ARG B 1 295 ? 9.695 12.344 2.373 1 97.12 295 ARG B N 1
ATOM 6665 C CA . ARG B 1 295 ? 10.352 11.422 1.451 1 97.12 295 ARG B CA 1
ATOM 6666 C C . ARG B 1 295 ? 11.617 10.836 2.068 1 97.12 295 ARG B C 1
ATOM 6668 O O . ARG B 1 295 ? 11.891 9.641 1.932 1 97.12 295 ARG B O 1
ATOM 6675 N N . GLY B 1 296 ? 12.391 11.68 2.732 1 96.56 296 GLY B N 1
ATOM 6676 C CA . GLY B 1 296 ? 13.531 11.188 3.479 1 96.56 296 GLY B CA 1
ATOM 6677 C C . GLY B 1 296 ? 13.156 10.188 4.555 1 96.56 296 GLY B C 1
ATOM 6678 O O . GLY B 1 296 ? 13.781 9.133 4.676 1 96.56 296 GLY B O 1
ATOM 6679 N N . ILE B 1 297 ? 12.117 10.508 5.277 1 92.94 297 ILE B N 1
ATOM 6680 C CA . ILE B 1 297 ? 11.664 9.648 6.367 1 92.94 297 ILE B CA 1
ATOM 6681 C C . ILE B 1 297 ? 11.273 8.281 5.824 1 92.94 297 ILE B C 1
ATOM 6683 O O . ILE B 1 297 ? 11.562 7.254 6.441 1 92.94 297 ILE B O 1
ATOM 6687 N N . GLU B 1 298 ? 10.594 8.211 4.676 1 96.19 298 GLU B N 1
ATOM 6688 C CA . GLU B 1 298 ? 10.195 6.941 4.078 1 96.19 298 GLU B CA 1
ATOM 6689 C C . GLU B 1 298 ? 11.383 5.996 3.936 1 96.19 298 GLU B C 1
ATOM 6691 O O . GLU B 1 298 ? 11.289 4.816 4.277 1 96.19 298 GLU B O 1
ATOM 6696 N N . HIS B 1 299 ? 12.445 6.52 3.477 1 95.38 299 HIS B N 1
ATOM 6697 C CA . HIS B 1 299 ? 13.602 5.676 3.205 1 95.38 299 HIS B CA 1
ATOM 6698 C C . HIS B 1 299 ? 14.336 5.309 4.492 1 95.38 299 HIS B C 1
ATOM 6700 O O . HIS B 1 299 ? 14.867 4.203 4.617 1 95.38 299 HIS B O 1
ATOM 6706 N N . VAL B 1 300 ? 14.32 6.188 5.422 1 92 300 VAL B N 1
ATOM 6707 C CA . VAL B 1 300 ? 14.938 5.883 6.711 1 92 300 VAL B CA 1
ATOM 6708 C C . VAL B 1 300 ? 14.109 4.832 7.445 1 92 300 VAL B C 1
ATOM 6710 O O . VAL B 1 300 ? 14.656 3.977 8.141 1 92 300 VAL B O 1
ATOM 6713 N N . ILE B 1 301 ? 12.828 4.914 7.324 1 87.81 301 ILE B N 1
ATOM 6714 C CA . ILE B 1 301 ? 11.93 3.926 7.918 1 87.81 301 ILE B CA 1
ATOM 6715 C C . ILE B 1 301 ? 12.281 2.533 7.395 1 87.81 301 ILE B C 1
ATOM 6717 O O . ILE B 1 301 ? 12.305 1.565 8.156 1 87.81 301 ILE B O 1
ATOM 6721 N N . ALA B 1 302 ? 12.469 2.459 6.109 1 90.94 302 ALA B N 1
ATOM 6722 C CA . ALA B 1 302 ? 12.797 1.17 5.508 1 90.94 302 ALA B CA 1
ATOM 6723 C C . ALA B 1 302 ? 14.07 0.591 6.121 1 90.94 302 ALA B C 1
ATOM 6725 O O . ALA B 1 302 ? 14.133 -0.604 6.422 1 90.94 302 ALA B O 1
ATOM 6726 N N . GLN B 1 303 ? 15.031 1.429 6.328 1 88.75 303 GLN B N 1
ATOM 6727 C CA . GLN B 1 303 ? 16.266 0.99 6.977 1 88.75 303 GLN B CA 1
ATOM 6728 C C . GLN B 1 303 ? 16 0.565 8.422 1 88.75 303 GLN B C 1
ATOM 6730 O O . GLN B 1 303 ? 16.516 -0.453 8.875 1 88.75 303 GLN B O 1
ATOM 6735 N N . PHE B 1 304 ? 15.289 1.363 9.016 1 82.06 304 PHE B N 1
ATOM 6736 C CA . PHE B 1 304 ? 14.953 1.125 10.414 1 82.06 304 PHE B CA 1
ATOM 6737 C C . PHE B 1 304 ? 14.258 -0.221 10.578 1 82.06 304 PHE B C 1
ATOM 6739 O O . PHE B 1 304 ? 14.648 -1.026 11.43 1 82.06 304 PHE B O 1
ATOM 6746 N N . LYS B 1 305 ? 13.305 -0.469 9.836 1 83.56 305 LYS B N 1
ATOM 6747 C CA . LYS B 1 305 ? 12.523 -1.7 9.93 1 83.56 305 LYS B CA 1
ATOM 6748 C C . LYS B 1 305 ? 13.359 -2.912 9.531 1 83.56 305 LYS B C 1
ATOM 6750 O O . LYS B 1 305 ? 13.258 -3.973 10.156 1 83.56 305 LYS B O 1
ATOM 6755 N N . TYR B 1 306 ? 14.117 -2.771 8.516 1 85.62 306 TYR B N 1
ATOM 6756 C CA . TYR B 1 306 ? 14.945 -3.873 8.031 1 85.62 306 TYR B CA 1
ATOM 6757 C C . TYR B 1 306 ? 15.953 -4.297 9.094 1 85.62 306 TYR B C 1
ATOM 6759 O O . TYR B 1 306 ? 16.172 -5.492 9.305 1 85.62 306 TYR B O 1
ATOM 6767 N N . ARG B 1 307 ? 16.531 -3.416 9.703 1 78.38 307 ARG B N 1
ATOM 6768 C CA . ARG B 1 307 ? 17.578 -3.697 10.68 1 78.38 307 ARG B CA 1
ATOM 6769 C C . ARG B 1 307 ? 16.984 -4.309 11.953 1 78.38 307 ARG B C 1
ATOM 6771 O O . ARG B 1 307 ? 17.672 -5.07 12.648 1 78.38 307 ARG B O 1
ATOM 6778 N N . ARG B 1 308 ? 15.891 -4.035 12.156 1 73.69 308 ARG B N 1
ATOM 6779 C CA . ARG B 1 308 ? 15.25 -4.547 13.359 1 73.69 308 ARG B CA 1
ATOM 6780 C C . ARG B 1 308 ? 14.562 -5.883 13.094 1 73.69 308 ARG B C 1
ATOM 6782 O O . ARG B 1 308 ? 14.094 -6.543 14.023 1 73.69 308 ARG B O 1
ATOM 6789 N N . ALA B 1 309 ? 14.555 -6.195 11.844 1 76.69 309 ALA B N 1
ATOM 6790 C CA . ALA B 1 309 ? 13.906 -7.453 11.484 1 76.69 309 ALA B CA 1
ATOM 6791 C C . ALA B 1 309 ? 14.648 -8.641 12.086 1 76.69 309 ALA B C 1
ATOM 6793 O O . ALA B 1 309 ? 15.875 -8.688 12.07 1 76.69 309 ALA B O 1
ATOM 6794 N N . SER B 1 310 ? 13.953 -9.367 12.781 1 66.69 310 SER B N 1
ATOM 6795 C CA . SER B 1 310 ? 14.539 -10.5 13.492 1 66.69 310 SER B CA 1
ATOM 6796 C C . SER B 1 310 ? 14.289 -11.812 12.75 1 66.69 310 SER B C 1
ATOM 6798 O O . SER B 1 310 ? 14.711 -12.875 13.203 1 66.69 310 SER B O 1
ATOM 6800 N N . VAL B 1 311 ? 13.75 -11.656 11.656 1 71.56 311 VAL B N 1
ATOM 6801 C CA . VAL B 1 311 ? 13.359 -12.914 11.031 1 71.56 311 VAL B CA 1
ATOM 6802 C C . VAL B 1 311 ? 14.562 -13.531 10.32 1 71.56 311 VAL B C 1
ATOM 6804 O O . VAL B 1 311 ? 15.477 -12.82 9.898 1 71.56 311 VAL B O 1
ATOM 6807 N N . ASN B 1 312 ? 14.508 -14.773 10.359 1 71.31 312 ASN B N 1
ATOM 6808 C CA . ASN B 1 312 ? 15.531 -15.578 9.695 1 71.31 312 ASN B CA 1
ATOM 6809 C C . ASN B 1 312 ? 15.5 -15.398 8.188 1 71.31 312 ASN B C 1
ATOM 6811 O O . ASN B 1 312 ? 14.508 -15.734 7.531 1 71.31 312 ASN B O 1
ATOM 6815 N N . LEU B 1 313 ? 16.609 -14.805 7.789 1 74.31 313 LEU B N 1
ATOM 6816 C CA . LEU B 1 313 ? 16.656 -14.523 6.359 1 74.31 313 LEU B CA 1
ATOM 6817 C C . LEU B 1 313 ? 17.469 -15.578 5.621 1 74.31 313 LEU B C 1
ATOM 6819 O O . LEU B 1 313 ? 17.719 -15.445 4.422 1 74.31 313 LEU B O 1
ATOM 6823 N N . ASP B 1 314 ? 17.719 -16.578 6.266 1 70.38 314 ASP B N 1
ATOM 6824 C CA . ASP B 1 314 ? 18.672 -17.562 5.73 1 70.38 314 ASP B CA 1
ATOM 6825 C C . ASP B 1 314 ? 18.078 -18.281 4.516 1 70.38 314 ASP B C 1
ATOM 6827 O O . ASP B 1 314 ? 18.828 -18.703 3.625 1 70.38 314 ASP B O 1
ATOM 6831 N N . ARG B 1 315 ? 16.906 -18.297 4.445 1 80.5 315 ARG B N 1
ATOM 6832 C CA . ARG B 1 315 ? 16.297 -19.094 3.379 1 80.5 315 ARG B CA 1
ATOM 6833 C C . ARG B 1 315 ? 16.078 -18.25 2.127 1 80.5 315 ARG B C 1
ATOM 6835 O O . ARG B 1 315 ? 15.656 -18.766 1.092 1 80.5 315 ARG B O 1
ATOM 6842 N N . ARG B 1 316 ? 16.453 -17.109 2.211 1 90 316 ARG B N 1
ATOM 6843 C CA . ARG B 1 316 ? 16.359 -16.25 1.04 1 90 316 ARG B CA 1
ATOM 6844 C C . ARG B 1 316 ? 17.609 -16.375 0.176 1 90 316 ARG B C 1
ATOM 6846 O O . ARG B 1 316 ? 18.734 -16.266 0.679 1 90 316 ARG B O 1
ATOM 6853 N N . ARG B 1 317 ? 17.391 -16.625 -1.035 1 91.31 317 ARG B N 1
ATOM 6854 C CA . ARG B 1 317 ? 18.5 -16.781 -1.95 1 91.31 317 ARG B CA 1
ATOM 6855 C C . ARG B 1 317 ? 18.922 -15.445 -2.553 1 91.31 317 ARG B C 1
ATOM 6857 O O . ARG B 1 317 ? 20.016 -15.32 -3.092 1 91.31 317 ARG B O 1
ATOM 6864 N N . LEU B 1 318 ? 18.062 -14.523 -2.496 1 94.06 318 LEU B N 1
ATOM 6865 C CA . LEU B 1 318 ? 18.359 -13.172 -2.961 1 94.06 318 LEU B CA 1
ATOM 6866 C C . LEU B 1 318 ? 18.438 -12.195 -1.792 1 94.06 318 LEU B C 1
ATOM 6868 O O . LEU B 1 318 ? 17.469 -12.062 -1.03 1 94.06 318 LEU B O 1
ATOM 6872 N N . SER B 1 319 ? 19.594 -11.609 -1.631 1 91.88 319 SER B N 1
ATOM 6873 C CA . SER B 1 319 ? 19.688 -10.508 -0.683 1 91.88 319 SER B CA 1
ATOM 6874 C C . SER B 1 319 ? 19.391 -9.172 -1.356 1 91.88 319 SER B C 1
ATOM 6876 O O . SER B 1 319 ? 19.969 -8.859 -2.402 1 91.88 319 SER B O 1
ATOM 6878 N N . THR B 1 320 ? 18.484 -8.484 -0.823 1 91.31 320 THR B N 1
ATOM 6879 C CA . THR B 1 320 ? 18.141 -7.184 -1.373 1 91.31 320 THR B CA 1
ATOM 6880 C C . THR B 1 320 ? 18.594 -6.062 -0.445 1 91.31 320 THR B C 1
ATOM 6882 O O . THR B 1 320 ? 18.172 -4.914 -0.59 1 91.31 320 THR B O 1
ATOM 6885 N N . SER B 1 321 ? 19.469 -6.348 0.459 1 89.44 321 SER B N 1
ATOM 6886 C CA . SER B 1 321 ? 19.953 -5.379 1.438 1 89.44 321 SER B CA 1
ATOM 6887 C C . SER B 1 321 ? 20.75 -4.266 0.765 1 89.44 321 SER B C 1
ATOM 6889 O O . SER B 1 321 ? 20.969 -3.205 1.358 1 89.44 321 SER B O 1
ATOM 6891 N N . PHE B 1 322 ? 21.172 -4.484 -0.466 1 92 322 PHE B N 1
ATOM 6892 C CA . PHE B 1 322 ? 21.953 -3.49 -1.193 1 92 322 PHE B CA 1
ATOM 6893 C C . PHE B 1 322 ? 21.125 -2.225 -1.426 1 92 322 PHE B C 1
ATOM 6895 O O . PHE B 1 322 ? 21.688 -1.134 -1.559 1 92 322 PHE B O 1
ATOM 6902 N N . VAL B 1 323 ? 19.875 -2.357 -1.456 1 92.56 323 VAL B N 1
ATOM 6903 C CA . VAL B 1 323 ? 18.984 -1.22 -1.662 1 92.56 323 VAL B CA 1
ATOM 6904 C C . VAL B 1 323 ? 19.094 -0.264 -0.475 1 92.56 323 VAL B C 1
ATOM 6906 O O . VAL B 1 323 ? 18.906 0.945 -0.627 1 92.56 323 VAL B O 1
ATOM 6909 N N . LEU B 1 324 ? 19.406 -0.798 0.674 1 91.31 324 LEU B N 1
ATOM 6910 C CA . LEU B 1 324 ? 19.453 -0.025 1.91 1 91.31 324 LEU B CA 1
ATOM 6911 C C . LEU B 1 324 ? 20.875 0.339 2.281 1 91.31 324 LEU B C 1
ATOM 6913 O O . LEU B 1 324 ? 21.125 0.885 3.359 1 91.31 324 LEU B O 1
ATOM 6917 N N . ASP B 1 325 ? 21.734 -0.002 1.363 1 89.5 325 ASP B N 1
ATOM 6918 C CA . ASP B 1 325 ? 23.141 0.183 1.669 1 89.5 325 ASP B CA 1
ATOM 6919 C C . ASP B 1 325 ? 23.594 1.607 1.352 1 89.5 325 ASP B C 1
ATOM 6921 O O . ASP B 1 325 ? 24.344 1.829 0.396 1 89.5 325 ASP B O 1
ATOM 6925 N N . TYR B 1 326 ? 23.203 2.561 2.062 1 91.06 326 TYR B N 1
ATOM 6926 C CA . TYR B 1 326 ? 23.609 3.961 1.97 1 91.06 326 TYR B CA 1
ATOM 6927 C C . TYR B 1 326 ? 23.672 4.602 3.35 1 91.06 326 TYR B C 1
ATOM 6929 O O . TYR B 1 326 ? 23.047 4.117 4.297 1 91.06 326 TYR B O 1
ATOM 6937 N N . ASP B 1 327 ? 24.453 5.633 3.434 1 91.06 327 ASP B N 1
ATOM 6938 C CA . ASP B 1 327 ? 24.531 6.414 4.664 1 91.06 327 ASP B CA 1
ATOM 6939 C C . ASP B 1 327 ? 23.453 7.488 4.707 1 91.06 327 ASP B C 1
ATOM 6941 O O . ASP B 1 327 ? 23.531 8.484 3.986 1 91.06 327 ASP B O 1
ATOM 6945 N N . PRO B 1 328 ? 22.484 7.32 5.562 1 91.44 328 PRO B N 1
ATOM 6946 C CA . PRO B 1 328 ? 21.375 8.273 5.594 1 91.44 328 PRO B CA 1
ATOM 6947 C C . PRO B 1 328 ? 21.812 9.688 5.977 1 91.44 328 PRO B C 1
ATOM 6949 O O . PRO B 1 328 ? 21.172 10.664 5.59 1 91.44 328 PRO B O 1
ATOM 6952 N N . GLN B 1 329 ? 22.844 9.797 6.77 1 89.44 329 GLN B N 1
ATOM 6953 C CA . GLN B 1 329 ? 23.359 11.117 7.105 1 89.44 329 GLN B CA 1
ATOM 6954 C C . GLN B 1 329 ? 23.844 11.852 5.859 1 89.44 329 GLN B C 1
ATOM 6956 O O . GLN B 1 329 ? 23.469 13.008 5.625 1 89.44 329 GLN B O 1
ATOM 6961 N N . LYS B 1 330 ? 24.547 11.188 5.086 1 93.44 330 LYS B N 1
ATOM 6962 C CA . LYS B 1 330 ? 25.156 11.797 3.912 1 93.44 330 LYS B CA 1
ATOM 6963 C C . LYS B 1 330 ? 24.141 11.961 2.783 1 93.44 330 LYS B C 1
ATOM 6965 O O . LYS B 1 330 ? 24.188 12.953 2.047 1 93.44 330 LYS B O 1
ATOM 6970 N N . LYS B 1 331 ? 23.281 11 2.664 1 95.38 331 LYS B N 1
ATOM 6971 C CA . LYS B 1 331 ? 22.422 10.969 1.475 1 95.38 331 LYS B CA 1
ATOM 6972 C C . LYS B 1 331 ? 21.094 11.672 1.729 1 95.38 331 LYS B C 1
ATOM 6974 O O . LYS B 1 331 ? 20.438 12.125 0.79 1 95.38 331 LYS B O 1
ATOM 6979 N N . ILE B 1 332 ? 20.719 11.797 2.98 1 95.62 332 ILE B N 1
ATOM 6980 C CA . ILE B 1 332 ? 19.391 12.32 3.258 1 95.62 332 ILE B CA 1
ATOM 6981 C C . ILE B 1 332 ? 19.5 13.547 4.16 1 95.62 332 ILE B C 1
ATOM 6983 O O . ILE B 1 332 ? 19.141 14.656 3.758 1 95.62 332 ILE B O 1
ATOM 6987 N N . LEU B 1 333 ? 20.109 13.445 5.289 1 93.56 333 LEU B N 1
ATOM 6988 C CA . LEU B 1 333 ? 20.094 14.508 6.289 1 93.56 333 LEU B CA 1
ATOM 6989 C C . LEU B 1 333 ? 20.922 15.695 5.824 1 93.56 333 LEU B C 1
ATOM 6991 O O . LEU B 1 333 ? 20.5 16.844 5.934 1 93.56 333 LEU B O 1
ATOM 6995 N N . ASP B 1 334 ? 22.094 15.422 5.297 1 95.75 334 ASP B N 1
ATOM 6996 C CA . ASP B 1 334 ? 22.969 16.516 4.895 1 95.75 334 ASP B CA 1
ATOM 6997 C C . ASP B 1 334 ? 22.359 17.328 3.764 1 95.75 334 ASP B C 1
ATOM 6999 O O . ASP B 1 334 ? 22.312 18.562 3.83 1 95.75 334 ASP B O 1
ATOM 7003 N N . PRO B 1 335 ? 21.906 16.672 2.75 1 96.88 335 PRO B N 1
ATOM 7004 C CA . PRO B 1 335 ? 21.266 17.453 1.684 1 96.88 335 PRO B CA 1
ATOM 7005 C C . PRO B 1 335 ? 20.062 18.25 2.172 1 96.88 335 PRO B C 1
ATOM 7007 O O . PRO B 1 335 ? 19.844 19.375 1.734 1 96.88 335 PRO B O 1
ATOM 7010 N N . LEU B 1 336 ? 19.312 17.719 3.037 1 97.19 336 LEU B N 1
ATOM 7011 C CA . LEU B 1 336 ? 18.125 18.406 3.537 1 97.19 336 LEU B CA 1
ATOM 7012 C C . LEU B 1 336 ? 18.5 19.531 4.484 1 97.19 336 LEU B C 1
ATOM 7014 O O . LEU B 1 336 ? 17.812 20.562 4.543 1 97.19 336 LEU B O 1
ATOM 7018 N N . ALA B 1 337 ? 19.531 19.312 5.227 1 94.81 337 ALA B N 1
ATOM 7019 C CA . ALA B 1 337 ? 20.047 20.406 6.055 1 94.81 337 ALA B CA 1
ATOM 7020 C C . ALA B 1 337 ? 20.469 21.594 5.195 1 94.81 337 ALA B C 1
ATOM 7022 O O . ALA B 1 337 ? 20.172 22.75 5.523 1 94.81 337 ALA B O 1
ATOM 7023 N N . ALA B 1 338 ? 21.172 21.25 4.148 1 96.81 338 ALA B N 1
ATOM 7024 C CA . ALA B 1 338 ? 21.609 22.297 3.225 1 96.81 338 ALA B CA 1
ATOM 7025 C C . ALA B 1 338 ? 20.406 22.984 2.578 1 96.81 338 ALA B C 1
ATOM 7027 O O . ALA B 1 338 ? 20.391 24.203 2.432 1 96.81 338 ALA B O 1
ATOM 7028 N N . ALA B 1 339 ? 19.484 22.203 2.195 1 96.69 339 ALA B N 1
ATOM 7029 C CA . ALA B 1 339 ? 18.266 22.766 1.583 1 96.69 339 ALA B CA 1
ATOM 7030 C C . ALA B 1 339 ? 17.5 23.641 2.57 1 96.69 339 ALA B C 1
ATOM 7032 O O . ALA B 1 339 ? 16.922 24.641 2.186 1 96.69 339 ALA B O 1
ATOM 7033 N N . ARG B 1 340 ? 17.406 23.234 3.787 1 95.19 340 ARG B N 1
ATOM 7034 C CA . ARG B 1 340 ? 16.734 24 4.824 1 95.19 340 ARG B CA 1
ATOM 7035 C C . ARG B 1 340 ? 17.391 25.375 4.992 1 95.19 340 ARG B C 1
ATOM 7037 O O . ARG B 1 340 ? 16.703 26.375 5.152 1 95.19 340 ARG B O 1
ATOM 7044 N N . GLU B 1 341 ? 18.688 25.375 4.867 1 94.38 341 GLU B N 1
ATOM 7045 C CA . GLU B 1 341 ? 19.422 26.641 4.98 1 94.38 341 GLU B CA 1
ATOM 7046 C C . GLU B 1 341 ? 19.172 27.547 3.783 1 94.38 341 GLU B C 1
ATOM 7048 O O . GLU B 1 341 ? 19.203 28.766 3.908 1 94.38 341 GLU B O 1
ATOM 7053 N N . ASP B 1 342 ? 18.844 26.922 2.715 1 94.62 342 ASP B N 1
ATOM 7054 C CA . ASP B 1 342 ? 18.656 27.672 1.479 1 94.62 342 ASP B CA 1
ATOM 7055 C C . ASP B 1 342 ? 17.203 28.141 1.346 1 94.62 342 ASP B C 1
ATOM 7057 O O . ASP B 1 342 ? 16.859 28.844 0.401 1 94.62 342 ASP B O 1
ATOM 7061 N N . LEU B 1 343 ? 16.375 27.781 2.291 1 94.69 343 LEU B N 1
ATOM 7062 C CA . LEU B 1 343 ? 14.984 28.203 2.221 1 94.69 343 LEU B CA 1
ATOM 7063 C C . LEU B 1 343 ? 14.867 29.703 2.418 1 94.69 343 LEU B C 1
ATOM 7065 O O . LEU B 1 343 ? 15.703 30.328 3.086 1 94.69 343 LEU B O 1
ATOM 7069 N N . PRO B 1 344 ? 13.891 30.297 1.797 1 92.5 344 PRO B N 1
ATOM 7070 C CA . PRO B 1 344 ? 13.656 31.719 2.035 1 92.5 344 PRO B CA 1
ATOM 7071 C C . PRO B 1 344 ? 13.523 32.062 3.52 1 92.5 344 PRO B C 1
ATOM 7073 O O . PRO B 1 344 ? 13.109 31.203 4.312 1 92.5 344 PRO B O 1
ATOM 7076 N N . ASP B 1 345 ? 13.734 33.281 3.91 1 90.44 345 ASP B N 1
ATOM 7077 C CA . 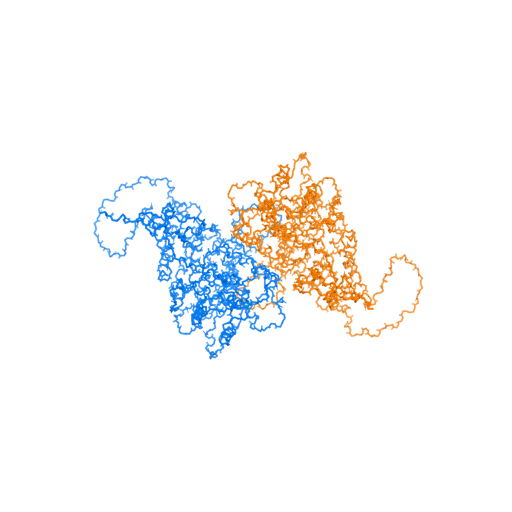ASP B 1 345 ? 13.773 33.75 5.293 1 90.44 345 ASP B CA 1
ATOM 7078 C C . ASP B 1 345 ? 12.422 33.562 5.977 1 90.44 345 ASP B C 1
ATOM 7080 O O . ASP B 1 345 ? 12.359 33.312 7.184 1 90.44 345 ASP B O 1
ATOM 7084 N N . ARG B 1 346 ? 11.445 33.594 5.25 1 89.75 346 ARG B N 1
ATOM 7085 C CA . ARG B 1 346 ? 10.102 33.5 5.812 1 89.75 346 ARG B CA 1
ATOM 7086 C C . ARG B 1 346 ? 9.883 32.125 6.461 1 89.75 346 ARG B C 1
ATOM 7088 O O . ARG B 1 346 ? 8.961 31.953 7.258 1 89.75 346 ARG B O 1
ATOM 7095 N N . PHE B 1 347 ? 10.773 31.156 6.133 1 92.69 347 PHE B N 1
ATOM 7096 C CA . PHE B 1 347 ? 10.625 29.812 6.699 1 92.69 347 PHE B CA 1
ATOM 7097 C C . PHE B 1 347 ? 11.648 29.578 7.809 1 92.69 347 PHE B C 1
ATOM 7099 O O . PHE B 1 347 ? 11.727 28.484 8.359 1 92.69 347 PHE B O 1
ATOM 7106 N N . LYS B 1 348 ? 12.422 30.5 8.156 1 88.31 348 LYS B N 1
ATOM 7107 C CA . LYS B 1 348 ? 13.461 30.344 9.172 1 88.31 348 LYS B CA 1
ATOM 7108 C C . LYS B 1 348 ? 12.938 30.719 10.555 1 88.31 348 LYS B C 1
ATOM 7110 O O . LYS B 1 348 ? 13.281 30.094 11.555 1 88.31 348 LYS B O 1
ATOM 7115 N N . LYS B 1 349 ? 12.125 31.75 10.539 1 86.5 349 LYS B N 1
ATOM 7116 C CA . LYS B 1 349 ? 11.508 32.188 11.789 1 86.5 349 LYS B CA 1
ATOM 7117 C C . LYS B 1 349 ? 10.008 32.406 11.602 1 86.5 349 LYS B C 1
ATOM 7119 O O . LYS B 1 349 ? 9.586 33.156 10.719 1 86.5 349 LYS B O 1
ATOM 7124 N N . ALA B 1 350 ? 9.281 31.734 12.469 1 87.69 350 ALA B N 1
ATOM 7125 C CA . ALA B 1 350 ? 7.836 31.906 12.391 1 87.69 350 ALA B CA 1
ATOM 7126 C C . ALA B 1 350 ? 7.41 33.25 12.984 1 87.69 350 ALA B C 1
ATOM 7128 O O . ALA B 1 350 ? 7.633 33.5 14.172 1 87.69 350 ALA B O 1
ATOM 7129 N N . MET B 1 351 ? 6.789 34.031 12.195 1 86.94 351 MET B N 1
ATOM 7130 C CA . MET B 1 351 ? 6.266 35.312 12.672 1 86.94 351 MET B CA 1
ATOM 7131 C C . MET B 1 351 ? 4.992 35.094 13.484 1 86.94 351 MET B C 1
ATOM 7133 O O . MET B 1 351 ? 4.289 34.125 13.305 1 86.94 351 MET B O 1
ATOM 7137 N N . PRO B 1 352 ? 4.754 36 14.414 1 87.81 352 PRO B N 1
ATOM 7138 C CA . PRO B 1 352 ? 3.498 35.875 15.156 1 87.81 352 PRO B CA 1
ATOM 7139 C C . PRO B 1 352 ? 2.27 35.906 14.25 1 87.81 352 PRO B C 1
ATOM 7141 O O . PRO B 1 352 ? 2.318 36.438 13.148 1 87.81 352 PRO B O 1
ATOM 7144 N N . VAL B 1 353 ? 1.289 35.344 14.797 1 87.69 353 VAL B N 1
ATOM 7145 C CA . VAL B 1 353 ? 0.045 35.25 14.039 1 87.69 353 VAL B CA 1
ATOM 7146 C C . VAL B 1 353 ? -0.451 36.656 13.703 1 87.69 353 VAL B C 1
ATOM 7148 O O . VAL B 1 353 ? -0.376 37.562 14.531 1 87.69 353 VAL B O 1
ATOM 7151 N N . SER B 1 354 ? -0.841 36.875 12.477 1 86.69 354 SER B N 1
ATOM 7152 C CA . SER B 1 354 ? -1.323 38.188 12.016 1 86.69 354 SER B CA 1
ATOM 7153 C C . SER B 1 354 ? -2.631 38.031 11.242 1 86.69 354 SER B C 1
ATOM 7155 O O . SER B 1 354 ? -3.209 36.938 11.18 1 86.69 354 SER B O 1
ATOM 7157 N N . TYR B 1 355 ? -3.064 39.188 10.727 1 83.44 355 TYR B N 1
ATOM 7158 C CA . TYR B 1 355 ? -4.297 39.188 9.945 1 83.44 355 TYR B CA 1
ATOM 7159 C C . TYR B 1 355 ? -4.047 38.656 8.531 1 83.44 355 TYR B C 1
ATOM 7161 O O . TYR B 1 355 ? -4.988 38.312 7.82 1 83.44 355 TYR B O 1
ATOM 7169 N N . ASN B 1 356 ? -2.82 38.594 8.227 1 84.38 356 ASN B N 1
ATOM 7170 C CA . ASN B 1 356 ? -2.449 38.094 6.906 1 84.38 356 ASN B CA 1
ATOM 7171 C C . ASN B 1 356 ? -2.4 36.562 6.879 1 84.38 356 ASN B C 1
ATOM 7173 O O . ASN B 1 356 ? -1.459 35.969 7.398 1 84.38 356 ASN B O 1
ATOM 7177 N N . THR B 1 357 ? -3.33 35.969 6.184 1 85 357 THR B N 1
ATOM 7178 C CA . THR B 1 357 ? -3.48 34.531 6.148 1 85 357 THR B CA 1
ATOM 7179 C C . THR B 1 357 ? -2.25 33.875 5.527 1 85 357 THR B C 1
ATOM 7181 O O . THR B 1 357 ? -1.837 32.781 5.953 1 85 357 THR B O 1
ATOM 7184 N N . ARG B 1 358 ? -1.67 34.469 4.578 1 86.69 358 ARG B N 1
ATOM 7185 C CA . ARG B 1 358 ? -0.517 33.875 3.902 1 86.69 358 ARG B CA 1
ATOM 7186 C C . ARG B 1 358 ? 0.707 33.875 4.812 1 86.69 358 ARG B C 1
ATOM 7188 O O . ARG B 1 358 ? 1.498 32.938 4.793 1 86.69 358 ARG B O 1
ATOM 7195 N N . ARG B 1 359 ? 0.822 34.938 5.488 1 87.81 359 ARG B N 1
ATOM 7196 C CA . ARG B 1 359 ? 1.916 35 6.453 1 87.81 359 ARG B CA 1
ATOM 7197 C C . ARG B 1 359 ? 1.74 33.938 7.539 1 87.81 359 ARG B C 1
ATOM 7199 O O . ARG B 1 359 ? 2.719 33.344 8.008 1 87.81 359 ARG B O 1
ATOM 7206 N N . ASN B 1 360 ? 0.516 33.812 7.941 1 89.5 360 ASN B N 1
ATOM 7207 C CA . ASN B 1 360 ? 0.236 32.75 8.914 1 89.5 360 ASN B CA 1
ATOM 7208 C C . ASN B 1 360 ? 0.576 31.375 8.367 1 89.5 360 ASN B C 1
ATOM 7210 O O . ASN B 1 360 ? 1.059 30.516 9.102 1 89.5 360 ASN B O 1
ATOM 7214 N N . ARG B 1 361 ? 0.275 31.156 7.102 1 91.38 361 ARG B N 1
ATOM 7215 C CA . ARG B 1 361 ? 0.606 29.875 6.484 1 91.38 361 ARG B CA 1
ATOM 7216 C C . ARG B 1 361 ? 2.115 29.672 6.438 1 91.38 361 ARG B C 1
ATOM 7218 O O . ARG B 1 361 ? 2.598 28.547 6.605 1 91.38 361 ARG B O 1
ATOM 7225 N N . CYS B 1 362 ? 2.834 30.75 6.207 1 91.62 362 CYS B N 1
ATOM 7226 C CA . CYS B 1 362 ? 4.289 30.656 6.277 1 91.62 362 CYS B CA 1
ATOM 7227 C C . CYS B 1 362 ? 4.746 30.266 7.676 1 91.62 362 CYS B C 1
ATOM 7229 O O . CYS B 1 362 ? 5.652 29.438 7.836 1 91.62 362 CYS B O 1
ATOM 7231 N N . GLY B 1 363 ? 4.105 30.922 8.617 1 89 363 GLY B N 1
ATOM 7232 C CA . GLY B 1 363 ? 4.406 30.562 9.992 1 89 363 GLY B CA 1
ATOM 7233 C C . GLY B 1 363 ? 4.113 29.094 10.297 1 89 363 GLY B C 1
ATOM 7234 O O . GLY B 1 363 ? 4.895 28.422 10.969 1 89 363 GLY B O 1
ATOM 7235 N N . TYR B 1 364 ? 3.021 28.609 9.789 1 88.56 364 TYR B N 1
ATOM 7236 C CA . TYR B 1 364 ? 2.664 27.203 9.922 1 88.56 364 TYR B CA 1
ATOM 7237 C C . TYR B 1 364 ? 3.738 26.297 9.312 1 88.56 364 TYR B C 1
ATOM 7239 O O . TYR B 1 364 ? 4.117 25.297 9.906 1 88.56 364 TYR B O 1
ATOM 7247 N N . GLN B 1 365 ? 4.16 26.625 8.141 1 92.62 365 GLN B N 1
ATOM 7248 C CA . GLN B 1 365 ? 5.156 25.812 7.457 1 92.62 365 GLN B CA 1
ATOM 7249 C C . GLN B 1 365 ? 6.492 25.828 8.195 1 92.62 365 GLN B C 1
ATOM 7251 O O . GLN B 1 365 ? 7.211 24.828 8.227 1 92.62 365 GLN B O 1
ATOM 7256 N N . THR B 1 366 ? 6.809 26.953 8.758 1 91 366 THR B N 1
ATOM 7257 C CA . THR B 1 366 ? 8.023 27.031 9.555 1 91 366 THR B CA 1
ATOM 7258 C C . THR B 1 366 ? 7.977 26.047 10.711 1 91 366 THR B C 1
ATOM 7260 O O . THR B 1 366 ? 8.953 25.328 10.969 1 91 366 THR B O 1
ATOM 7263 N N . ALA B 1 367 ? 6.863 26.031 11.336 1 85.38 367 ALA B N 1
ATOM 7264 C CA . ALA B 1 367 ? 6.68 25.094 12.438 1 85.38 367 ALA B CA 1
ATOM 7265 C C . ALA B 1 367 ? 6.742 23.656 11.945 1 85.38 367 ALA B C 1
ATOM 7267 O O . ALA B 1 367 ? 7.387 22.797 12.57 1 85.38 367 ALA B O 1
ATOM 7268 N N . ASN B 1 368 ? 6.082 23.359 10.891 1 88.44 368 ASN B N 1
ATOM 7269 C CA . ASN B 1 368 ? 6.059 22.016 10.312 1 88.44 368 ASN B CA 1
ATOM 7270 C C . ASN B 1 368 ? 7.457 21.562 9.906 1 88.44 368 ASN B C 1
ATOM 7272 O O . ASN B 1 368 ? 7.812 20.391 10.094 1 88.44 368 ASN B O 1
ATOM 7276 N N . ILE B 1 369 ? 8.164 22.438 9.258 1 91.19 369 ILE B N 1
ATOM 7277 C CA . ILE B 1 369 ? 9.531 22.141 8.836 1 91.19 369 ILE B CA 1
ATOM 7278 C C . ILE B 1 369 ? 10.383 21.797 10.055 1 91.19 369 ILE B C 1
ATOM 7280 O O . ILE B 1 369 ? 11.094 20.781 10.062 1 91.19 369 ILE B O 1
ATOM 7284 N N . ALA B 1 370 ? 10.281 22.594 11.055 1 84.38 370 ALA B N 1
ATOM 7285 C CA . ALA B 1 370 ? 11.07 22.375 12.266 1 84.38 370 ALA B CA 1
ATOM 7286 C C . ALA B 1 370 ? 10.75 21.016 12.891 1 84.38 370 ALA B C 1
ATOM 7288 O O . ALA B 1 370 ? 11.656 20.25 13.219 1 84.38 370 ALA B O 1
ATOM 7289 N N . CYS B 1 371 ? 9.5 20.75 13.023 1 80.19 371 CYS B N 1
ATOM 7290 C CA . CYS B 1 371 ? 9.062 19.516 13.672 1 80.19 371 CYS B CA 1
ATOM 7291 C C . CYS B 1 371 ? 9.438 18.297 12.836 1 80.19 371 CYS B C 1
ATOM 7293 O O . CYS B 1 371 ? 9.969 17.328 13.367 1 80.19 371 CYS B O 1
ATOM 7295 N N . THR B 1 372 ? 9.164 18.328 11.57 1 86.5 372 THR B N 1
ATOM 7296 C CA . THR B 1 372 ? 9.391 17.172 10.711 1 86.5 372 THR B CA 1
ATOM 7297 C C . THR B 1 372 ? 10.891 16.938 10.523 1 86.5 372 THR B C 1
ATOM 7299 O O . THR B 1 372 ? 11.328 15.781 10.414 1 86.5 372 THR B O 1
ATOM 7302 N N . TYR B 1 373 ? 11.625 18 10.43 1 88.75 373 TYR B N 1
ATOM 7303 C CA . TYR B 1 373 ? 13.07 17.859 10.312 1 88.75 373 TYR B CA 1
ATOM 7304 C C . TYR B 1 373 ? 13.648 17.156 11.523 1 88.75 373 TYR B C 1
ATOM 7306 O O . TYR B 1 373 ? 14.5 16.266 11.383 1 88.75 373 TYR B O 1
ATOM 7314 N N . GLN B 1 374 ? 13.242 17.516 12.617 1 79.5 374 GLN B N 1
ATOM 7315 C CA . GLN B 1 374 ? 13.742 16.891 13.836 1 79.5 374 GLN B CA 1
ATOM 7316 C C . GLN B 1 374 ? 13.281 15.43 13.922 1 79.5 374 GLN B C 1
ATOM 7318 O O . GLN B 1 374 ? 14 14.578 14.438 1 79.5 374 GLN B O 1
ATOM 7323 N N . LEU B 1 375 ? 12.102 15.25 13.508 1 80.31 375 LEU B N 1
ATOM 7324 C CA . LEU B 1 375 ? 11.617 13.875 13.438 1 80.31 375 LEU B CA 1
ATOM 7325 C C . LEU B 1 375 ? 12.516 13.023 12.539 1 80.31 375 LEU B C 1
ATOM 7327 O O . LEU B 1 375 ? 12.867 11.898 12.898 1 80.31 375 LEU B O 1
ATOM 7331 N N . LEU B 1 376 ? 12.82 13.5 11.406 1 87.62 376 LEU B N 1
ATOM 7332 C CA . LEU B 1 376 ? 13.703 12.82 10.469 1 87.62 376 LEU B CA 1
ATOM 7333 C C . LEU B 1 376 ? 15.062 12.531 11.109 1 87.62 376 LEU B C 1
ATOM 7335 O O . LEU B 1 376 ? 15.602 11.438 10.969 1 87.62 376 LEU B O 1
ATOM 7339 N N . ARG B 1 377 ? 15.586 13.484 11.758 1 83.38 377 ARG B N 1
ATOM 7340 C CA . ARG B 1 377 ? 16.859 13.305 12.438 1 83.38 377 ARG B CA 1
ATOM 7341 C C . ARG B 1 377 ? 16.781 12.188 13.469 1 83.38 377 ARG B C 1
ATOM 7343 O O . ARG B 1 377 ? 17.672 11.344 13.547 1 83.38 377 ARG B O 1
ATOM 7350 N N . MET B 1 378 ? 15.773 12.195 14.141 1 76.12 378 MET B N 1
ATOM 7351 C CA . MET B 1 378 ? 15.594 11.195 15.188 1 76.12 378 MET B CA 1
ATOM 7352 C C . MET B 1 378 ? 15.477 9.797 14.602 1 76.12 378 MET B C 1
ATOM 7354 O O . MET B 1 378 ? 16.062 8.844 15.125 1 76.12 378 MET B O 1
ATOM 7358 N N . VAL B 1 379 ? 14.688 9.703 13.617 1 79.56 379 VAL B N 1
ATOM 7359 C CA . VAL B 1 379 ? 14.508 8.398 12.984 1 79.56 379 VAL B CA 1
ATOM 7360 C C . VAL B 1 379 ? 15.836 7.926 12.391 1 79.56 379 VAL B C 1
ATOM 7362 O O . VAL B 1 379 ? 16.156 6.738 12.453 1 79.56 379 VAL B O 1
ATOM 7365 N N . THR B 1 380 ? 16.547 8.828 11.828 1 84 380 THR B N 1
ATOM 7366 C CA . THR B 1 380 ? 17.844 8.5 11.242 1 84 380 THR B CA 1
ATOM 7367 C C . THR B 1 380 ? 18.797 7.973 12.312 1 84 380 THR B C 1
ATOM 7369 O O . THR B 1 380 ? 19.531 7.004 12.078 1 84 380 THR B O 1
ATOM 7372 N N . PHE B 1 381 ? 18.75 8.531 13.414 1 74.81 381 PHE B N 1
ATOM 7373 C CA . PHE B 1 381 ? 19.625 8.125 14.508 1 74.81 381 PHE B CA 1
ATOM 7374 C C . PHE B 1 381 ? 19.219 6.758 15.039 1 74.81 381 PHE B C 1
ATOM 7376 O O . PHE B 1 381 ? 20.078 5.965 15.438 1 74.81 381 PHE B O 1
ATOM 7383 N N . SER B 1 382 ? 18.016 6.516 15.07 1 70.62 382 SER B N 1
ATOM 7384 C CA . SER B 1 382 ? 17.516 5.234 15.562 1 70.62 382 SER B CA 1
ATOM 7385 C C . SER B 1 382 ? 17.844 4.102 14.602 1 70.62 382 SER B C 1
ATOM 7387 O O . SER B 1 382 ? 17.969 2.945 15.008 1 70.62 382 SER B O 1
ATOM 7389 N N . ALA B 1 383 ? 17.875 4.418 13.391 1 71.69 383 ALA B N 1
ATOM 7390 C CA . ALA B 1 383 ? 18.172 3.408 12.375 1 71.69 383 ALA B CA 1
ATOM 7391 C C . ALA B 1 383 ? 19.656 3.031 12.398 1 71.69 383 ALA B C 1
ATOM 7393 O O . ALA B 1 383 ? 20.031 1.907 12.047 1 71.69 383 ALA B O 1
ATOM 7394 N N . TYR B 1 384 ? 20.422 3.977 12.812 1 64.06 384 TYR B N 1
ATOM 7395 C CA . TYR B 1 384 ? 21.844 3.721 12.805 1 64.06 384 TYR B CA 1
ATOM 7396 C C . TYR B 1 384 ? 22.359 3.395 14.203 1 64.06 384 TYR B C 1
ATOM 7398 O O . TYR B 1 384 ? 22.062 4.117 15.164 1 64.06 384 TYR B O 1
ATOM 7406 N N . HIS B 1 385 ? 22.656 2.193 14.453 1 58.31 385 HIS B N 1
ATOM 7407 C CA . HIS B 1 385 ? 23.062 1.635 15.734 1 58.31 385 HIS B CA 1
ATOM 7408 C C . HIS B 1 385 ? 24.281 2.361 16.281 1 58.31 385 HIS B C 1
ATOM 7410 O O . HIS B 1 385 ? 24.734 2.072 17.391 1 58.31 385 HIS B O 1
ATOM 7416 N N . THR B 1 386 ? 24.672 3.256 15.539 1 62.62 386 THR B N 1
ATOM 7417 C CA . THR B 1 386 ? 25.891 3.842 16.078 1 62.62 386 THR B CA 1
ATOM 7418 C C . THR B 1 386 ? 25.562 5.039 16.969 1 62.62 386 THR B C 1
ATOM 7420 O O . THR B 1 386 ? 26.453 5.59 17.625 1 62.62 386 THR B O 1
ATOM 7423 N N . THR B 1 387 ? 24.25 5.27 17.031 1 68.81 387 THR B N 1
ATOM 7424 C CA . THR B 1 387 ? 23.891 6.445 17.812 1 68.81 387 THR B CA 1
ATOM 7425 C C . THR B 1 387 ? 23.672 6.074 19.266 1 68.81 387 THR B C 1
ATOM 7427 O O . THR B 1 387 ? 23.016 5.074 19.562 1 68.81 387 THR B O 1
ATOM 7430 N N . THR B 1 388 ? 24.328 6.781 20.047 1 74.94 388 THR B N 1
ATOM 7431 C CA . THR B 1 388 ? 24.203 6.555 21.484 1 74.94 388 THR B CA 1
ATOM 7432 C C . THR B 1 388 ? 22.922 7.188 22.016 1 74.94 388 THR B C 1
ATOM 7434 O O . THR B 1 388 ? 22.312 8.031 21.359 1 74.94 388 THR B O 1
ATOM 7437 N N . LEU B 1 389 ? 22.484 6.723 23.125 1 79.56 389 LEU B N 1
ATOM 7438 C CA . LEU B 1 389 ? 21.328 7.312 23.781 1 79.56 389 LEU B CA 1
ATOM 7439 C C . LEU B 1 389 ? 21.531 8.805 24.016 1 79.56 389 LEU B C 1
ATOM 7441 O O . LEU B 1 389 ? 20.594 9.594 23.891 1 79.56 389 LEU B O 1
ATOM 7445 N N . TYR B 1 390 ? 22.75 9.156 24.297 1 81.5 390 TYR B N 1
ATOM 7446 C CA . TYR B 1 390 ? 23.078 10.562 24.531 1 81.5 390 TYR B CA 1
ATOM 7447 C C . TYR B 1 390 ? 22.766 11.398 23.297 1 81.5 390 TYR B C 1
ATOM 7449 O O . TYR B 1 390 ? 22.141 12.461 23.391 1 81.5 390 TYR B O 1
ATOM 7457 N N . GLU B 1 391 ? 23.172 10.898 22.203 1 77.31 391 GLU B N 1
ATOM 7458 C CA . GLU B 1 391 ? 22.953 11.633 20.953 1 77.31 391 GLU B CA 1
ATOM 7459 C C . GLU B 1 391 ? 21.469 11.75 20.641 1 77.31 391 GLU B C 1
ATOM 7461 O O . GLU B 1 391 ? 21.016 12.789 20.141 1 77.31 391 GLU B O 1
ATOM 7466 N N . ALA B 1 392 ? 20.797 10.719 20.906 1 78.44 392 ALA B N 1
ATOM 7467 C CA . ALA B 1 392 ? 19.359 10.727 20.703 1 78.44 392 ALA B CA 1
ATOM 7468 C C . ALA B 1 392 ? 18.672 11.75 21.609 1 78.44 392 ALA B C 1
ATOM 7470 O O . ALA B 1 392 ? 17.797 12.492 21.172 1 78.44 392 ALA B O 1
ATOM 7471 N N . CYS B 1 393 ? 19.109 11.781 22.797 1 82.62 393 CYS B N 1
ATOM 7472 C CA . CYS B 1 393 ? 18.547 12.727 23.75 1 82.62 393 CYS B CA 1
ATOM 7473 C C . CYS B 1 393 ? 18.844 14.164 23.328 1 82.62 393 CYS B C 1
ATOM 7475 O O . CYS B 1 393 ? 17.984 15.031 23.438 1 82.62 393 CYS B O 1
ATOM 7477 N N . GLN B 1 394 ? 20.016 14.414 22.828 1 82.62 394 GLN B N 1
ATOM 7478 C CA . GLN B 1 394 ? 20.406 15.75 22.391 1 82.62 394 GLN B CA 1
ATOM 7479 C C . GLN B 1 394 ? 19.531 16.203 21.219 1 82.62 394 GLN B C 1
ATOM 7481 O O . GLN B 1 394 ? 19.156 17.375 21.141 1 82.62 394 GLN B O 1
ATOM 7486 N N . THR B 1 395 ? 19.297 15.312 20.422 1 77.12 395 THR B N 1
ATOM 7487 C CA . THR B 1 395 ? 18.453 15.625 19.281 1 77.12 395 THR B CA 1
ATOM 7488 C C . THR B 1 395 ? 17.047 16.031 19.734 1 77.12 395 THR B C 1
ATOM 7490 O O . THR B 1 395 ? 16.469 16.969 19.203 1 77.12 395 THR B O 1
ATOM 7493 N N . VAL B 1 396 ? 16.531 15.336 20.688 1 80 396 VAL B N 1
ATOM 7494 C CA . VAL B 1 396 ? 15.203 15.641 21.203 1 80 396 VAL B CA 1
ATOM 7495 C C . VAL B 1 396 ? 15.211 17 21.891 1 80 396 VAL B C 1
ATOM 7497 O O . VAL B 1 396 ? 14.258 17.781 21.766 1 80 396 VAL B O 1
ATOM 7500 N N . LEU B 1 397 ? 16.25 17.234 22.562 1 82.94 397 LEU B N 1
ATOM 7501 C CA . LEU B 1 397 ? 16.344 18.516 23.25 1 82.94 397 LEU B CA 1
ATOM 7502 C C . LEU B 1 397 ? 16.438 19.656 22.25 1 82.94 397 LEU B C 1
ATOM 7504 O O . LEU B 1 397 ? 15.859 20.719 22.469 1 82.94 397 LEU B O 1
ATOM 7508 N N . GLU B 1 398 ? 17.156 19.469 21.203 1 79.38 398 GLU B N 1
ATOM 7509 C CA . GLU B 1 398 ? 17.203 20.453 20.141 1 79.38 398 GLU B CA 1
ATOM 7510 C C . GLU B 1 398 ? 15.828 20.703 19.547 1 79.38 398 GLU B C 1
ATOM 7512 O O . GLU B 1 398 ? 15.477 21.844 19.219 1 79.38 398 GLU B O 1
ATOM 7517 N N . LEU B 1 399 ? 15.172 19.688 19.422 1 77.69 399 LEU B N 1
ATOM 7518 C CA . LEU B 1 399 ? 13.805 19.797 18.906 1 77.69 399 LEU B CA 1
ATOM 7519 C C . LEU B 1 399 ? 12.953 20.641 19.859 1 77.69 399 LEU B C 1
ATOM 7521 O O . LEU B 1 399 ? 12.211 21.516 19.422 1 77.69 399 LEU B O 1
ATOM 7525 N N . ILE B 1 400 ? 13.047 20.281 21.062 1 77.81 400 ILE B N 1
ATOM 7526 C CA . ILE B 1 400 ? 12.25 20.984 22.062 1 77.81 400 ILE B CA 1
ATOM 7527 C C . ILE B 1 400 ? 12.602 22.469 22.031 1 77.81 400 ILE B C 1
ATOM 7529 O O . ILE B 1 400 ? 11.719 23.328 22.125 1 77.81 400 ILE B O 1
ATOM 7533 N N . ASP B 1 401 ? 13.805 22.703 21.875 1 79.62 401 ASP B N 1
ATOM 7534 C CA . ASP B 1 401 ? 14.266 24.094 21.812 1 79.62 401 ASP B CA 1
ATOM 7535 C C . ASP B 1 401 ? 13.711 24.812 20.578 1 79.62 401 ASP B C 1
ATOM 7537 O O . ASP B 1 401 ? 13.273 25.953 20.672 1 79.62 401 ASP B O 1
ATOM 7541 N N . GLU B 1 402 ? 13.773 24.203 19.547 1 76.94 402 GLU B N 1
ATOM 7542 C CA . GLU B 1 402 ? 13.266 24.797 18.312 1 76.94 402 GLU B CA 1
ATOM 7543 C C . GLU B 1 402 ? 11.766 25.031 18.391 1 76.94 402 GLU B C 1
ATOM 7545 O O . GLU B 1 402 ? 11.266 26.062 17.922 1 76.94 402 GLU B O 1
ATOM 7550 N N . ILE B 1 403 ? 11.102 24.109 18.891 1 74.94 403 ILE B N 1
ATOM 7551 C CA . ILE B 1 403 ? 9.648 24.188 18.984 1 74.94 403 ILE B CA 1
ATOM 7552 C C . ILE B 1 403 ? 9.258 25.297 19.984 1 74.94 403 ILE B C 1
ATOM 7554 O O . ILE B 1 403 ? 8.266 25.984 19.781 1 74.94 403 ILE B O 1
ATOM 7558 N N . SER B 1 404 ? 10.07 25.422 20.938 1 76.81 404 SER B N 1
ATOM 7559 C CA . SER B 1 404 ? 9.789 26.422 21.953 1 76.81 404 SER B CA 1
ATOM 7560 C C . SER B 1 404 ? 9.875 27.828 21.391 1 76.81 404 SER B C 1
ATOM 7562 O O . SER B 1 404 ? 9.305 28.766 21.953 1 76.81 404 SER B O 1
ATOM 7564 N N . ASN B 1 405 ? 10.539 27.938 20.312 1 79.5 405 ASN B N 1
ATOM 7565 C CA . ASN B 1 405 ? 10.703 29.266 19.703 1 79.5 405 ASN B CA 1
ATOM 7566 C C . ASN B 1 405 ? 9.594 29.562 18.703 1 79.5 405 ASN B C 1
ATOM 7568 O O . ASN B 1 405 ? 9.523 30.672 18.156 1 79.5 405 ASN B O 1
ATOM 7572 N N . ILE B 1 406 ? 8.758 28.688 18.531 1 82.94 406 ILE B N 1
ATOM 7573 C CA . ILE B 1 406 ? 7.625 28.875 17.641 1 82.94 406 ILE B CA 1
ATOM 7574 C C . ILE B 1 406 ? 6.438 29.422 18.422 1 82.94 406 ILE B C 1
ATOM 7576 O O . ILE B 1 406 ? 6.129 28.938 19.516 1 82.94 406 ILE B O 1
ATOM 7580 N N . PRO B 1 407 ? 5.844 30.516 17.766 1 83.31 407 PRO B N 1
ATOM 7581 C CA . PRO B 1 407 ? 4.645 31 18.453 1 83.31 407 PRO B CA 1
ATOM 7582 C C . PRO B 1 407 ? 3.65 29.891 18.781 1 83.31 407 PRO B C 1
ATOM 7584 O O . PRO B 1 407 ? 3.357 29.047 17.922 1 83.31 407 PRO B O 1
ATOM 7587 N N . ILE B 1 408 ? 3.137 29.906 19.922 1 77.75 408 ILE B N 1
ATOM 7588 C CA . ILE B 1 408 ? 2.352 28.812 20.5 1 77.75 408 ILE B CA 1
ATOM 7589 C C . ILE B 1 408 ? 1.075 28.625 19.688 1 77.75 408 ILE B C 1
ATOM 7591 O O . ILE B 1 408 ? 0.548 27.5 19.609 1 77.75 408 ILE B O 1
ATOM 7595 N N . GLU B 1 409 ? 0.644 29.703 19.047 1 81.94 409 GLU B N 1
ATOM 7596 C CA . GLU B 1 409 ? -0.591 29.609 18.281 1 81.94 409 GLU B CA 1
ATOM 7597 C C . GLU B 1 409 ? -0.464 28.609 17.141 1 81.94 409 GLU B C 1
ATOM 7599 O O . GLU B 1 409 ? -1.415 27.875 16.828 1 81.94 409 GLU B O 1
ATOM 7604 N N . TYR B 1 410 ? 0.71 28.547 16.625 1 83.44 410 TYR B N 1
ATOM 7605 C CA . TYR B 1 410 ? 0.937 27.594 15.547 1 83.44 410 TYR B CA 1
ATOM 7606 C C . TYR B 1 410 ? 0.98 26.156 16.078 1 83.44 410 TYR B C 1
ATOM 7608 O O . TYR B 1 410 ? 0.428 25.25 15.453 1 83.44 410 TYR B O 1
ATOM 7616 N N . LEU B 1 411 ? 1.592 26 17.156 1 77.31 411 LEU B N 1
ATOM 7617 C CA . LEU B 1 411 ? 1.7 24.688 17.766 1 77.31 411 LEU B CA 1
ATOM 7618 C C . LEU B 1 411 ? 0.331 24.172 18.203 1 77.31 411 LEU B C 1
ATOM 7620 O O . LEU B 1 411 ? 0.023 22.984 18.016 1 77.31 411 LEU B O 1
ATOM 7624 N N . ARG B 1 412 ? -0.378 25.094 18.641 1 75 412 ARG B N 1
ATOM 7625 C CA . ARG B 1 412 ? -1.748 24.766 19.016 1 75 412 ARG B CA 1
ATOM 7626 C C . ARG B 1 412 ? -2.561 24.328 17.812 1 75 412 ARG B C 1
ATOM 7628 O O . ARG B 1 412 ? -3.295 23.328 17.875 1 75 412 ARG B O 1
ATOM 7635 N N . ALA B 1 413 ? -2.367 25.031 16.844 1 74.69 413 ALA B N 1
ATOM 7636 C CA . ALA B 1 413 ? -3.139 24.75 15.641 1 74.69 413 ALA B CA 1
ATOM 7637 C C . ALA B 1 413 ? -2.738 23.406 15.031 1 74.69 413 ALA B C 1
ATOM 7639 O O . ALA B 1 413 ? -3.561 22.734 14.414 1 74.69 413 ALA B O 1
ATOM 7640 N N . MET B 1 414 ? -1.511 23.047 15.203 1 74.5 414 MET B N 1
ATOM 7641 C CA . MET B 1 414 ? -1.047 21.766 14.688 1 74.5 414 MET B CA 1
ATOM 7642 C C . MET B 1 414 ? -1.595 20.609 15.516 1 74.5 414 MET B C 1
ATOM 7644 O O . MET B 1 414 ? -1.675 19.484 15.039 1 74.5 414 MET B O 1
ATOM 7648 N N . GLY B 1 415 ? -2.053 20.969 16.688 1 61.47 415 GLY B N 1
ATOM 7649 C CA . GLY B 1 415 ? -2.834 20.094 17.531 1 61.47 415 GLY B CA 1
ATOM 7650 C C . GLY B 1 415 ? -2.121 18.797 17.859 1 61.47 415 GLY B C 1
ATOM 7651 O O . GLY B 1 415 ? -0.976 18.797 18.312 1 61.47 415 GLY B O 1
ATOM 7652 N N . LEU B 1 416 ? -2.811 17.797 17.484 1 58.53 416 LEU B N 1
ATOM 7653 C CA . LEU B 1 416 ? -2.504 16.406 17.797 1 58.53 416 LEU B CA 1
ATOM 7654 C C . LEU B 1 416 ? -1.284 15.93 17.016 1 58.53 416 LEU B C 1
ATOM 7656 O O . LEU B 1 416 ? -0.517 15.094 17.516 1 58.53 416 LEU B O 1
ATOM 7660 N N . ALA B 1 417 ? -1.14 16.5 15.93 1 61.16 417 ALA B N 1
ATOM 7661 C CA . ALA B 1 417 ? -0.005 16.062 15.125 1 61.16 417 ALA B CA 1
ATOM 7662 C C . ALA B 1 417 ? 1.314 16.312 15.852 1 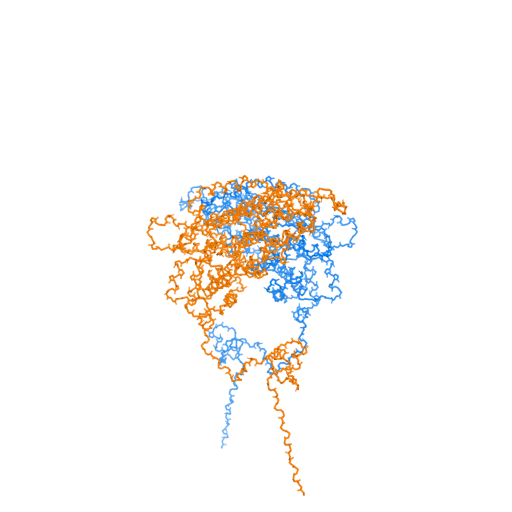61.16 417 ALA B C 1
ATOM 7664 O O . ALA B 1 417 ? 2.215 15.469 15.82 1 61.16 417 ALA B O 1
ATOM 7665 N N . MET B 1 418 ? 1.301 17.422 16.516 1 64.12 418 MET B N 1
ATOM 7666 C CA . MET B 1 418 ? 2.51 17.734 17.266 1 64.12 418 MET B CA 1
ATOM 7667 C C . MET B 1 418 ? 2.699 16.766 18.422 1 64.12 418 MET B C 1
ATOM 7669 O O . MET B 1 418 ? 3.812 16.312 18.688 1 64.12 418 MET B O 1
ATOM 7673 N N . LEU B 1 419 ? 1.621 16.5 19.062 1 64.5 419 LEU B N 1
ATOM 7674 C CA . LEU B 1 419 ? 1.689 15.578 20.188 1 64.5 419 LEU B CA 1
ATOM 7675 C C . LEU B 1 419 ? 2.121 14.188 19.719 1 64.5 419 LEU B C 1
ATOM 7677 O O . LEU B 1 419 ? 2.898 13.516 20.391 1 64.5 419 LEU B O 1
ATOM 7681 N N . GLN B 1 420 ? 1.636 13.922 18.609 1 62.88 420 GLN B N 1
ATOM 7682 C CA . GLN B 1 420 ? 1.995 12.625 18.047 1 62.88 420 GLN B CA 1
ATOM 7683 C C . GLN B 1 420 ? 3.475 12.578 17.672 1 62.88 420 GLN B C 1
ATOM 7685 O O . GLN B 1 420 ? 4.133 11.547 17.859 1 62.88 420 GLN B O 1
ATOM 7690 N N . GLU B 1 421 ? 3.865 13.633 17.188 1 63.84 421 GLU B N 1
ATOM 7691 C CA . GLU B 1 421 ? 5.289 13.703 16.875 1 63.84 421 GLU B CA 1
ATOM 7692 C C . GLU B 1 421 ? 6.141 13.555 18.125 1 63.84 421 GLU B C 1
ATOM 7694 O O . GLU B 1 421 ? 7.133 12.828 18.125 1 63.84 421 GLU B O 1
ATOM 7699 N N . LEU B 1 422 ? 5.711 14.188 19.203 1 68.06 422 LEU B N 1
ATOM 7700 C CA . LEU B 1 422 ? 6.434 14.109 20.469 1 68.06 422 LEU B CA 1
ATOM 7701 C C . LEU B 1 422 ? 6.41 12.688 21.016 1 68.06 422 LEU B C 1
ATOM 7703 O O . LEU B 1 422 ? 7.418 12.195 21.547 1 68.06 422 LEU B O 1
ATOM 7707 N N . SER B 1 423 ? 5.293 12.102 20.875 1 67.69 423 SER B N 1
ATOM 7708 C CA . SER B 1 423 ? 5.172 10.711 21.281 1 67.69 423 SER B CA 1
ATOM 7709 C C . SER B 1 423 ? 6.113 9.812 20.484 1 67.69 423 SER B C 1
ATOM 7711 O O . SER B 1 423 ? 6.73 8.906 21.047 1 67.69 423 SER B O 1
ATOM 7713 N N . GLY B 1 424 ? 6.098 10.055 19.266 1 66.44 424 GLY B N 1
ATOM 7714 C CA . GLY B 1 424 ? 7.012 9.305 18.422 1 66.44 424 GLY B CA 1
ATOM 7715 C C . GLY B 1 424 ? 8.461 9.398 18.875 1 66.44 424 GLY B C 1
ATOM 7716 O O . GLY B 1 424 ? 9.164 8.398 18.922 1 66.44 424 GLY B O 1
ATOM 7717 N N . PHE B 1 425 ? 8.844 10.531 19.297 1 71.56 425 PHE B N 1
ATOM 7718 C CA . PHE B 1 425 ? 10.195 10.742 19.797 1 71.56 425 PHE B CA 1
ATOM 7719 C C . PHE B 1 425 ? 10.438 9.93 21.062 1 71.56 425 PHE B C 1
ATOM 7721 O O . PHE B 1 425 ? 11.508 9.344 21.234 1 71.56 425 PHE B O 1
ATOM 7728 N N . GLY B 1 426 ? 9.5 9.938 21.859 1 72.19 426 GLY B N 1
ATOM 7729 C CA . GLY B 1 426 ? 9.609 9.148 23.062 1 72.19 426 GLY B CA 1
ATOM 7730 C C . GLY B 1 426 ? 9.812 7.668 22.812 1 72.19 426 GLY B C 1
ATOM 7731 O O . GLY B 1 426 ? 10.688 7.039 23.406 1 72.19 426 GLY B O 1
ATOM 7732 N N . HIS B 1 427 ? 9.141 7.219 21.844 1 69.75 427 HIS B N 1
ATOM 7733 C CA . HIS B 1 427 ? 9.227 5.801 21.516 1 69.75 427 HIS B CA 1
ATOM 7734 C C . HIS B 1 427 ? 10.578 5.465 20.891 1 69.75 427 HIS B C 1
ATOM 7736 O O . HIS B 1 427 ? 11.141 4.398 21.141 1 69.75 427 HIS B O 1
ATOM 7742 N N . ILE B 1 428 ? 10.977 6.281 20.094 1 69.5 428 ILE B N 1
ATOM 7743 C CA . ILE B 1 428 ? 12.289 6.074 19.484 1 69.5 428 ILE B CA 1
ATOM 7744 C C . ILE B 1 428 ? 13.359 6.062 20.578 1 69.5 428 ILE B C 1
ATOM 7746 O O . ILE B 1 428 ? 14.273 5.234 20.531 1 69.5 428 ILE B O 1
ATOM 7750 N N . LEU B 1 429 ? 13.203 6.891 21.5 1 74.56 429 LEU B N 1
ATOM 7751 C CA . LEU B 1 429 ? 14.164 6.934 22.609 1 74.56 429 LEU B CA 1
ATOM 7752 C C . LEU B 1 429 ? 14.133 5.637 23.406 1 74.56 429 LEU B C 1
ATOM 7754 O O . LEU B 1 429 ? 15.18 5.148 23.844 1 74.56 429 LEU B O 1
ATOM 7758 N N . SER B 1 430 ? 12.992 5.121 23.5 1 73.88 430 SER B N 1
ATOM 7759 C CA . SER B 1 430 ? 12.844 3.871 24.234 1 73.88 430 SER B CA 1
ATOM 7760 C C . SER B 1 430 ? 13.57 2.729 23.547 1 73.88 430 SER B C 1
ATOM 7762 O O . SER B 1 430 ? 14 1.769 24.188 1 73.88 430 SER B O 1
ATOM 7764 N N . SER B 1 431 ? 13.648 2.83 22.328 1 69.06 431 SER B N 1
ATOM 7765 C CA . SER B 1 431 ? 14.297 1.768 21.578 1 69.06 431 SER B CA 1
ATOM 7766 C C . SER B 1 431 ? 15.789 1.718 21.859 1 69.06 431 SER B C 1
ATOM 7768 O O . SER B 1 431 ? 16.438 0.696 21.625 1 69.06 431 SER B O 1
ATOM 7770 N N . PHE B 1 432 ? 16.297 2.773 22.375 1 71 432 PHE B N 1
ATOM 7771 C CA . PHE B 1 432 ? 17.719 2.822 22.734 1 71 432 PHE B CA 1
ATOM 7772 C C . PHE B 1 432 ? 17.953 2.207 24.109 1 71 432 PHE B C 1
ATOM 7774 O O . PHE B 1 432 ? 19.094 1.996 24.5 1 71 432 PHE B O 1
ATOM 7781 N N . ILE B 1 433 ? 16.828 1.902 24.719 1 71.88 433 ILE B N 1
ATOM 7782 C CA . ILE B 1 433 ? 16.938 1.365 26.078 1 71.88 433 ILE B CA 1
ATOM 7783 C C . ILE B 1 433 ? 16.875 -0.16 26.031 1 71.88 433 ILE B C 1
ATOM 7785 O O . ILE B 1 433 ? 15.812 -0.746 25.844 1 71.88 433 ILE B O 1
ATOM 7789 N N . ASN B 1 434 ? 17.922 -0.957 25.969 1 63.28 434 ASN B N 1
ATOM 7790 C CA . ASN B 1 434 ? 17.953 -2.408 25.812 1 63.28 434 ASN B CA 1
ATOM 7791 C C . ASN B 1 434 ? 18.047 -3.104 27.172 1 63.28 434 ASN B C 1
ATOM 7793 O O . ASN B 1 434 ? 17.266 -4.016 27.469 1 63.28 434 ASN B O 1
ATOM 7797 N N . GLU B 1 435 ? 19.078 -2.971 27.969 1 63.34 435 GLU B N 1
ATOM 7798 C CA . GLU B 1 435 ? 19.328 -3.742 29.188 1 63.34 435 GLU B CA 1
ATOM 7799 C C . GLU B 1 435 ? 19.281 -2.855 30.422 1 63.34 435 GLU B C 1
ATOM 7801 O O . GLU B 1 435 ? 19.578 -3.307 31.531 1 63.34 435 GLU B O 1
ATOM 7806 N N . GLY B 1 436 ? 18.828 -1.567 30.344 1 71.69 436 GLY B N 1
ATOM 7807 C CA . GLY B 1 436 ? 18.859 -0.621 31.438 1 71.69 436 GLY B CA 1
ATOM 7808 C C . GLY B 1 436 ? 19.688 0.614 31.141 1 71.69 436 GLY B C 1
ATOM 7809 O O . GLY B 1 436 ? 20.141 0.814 30.016 1 71.69 436 GLY B O 1
ATOM 7810 N N . LEU B 1 437 ? 19.594 1.518 32.094 1 81.06 437 LEU B N 1
ATOM 7811 C CA . LEU B 1 437 ? 20.281 2.773 31.859 1 81.06 437 LEU B CA 1
ATOM 7812 C C . LEU B 1 437 ? 21.281 3.074 32.969 1 81.06 437 LEU B C 1
ATOM 7814 O O . LEU B 1 437 ? 20.984 2.836 34.156 1 81.06 437 LEU B O 1
ATOM 7818 N N . SER B 1 438 ? 22.5 3.395 32.594 1 80 438 SER B N 1
ATOM 7819 C CA . SER B 1 438 ? 23.453 3.951 33.531 1 80 438 SER B CA 1
ATOM 7820 C C . SER B 1 438 ? 22.922 5.25 34.156 1 80 438 SER B C 1
ATOM 7822 O O . SER B 1 438 ? 21.953 5.824 33.656 1 80 438 SER B O 1
ATOM 7824 N N . LYS B 1 439 ? 23.547 5.691 35.219 1 78.31 439 LYS B N 1
ATOM 7825 C CA . LYS B 1 439 ? 23.141 6.934 35.875 1 78.31 439 LYS B CA 1
ATOM 7826 C C . LYS B 1 439 ? 23.266 8.117 34.938 1 78.31 439 LYS B C 1
ATOM 7828 O O . LYS B 1 439 ? 22.375 8.977 34.875 1 78.31 439 LYS B O 1
ATOM 7833 N N . SER B 1 440 ? 24.375 8.094 34.25 1 80.62 440 SER B N 1
ATOM 7834 C CA . SER B 1 440 ? 24.609 9.188 33.312 1 80.62 440 SER B CA 1
ATOM 7835 C C . SER B 1 440 ? 23.562 9.18 32.188 1 80.62 440 SER B C 1
ATOM 7837 O O . SER B 1 440 ? 23.047 10.234 31.812 1 80.62 440 SER B O 1
ATOM 7839 N N . ASP B 1 441 ? 23.25 8.047 31.703 1 83.38 441 ASP B N 1
ATOM 7840 C CA . ASP B 1 441 ? 22.266 7.918 30.641 1 83.38 441 ASP B CA 1
ATOM 7841 C C . ASP B 1 441 ? 20.875 8.305 31.125 1 83.38 441 ASP B C 1
ATOM 7843 O O . ASP B 1 441 ? 20.109 8.922 30.391 1 83.38 441 ASP B O 1
ATOM 7847 N N . TYR B 1 442 ? 20.672 7.977 32.312 1 85.06 442 TYR B N 1
ATOM 7848 C CA . TYR B 1 442 ? 19.359 8.328 32.875 1 85.06 442 TYR B CA 1
ATOM 7849 C C . TYR B 1 442 ? 19.219 9.836 33 1 85.06 442 TYR B C 1
ATOM 7851 O O . TYR B 1 442 ? 18.141 10.391 32.781 1 85.06 442 TYR B O 1
ATOM 7859 N N . TYR B 1 443 ? 20.266 10.492 33.438 1 85.56 443 TYR B N 1
ATOM 7860 C CA . TYR B 1 443 ? 20.172 11.938 33.594 1 85.56 443 TYR B CA 1
ATOM 7861 C C . TYR B 1 443 ? 19.828 12.617 32.281 1 85.56 443 TYR B C 1
ATOM 7863 O O . TYR B 1 443 ? 19.094 13.602 32.25 1 85.56 443 TYR B O 1
ATOM 7871 N N . HIS B 1 444 ? 20.406 12.078 31.266 1 87.12 444 HIS B N 1
ATOM 7872 C CA . HIS B 1 444 ? 20.078 12.633 29.953 1 87.12 444 HIS B CA 1
ATOM 7873 C C . HIS B 1 444 ? 18.609 12.383 29.609 1 87.12 444 HIS B C 1
ATOM 7875 O O . HIS B 1 444 ? 17.922 13.281 29.141 1 87.12 444 HIS B O 1
ATOM 7881 N N . LEU B 1 445 ? 18.219 11.172 29.844 1 87.38 445 LEU B N 1
ATOM 7882 C CA . LEU B 1 445 ? 16.828 10.812 29.594 1 87.38 445 LEU B CA 1
ATOM 7883 C C . LEU B 1 445 ? 15.875 11.625 30.469 1 87.38 445 LEU B C 1
ATOM 7885 O O . LEU B 1 445 ? 14.82 12.062 30.016 1 87.38 445 LEU B O 1
ATOM 7889 N N . ARG B 1 446 ? 16.297 11.773 31.672 1 87.88 446 ARG B N 1
ATOM 7890 C CA . ARG B 1 446 ? 15.539 12.562 32.625 1 87.88 446 ARG B CA 1
ATOM 7891 C C . ARG B 1 446 ? 15.328 13.984 32.125 1 87.88 446 ARG B C 1
ATOM 7893 O O . ARG B 1 446 ? 14.219 14.516 32.219 1 87.88 446 ARG B O 1
ATOM 7900 N N . THR B 1 447 ? 16.344 14.555 31.719 1 87.75 447 THR B N 1
ATOM 7901 C CA . THR B 1 447 ? 16.266 15.914 31.203 1 87.75 447 THR B CA 1
ATOM 7902 C C . THR B 1 447 ? 15.289 16 30.031 1 87.75 447 THR B C 1
ATOM 7904 O O . THR B 1 447 ? 14.5 16.953 29.938 1 87.75 447 THR B O 1
ATOM 7907 N N . VAL B 1 448 ? 15.359 15.078 29.172 1 87.44 448 VAL B N 1
ATOM 7908 C CA . VAL B 1 448 ? 14.469 15.047 28.031 1 87.44 448 VAL B CA 1
ATOM 7909 C C . VAL B 1 448 ? 13.016 14.938 28.5 1 87.44 448 VAL B C 1
ATOM 7911 O O . VAL B 1 448 ? 12.141 15.664 28.016 1 87.44 448 VAL B O 1
ATOM 7914 N N . MET B 1 449 ? 12.781 14.086 29.391 1 86.31 449 MET B N 1
ATOM 7915 C CA . MET B 1 449 ? 11.43 13.867 29.891 1 86.31 449 MET B CA 1
ATOM 7916 C C . MET B 1 449 ? 10.883 15.125 30.562 1 86.31 449 MET B C 1
ATOM 7918 O O . MET B 1 449 ? 9.711 15.477 30.359 1 86.31 449 MET B O 1
ATOM 7922 N N . LEU B 1 450 ? 11.695 15.766 31.25 1 87.25 450 LEU B N 1
ATOM 7923 C CA . LEU B 1 450 ? 11.266 16.984 31.922 1 87.25 450 LEU B CA 1
ATOM 7924 C C . LEU B 1 450 ? 11.008 18.109 30.922 1 87.25 450 LEU B C 1
ATOM 7926 O O . LEU B 1 450 ? 10.031 18.844 31.047 1 87.25 450 LEU B O 1
ATOM 7930 N N . CYS B 1 451 ? 11.906 18.234 29.984 1 83.31 451 CYS B N 1
ATOM 7931 C CA . CYS B 1 451 ? 11.727 19.25 28.969 1 83.31 451 CYS B CA 1
ATOM 7932 C C . CYS B 1 451 ? 10.461 18.984 28.156 1 83.31 451 CYS B C 1
ATOM 7934 O O . CYS B 1 451 ? 9.742 19.922 27.797 1 83.31 451 CYS B O 1
ATOM 7936 N N . MET B 1 452 ? 10.25 17.781 27.875 1 81.81 452 MET B N 1
ATOM 7937 C CA . MET B 1 452 ? 9.023 17.406 27.172 1 81.81 452 MET B CA 1
ATOM 7938 C C . MET B 1 452 ? 7.793 17.75 28.016 1 81.81 452 MET B C 1
ATOM 7940 O O . MET B 1 452 ? 6.789 18.234 27.484 1 81.81 452 MET B O 1
ATOM 7944 N N . SER B 1 453 ? 7.887 17.438 29.234 1 83.62 453 SER B N 1
ATOM 7945 C CA . SER B 1 453 ? 6.801 17.766 30.156 1 83.62 453 SER B CA 1
ATOM 7946 C C . SER B 1 453 ? 6.523 19.266 30.172 1 83.62 453 SER B C 1
ATOM 7948 O O . SER B 1 453 ? 5.367 19.688 30.156 1 83.62 453 SER B O 1
ATOM 7950 N N . GLU B 1 454 ? 7.562 20.031 30.172 1 82.12 454 GLU B N 1
ATOM 7951 C CA . GLU B 1 454 ? 7.422 21.484 30.188 1 82.12 454 GLU B CA 1
ATOM 7952 C C . GLU B 1 454 ? 6.781 21.984 28.891 1 82.12 454 GLU B C 1
ATOM 7954 O O . GLU B 1 454 ? 5.941 22.875 28.906 1 82.12 454 GLU B O 1
ATOM 7959 N N . LEU B 1 455 ? 7.273 21.438 27.859 1 78.62 455 LEU B N 1
ATOM 7960 C CA . LEU B 1 455 ? 6.699 21.797 26.578 1 78.62 455 LEU B CA 1
ATOM 7961 C C . LEU B 1 455 ? 5.211 21.469 26.531 1 78.62 455 LEU B C 1
ATOM 7963 O O . LEU B 1 455 ? 4.406 22.266 26.031 1 78.62 455 LEU B O 1
ATOM 7967 N N . LEU B 1 456 ? 4.852 20.312 27.016 1 78.25 456 LEU B N 1
ATOM 7968 C CA . LEU B 1 456 ? 3.459 19.875 27.047 1 78.25 456 LEU B CA 1
ATOM 7969 C C . LEU B 1 456 ? 2.629 20.797 27.938 1 78.25 456 LEU B C 1
ATOM 7971 O O . LEU B 1 456 ? 1.457 21.047 27.656 1 78.25 456 LEU B O 1
ATOM 7975 N N . GLU B 1 457 ? 3.172 21.266 28.969 1 76.5 457 GLU B N 1
ATOM 7976 C CA . GLU B 1 457 ? 2.479 22.188 29.859 1 76.5 457 GLU B CA 1
ATOM 7977 C C . GLU B 1 457 ? 2.188 23.516 29.172 1 76.5 457 GLU B C 1
ATOM 7979 O O . GLU B 1 457 ? 1.146 24.125 29.406 1 76.5 457 GLU B O 1
ATOM 7984 N N . ILE B 1 458 ? 3.156 23.844 28.438 1 71.81 458 ILE B N 1
ATOM 7985 C CA . ILE B 1 458 ? 2.965 25.078 27.688 1 71.81 458 ILE B CA 1
ATOM 7986 C C . ILE B 1 458 ? 1.834 24.891 26.672 1 71.81 458 ILE B C 1
ATOM 7988 O O . ILE B 1 458 ? 1.039 25.812 26.453 1 71.81 458 ILE B O 1
ATOM 7992 N N . LEU B 1 459 ? 1.761 23.734 26.188 1 69.69 459 LEU B N 1
ATOM 7993 C CA . LEU B 1 459 ? 0.74 23.438 25.188 1 69.69 459 LEU B CA 1
ATOM 7994 C C . LEU B 1 459 ? -0.609 23.172 25.859 1 69.69 459 LEU B C 1
ATOM 7996 O O . LEU B 1 459 ? -1.644 23.172 25.188 1 69.69 459 LEU B O 1
ATOM 8000 N N . SER B 1 460 ? -0.576 22.828 27.141 1 64.56 460 SER B N 1
ATOM 8001 C CA . SER B 1 460 ? -1.763 22.469 27.906 1 64.56 460 SER B CA 1
ATOM 8002 C C . SER B 1 460 ? -2.807 23.578 27.859 1 64.56 460 SER B C 1
ATOM 8004 O O . SER B 1 460 ? -3.996 23.328 28.078 1 64.56 460 SER B O 1
ATOM 8006 N N . SER B 1 461 ? -2.293 24.703 27.781 1 59.72 461 SER B N 1
ATOM 8007 C CA . SER B 1 461 ? -3.281 25.781 27.688 1 59.72 461 SER B CA 1
ATOM 8008 C C . SER B 1 461 ? -4.27 25.531 26.562 1 59.72 461 SER B C 1
ATOM 8010 O O . SER B 1 461 ? -5.398 26.016 26.594 1 59.72 461 SER B O 1
ATOM 8012 N N . CYS B 1 462 ? -3.791 24.609 25.672 1 55.25 462 CYS B N 1
ATOM 8013 C CA . CYS B 1 462 ? -4.621 24.469 24.484 1 55.25 462 CYS B CA 1
ATOM 8014 C C . CYS B 1 462 ? -5.102 23.031 24.312 1 55.25 462 CYS B C 1
ATOM 8016 O O . CYS B 1 462 ? -6.07 22.781 23.594 1 55.25 462 CYS B O 1
ATOM 8018 N N . MET B 1 463 ? -4.441 22.156 24.906 1 61.25 463 MET B N 1
ATOM 8019 C CA . MET B 1 463 ? -4.785 20.75 24.734 1 61.25 463 MET B CA 1
ATOM 8020 C C . MET B 1 463 ? -4.859 20.031 26.078 1 61.25 463 MET B C 1
ATOM 8022 O O . MET B 1 463 ? -3.83 19.766 26.703 1 61.25 463 MET B O 1
ATOM 8026 N N . ALA B 1 464 ? -6.051 19.766 26.422 1 61.28 464 ALA B N 1
ATOM 8027 C CA . ALA B 1 464 ? -6.219 19.078 27.703 1 61.28 464 ALA B CA 1
ATOM 8028 C C . ALA B 1 464 ? -5.379 17.812 27.766 1 61.28 464 ALA B C 1
ATOM 8030 O O . ALA B 1 464 ? -4.789 17.5 28.812 1 61.28 464 ALA B O 1
ATOM 8031 N N . SER B 1 465 ? -5.293 17.188 26.688 1 63.75 465 SER B N 1
ATOM 8032 C CA . SER B 1 465 ? -4.531 15.945 26.625 1 63.75 465 SER B CA 1
ATOM 8033 C C . SER B 1 465 ? -3.049 16.203 26.891 1 63.75 465 SER B C 1
ATOM 8035 O O . SER B 1 465 ? -2.357 15.344 27.453 1 63.75 465 SER B O 1
ATOM 8037 N N . ALA B 1 466 ? -2.639 17.344 26.484 1 70.12 466 ALA B N 1
ATOM 8038 C CA . ALA B 1 466 ? -1.232 17.688 26.672 1 70.12 466 ALA B CA 1
ATOM 8039 C C . ALA B 1 466 ? -0.916 17.891 28.156 1 70.12 466 ALA B C 1
ATOM 8041 O O . ALA B 1 466 ? 0.171 17.531 28.625 1 70.12 466 ALA B O 1
ATOM 8042 N N . THR B 1 467 ? -1.931 18.391 28.844 1 72.56 467 THR B N 1
ATOM 8043 C CA . THR B 1 467 ? -1.729 18.609 30.281 1 72.56 467 THR B CA 1
ATOM 8044 C C . THR B 1 467 ? -1.541 17.297 31.016 1 72.56 467 THR B C 1
ATOM 8046 O O . THR B 1 467 ? -0.621 17.156 31.812 1 72.56 467 THR B O 1
ATOM 8049 N N . GLU B 1 468 ? -2.379 16.453 30.703 1 74.38 468 GLU B N 1
ATOM 8050 C CA . GLU B 1 468 ? -2.312 15.156 31.375 1 74.38 468 GLU B CA 1
ATOM 8051 C C . GLU B 1 468 ? -1.016 14.43 31.031 1 74.38 468 GLU B C 1
ATOM 8053 O O . GLU B 1 468 ? -0.389 13.828 31.906 1 74.38 468 GLU B O 1
ATOM 8058 N N . ALA B 1 469 ? -0.682 14.508 29.844 1 75.75 469 ALA B N 1
ATOM 8059 C CA . ALA B 1 469 ? 0.539 13.844 29.406 1 75.75 469 ALA B CA 1
ATOM 8060 C C . ALA B 1 469 ? 1.769 14.438 30.078 1 75.75 469 ALA B C 1
ATOM 8062 O O . ALA B 1 469 ? 2.676 13.711 30.484 1 75.75 469 ALA B O 1
ATOM 8063 N N . GLY B 1 470 ? 1.794 15.734 30.172 1 79.56 470 GLY B N 1
ATOM 8064 C CA . GLY B 1 470 ? 2.902 16.406 30.828 1 79.56 470 GLY B CA 1
ATOM 8065 C C . GLY B 1 470 ? 3.014 16.062 32.312 1 79.56 470 GLY B C 1
ATOM 8066 O O . GLY B 1 470 ? 4.109 15.797 32.812 1 79.56 470 GLY B O 1
ATOM 8067 N N . GLN B 1 471 ? 1.921 15.961 32.906 1 82.19 471 GLN B N 1
ATOM 8068 C CA . GLN B 1 471 ? 1.891 15.633 34.344 1 82.19 471 GLN B CA 1
ATOM 8069 C C . GLN B 1 471 ? 2.324 14.188 34.594 1 82.19 471 GLN B C 1
ATOM 8071 O O . GLN B 1 471 ? 3.039 13.906 35.562 1 82.19 471 GLN B O 1
ATOM 8076 N N . ARG B 1 472 ? 1.92 13.391 33.719 1 82.81 472 ARG B N 1
ATOM 8077 C CA . ARG B 1 472 ? 2.281 11.984 33.875 1 82.81 472 ARG B CA 1
ATOM 8078 C C . ARG B 1 472 ? 3.783 11.789 33.688 1 82.81 472 ARG B C 1
ATOM 8080 O O . ARG B 1 472 ? 4.398 11 34.438 1 82.81 472 ARG B O 1
ATOM 8087 N N . LEU B 1 473 ? 4.289 12.445 32.781 1 85.31 473 LEU B N 1
ATOM 8088 C CA . LEU B 1 473 ? 5.723 12.336 32.531 1 85.31 473 LEU B CA 1
ATOM 8089 C C . LEU B 1 473 ? 6.52 12.867 33.719 1 85.31 473 LEU B C 1
ATOM 8091 O O . LEU B 1 473 ? 7.516 12.266 34.125 1 85.31 473 LEU B O 1
ATOM 8095 N N . ARG B 1 474 ? 6.094 13.93 34.25 1 87.56 474 ARG B N 1
ATOM 8096 C CA . ARG B 1 474 ? 6.762 14.523 35.406 1 87.56 474 ARG B CA 1
ATOM 8097 C C . ARG B 1 474 ? 6.664 13.617 36.625 1 87.56 474 ARG B C 1
ATOM 8099 O O . ARG B 1 474 ? 7.645 13.43 37.344 1 87.56 474 ARG B O 1
ATOM 8106 N N . ALA B 1 475 ? 5.5 13.109 36.719 1 87.19 475 ALA B N 1
ATOM 8107 C CA . ALA B 1 475 ? 5.293 12.195 37.844 1 87.19 475 ALA B CA 1
ATOM 8108 C C . ALA B 1 475 ? 6.18 10.961 37.719 1 87.19 475 ALA B C 1
ATOM 8110 O O . ALA B 1 475 ? 6.691 10.453 38.719 1 87.19 475 ALA B O 1
ATOM 8111 N N . TYR B 1 476 ? 6.289 10.5 36.625 1 87.38 476 TYR B N 1
ATOM 8112 C CA . TYR B 1 476 ? 7.109 9.312 36.375 1 87.38 476 TYR B CA 1
ATOM 8113 C C . TYR B 1 476 ? 8.57 9.594 36.688 1 87.38 476 TYR B C 1
ATOM 8115 O O . TYR B 1 476 ? 9.258 8.75 37.281 1 87.38 476 TYR B O 1
ATOM 8123 N N . VAL B 1 477 ? 9.047 10.68 36.312 1 87.56 477 VAL B N 1
ATOM 8124 C CA . VAL B 1 477 ? 10.422 11.078 36.594 1 87.56 477 VAL B CA 1
ATOM 8125 C C . VAL B 1 477 ? 10.625 11.18 38.094 1 87.56 477 VAL B C 1
ATOM 8127 O O . VAL B 1 477 ? 11.648 10.727 38.625 1 87.56 477 VAL B O 1
ATOM 8130 N N . GLU B 1 478 ? 9.688 11.742 38.719 1 87.19 478 GLU B N 1
ATOM 8131 C CA . GLU B 1 478 ? 9.766 11.867 40.156 1 87.19 478 GLU B CA 1
ATOM 8132 C C . GLU B 1 478 ? 9.812 10.492 40.844 1 87.19 478 GLU B C 1
ATOM 8134 O O . GLU B 1 478 ? 10.523 10.305 41.812 1 87.19 478 GLU B O 1
ATOM 8139 N N . ASP B 1 479 ? 9.07 9.664 40.312 1 86.62 479 ASP B N 1
ATOM 8140 C CA . ASP B 1 479 ? 9.047 8.305 40.844 1 86.62 479 ASP B CA 1
ATOM 8141 C C . ASP B 1 479 ? 10.414 7.633 40.656 1 86.62 479 ASP B C 1
ATOM 8143 O O . ASP B 1 479 ? 10.891 6.953 41.594 1 86.62 479 ASP B O 1
ATOM 8147 N N . ILE B 1 480 ? 10.906 7.766 39.531 1 84.69 480 ILE B N 1
ATOM 8148 C CA . ILE B 1 480 ? 12.219 7.168 39.281 1 84.69 480 ILE B CA 1
ATOM 8149 C C . ILE B 1 480 ? 13.258 7.824 40.188 1 84.69 480 ILE B C 1
ATOM 8151 O O . ILE B 1 480 ? 14.133 7.145 40.75 1 84.69 480 ILE B O 1
ATOM 8155 N N . ASP B 1 481 ? 13.172 9.086 40.312 1 84.5 481 ASP B N 1
ATOM 8156 C CA . ASP B 1 481 ? 14.102 9.812 41.156 1 84.5 481 ASP B CA 1
ATOM 8157 C C . ASP B 1 481 ? 14.023 9.32 42.594 1 84.5 481 ASP B C 1
ATOM 8159 O O . ASP B 1 481 ? 15.047 9.195 43.281 1 84.5 481 ASP B O 1
ATOM 8163 N N . ARG B 1 482 ? 12.844 9.109 43 1 82.38 482 ARG B N 1
ATOM 8164 C CA . ARG B 1 482 ? 12.641 8.578 44.344 1 82.38 482 ARG B CA 1
ATOM 8165 C C . ARG B 1 482 ? 13.258 7.191 44.5 1 82.38 482 ARG B C 1
ATOM 8167 O O . ARG B 1 482 ? 13.875 6.879 45.531 1 82.38 482 ARG B O 1
ATOM 8174 N N . LEU B 1 483 ? 13.055 6.461 43.5 1 79.06 483 LEU B N 1
ATOM 8175 C CA . LEU B 1 483 ? 13.586 5.102 43.531 1 79.06 483 LEU B CA 1
ATOM 8176 C C . LEU B 1 483 ? 15.109 5.113 43.531 1 79.06 483 LEU B C 1
ATOM 8178 O O . LEU B 1 483 ? 15.734 4.242 44.156 1 79.06 483 LEU B O 1
ATOM 8182 N N . LEU B 1 484 ? 15.695 6.02 42.844 1 77.19 484 LEU B N 1
ATOM 8183 C CA . LEU B 1 484 ? 17.141 6.078 42.719 1 77.19 484 LEU B CA 1
ATOM 8184 C C . LEU B 1 484 ? 17.75 6.977 43.812 1 77.19 484 LEU B C 1
ATOM 8186 O O . LEU B 1 484 ? 18.969 7.16 43.875 1 77.19 484 LEU B O 1
ATOM 8190 N N . ASP B 1 485 ? 16.953 7.391 44.781 1 70.19 485 ASP B N 1
ATOM 8191 C CA . ASP B 1 485 ? 17.375 8.273 45.875 1 70.19 485 ASP B CA 1
ATOM 8192 C C . ASP B 1 485 ? 18.062 9.523 45.312 1 70.19 485 ASP B C 1
ATOM 8194 O O . ASP B 1 485 ? 19.109 9.93 45.812 1 70.19 485 ASP B O 1
ATOM 8198 N N . ILE B 1 486 ? 17.844 9.852 44.188 1 62.22 486 ILE B N 1
ATOM 8199 C CA . ILE B 1 486 ? 18.344 11.094 43.625 1 62.22 486 ILE B CA 1
ATOM 8200 C C . ILE B 1 486 ? 17.672 12.289 44.312 1 62.22 486 ILE B C 1
ATOM 8202 O O . ILE B 1 486 ? 16.438 12.344 44.406 1 62.22 486 ILE B O 1
ATOM 8206 N N . PRO B 1 487 ? 18.453 13.102 45.219 1 52.69 487 PRO B N 1
ATOM 8207 C CA . PRO B 1 487 ? 17.844 14.242 45.906 1 52.69 487 PRO B CA 1
ATOM 8208 C C . PRO B 1 487 ? 16.969 15.086 45 1 52.69 487 PRO B C 1
ATOM 8210 O O . PRO B 1 487 ? 17.328 15.352 43.844 1 52.69 487 PRO B O 1
ATOM 8213 N N . GLN B 1 488 ? 15.781 15.023 45.25 1 49.22 488 GLN B N 1
ATOM 8214 C CA . GLN B 1 488 ? 14.844 15.844 44.5 1 49.22 488 GLN B CA 1
ATOM 8215 C C . GLN B 1 488 ? 15.234 17.312 44.531 1 49.22 488 GLN B C 1
ATOM 8217 O O . GLN B 1 488 ? 15.453 17.875 45.594 1 49.22 488 GLN B O 1
ATOM 8222 N N . THR B 1 489 ? 16.094 17.906 43.844 1 39.59 489 THR B N 1
ATOM 8223 C CA . THR B 1 489 ? 16.406 19.328 43.844 1 39.59 489 THR B CA 1
ATOM 8224 C C . THR B 1 489 ? 15.156 20.156 44.125 1 39.59 489 THR B C 1
ATOM 8226 O O . THR B 1 489 ? 14.164 20.047 43.406 1 39.59 489 THR B O 1
ATOM 8229 N N . PRO B 1 490 ? 14.977 20.766 45.438 1 34.66 490 PRO B N 1
ATOM 8230 C CA . PRO B 1 490 ? 13.914 21.75 45.656 1 34.66 490 PRO B CA 1
ATOM 8231 C C . PRO B 1 490 ? 13.68 22.656 44.438 1 34.66 490 PRO B C 1
ATOM 8233 O O . PRO B 1 490 ? 14.539 22.719 43.562 1 34.66 490 PRO B O 1
ATOM 8236 N N . ASP B 1 491 ? 12.453 23.344 44.375 1 33.31 491 ASP B N 1
ATOM 8237 C CA . ASP B 1 491 ? 12.32 24.5 43.5 1 33.31 491 ASP B CA 1
ATOM 8238 C C . ASP B 1 491 ? 13.602 25.328 43.469 1 33.31 491 ASP B C 1
ATOM 8240 O O . ASP B 1 491 ? 14.297 25.422 44.5 1 33.31 491 ASP B O 1
ATOM 8244 N N . ARG B 1 492 ? 14.25 25.75 42.438 1 31.95 492 ARG B N 1
ATOM 8245 C CA . ARG B 1 492 ? 15.25 26.828 42.406 1 31.95 492 ARG B CA 1
ATOM 8246 C C . ARG B 1 492 ? 15 27.859 43.5 1 31.95 492 ARG B C 1
ATOM 8248 O O . ARG B 1 492 ? 14.359 28.875 43.25 1 31.95 492 ARG B O 1
ATOM 8255 N N . GLN B 1 493 ? 14.625 27.547 44.75 1 28.95 493 GLN B N 1
ATOM 8256 C CA . GLN B 1 493 ? 15.016 28.656 45.625 1 28.95 493 GLN B CA 1
ATOM 8257 C C . GLN B 1 493 ? 16.531 28.781 45.719 1 28.95 493 GLN B C 1
ATOM 8259 O O . GLN B 1 493 ? 17.25 27.797 45.531 1 28.95 493 GLN B O 1
ATOM 8264 N N . THR B 1 494 ? 17.156 30.109 45.812 1 27.34 494 THR B N 1
ATOM 8265 C CA . THR B 1 494 ? 18.516 30.625 45.906 1 27.34 494 THR B CA 1
ATOM 8266 C C . THR B 1 494 ? 19.312 29.875 46.969 1 27.34 494 THR B C 1
ATOM 8268 O O . THR B 1 494 ? 18.75 29.5 48 1 27.34 494 THR B O 1
ATOM 8271 N N . PRO B 1 495 ? 20.531 29.438 46.688 1 27.58 495 PRO B N 1
ATOM 8272 C CA . PRO B 1 495 ? 21.547 28.828 47.562 1 27.58 495 PRO B CA 1
ATOM 8273 C C . PRO B 1 495 ? 21.594 29.469 48.969 1 27.58 495 PRO B C 1
ATOM 8275 O O . PRO B 1 495 ? 21.984 30.641 49.094 1 27.58 495 PRO B O 1
ATOM 8278 N N . THR B 1 496 ? 20.484 29.266 49.781 1 24.5 496 THR B N 1
ATOM 8279 C CA . THR B 1 496 ? 20.969 29.75 51.094 1 24.5 496 THR B CA 1
ATOM 8280 C C . THR B 1 496 ? 22.062 28.844 51.625 1 24.5 496 THR B C 1
ATOM 8282 O O . THR B 1 496 ? 22.047 27.641 51.406 1 24.5 496 THR B O 1
ATOM 8285 N N . GLU B 1 497 ? 23.141 29.266 52.438 1 23.53 497 GLU B N 1
ATOM 8286 C CA . GLU B 1 497 ? 24.484 28.938 52.906 1 23.53 497 GLU B CA 1
ATOM 8287 C C . GLU B 1 497 ? 24.484 27.688 53.781 1 23.53 497 GLU B C 1
ATOM 8289 O O . GLU B 1 497 ? 25.516 27.062 53.969 1 23.53 497 GLU B O 1
ATOM 8294 N N . GLU B 1 498 ? 23.297 27.297 54.5 1 23.06 498 GLU B N 1
ATOM 8295 C CA . GLU B 1 498 ? 23.812 26.938 55.844 1 23.06 498 GLU B CA 1
ATOM 8296 C C . GLU B 1 498 ? 24.453 25.547 55.812 1 23.06 498 GLU B C 1
ATOM 8298 O O . GLU B 1 498 ? 25.625 25.391 56.125 1 23.06 498 GLU B O 1
ATOM 8303 N N . ASP B 1 499 ? 23.828 24.484 56.688 1 23.25 499 ASP B N 1
ATOM 8304 C CA . ASP B 1 499 ? 24.5 23.734 57.75 1 23.25 499 ASP B CA 1
ATOM 8305 C C . ASP B 1 499 ? 24.922 22.359 57.25 1 23.25 499 ASP B C 1
ATOM 8307 O O . ASP B 1 499 ? 24.234 21.75 56.438 1 23.25 499 ASP B O 1
ATOM 8311 N N . ASP B 1 500 ? 26.125 21.734 57.562 1 23.72 500 ASP B N 1
ATOM 8312 C CA . ASP B 1 500 ? 27.141 20.703 57.344 1 23.72 500 ASP B CA 1
ATOM 8313 C C . ASP B 1 500 ? 26.641 19.328 57.75 1 23.72 500 ASP B C 1
ATOM 8315 O O . ASP B 1 500 ? 27.406 18.375 57.812 1 23.72 500 ASP B O 1
ATOM 8319 N N . GLY B 1 501 ? 25.391 19.109 58.344 1 22.06 501 GLY B N 1
ATOM 8320 C CA . GLY B 1 501 ? 25.469 17.969 59.25 1 22.06 501 GLY B CA 1
ATOM 8321 C C . GLY B 1 501 ? 25.578 16.641 58.531 1 22.06 501 GLY B C 1
ATOM 8322 O O . GLY B 1 501 ? 25.406 16.578 57.312 1 22.06 501 GLY B O 1
ATOM 8323 N N . GLN B 1 502 ? 25.156 15.352 59.219 1 21.88 502 GLN B N 1
ATOM 8324 C CA . GLN B 1 502 ? 25.625 13.984 59.438 1 21.88 502 GLN B CA 1
ATOM 8325 C C . GLN B 1 502 ? 25 13.039 58.406 1 21.88 502 GLN B C 1
ATOM 8327 O O . GLN B 1 502 ? 23.781 12.812 58.406 1 21.88 502 GLN B O 1
ATOM 8332 N N . SER B 1 503 ? 25.516 12.867 57.125 1 22.06 503 SER B N 1
ATOM 8333 C CA . SER B 1 503 ? 25.078 12.188 55.906 1 22.06 503 SER B CA 1
ATOM 8334 C C . SER B 1 503 ? 25.266 10.68 56.031 1 22.06 503 SER B C 1
ATOM 8336 O O . SER B 1 503 ? 26.125 10.102 55.375 1 22.06 503 SER B O 1
ATOM 8338 N N . GLN B 1 504 ? 25.094 9.891 57.125 1 20.88 504 GLN B N 1
ATOM 8339 C CA . GLN B 1 504 ? 25.719 8.578 57.25 1 20.88 504 GLN B CA 1
ATOM 8340 C C . GLN B 1 504 ? 24.969 7.52 56.438 1 20.88 504 GLN B C 1
ATOM 8342 O O . GLN B 1 504 ? 25.594 6.738 55.719 1 20.88 504 GLN B O 1
ATOM 8347 N N . ALA B 1 505 ? 23.859 6.738 57.062 1 21.44 505 ALA B N 1
ATOM 8348 C CA . ALA B 1 505 ? 23.703 5.293 57.188 1 21.44 505 ALA B CA 1
ATOM 8349 C C . ALA B 1 505 ? 23.062 4.691 55.969 1 21.44 505 ALA B C 1
ATOM 8351 O O . ALA B 1 505 ? 22.859 3.477 55.875 1 21.44 505 ALA B O 1
ATOM 8352 N N . VAL B 1 506 ? 22.125 5.27 55.281 1 21.98 506 VAL B N 1
ATOM 8353 C CA . VAL B 1 506 ? 21.156 4.406 54.625 1 21.98 506 VAL B CA 1
ATOM 8354 C C . VAL B 1 506 ? 21.828 3.648 53.469 1 21.98 506 VAL B C 1
ATOM 8356 O O . VAL B 1 506 ? 21.984 4.188 52.375 1 21.98 506 VAL B O 1
ATOM 8359 N N . ASP B 1 507 ? 23.016 2.916 53.562 1 25.16 507 ASP B N 1
ATOM 8360 C CA . ASP B 1 507 ? 23.969 2.221 52.688 1 25.16 507 ASP B CA 1
ATOM 8361 C C . ASP B 1 507 ? 23.344 0.963 52.094 1 25.16 507 ASP B C 1
ATOM 8363 O O . ASP B 1 507 ? 23.734 0.531 51 1 25.16 507 ASP B O 1
ATOM 8367 N N . ASN B 1 508 ? 22.562 -0.017 52.781 1 26.25 508 ASN B N 1
ATOM 8368 C CA . ASN B 1 508 ? 22.719 -1.462 52.656 1 26.25 508 ASN B CA 1
ATOM 8369 C C . ASN B 1 508 ? 22.016 -1.989 51.406 1 26.25 508 ASN B C 1
ATOM 8371 O O . ASN B 1 508 ? 22.484 -2.953 50.812 1 26.25 508 ASN B O 1
ATOM 8375 N N . THR B 1 509 ? 20.688 -1.936 51.375 1 27.27 509 THR B N 1
ATOM 8376 C CA . THR B 1 509 ? 19.906 -2.924 50.625 1 27.27 509 THR B CA 1
ATOM 8377 C C . THR B 1 509 ? 20.094 -2.732 49.125 1 27.27 509 THR B C 1
ATOM 8379 O O . THR B 1 509 ? 19.406 -3.389 48.344 1 27.27 509 THR B O 1
ATOM 8382 N N . LEU B 1 510 ? 20.734 -1.669 48.656 1 29.61 510 LEU B N 1
ATOM 8383 C CA . LEU B 1 510 ? 21 -1.267 47.281 1 29.61 510 LEU B CA 1
ATOM 8384 C C . LEU B 1 510 ? 21.953 -2.24 46.594 1 29.61 510 LEU B C 1
ATOM 8386 O O . LEU B 1 510 ? 22.641 -1.881 45.625 1 29.61 510 LEU B O 1
ATOM 8390 N N . ASP B 1 511 ? 22.188 -3.379 47.156 1 31.55 511 ASP B N 1
ATOM 8391 C CA . ASP B 1 511 ? 23.281 -4.289 46.812 1 31.55 511 ASP B CA 1
ATOM 8392 C C . ASP B 1 511 ? 23.109 -4.797 45.375 1 31.55 511 ASP B C 1
ATOM 8394 O O . ASP B 1 511 ? 24.094 -4.996 44.656 1 31.55 511 ASP B O 1
ATOM 8398 N N . LEU B 1 512 ? 21.953 -5.543 45.125 1 32.06 512 LEU B N 1
ATOM 8399 C CA . LEU B 1 512 ? 21.938 -6.578 44.094 1 32.06 512 LEU B CA 1
ATOM 8400 C C . LEU B 1 512 ? 22 -5.957 42.688 1 32.06 512 LEU B C 1
ATOM 8402 O O . LEU B 1 512 ? 21.812 -6.652 41.688 1 32.06 512 LEU B O 1
ATOM 8406 N N . LEU B 1 513 ? 21.547 -4.754 42.438 1 35.59 513 LEU B N 1
ATOM 8407 C CA . LEU B 1 513 ? 21.625 -4.074 41.156 1 35.59 513 LEU B CA 1
ATOM 8408 C C . LEU B 1 513 ? 23.062 -3.936 40.688 1 35.59 513 LEU B C 1
ATOM 8410 O O . LEU B 1 513 ? 23.953 -3.607 41.5 1 35.59 513 LEU B O 1
ATOM 8414 N N . SER B 1 514 ? 23.547 -4.785 39.75 1 38.91 514 SER B N 1
ATOM 8415 C CA . SER B 1 514 ? 24.938 -4.523 39.406 1 38.91 514 SER B CA 1
ATOM 8416 C C . SER B 1 514 ? 25.281 -3.051 39.594 1 38.91 514 SER B C 1
ATOM 8418 O O . SER B 1 514 ? 24.422 -2.18 39.438 1 38.91 514 SER B O 1
ATOM 8420 N N . PRO B 1 515 ? 26.312 -2.652 40.188 1 44.62 515 PRO B N 1
ATOM 8421 C CA . PRO B 1 515 ? 26.734 -1.303 40.562 1 44.62 515 PRO B CA 1
ATOM 8422 C C . PRO B 1 515 ? 26.469 -0.27 39.469 1 44.62 515 PRO B C 1
ATOM 8424 O O . PRO B 1 515 ? 26.266 0.911 39.781 1 44.62 515 PRO B O 1
ATOM 8427 N N . ASP B 1 516 ? 26.406 -0.645 38.094 1 52.72 516 ASP B N 1
ATOM 8428 C CA . ASP B 1 516 ? 26.516 0.316 37 1 52.72 516 ASP B CA 1
ATOM 8429 C C . ASP B 1 516 ? 25.156 0.627 36.406 1 52.72 516 ASP B C 1
ATOM 8431 O O . ASP B 1 516 ? 24.984 1.652 35.75 1 52.72 516 ASP B O 1
ATOM 8435 N N . LEU B 1 517 ? 24.219 -0.262 36.25 1 60.75 517 LEU B N 1
ATOM 8436 C CA . LEU B 1 517 ? 22.906 0.003 35.688 1 60.75 517 LEU B CA 1
ATOM 8437 C C . LEU B 1 517 ? 21.922 0.437 36.781 1 60.75 517 LEU B C 1
ATOM 8439 O O . LEU B 1 517 ? 21.719 -0.287 37.75 1 60.75 517 LEU B O 1
ATOM 8443 N N . LEU B 1 518 ? 21.562 1.79 36.812 1 64.75 518 LEU B N 1
ATOM 8444 C CA . LEU B 1 518 ? 20.812 2.461 37.875 1 64.75 518 LEU B CA 1
ATOM 8445 C C . LEU B 1 518 ? 19.312 2.236 37.688 1 64.75 518 LEU B C 1
ATOM 8447 O O . LEU B 1 518 ? 18.594 1.985 38.656 1 64.75 518 LEU B O 1
ATOM 8451 N N . VAL B 1 519 ? 18.812 2.291 36.375 1 71.62 519 VAL B N 1
ATOM 8452 C CA . VAL B 1 519 ? 17.359 2.236 36.219 1 71.62 519 VAL B CA 1
ATOM 8453 C C . VAL B 1 519 ? 16.969 0.942 35.5 1 71.62 519 VAL B C 1
ATOM 8455 O O . VAL B 1 519 ? 17.375 0.703 34.375 1 71.62 519 VAL B O 1
ATOM 8458 N N . PRO B 1 520 ? 16.219 0.075 36.25 1 69.75 520 PRO B N 1
ATOM 8459 C CA . PRO B 1 520 ? 15.82 -1.195 35.625 1 69.75 520 PRO B CA 1
ATOM 8460 C C . PRO B 1 520 ? 15 -1.005 34.375 1 69.75 520 PRO B C 1
ATOM 8462 O O . PRO B 1 520 ? 14.289 -0.006 34.219 1 69.75 520 PRO B O 1
ATOM 8465 N N . LEU B 1 521 ? 15.094 -1.966 33.406 1 69.81 521 LEU B N 1
ATOM 8466 C CA . LEU B 1 521 ? 14.453 -1.943 32.094 1 69.81 521 LEU B CA 1
ATOM 8467 C C . LEU B 1 521 ? 12.938 -1.939 32.25 1 69.81 521 LEU B C 1
ATOM 8469 O O . LEU B 1 521 ? 12.242 -1.302 31.453 1 69.81 521 LEU B O 1
ATOM 8473 N N . ASP B 1 522 ? 12.5 -2.609 33.25 1 69 522 ASP B N 1
ATOM 8474 C CA . ASP B 1 522 ? 11.055 -2.721 33.438 1 69 522 ASP B CA 1
ATOM 8475 C C . ASP B 1 522 ? 10.422 -1.347 33.656 1 69 522 ASP B C 1
ATOM 8477 O O . ASP B 1 522 ? 9.297 -1.106 33.219 1 69 522 ASP B O 1
ATOM 8481 N N . ILE B 1 523 ? 11.211 -0.514 34.344 1 68.38 523 ILE B N 1
ATOM 8482 C CA . ILE B 1 523 ? 10.727 0.836 34.625 1 68.38 523 ILE B CA 1
ATOM 8483 C C . ILE B 1 523 ? 10.781 1.672 33.344 1 68.38 523 ILE B C 1
ATOM 8485 O O . ILE B 1 523 ? 9.875 2.463 33.094 1 68.38 523 ILE B O 1
ATOM 8489 N N . LEU B 1 524 ? 11.727 1.331 32.625 1 69.25 524 LEU B N 1
ATOM 8490 C CA . LEU B 1 524 ? 11.992 2.156 31.453 1 69.25 524 LEU B CA 1
ATOM 8491 C C . LEU B 1 524 ? 11.07 1.781 30.297 1 69.25 524 LEU B C 1
ATOM 8493 O O . LEU B 1 524 ? 10.828 2.59 29.391 1 69.25 524 LEU B O 1
ATOM 8497 N N . GLN B 1 525 ? 10.547 0.613 30.312 1 64.19 525 GLN B N 1
ATOM 8498 C CA . GLN B 1 525 ? 9.641 0.139 29.281 1 64.19 525 GLN B CA 1
ATOM 8499 C C . GLN B 1 525 ? 8.234 0.708 29.469 1 64.19 525 GLN B C 1
ATOM 8501 O O . GLN B 1 525 ? 7.422 0.685 28.547 1 64.19 525 GLN B O 1
ATOM 8506 N N . ARG B 1 526 ? 8.109 1.473 30.688 1 63.34 526 ARG B N 1
ATOM 8507 C CA . ARG B 1 526 ? 6.762 1.926 31.016 1 63.34 526 ARG B CA 1
ATOM 8508 C C . ARG B 1 526 ? 6.664 3.445 30.938 1 63.34 526 ARG B C 1
ATOM 8510 O O . ARG B 1 526 ? 5.742 4.039 31.516 1 63.34 526 ARG B O 1
ATOM 8517 N N . ILE B 1 527 ? 7.652 4.004 30.344 1 70.44 527 ILE B N 1
ATOM 8518 C CA . ILE B 1 527 ? 7.609 5.461 30.25 1 70.44 527 ILE B CA 1
ATOM 8519 C C . ILE B 1 527 ? 6.344 5.898 29.531 1 70.44 527 ILE B C 1
ATOM 8521 O O . ILE B 1 527 ? 6.086 5.461 28.406 1 70.44 527 ILE B O 1
ATOM 8525 N N . PRO B 1 528 ? 5.52 6.727 30.141 1 70.19 528 PRO B N 1
ATOM 8526 C CA . PRO B 1 528 ? 4.238 7.133 29.562 1 70.19 528 PRO B CA 1
ATOM 8527 C C . PRO B 1 528 ? 4.383 8.25 28.531 1 70.19 528 PRO B C 1
ATOM 8529 O O . PRO B 1 528 ? 3.959 9.383 28.781 1 70.19 528 PRO B O 1
ATOM 8532 N N . TRP B 1 529 ? 4.957 7.867 27.438 1 71.75 529 TRP B N 1
ATOM 8533 C CA . TRP B 1 529 ? 5.066 8.867 26.391 1 71.75 529 TRP B CA 1
ATOM 8534 C C . TRP B 1 529 ? 3.693 9.406 26 1 71.75 529 TRP B C 1
ATOM 8536 O O . TRP B 1 529 ? 2.684 8.719 26.156 1 71.75 529 TRP B O 1
ATOM 8546 N N . PRO B 1 530 ? 3.623 10.695 25.75 1 61.66 530 PRO B N 1
ATOM 8547 C CA . PRO B 1 530 ? 2.32 11.281 25.438 1 61.66 530 PRO B CA 1
ATOM 8548 C C . PRO B 1 530 ? 1.528 10.461 24.422 1 61.66 530 PRO B C 1
ATOM 8550 O O . PRO B 1 530 ? 2.059 10.086 23.375 1 61.66 530 PRO B O 1
ATOM 8553 N N . ALA B 1 531 ? 0.979 9.219 24.891 1 52.75 531 ALA B N 1
ATOM 8554 C CA . ALA B 1 531 ? 0.37 8.203 24.047 1 52.75 531 ALA B CA 1
ATOM 8555 C C . ALA B 1 531 ? -0.851 8.758 23.312 1 52.75 531 ALA B C 1
ATOM 8557 O O . ALA B 1 531 ? -1.852 9.109 23.938 1 52.75 531 ALA B O 1
ATOM 8558 N N . ALA B 1 532 ? -0.813 9.57 22.562 1 47.44 532 ALA B N 1
ATOM 8559 C CA . ALA B 1 532 ? -2.168 9.555 22.016 1 47.44 532 ALA B CA 1
ATOM 8560 C C . ALA B 1 532 ? -2.619 8.133 21.703 1 47.44 532 ALA B C 1
ATOM 8562 O O . ALA B 1 532 ? -3.807 7.812 21.797 1 47.44 532 ALA B O 1
ATOM 8563 N N . TRP B 1 533 ? -1.801 7.293 20.922 1 41.25 533 TRP B N 1
ATOM 8564 C CA . TRP B 1 533 ? -2.186 5.992 20.391 1 41.25 533 TRP B CA 1
ATOM 8565 C C . TRP B 1 533 ? -1.823 4.871 21.359 1 41.25 533 TRP B C 1
ATOM 8567 O O . TRP B 1 533 ? -1.762 3.703 20.969 1 41.25 533 TRP B O 1
ATOM 8577 N N . GLU B 1 534 ? -1.544 5.082 22.5 1 38.16 534 GLU B N 1
ATOM 8578 C CA . GLU B 1 534 ? -0.927 4.195 23.484 1 38.16 534 GLU B CA 1
ATOM 8579 C C . GLU B 1 534 ? -1.524 2.791 23.406 1 38.16 534 GLU B C 1
ATOM 8581 O O . GLU B 1 534 ? -0.813 1.799 23.578 1 38.16 534 GLU B O 1
ATOM 8586 N N . GLU B 1 535 ? -2.764 2.695 23.828 1 38.97 535 GLU B N 1
ATOM 8587 C CA . GLU B 1 535 ? -3.096 1.315 24.172 1 38.97 535 GLU B CA 1
ATOM 8588 C C . GLU B 1 535 ? -2.65 0.351 23.078 1 38.97 535 GLU B C 1
ATOM 8590 O O . GLU B 1 535 ? -2.383 -0.822 23.344 1 38.97 535 GLU B O 1
ATOM 8595 N N . SER B 1 536 ? -3.096 0.465 21.953 1 34.03 536 SER B N 1
ATOM 8596 C CA . SER B 1 536 ? -3.148 -0.583 20.938 1 34.03 536 SER B CA 1
ATOM 8597 C C . SER B 1 536 ? -1.791 -0.772 20.266 1 34.03 536 SER B C 1
ATOM 8599 O O . SER B 1 536 ? -1.559 -1.782 19.594 1 34.03 536 SER B O 1
ATOM 8601 N N . VAL B 1 537 ? -1.073 0.214 19.875 1 34.03 537 VAL B N 1
ATOM 8602 C CA . VAL B 1 537 ? -0.128 -0.019 18.781 1 34.03 537 VAL B CA 1
ATOM 8603 C C . VAL B 1 537 ? 1.256 -0.315 19.359 1 34.03 537 VAL B C 1
ATOM 8605 O O . VAL B 1 537 ? 1.867 0.544 20 1 34.03 537 VAL B O 1
ATOM 8608 N N . GLY B 1 538 ? 1.441 -1.225 20.094 1 32.91 538 GLY B N 1
ATOM 8609 C CA . GLY B 1 538 ? 2.783 -1.752 20.281 1 32.91 538 GLY B CA 1
ATOM 8610 C C . GLY B 1 538 ? 3.697 -1.484 19.094 1 32.91 538 GLY B C 1
ATOM 8611 O O . GLY B 1 538 ? 3.914 -2.363 18.266 1 32.91 538 GLY B O 1
ATOM 8612 N N . LEU B 1 539 ? 3.623 -0.418 18.672 1 33.66 539 LEU B N 1
ATOM 8613 C CA . LEU B 1 539 ? 4.211 -0.101 17.375 1 33.66 539 LEU B CA 1
ATOM 8614 C C . LEU B 1 539 ? 5.641 -0.618 17.281 1 33.66 539 LEU B C 1
ATOM 8616 O O . LEU B 1 539 ? 6.035 -1.192 16.266 1 33.66 539 LEU B O 1
ATOM 8620 N N . PHE B 1 540 ? 6.629 0.226 18 1 29.28 540 PHE B N 1
ATOM 8621 C CA . PHE B 1 540 ? 8.039 -0.114 17.828 1 29.28 540 PHE B CA 1
ATOM 8622 C C . PHE B 1 540 ? 8.406 -1.34 18.656 1 29.28 540 PHE B C 1
ATOM 8624 O O . PHE B 1 540 ? 8 -1.455 19.812 1 29.28 540 PHE B O 1
#

Solvent-accessible surface area (backbone atoms only — not comparable to full-atom values): 60144 Å² total; per-residue (Å²): 136,81,82,78,78,77,76,72,74,70,73,74,72,70,76,86,66,48,34,47,62,29,49,75,66,72,43,86,51,47,66,31,91,89,48,81,76,32,30,48,61,30,60,77,69,72,44,83,48,43,69,77,66,72,77,76,71,80,57,77,65,69,76,67,74,77,63,67,61,88,55,58,88,42,53,88,80,70,40,49,70,68,53,52,48,50,25,52,52,42,23,64,67,38,44,28,78,70,52,48,38,63,55,54,50,66,48,50,54,44,50,74,66,64,55,65,46,74,38,52,28,44,25,15,28,52,26,17,44,37,13,41,25,39,42,26,54,74,52,43,20,37,70,63,94,71,95,65,67,90,78,68,54,31,62,58,30,39,52,51,18,61,66,45,43,66,91,46,52,81,62,65,76,44,68,41,36,54,49,17,48,53,40,42,33,53,38,26,53,75,67,63,35,61,50,60,25,29,42,48,48,14,49,48,54,16,36,35,44,68,55,31,66,51,28,60,86,52,44,75,81,85,61,51,73,64,55,51,39,30,51,26,26,35,50,52,39,50,44,46,49,43,43,50,44,18,70,64,53,50,32,63,51,52,65,52,66,60,54,40,30,66,42,75,61,80,79,79,58,78,77,82,61,55,69,76,58,43,71,75,34,62,34,60,68,46,49,51,48,41,50,39,44,44,56,46,36,50,56,36,48,35,45,32,43,44,70,64,40,77,49,66,61,77,84,52,77,60,73,68,65,70,56,61,68,68,58,58,58,70,63,40,50,48,48,47,52,53,47,59,68,66,46,62,70,60,50,76,53,43,60,71,85,62,92,47,65,44,53,37,39,21,20,41,30,19,50,49,40,54,53,48,48,42,49,40,52,49,49,47,42,66,45,37,82,80,52,48,63,66,55,53,38,50,51,51,46,51,40,53,54,55,55,69,67,39,49,60,52,51,53,31,22,50,35,63,58,51,46,43,50,54,20,46,51,44,52,56,54,45,69,64,54,77,87,36,28,36,61,70,57,40,52,48,50,48,50,40,43,46,51,51,19,52,53,23,46,65,45,24,84,41,26,69,67,31,34,55,30,16,50,50,32,44,49,49,50,51,49,50,30,58,73,65,66,46,80,74,77,70,73,92,65,78,86,73,83,79,87,83,78,92,84,79,72,97,68,71,89,76,62,82,52,62,94,64,48,66,43,58,43,75,62,57,75,59,62,60,42,47,51,78,65,51,90,74,50,76,38,126,134,78,79,77,76,77,75,74,74,71,74,74,72,69,80,86,65,46,34,47,62,30,47,75,68,72,43,86,52,48,69,30,89,90,48,82,72,32,31,48,62,31,59,75,70,72,45,83,48,42,69,77,66,71,76,74,72,79,58,76,63,68,75,65,75,75,61,68,62,86,55,56,88,42,53,87,80,71,39,51,69,68,54,52,48,50,25,52,52,44,23,64,66,38,43,27,78,71,52,49,41,63,56,54,45,65,48,50,56,43,51,73,69,65,56,64,47,74,38,51,27,43,25,15,29,51,26,18,45,38,13,43,25,39,43,27,55,74,52,43,21,37,71,64,92,72,96,65,68,88,78,68,54,30,61,60,30,38,52,51,18,60,67,46,43,66,91,48,51,81,62,64,76,44,68,41,35,55,49,18,49,54,40,43,33,53,38,25,52,73,67,64,35,60,50,60,24,29,42,49,49,14,49,49,53,16,36,36,43,66,54,32,66,51,28,61,88,52,44,74,82,86,61,50,71,65,56,50,37,30,50,28,25,36,50,53,39,51,43,47,50,41,44,50,44,18,70,62,54,49,33,63,52,51,65,51,66,60,54,41,29,64,42,77,62,80,77,75,58,79,84,81,73,58,70,78,57,45,72,76,34,63,34,62,67,45,49,51,49,42,50,38,44,43,55,46,38,48,57,40,48,36,44,33,44,44,70,65,42,77,48,66,61,78,83,52,77,60,73,68,63,69,57,62,68,68,59,57,57,71,62,40,49,46,49,46,52,53,46,60,67,66,46,63,68,59,52,76,54,44,60,70,84,59,91,47,66,45,54,36,41,22,20,42,30,20,51,49,40,54,53,48,48,43,49,39,52,51,50,47,40,66,45,37,83,79,51,47,62,65,57,54,36,50,52,51,45,51,39,53,52,55,54,66,66,38,50,60,52,51,54,31,22,50,35,63,58,52,48,45,51,53,20,46,50,44,52,55,54,45,68,64,53,77,87,36,27,35,60,70,54,40,52,48,50,47,51,40,43,48,52,50,19,50,51,23,47,66,44,23,83,40,25,68,67,32,34,55,29,16,51,48,33,44,50,49,50,49,50,50,31,58,72,67,66,46,80,73,76,68,75,91,66,78,89,72,84,79,88,84,75,90,86,78,74,97,68,72,88,75,60,84,50,63,93,61,50,66,43,59,42,75,62,58,75,60,62,61,44,46,48,82,65,52,90,74,49,78,35,128